Protein AF-A0A7V5ET20-F1 (afdb_monomer_lite)

Structure (mmCIF, N/CA/C/O backbone):
data_AF-A0A7V5ET20-F1
#
_entry.id   AF-A0A7V5ET20-F1
#
loop_
_atom_site.group_PDB
_atom_site.id
_atom_site.type_symbol
_atom_site.label_atom_id
_atom_site.label_alt_id
_atom_site.label_comp_id
_atom_site.label_asym_id
_atom_site.label_entity_id
_atom_site.label_seq_id
_atom_site.pdbx_PDB_ins_code
_atom_site.Cartn_x
_atom_site.Cartn_y
_atom_site.Cartn_z
_atom_site.occupancy
_atom_site.B_iso_or_equiv
_atom_site.auth_seq_id
_atom_site.auth_comp_id
_atom_site.auth_asym_id
_atom_site.auth_atom_id
_atom_site.pdbx_PDB_model_num
ATOM 1 N N . MET A 1 1 ? 53.887 52.916 -51.527 1.00 38.34 1 MET A N 1
ATOM 2 C CA . MET A 1 1 ? 54.931 52.903 -50.477 1.00 38.34 1 MET A CA 1
ATOM 3 C C . MET A 1 1 ? 55.470 51.475 -50.393 1.00 38.34 1 MET A C 1
ATOM 5 O O . MET A 1 1 ? 54.745 50.608 -49.945 1.00 38.34 1 MET A O 1
ATOM 9 N N . LEU A 1 2 ? 56.426 51.114 -51.263 1.00 34.09 2 LEU A N 1
ATOM 10 C CA . LEU A 1 2 ? 57.867 50.896 -50.982 1.00 34.09 2 LEU A CA 1
ATOM 11 C C . LEU A 1 2 ? 58.133 49.862 -49.861 1.00 34.09 2 LEU A C 1
ATOM 13 O O . LEU A 1 2 ? 57.858 50.166 -48.713 1.00 34.09 2 LEU A O 1
ATOM 17 N N . ARG A 1 3 ? 58.519 48.613 -50.214 1.00 38.12 3 ARG A N 1
ATOM 18 C CA . ARG A 1 3 ? 59.909 48.044 -50.324 1.00 38.12 3 ARG A CA 1
ATOM 19 C C . ARG A 1 3 ? 60.449 47.621 -48.926 1.00 38.12 3 ARG A C 1
ATOM 21 O O . ARG A 1 3 ? 60.294 48.400 -48.009 1.00 38.12 3 ARG A O 1
ATOM 28 N N . ARG A 1 4 ? 61.147 46.498 -48.660 1.00 45.53 4 ARG A N 1
ATOM 29 C CA . ARG A 1 4 ? 61.884 45.488 -49.458 1.00 45.53 4 ARG A CA 1
ATOM 30 C C . ARG A 1 4 ? 62.529 44.423 -48.511 1.00 45.53 4 ARG A C 1
ATOM 32 O O . ARG A 1 4 ? 62.875 44.781 -47.398 1.00 45.53 4 ARG A O 1
ATOM 39 N N . PHE A 1 5 ? 62.834 43.242 -49.080 1.00 46.28 5 PHE A N 1
ATOM 40 C CA . PHE A 1 5 ? 63.973 42.303 -48.860 1.00 46.28 5 PHE A CA 1
ATOM 41 C C . PHE A 1 5 ? 64.104 41.325 -47.648 1.00 46.28 5 PHE A C 1
ATOM 43 O O . PHE A 1 5 ? 64.227 41.723 -46.500 1.00 46.28 5 PHE A O 1
ATOM 50 N N . PHE A 1 6 ? 64.203 40.032 -48.028 1.00 43.12 6 PHE A N 1
ATOM 51 C CA . PHE A 1 6 ? 64.854 38.819 -47.451 1.00 43.12 6 PHE A CA 1
ATOM 52 C C . PHE A 1 6 ? 66.360 38.994 -47.068 1.00 43.12 6 PHE A C 1
ATOM 54 O O . PHE A 1 6 ? 66.879 40.059 -47.407 1.00 43.12 6 PHE A O 1
ATOM 61 N N . PRO A 1 7 ? 67.141 37.981 -46.563 1.00 56.91 7 PRO A N 1
ATOM 62 C CA . PRO A 1 7 ? 66.877 36.553 -46.234 1.00 56.91 7 PRO A CA 1
ATOM 63 C C . PRO A 1 7 ? 67.489 36.050 -44.885 1.00 56.91 7 PRO A C 1
ATOM 65 O O . PRO A 1 7 ? 68.008 36.821 -44.087 1.00 56.91 7 PRO A O 1
ATOM 68 N N . GLY A 1 8 ? 67.390 34.731 -44.651 1.00 42.62 8 GLY A N 1
ATOM 69 C CA . GLY A 1 8 ? 67.644 34.002 -43.402 1.00 42.62 8 GLY A CA 1
ATOM 70 C C . GLY A 1 8 ? 69.070 33.906 -42.847 1.00 42.62 8 GLY A C 1
ATOM 71 O O . GLY A 1 8 ? 70.056 34.232 -43.501 1.00 42.62 8 GLY A O 1
ATOM 72 N N . ILE A 1 9 ? 69.136 33.371 -41.621 1.00 34.66 9 ILE A N 1
ATOM 73 C CA . ILE A 1 9 ? 70.338 32.898 -40.929 1.00 34.66 9 ILE A CA 1
ATOM 74 C C . ILE A 1 9 ? 69.972 31.636 -40.137 1.00 34.66 9 ILE A C 1
ATOM 76 O O . ILE A 1 9 ? 69.054 31.634 -39.321 1.00 34.66 9 ILE A O 1
ATOM 80 N N . VAL A 1 10 ? 70.725 30.572 -40.408 1.00 44.06 10 VAL A N 1
ATOM 81 C CA . VAL A 1 10 ? 70.840 29.352 -39.607 1.00 44.06 10 VAL A CA 1
ATOM 82 C C . VAL A 1 10 ? 71.664 29.692 -38.366 1.00 44.06 10 VAL A C 1
ATOM 84 O O . VAL A 1 10 ? 72.793 30.162 -38.505 1.00 44.06 10 VAL A O 1
ATOM 87 N N . LEU A 1 11 ? 71.143 29.431 -37.166 1.00 34.59 11 LEU A N 1
ATOM 88 C CA . LEU A 1 11 ? 71.969 29.371 -35.962 1.00 34.59 11 LEU A CA 1
ATOM 89 C C . LEU A 1 11 ? 71.505 28.236 -35.052 1.00 34.59 11 LEU A C 1
ATOM 91 O O . LEU A 1 11 ? 70.427 28.254 -34.468 1.00 34.59 11 LEU A O 1
ATOM 95 N N . SER A 1 12 ? 72.381 27.240 -34.991 1.00 43.59 12 SER A N 1
ATOM 96 C CA . SER A 1 12 ? 72.420 26.169 -34.012 1.00 43.59 12 SER A CA 1
ATOM 97 C C . SER A 1 12 ? 72.614 26.774 -32.619 1.00 43.59 12 SER A C 1
ATOM 99 O O . SER A 1 12 ? 73.589 27.496 -32.402 1.00 43.59 12 SER A O 1
ATOM 101 N N . LEU A 1 13 ? 71.706 26.491 -31.684 1.00 34.69 13 LEU A N 1
ATOM 102 C CA . LEU A 1 13 ? 71.908 26.762 -30.263 1.00 34.69 13 LEU A CA 1
ATOM 103 C C . LEU A 1 13 ? 71.486 25.523 -29.465 1.00 34.69 13 LEU A C 1
ATOM 105 O O . LEU A 1 13 ? 70.304 25.263 -29.257 1.00 34.69 13 LEU A O 1
ATOM 109 N N . CYS A 1 14 ? 72.482 24.752 -29.030 1.00 41.00 14 CYS A N 1
ATOM 110 C CA . CYS A 1 14 ? 72.338 23.798 -27.940 1.00 41.00 14 CYS A CA 1
ATOM 111 C C . CYS A 1 14 ? 71.908 24.559 -26.678 1.00 41.00 14 CYS A C 1
ATOM 113 O O . CYS A 1 14 ? 72.709 25.302 -26.109 1.00 41.00 14 CYS A O 1
ATOM 115 N N . MET A 1 15 ? 70.674 24.351 -26.220 1.00 35.22 15 MET A N 1
ATOM 116 C CA . MET A 1 15 ? 70.277 24.643 -24.845 1.00 35.22 15 MET A CA 1
ATOM 117 C C . MET A 1 15 ? 70.105 23.325 -24.094 1.00 35.22 15 MET A C 1
ATOM 119 O O . MET A 1 15 ? 69.264 22.495 -24.429 1.00 35.22 15 MET A O 1
ATOM 123 N N . LEU A 1 16 ? 70.957 23.153 -23.086 1.00 39.50 16 LEU A N 1
ATOM 124 C CA . LEU A 1 16 ? 70.845 22.163 -22.024 1.00 39.50 16 LEU A CA 1
ATOM 125 C C . LEU A 1 16 ? 69.506 22.350 -21.295 1.00 39.50 16 LEU A C 1
ATOM 127 O O . LEU A 1 16 ? 69.312 23.352 -20.611 1.00 39.50 16 LEU A O 1
ATOM 131 N N . ILE A 1 17 ? 68.609 21.375 -21.428 1.00 38.81 17 ILE A N 1
ATOM 132 C CA . ILE A 1 17 ? 67.442 21.215 -20.557 1.00 38.81 17 ILE A CA 1
ATOM 133 C C . ILE A 1 17 ? 67.904 20.397 -19.341 1.00 38.81 17 ILE A C 1
ATOM 135 O O . ILE A 1 17 ? 68.486 19.325 -19.532 1.00 38.81 17 ILE A O 1
ATOM 139 N N . PRO A 1 18 ? 67.689 20.857 -18.096 1.00 37.62 18 PRO A N 1
ATOM 140 C CA . PRO A 1 18 ? 67.968 20.041 -16.928 1.00 37.62 18 PRO A CA 1
ATOM 141 C C . PRO A 1 18 ? 66.939 18.907 -16.864 1.00 37.62 18 PRO A C 1
ATOM 143 O O . PRO A 1 18 ? 65.734 19.145 -16.820 1.00 37.62 18 PRO A O 1
ATOM 146 N N . ALA A 1 19 ? 67.424 17.667 -16.860 1.00 37.94 19 ALA A N 1
ATOM 147 C CA . ALA A 1 19 ? 66.619 16.501 -16.540 1.00 37.94 19 ALA A CA 1
ATOM 148 C C . ALA A 1 19 ? 66.137 16.615 -15.085 1.00 37.94 19 ALA A C 1
ATOM 150 O O . ALA A 1 19 ? 66.899 16.389 -14.144 1.00 37.94 19 ALA A O 1
ATOM 151 N N . VAL A 1 20 ? 64.873 16.991 -14.898 1.00 39.28 20 VAL A N 1
ATOM 152 C CA . VAL A 1 20 ? 64.175 16.843 -13.621 1.00 39.28 20 VAL A CA 1
ATOM 153 C C . VAL A 1 20 ? 63.773 15.374 -13.515 1.00 39.28 20 VAL A C 1
ATOM 155 O O . VAL A 1 20 ? 62.772 14.950 -14.084 1.00 39.28 20 VAL A O 1
ATOM 158 N N . LEU A 1 21 ? 64.597 14.586 -12.822 1.00 35.06 21 LEU A N 1
ATOM 159 C CA . LEU A 1 21 ? 64.218 13.258 -12.348 1.00 35.06 21 LEU A CA 1
ATOM 160 C C . LEU A 1 21 ? 63.039 13.407 -11.376 1.00 35.06 21 LEU A C 1
ATOM 162 O O . LEU A 1 21 ? 63.218 13.835 -10.235 1.00 35.06 21 LEU A O 1
ATOM 166 N N . TRP A 1 22 ? 61.843 13.035 -11.824 1.00 39.41 22 TRP A N 1
ATOM 167 C CA . TRP A 1 22 ? 60.740 12.690 -10.935 1.00 39.41 22 TRP A CA 1
ATOM 168 C C . TRP A 1 22 ? 61.075 11.355 -10.259 1.00 39.41 22 TRP A C 1
ATOM 170 O O . TRP A 1 22 ? 60.946 10.289 -10.853 1.00 39.41 22 TRP A O 1
ATOM 180 N N . LEU A 1 23 ? 61.570 11.421 -9.024 1.00 38.44 23 LEU A N 1
ATOM 181 C CA . LEU A 1 23 ? 61.607 10.275 -8.116 1.00 38.44 23 LEU A CA 1
ATOM 182 C C . LEU A 1 23 ? 60.190 10.070 -7.556 1.00 38.44 23 LEU A C 1
ATOM 184 O O . LEU A 1 23 ? 59.643 11.023 -6.994 1.00 38.44 23 LEU A O 1
ATOM 188 N N . PRO A 1 24 ? 59.595 8.867 -7.644 1.00 44.00 24 PRO A N 1
ATOM 189 C CA . PRO A 1 24 ? 58.352 8.587 -6.946 1.00 44.00 24 PRO A CA 1
ATOM 190 C C . PRO A 1 24 ? 58.636 8.610 -5.440 1.00 44.00 24 PRO A C 1
ATOM 192 O O . PRO A 1 24 ? 59.397 7.798 -4.912 1.00 44.00 24 PRO A O 1
ATOM 195 N N . ARG A 1 25 ? 58.044 9.575 -4.732 1.00 36.41 25 ARG A N 1
ATOM 196 C CA . ARG A 1 25 ? 57.966 9.561 -3.268 1.00 36.41 25 ARG A CA 1
ATOM 197 C C . ARG A 1 25 ? 56.935 8.503 -2.873 1.00 36.41 25 ARG A C 1
ATOM 199 O O . ARG A 1 25 ? 55.774 8.817 -2.648 1.00 36.41 25 ARG A O 1
ATOM 206 N N . ALA A 1 26 ? 57.368 7.250 -2.785 1.00 41.06 26 ALA A N 1
ATOM 207 C CA . ALA A 1 26 ? 56.644 6.244 -2.022 1.00 41.06 26 ALA A CA 1
ATOM 208 C C . ALA A 1 26 ? 56.790 6.604 -0.534 1.00 41.06 26 ALA A C 1
ATOM 210 O O . ALA A 1 26 ? 57.838 6.383 0.076 1.00 41.06 26 ALA A O 1
ATOM 211 N N . LEU A 1 27 ? 55.769 7.241 0.038 1.00 44.97 27 LEU A N 1
ATOM 212 C CA . LEU A 1 27 ? 55.625 7.321 1.486 1.00 44.97 27 LEU A CA 1
ATOM 213 C C . LEU A 1 27 ? 55.285 5.910 1.968 1.00 44.97 27 LEU A C 1
ATOM 215 O O . LEU A 1 27 ? 54.167 5.440 1.792 1.00 44.97 27 LEU A O 1
ATOM 219 N N . ALA A 1 28 ? 56.276 5.221 2.530 1.00 41.94 28 ALA A N 1
ATOM 220 C CA . ALA A 1 28 ? 56.062 3.962 3.224 1.00 41.94 28 ALA A CA 1
ATOM 221 C C . ALA A 1 28 ? 55.247 4.242 4.496 1.00 41.94 28 ALA A C 1
ATOM 223 O O . ALA A 1 28 ? 55.795 4.621 5.532 1.00 41.94 28 ALA A O 1
ATOM 224 N N . VAL A 1 29 ? 53.928 4.100 4.390 1.00 45.91 29 VAL A N 1
ATOM 225 C CA . VAL A 1 29 ? 53.039 3.946 5.540 1.00 45.91 29 VAL A CA 1
ATOM 226 C C . VAL A 1 29 ? 53.371 2.588 6.150 1.00 45.91 29 VAL A C 1
ATOM 228 O O . VAL A 1 29 ? 53.277 1.564 5.482 1.00 45.91 29 VAL A O 1
ATOM 231 N N . THR A 1 30 ? 53.833 2.572 7.398 1.00 41.38 30 THR A N 1
ATOM 232 C CA . THR A 1 30 ? 53.963 1.333 8.172 1.00 41.38 30 THR A CA 1
ATOM 233 C C . THR A 1 30 ? 52.559 0.781 8.432 1.00 41.38 30 THR A C 1
ATOM 235 O O . THR A 1 30 ? 51.800 1.469 9.119 1.00 41.38 30 THR A O 1
ATOM 238 N N . PRO A 1 31 ? 52.189 -0.400 7.902 1.00 46.16 31 PRO A N 1
ATOM 239 C CA . PRO A 1 31 ? 50.869 -0.973 8.128 1.00 46.16 31 PRO A CA 1
ATOM 240 C C . PRO A 1 31 ? 50.707 -1.325 9.611 1.00 46.16 31 PRO A C 1
ATOM 242 O O . PRO A 1 31 ? 51.554 -2.003 10.197 1.00 46.16 31 PRO A O 1
ATOM 245 N N . SER A 1 32 ? 49.630 -0.840 10.227 1.00 46.78 32 SER A N 1
ATOM 246 C CA . SER A 1 32 ? 49.063 -1.455 11.429 1.00 46.78 32 SER A CA 1
ATOM 247 C C . SER A 1 32 ? 48.657 -2.894 11.097 1.00 46.78 32 SER A C 1
ATOM 249 O O . SER A 1 32 ? 48.275 -3.165 9.961 1.00 46.78 32 SER A O 1
ATOM 251 N N . SER A 1 33 ? 48.800 -3.822 12.048 1.00 46.88 33 SER A N 1
ATOM 252 C CA . SER A 1 33 ? 48.603 -5.262 11.824 1.00 46.88 33 SER A CA 1
ATOM 253 C C . SER A 1 33 ? 47.289 -5.576 11.071 1.00 46.88 33 SER A C 1
ATOM 255 O O . SER A 1 33 ? 46.232 -5.207 11.573 1.00 46.88 33 SER A O 1
ATOM 257 N N . PRO A 1 34 ? 47.345 -6.247 9.904 1.00 54.72 34 PRO A N 1
ATOM 258 C CA . PRO A 1 34 ? 46.251 -6.343 8.928 1.00 54.72 34 PRO A CA 1
ATOM 259 C C . PRO A 1 34 ? 45.293 -7.538 9.125 1.00 54.72 34 PRO A C 1
ATOM 261 O O . PRO A 1 34 ? 44.687 -7.988 8.160 1.00 54.72 34 PRO A O 1
ATOM 264 N N . GLU A 1 35 ? 45.162 -8.107 10.328 1.00 57.19 35 GLU A N 1
ATOM 265 C CA . GLU A 1 35 ? 44.346 -9.329 10.510 1.00 57.19 35 GLU A CA 1
ATOM 266 C C . GLU A 1 35 ? 42.824 -9.082 10.605 1.00 57.19 35 GLU A C 1
ATOM 268 O O . GLU A 1 35 ? 42.069 -10.033 10.426 1.00 57.19 35 GLU A O 1
ATOM 273 N N . ASP A 1 36 ? 42.362 -7.837 10.788 1.00 62.28 36 ASP A N 1
ATOM 274 C CA . ASP A 1 36 ? 40.930 -7.521 10.987 1.00 62.28 36 ASP A CA 1
ATOM 275 C C . ASP A 1 36 ? 40.231 -6.858 9.773 1.00 62.28 36 ASP A C 1
ATOM 277 O O . ASP A 1 36 ? 39.041 -6.548 9.844 1.00 62.28 36 ASP A O 1
ATOM 281 N N . ASP A 1 37 ? 40.933 -6.635 8.654 1.00 72.31 37 ASP A N 1
ATOM 282 C CA . ASP A 1 37 ? 40.427 -5.843 7.513 1.00 72.31 37 ASP A CA 1
ATOM 283 C C . ASP A 1 37 ? 40.217 -6.670 6.223 1.00 72.31 37 ASP A C 1
ATOM 285 O O . ASP A 1 37 ? 40.328 -6.138 5.126 1.00 72.31 37 ASP A O 1
ATOM 289 N N . VAL A 1 38 ? 39.902 -7.968 6.304 1.00 85.12 38 VAL A N 1
ATOM 290 C CA . VAL A 1 38 ? 39.494 -8.754 5.115 1.00 85.12 38 VAL A CA 1
ATOM 291 C C . VAL A 1 38 ? 37.971 -8.764 5.017 1.00 85.12 38 VAL A C 1
ATOM 293 O O . VAL A 1 38 ? 37.297 -9.158 5.971 1.00 85.12 38 VAL A O 1
ATOM 296 N N . THR A 1 39 ? 37.413 -8.342 3.877 1.00 86.75 39 THR A N 1
ATOM 297 C CA . THR A 1 39 ? 35.957 -8.423 3.670 1.00 86.75 39 THR A CA 1
ATOM 298 C C . THR A 1 39 ? 35.483 -9.876 3.651 1.00 86.75 39 THR A C 1
ATOM 300 O O . THR A 1 39 ? 36.139 -10.751 3.085 1.00 86.75 39 THR A O 1
ATOM 303 N N . GLN A 1 40 ? 34.331 -10.141 4.270 1.00 91.12 40 GLN A N 1
ATOM 304 C CA . GLN A 1 40 ? 33.696 -11.457 4.212 1.00 91.12 40 GLN A CA 1
ATOM 305 C C . GLN A 1 40 ? 32.727 -11.601 3.037 1.00 91.12 40 GLN A C 1
ATOM 307 O O . GLN A 1 40 ? 32.262 -12.713 2.821 1.00 91.12 40 GLN A O 1
ATOM 312 N N . ALA A 1 41 ? 32.443 -10.542 2.269 1.00 92.38 41 ALA A N 1
ATOM 313 C CA . ALA A 1 41 ? 31.540 -10.608 1.120 1.00 92.38 41 ALA A CA 1
ATOM 314 C C . ALA A 1 41 ? 31.999 -11.655 0.086 1.00 92.38 41 ALA A C 1
ATOM 316 O O . ALA A 1 41 ? 33.190 -11.780 -0.201 1.00 92.38 41 ALA A O 1
ATOM 317 N N . HIS A 1 42 ? 31.051 -12.346 -0.557 1.00 94.12 42 HIS A N 1
ATOM 318 C CA . HIS A 1 42 ? 31.324 -13.258 -1.685 1.00 94.12 42 HIS A CA 1
ATOM 319 C C . HIS A 1 42 ? 32.060 -12.547 -2.833 1.00 94.12 42 HIS A C 1
ATOM 321 O O . HIS A 1 42 ? 32.897 -13.118 -3.538 1.00 94.12 42 HIS A O 1
ATOM 327 N N . GLY A 1 43 ? 31.747 -11.270 -3.036 1.00 96.19 43 GLY A N 1
ATOM 328 C CA . GLY A 1 43 ? 32.450 -10.413 -3.974 1.00 96.19 43 GLY A CA 1
ATOM 329 C C . GLY A 1 43 ? 31.918 -8.990 -3.978 1.00 96.19 43 GLY A C 1
ATOM 330 O O . GLY A 1 43 ? 30.795 -8.726 -3.548 1.00 96.19 43 GLY A O 1
ATOM 331 N N . VAL A 1 44 ? 32.738 -8.088 -4.508 1.00 98.12 44 VAL A N 1
ATOM 332 C CA . VAL A 1 44 ? 32.364 -6.704 -4.795 1.00 98.12 44 VAL A CA 1
ATOM 333 C C . VAL A 1 44 ? 32.259 -6.551 -6.303 1.00 98.12 44 VAL A C 1
ATOM 335 O O . VAL A 1 44 ? 33.200 -6.915 -7.015 1.00 98.12 44 VAL A O 1
ATOM 338 N N . PHE A 1 45 ? 31.149 -6.008 -6.796 1.00 98.50 45 PHE A N 1
ATOM 339 C CA . PHE A 1 45 ? 31.049 -5.588 -8.190 1.00 98.50 45 PHE A CA 1
ATOM 340 C C . PHE A 1 45 ? 30.921 -4.072 -8.300 1.00 98.50 45 PHE A C 1
ATOM 342 O O . PHE A 1 45 ? 30.260 -3.420 -7.488 1.00 98.50 45 PHE A O 1
ATOM 349 N N . LEU A 1 46 ? 31.570 -3.516 -9.324 1.00 98.50 46 LEU A N 1
ATOM 350 C CA . LEU A 1 46 ? 31.484 -2.103 -9.673 1.00 98.50 46 LEU A CA 1
ATOM 351 C C . LEU A 1 46 ? 30.837 -1.965 -11.045 1.00 98.50 46 LEU A C 1
ATOM 353 O O . LEU A 1 46 ? 31.302 -2.535 -12.033 1.00 98.50 46 LEU A O 1
ATOM 357 N N . THR A 1 47 ? 29.768 -1.185 -11.097 1.00 98.38 47 THR A N 1
ATOM 358 C CA . THR A 1 47 ? 29.006 -0.924 -12.315 1.00 98.38 47 THR A CA 1
ATOM 359 C C . THR A 1 47 ? 29.105 0.547 -12.674 1.00 98.38 47 THR A C 1
ATOM 361 O O . THR A 1 47 ? 29.032 1.411 -11.800 1.00 98.38 47 THR A O 1
ATOM 364 N N . PHE A 1 48 ? 29.240 0.834 -13.964 1.00 98.50 48 PHE A N 1
ATOM 365 C CA . PHE A 1 48 ? 29.087 2.180 -14.495 1.00 98.50 48 PHE A CA 1
ATOM 366 C C . PHE A 1 48 ? 27.758 2.271 -15.245 1.00 98.50 48 PHE A C 1
ATOM 368 O O . PHE A 1 48 ? 27.613 1.642 -16.295 1.00 98.50 48 PHE A O 1
ATOM 375 N N . HIS A 1 49 ? 26.812 3.069 -14.750 1.00 98.06 49 HIS A N 1
ATOM 376 C CA . HIS A 1 49 ? 25.605 3.408 -15.506 1.00 98.06 49 HIS A CA 1
ATOM 377 C C . HIS A 1 49 ? 25.931 4.523 -16.503 1.00 98.06 49 HIS A C 1
ATOM 379 O O . HIS A 1 49 ? 26.153 5.679 -16.130 1.00 98.06 49 HIS A O 1
ATOM 385 N N . LEU A 1 50 ? 25.993 4.179 -17.788 1.00 97.38 50 LEU A N 1
ATOM 386 C CA . LEU A 1 50 ? 26.128 5.156 -18.865 1.00 97.38 50 LEU A CA 1
ATOM 387 C C . LEU A 1 50 ? 24.728 5.676 -19.196 1.00 97.38 50 LEU A C 1
ATOM 389 O O . LEU A 1 50 ? 24.068 5.194 -20.118 1.00 97.38 50 LEU A O 1
ATOM 393 N N . GLU A 1 51 ? 24.269 6.627 -18.383 1.00 94.38 51 GLU A N 1
ATOM 394 C CA . GLU A 1 51 ? 22.907 7.172 -18.387 1.00 94.38 51 GLU A CA 1
ATOM 395 C C . GLU A 1 51 ? 22.481 7.751 -19.744 1.00 94.38 51 GLU A C 1
ATOM 397 O O . GLU A 1 51 ? 23.300 8.163 -20.575 1.00 94.38 51 GLU A O 1
ATOM 402 N N . VAL A 1 52 ? 21.165 7.797 -19.968 1.00 87.25 52 VAL A N 1
ATOM 403 C CA . VAL A 1 52 ? 20.571 8.375 -21.180 1.00 87.25 52 VAL A CA 1
ATOM 404 C C . VAL A 1 52 ? 20.816 9.883 -21.205 1.00 87.25 52 VAL A C 1
ATOM 406 O O . VAL A 1 52 ? 20.236 10.637 -20.425 1.00 87.25 52 VAL A O 1
ATOM 409 N N . ALA A 1 53 ? 21.640 10.327 -22.152 1.00 89.62 53 ALA A N 1
ATOM 410 C CA . ALA A 1 53 ? 22.014 11.725 -22.327 1.00 89.62 53 ALA A CA 1
ATOM 411 C C . ALA A 1 53 ? 22.018 12.135 -23.808 1.00 89.62 53 ALA A C 1
ATOM 413 O O . ALA A 1 53 ? 21.977 11.298 -24.713 1.00 89.62 53 ALA A O 1
ATOM 414 N N . ASP A 1 54 ? 22.080 13.438 -24.085 1.00 91.31 54 ASP A N 1
ATOM 415 C CA . ASP A 1 54 ? 22.298 13.908 -25.452 1.00 91.31 54 ASP A CA 1
ATOM 416 C C . ASP A 1 54 ? 23.743 13.640 -25.927 1.00 91.31 54 ASP A C 1
ATOM 418 O O . ASP A 1 54 ? 24.674 13.483 -25.134 1.00 91.31 54 ASP A O 1
ATOM 422 N N . LEU A 1 55 ? 23.951 13.593 -27.249 1.00 91.31 55 LEU A N 1
ATOM 423 C CA . LEU A 1 55 ? 25.263 13.275 -27.830 1.00 91.31 55 LEU A CA 1
ATOM 424 C C . LEU A 1 55 ? 26.360 14.285 -27.459 1.00 91.31 55 LEU A C 1
ATOM 426 O O . LEU A 1 55 ? 27.533 13.915 -27.433 1.00 91.31 55 LEU A O 1
ATOM 430 N N . ALA A 1 56 ? 26.016 15.550 -27.198 1.00 93.56 56 ALA A N 1
ATOM 431 C CA . ALA A 1 56 ? 27.005 16.558 -26.825 1.00 93.56 56 ALA A CA 1
ATOM 432 C C . ALA A 1 56 ? 27.512 16.316 -25.398 1.00 93.56 56 ALA A C 1
ATOM 434 O O . ALA A 1 56 ? 28.711 16.444 -25.142 1.00 93.56 56 ALA A O 1
ATOM 435 N N . HIS A 1 57 ? 26.619 15.912 -24.496 1.00 94.50 57 HIS A N 1
ATOM 436 C CA . HIS A 1 57 ? 26.959 15.488 -23.147 1.00 94.50 57 HIS A CA 1
ATOM 437 C C . HIS A 1 57 ? 27.835 14.230 -23.161 1.00 94.50 57 HIS A C 1
ATOM 439 O O . HIS A 1 57 ? 28.923 14.243 -22.581 1.00 94.50 57 HIS A O 1
ATOM 445 N N . VAL A 1 58 ? 27.438 13.198 -23.918 1.00 96.81 58 VAL A N 1
ATOM 446 C CA . VAL A 1 58 ? 28.243 11.975 -24.107 1.00 96.81 58 VAL A CA 1
ATOM 447 C C . VAL A 1 58 ? 29.639 12.316 -24.638 1.00 96.81 58 VAL A C 1
ATOM 449 O O . VAL A 1 58 ? 30.648 11.880 -24.086 1.00 96.81 58 VAL A O 1
ATOM 452 N N . GLN A 1 59 ? 29.724 13.175 -25.659 1.00 97.50 59 GLN A N 1
ATOM 453 C CA . GLN A 1 59 ? 30.999 13.627 -26.216 1.00 97.50 59 GLN A CA 1
ATOM 454 C C . GLN A 1 59 ? 31.888 14.336 -25.184 1.00 97.50 59 GLN A C 1
ATOM 456 O O . GLN A 1 59 ? 33.109 14.173 -25.215 1.00 97.50 59 GLN A O 1
ATOM 461 N N . ALA A 1 60 ? 31.303 15.142 -24.297 1.00 97.31 60 ALA A N 1
ATOM 462 C CA . ALA A 1 60 ? 32.043 15.855 -23.260 1.00 97.31 60 ALA A CA 1
ATOM 463 C C . ALA A 1 60 ? 32.562 14.917 -22.159 1.00 97.31 60 ALA A C 1
ATOM 465 O O . ALA A 1 60 ? 33.631 15.168 -21.597 1.00 97.31 60 ALA A O 1
ATOM 466 N N . LEU A 1 61 ? 31.829 13.841 -21.864 1.00 97.69 61 LEU A N 1
ATOM 467 C CA . LEU A 1 61 ? 32.188 12.872 -20.830 1.00 97.69 61 LEU A CA 1
ATOM 468 C C . LEU A 1 61 ? 33.084 11.738 -21.322 1.00 97.69 61 LEU A C 1
ATOM 470 O O . LEU A 1 61 ? 33.810 11.171 -20.509 1.00 97.69 61 LEU A O 1
ATOM 474 N N . TRP A 1 62 ? 33.112 11.440 -22.622 1.00 98.31 62 TRP A N 1
ATOM 475 C CA . TRP A 1 62 ? 33.921 10.344 -23.162 1.00 98.31 62 TRP A CA 1
ATOM 476 C C . TRP A 1 62 ? 35.398 10.366 -22.711 1.00 98.31 62 TRP A C 1
ATOM 478 O O . TRP A 1 62 ? 35.874 9.343 -22.221 1.00 98.31 62 TRP A O 1
ATOM 488 N N . PRO A 1 63 ? 36.141 11.497 -22.758 1.00 98.12 63 PRO A N 1
ATOM 489 C CA . PRO A 1 63 ? 37.520 11.524 -22.257 1.00 98.12 63 PRO A CA 1
ATOM 490 C C . PRO A 1 63 ? 37.635 11.224 -20.755 1.00 98.12 63 PRO A C 1
ATOM 492 O O . PRO A 1 63 ? 38.636 10.667 -20.313 1.00 98.12 63 PRO A O 1
ATOM 495 N N . LYS A 1 64 ? 36.620 11.584 -19.959 1.00 98.00 64 LYS A N 1
ATOM 496 C CA . LYS A 1 64 ? 36.583 11.272 -18.526 1.00 98.00 64 LYS A CA 1
ATOM 497 C C . LYS A 1 64 ? 36.299 9.793 -18.278 1.00 98.00 64 LYS A C 1
ATOM 499 O O . LYS A 1 64 ? 36.908 9.226 -17.379 1.00 98.00 64 LYS A O 1
ATOM 504 N N . LEU A 1 65 ? 35.441 9.171 -19.090 1.00 98.38 65 LEU A N 1
ATOM 505 C CA . LEU A 1 65 ? 35.227 7.724 -19.062 1.00 98.38 65 LEU A CA 1
ATOM 506 C C . LEU A 1 65 ? 36.525 6.973 -19.391 1.00 98.38 65 LEU A C 1
ATOM 508 O O . LEU A 1 65 ? 36.883 6.057 -18.665 1.00 98.38 65 LEU A O 1
ATOM 512 N N . VAL A 1 66 ? 37.282 7.405 -20.407 1.00 98.50 66 VAL A N 1
ATOM 513 C CA . VAL A 1 66 ? 38.607 6.824 -20.709 1.00 98.50 66 VAL A CA 1
ATOM 514 C C . VAL A 1 66 ? 39.536 6.912 -19.493 1.00 98.50 66 VAL A C 1
ATOM 516 O O . VAL A 1 66 ? 40.091 5.899 -19.086 1.00 98.50 66 VAL A O 1
ATOM 519 N N . ASN A 1 67 ? 39.636 8.083 -18.851 1.00 98.31 67 ASN A N 1
ATOM 520 C CA . ASN A 1 67 ? 40.454 8.239 -17.642 1.00 98.31 67 ASN A CA 1
ATOM 521 C C . ASN A 1 67 ? 39.972 7.357 -16.477 1.00 98.31 67 ASN A C 1
ATOM 523 O O . ASN A 1 67 ? 40.791 6.862 -15.708 1.00 98.31 67 ASN A O 1
ATOM 527 N N . PHE A 1 68 ? 38.655 7.185 -16.322 1.00 98.44 68 PHE A N 1
ATOM 528 C CA . PHE A 1 68 ? 38.079 6.279 -15.329 1.00 98.44 68 PHE A CA 1
ATOM 529 C C . PHE A 1 68 ? 38.511 4.830 -15.596 1.00 98.44 68 PHE A C 1
ATOM 531 O O . PHE A 1 68 ? 38.939 4.150 -14.668 1.00 98.44 68 PHE A O 1
ATOM 538 N N . MET A 1 69 ? 38.460 4.380 -16.854 1.00 98.56 69 MET A N 1
ATOM 539 C CA . MET A 1 69 ? 38.865 3.024 -17.241 1.00 98.56 69 MET A CA 1
ATOM 540 C C . MET A 1 69 ? 40.367 2.796 -17.056 1.00 98.56 69 MET A C 1
ATOM 542 O O . MET A 1 69 ? 40.755 1.784 -16.479 1.00 98.56 69 MET A O 1
ATOM 546 N N . ASP A 1 70 ? 41.204 3.763 -17.441 1.00 98.25 70 ASP A N 1
ATOM 547 C CA . ASP A 1 70 ? 42.653 3.705 -17.207 1.00 98.25 70 ASP A CA 1
ATOM 548 C C . ASP A 1 70 ? 42.976 3.591 -15.706 1.00 98.25 70 ASP A C 1
ATOM 550 O O . ASP A 1 70 ? 43.865 2.837 -15.300 1.00 98.25 70 ASP A O 1
ATOM 554 N N . LEU A 1 71 ? 42.240 4.326 -14.866 1.00 98.25 71 LEU A N 1
ATOM 555 C CA . LEU A 1 71 ? 42.386 4.270 -13.414 1.00 98.25 71 LEU A CA 1
ATOM 556 C C . LEU A 1 71 ? 41.897 2.929 -12.846 1.00 98.25 71 LEU A C 1
ATOM 558 O O . LEU A 1 71 ? 42.576 2.351 -12.000 1.00 98.25 71 LEU A O 1
ATOM 562 N N . ALA A 1 72 ? 40.768 2.406 -13.324 1.00 98.38 72 ALA A N 1
ATOM 563 C CA . ALA A 1 72 ? 40.265 1.093 -12.924 1.00 98.38 72 ALA A CA 1
ATOM 564 C C . ALA A 1 72 ? 41.284 -0.014 -13.249 1.00 98.38 72 ALA A C 1
ATOM 566 O O . ALA A 1 72 ? 41.619 -0.820 -12.377 1.00 98.38 72 ALA A O 1
ATOM 567 N N . ASP A 1 73 ? 41.864 0.001 -14.452 1.00 98.31 73 ASP A N 1
ATOM 568 C CA . ASP A 1 73 ? 42.916 -0.938 -14.850 1.00 98.31 73 ASP A CA 1
ATOM 569 C C . ASP A 1 73 ? 44.186 -0.792 -13.997 1.00 98.31 73 ASP A C 1
ATOM 571 O O . ASP A 1 73 ? 44.776 -1.800 -13.597 1.00 98.31 73 ASP A O 1
ATOM 575 N N . ALA A 1 74 ? 44.578 0.434 -13.633 1.00 97.69 74 ALA A N 1
ATOM 576 C CA . ALA A 1 74 ? 45.720 0.676 -12.745 1.00 97.69 74 ALA A CA 1
ATOM 577 C C . ALA A 1 74 ? 45.543 0.054 -11.345 1.00 97.69 74 ALA A C 1
ATOM 579 O O . ALA A 1 74 ? 46.532 -0.333 -10.717 1.00 97.69 74 ALA A O 1
ATOM 580 N N . TYR A 1 75 ? 44.299 -0.079 -10.880 1.00 97.94 75 TYR A N 1
ATOM 581 C CA . TYR A 1 75 ? 43.934 -0.740 -9.623 1.00 97.94 75 TYR A CA 1
ATOM 582 C C . TYR A 1 75 ? 43.488 -2.198 -9.800 1.00 97.94 75 TYR A C 1
ATOM 584 O O . TYR A 1 75 ? 43.109 -2.844 -8.823 1.00 97.94 75 TYR A O 1
ATOM 592 N N . ASN A 1 76 ? 43.548 -2.738 -11.022 1.00 97.69 76 ASN A N 1
ATOM 593 C CA . ASN A 1 76 ? 43.034 -4.064 -11.368 1.00 97.69 76 ASN A CA 1
ATOM 594 C C . ASN A 1 76 ? 41.552 -4.264 -10.975 1.00 97.69 76 ASN A C 1
ATOM 596 O O . ASN A 1 76 ? 41.129 -5.374 -10.635 1.00 97.69 76 ASN A O 1
ATOM 600 N N . ALA A 1 77 ? 40.769 -3.186 -11.010 1.00 97.75 77 ALA A N 1
ATOM 601 C CA . ALA A 1 77 ? 39.333 -3.183 -10.775 1.00 97.75 77 ALA A CA 1
ATOM 602 C C . ALA A 1 77 ? 38.603 -3.451 -12.096 1.00 97.75 77 ALA A C 1
ATOM 604 O O . ALA A 1 77 ? 38.743 -2.694 -13.057 1.00 97.75 77 ALA A O 1
ATOM 605 N N . LYS A 1 78 ? 37.820 -4.531 -12.159 1.00 98.50 78 LYS A N 1
ATOM 606 C CA . LYS A 1 78 ? 36.995 -4.851 -13.331 1.00 98.50 78 LYS A CA 1
ATOM 607 C C . LYS A 1 78 ? 35.598 -4.282 -13.145 1.00 98.50 78 LYS A C 1
ATOM 609 O O . LYS A 1 78 ? 35.053 -4.290 -12.047 1.00 98.50 78 LYS A O 1
ATOM 614 N N . VAL A 1 79 ? 35.067 -3.728 -14.228 1.00 98.62 79 VAL A N 1
ATOM 615 C CA . VAL A 1 79 ? 33.876 -2.869 -14.221 1.00 98.62 79 VAL A CA 1
ATOM 616 C C . VAL A 1 79 ? 32.881 -3.413 -15.226 1.00 98.62 79 VAL A C 1
ATOM 618 O O . VAL A 1 79 ? 33.276 -3.752 -16.342 1.00 98.62 79 VAL A O 1
ATOM 621 N N . SER A 1 80 ? 31.609 -3.455 -14.844 1.00 98.69 80 SER A N 1
ATOM 622 C CA . SER A 1 80 ? 30.498 -3.675 -15.769 1.00 98.69 80 SER A CA 1
ATOM 623 C C . SER A 1 80 ? 30.030 -2.335 -16.329 1.00 98.69 80 SER A C 1
ATOM 625 O O . SER A 1 80 ? 29.424 -1.528 -15.624 1.00 98.69 80 SER A O 1
ATOM 627 N N . LEU A 1 81 ? 30.347 -2.075 -17.593 1.00 98.62 81 LEU A N 1
ATOM 628 C CA . LEU A 1 81 ? 29.947 -0.882 -18.333 1.00 98.62 81 LEU A CA 1
ATOM 629 C C . LEU A 1 81 ? 28.538 -1.087 -18.888 1.00 98.62 81 LEU A C 1
ATOM 631 O O . LEU A 1 81 ? 28.370 -1.735 -19.920 1.00 98.62 81 LEU A O 1
ATOM 635 N N . GLN A 1 82 ? 27.524 -0.547 -18.216 1.00 98.31 82 GLN A N 1
ATOM 636 C CA . GLN A 1 82 ? 26.139 -0.649 -18.664 1.00 98.31 82 GLN A CA 1
ATOM 637 C C . GLN A 1 82 ? 25.834 0.485 -19.649 1.00 98.31 82 GLN A C 1
ATOM 639 O O . GLN A 1 82 ? 25.672 1.637 -19.253 1.00 98.31 82 GLN A O 1
ATOM 644 N N . PHE A 1 83 ? 25.801 0.168 -20.944 1.00 98.38 83 PHE A N 1
ATOM 645 C CA . PHE A 1 83 ? 25.560 1.126 -22.024 1.00 98.38 83 PHE A CA 1
ATOM 646 C C . PHE A 1 83 ? 24.067 1.372 -22.243 1.00 98.38 83 PHE A C 1
ATOM 648 O O . PHE A 1 83 ? 23.317 0.426 -22.474 1.00 98.38 83 PHE A O 1
ATOM 655 N N . SER A 1 84 ? 23.660 2.642 -22.281 1.00 96.62 84 SER A N 1
ATOM 656 C CA . SER A 1 84 ? 22.383 3.050 -22.880 1.00 96.62 84 SER A CA 1
ATOM 657 C C . SER A 1 84 ? 22.541 3.407 -24.358 1.00 96.62 84 SER A C 1
ATOM 659 O O . SER A 1 84 ? 23.655 3.608 -24.857 1.00 96.62 84 SER A O 1
ATOM 661 N N . GLU A 1 85 ? 21.425 3.513 -25.089 1.00 95.25 85 GLU A N 1
ATOM 662 C CA . GLU A 1 85 ? 21.478 3.751 -26.537 1.00 95.25 85 GLU A CA 1
ATOM 663 C C . GLU A 1 85 ? 22.281 4.994 -26.964 1.00 95.25 85 GLU A C 1
ATOM 665 O O . GLU A 1 85 ? 23.058 4.876 -27.917 1.00 95.25 85 GLU A O 1
ATOM 670 N N . PRO A 1 86 ? 22.179 6.170 -26.315 1.00 94.50 86 PRO A N 1
ATOM 671 C CA . PRO A 1 86 ? 22.952 7.329 -26.757 1.00 94.50 86 PRO A CA 1
ATOM 672 C C . PRO A 1 86 ? 24.466 7.100 -26.736 1.00 94.50 86 PRO A C 1
ATOM 674 O O . PRO A 1 86 ? 25.171 7.605 -27.614 1.00 94.50 86 PRO A O 1
ATOM 677 N N . TRP A 1 87 ? 24.960 6.309 -25.780 1.00 97.50 87 TRP A N 1
ATOM 678 C CA . TRP A 1 87 ? 26.368 5.931 -25.697 1.00 97.50 87 TRP A CA 1
ATOM 679 C C . TRP A 1 87 ? 26.751 4.920 -26.775 1.00 97.50 87 TRP A C 1
ATOM 681 O O . TRP A 1 87 ? 27.786 5.102 -27.415 1.00 97.50 87 TRP A O 1
ATOM 691 N N . LEU A 1 88 ? 25.905 3.916 -27.040 1.00 96.81 88 LEU A N 1
ATOM 692 C CA . LEU A 1 88 ? 26.111 2.972 -28.151 1.00 96.81 88 LEU A CA 1
ATOM 693 C C . LEU A 1 88 ? 26.232 3.714 -29.483 1.00 96.81 88 LEU A C 1
ATOM 695 O O . LEU A 1 88 ? 27.192 3.519 -30.229 1.00 96.81 88 LEU A O 1
ATOM 699 N N . ARG A 1 89 ? 25.291 4.627 -29.745 1.00 94.88 89 ARG A N 1
ATOM 700 C CA . ARG A 1 89 ? 25.279 5.440 -30.963 1.00 94.88 89 ARG A CA 1
ATOM 701 C C . ARG A 1 89 ? 26.523 6.315 -31.062 1.00 94.88 89 ARG A C 1
ATOM 703 O O . ARG A 1 89 ? 27.105 6.419 -32.136 1.00 94.88 89 ARG A O 1
ATOM 710 N N . TYR A 1 90 ? 26.957 6.929 -29.961 1.00 96.81 90 TYR A N 1
ATOM 711 C CA . TYR A 1 90 ? 28.185 7.722 -29.957 1.00 96.81 90 TYR A CA 1
ATOM 712 C C . TYR A 1 90 ? 29.420 6.878 -30.301 1.00 96.81 90 TYR A C 1
ATOM 714 O O . TYR A 1 90 ? 30.256 7.321 -31.089 1.00 96.81 90 TYR A O 1
ATOM 722 N N . VAL A 1 91 ? 29.528 5.666 -29.749 1.00 97.50 91 VAL A N 1
ATOM 723 C CA . VAL A 1 91 ? 30.634 4.749 -30.057 1.00 97.50 91 VAL A CA 1
ATOM 724 C C . VAL A 1 91 ? 30.645 4.376 -31.538 1.00 97.50 91 VAL A C 1
ATOM 726 O O . VAL A 1 91 ? 31.700 4.449 -32.169 1.00 97.50 91 VAL A O 1
ATOM 729 N N . GLU A 1 92 ? 29.485 4.047 -32.104 1.00 95.62 92 GLU A N 1
ATOM 730 C CA . GLU A 1 92 ? 29.340 3.733 -33.528 1.00 95.62 92 GLU A CA 1
ATOM 731 C C . GLU A 1 92 ? 29.699 4.939 -34.416 1.00 95.62 92 GLU A C 1
ATOM 733 O O . GLU A 1 92 ? 30.576 4.841 -35.273 1.00 95.62 92 GLU A O 1
ATOM 738 N N . GLU A 1 93 ? 29.096 6.110 -34.173 1.00 95.81 93 GLU A N 1
ATOM 739 C CA . GLU A 1 93 ? 29.298 7.332 -34.974 1.00 95.81 93 GLU A CA 1
ATOM 740 C C . GLU A 1 93 ? 30.741 7.854 -34.951 1.00 95.81 93 GLU A C 1
ATOM 742 O O . GLU A 1 93 ? 31.155 8.593 -35.852 1.00 95.81 93 GLU A O 1
ATOM 747 N N . LYS A 1 94 ? 31.495 7.540 -33.895 1.00 97.88 94 LYS A N 1
ATOM 748 C CA . LYS A 1 94 ? 32.894 7.953 -33.725 1.00 97.88 94 LYS A CA 1
ATOM 749 C C . LYS A 1 94 ? 33.896 6.836 -33.997 1.00 97.88 94 LYS A C 1
ATOM 751 O O . LYS A 1 94 ? 35.086 7.067 -33.798 1.00 97.88 94 LYS A O 1
ATOM 756 N N . GLU A 1 95 ? 33.436 5.675 -34.466 1.00 97.00 95 GLU A N 1
ATOM 757 C CA . GLU A 1 95 ? 34.276 4.508 -34.765 1.00 97.00 95 GLU A CA 1
ATOM 758 C C . GLU A 1 95 ? 35.123 4.066 -33.550 1.00 97.00 95 GLU A C 1
ATOM 760 O O . GLU A 1 95 ? 36.290 3.693 -33.673 1.00 97.00 95 GLU A O 1
ATOM 765 N N . LEU A 1 96 ? 34.541 4.124 -32.346 1.00 97.62 96 LEU A N 1
ATOM 766 C CA . LEU A 1 96 ? 35.224 3.857 -31.072 1.00 97.62 96 LEU A CA 1
ATOM 767 C C . LEU A 1 96 ? 35.092 2.401 -30.590 1.00 97.62 96 LEU A C 1
ATOM 769 O O . LEU A 1 96 ? 35.558 2.093 -29.493 1.00 97.62 96 LEU A O 1
ATOM 773 N N . SER A 1 97 ? 34.504 1.494 -31.381 1.00 96.75 97 SER A N 1
ATOM 774 C CA . SER A 1 97 ? 34.307 0.088 -30.979 1.00 96.75 97 SER A CA 1
ATOM 775 C C . SER A 1 97 ? 35.615 -0.597 -30.582 1.00 96.75 97 SER A C 1
ATOM 777 O O . SER A 1 97 ? 35.639 -1.335 -29.606 1.00 96.75 97 SER A O 1
ATOM 779 N N . ALA A 1 98 ? 36.730 -0.288 -31.256 1.00 96.75 98 ALA A N 1
ATOM 780 C CA . ALA A 1 98 ? 38.040 -0.844 -30.911 1.00 96.75 98 ALA A CA 1
ATOM 781 C C . ALA A 1 98 ? 38.504 -0.457 -29.492 1.00 96.75 98 ALA A C 1
ATOM 783 O O . ALA A 1 98 ? 39.181 -1.242 -28.833 1.00 96.75 98 ALA A O 1
ATOM 784 N N . THR A 1 99 ? 38.134 0.733 -29.007 1.00 97.81 99 THR A N 1
ATOM 785 C CA . THR A 1 99 ? 38.427 1.168 -27.632 1.00 97.81 99 THR A CA 1
ATOM 786 C C . THR A 1 99 ? 37.614 0.358 -26.627 1.00 97.81 99 THR A C 1
ATOM 788 O O . THR A 1 99 ? 38.162 -0.118 -25.639 1.00 97.81 99 THR A O 1
ATOM 791 N N . VAL A 1 100 ? 36.323 0.151 -26.897 1.00 98.12 100 VAL A N 1
ATOM 792 C CA . VAL A 1 100 ? 35.441 -0.619 -26.007 1.00 98.12 100 VAL A CA 1
ATOM 793 C C . VAL A 1 100 ? 35.825 -2.099 -25.984 1.00 98.12 100 VAL A C 1
ATOM 795 O O . VAL A 1 100 ? 35.926 -2.690 -24.914 1.00 98.12 100 VAL A O 1
ATOM 798 N N . GLN A 1 101 ? 36.154 -2.675 -27.140 1.00 97.56 101 GLN A N 1
ATOM 799 C CA . GLN A 1 101 ? 36.691 -4.034 -27.247 1.00 97.56 101 GLN A CA 1
ATOM 800 C C . GLN A 1 101 ? 38.038 -4.185 -26.531 1.00 97.56 101 GLN A C 1
ATOM 802 O O . GLN A 1 101 ? 38.333 -5.251 -25.998 1.00 97.56 101 GLN A O 1
ATOM 807 N N . ALA A 1 102 ? 38.862 -3.133 -26.483 1.00 97.25 102 ALA A N 1
ATOM 808 C CA . ALA A 1 102 ? 40.088 -3.153 -25.692 1.00 97.25 102 ALA A CA 1
ATOM 809 C C . ALA A 1 102 ? 39.793 -3.194 -24.183 1.00 97.25 102 ALA A C 1
ATOM 811 O O . ALA A 1 102 ? 40.454 -3.946 -23.472 1.00 97.25 102 ALA A O 1
ATOM 812 N N . TRP A 1 103 ? 38.783 -2.461 -23.698 1.00 98.44 103 TRP A N 1
ATOM 813 C CA . TRP A 1 103 ? 38.326 -2.579 -22.306 1.00 98.44 103 TRP A CA 1
ATOM 814 C C . TRP A 1 103 ? 37.789 -3.984 -22.007 1.00 98.44 103 TRP A C 1
ATOM 816 O O . TRP A 1 103 ? 38.158 -4.590 -21.003 1.00 98.44 103 TRP A O 1
ATOM 826 N N . GLU A 1 104 ? 36.986 -4.553 -22.902 1.00 97.88 104 GLU A N 1
ATOM 827 C CA . GLU A 1 104 ? 36.528 -5.940 -22.775 1.00 97.88 104 GLU A CA 1
ATOM 828 C C . GLU A 1 104 ? 37.701 -6.935 -22.738 1.00 97.88 104 GLU A C 1
ATOM 830 O O . GLU A 1 104 ? 37.757 -7.809 -21.874 1.00 97.88 104 GLU A O 1
ATOM 835 N N . ALA A 1 105 ? 38.703 -6.763 -23.606 1.00 97.31 105 ALA A N 1
ATOM 836 C CA . ALA A 1 105 ? 39.913 -7.587 -23.611 1.00 97.31 105 ALA A CA 1
ATOM 837 C C . ALA A 1 105 ? 40.765 -7.424 -22.336 1.00 97.31 105 ALA A C 1
ATOM 839 O O . ALA A 1 105 ? 41.471 -8.358 -21.950 1.00 97.31 105 ALA A O 1
ATOM 840 N N . SER A 1 106 ? 40.679 -6.272 -21.663 1.00 97.62 106 SER A N 1
ATOM 841 C CA . SER A 1 106 ? 41.239 -6.046 -20.322 1.00 97.62 106 SER A CA 1
ATOM 842 C C . SER A 1 106 ? 40.422 -6.715 -19.206 1.00 97.62 106 SER A C 1
ATOM 844 O O . SER A 1 106 ? 40.842 -6.684 -18.050 1.00 97.62 106 SER A O 1
ATOM 846 N N . GLY A 1 107 ? 39.291 -7.356 -19.510 1.00 97.88 107 GLY A N 1
ATOM 847 C CA . GLY A 1 107 ? 38.444 -8.073 -18.552 1.00 97.88 107 GLY A CA 1
ATOM 848 C C . GLY A 1 107 ? 37.301 -7.244 -17.967 1.00 97.88 107 GLY A C 1
ATOM 849 O O . GLY A 1 107 ? 36.734 -7.642 -16.953 1.00 97.88 107 GLY A O 1
ATOM 850 N N . HIS A 1 108 ? 36.982 -6.087 -18.549 1.00 98.56 108 HIS A N 1
ATOM 851 C CA . HIS A 1 108 ? 35.744 -5.371 -18.231 1.00 98.56 108 HIS A CA 1
ATOM 852 C C . HIS A 1 108 ? 34.546 -6.049 -18.915 1.00 98.56 108 HIS A C 1
ATOM 854 O O . HIS A 1 108 ? 34.702 -6.722 -19.930 1.00 98.56 108 HIS A O 1
ATOM 860 N N . GLU A 1 109 ? 33.345 -5.872 -18.368 1.00 98.56 109 GLU A N 1
ATOM 861 C CA . GLU A 1 109 ? 32.109 -6.412 -18.947 1.00 98.56 109 GLU A CA 1
ATOM 862 C C . GLU A 1 109 ? 31.362 -5.310 -19.700 1.00 98.56 109 GLU A C 1
ATOM 864 O O . GLU A 1 109 ? 31.179 -4.212 -19.173 1.00 98.56 109 GLU A O 1
ATOM 869 N N . ILE A 1 110 ? 30.889 -5.612 -20.910 1.00 98.56 110 ILE A N 1
ATOM 870 C CA . ILE A 1 110 ? 29.923 -4.774 -21.627 1.00 98.56 110 ILE A CA 1
ATOM 871 C C . ILE A 1 110 ? 28.518 -5.262 -21.271 1.00 98.56 110 ILE A C 1
ATOM 873 O O . ILE A 1 110 ? 28.175 -6.423 -21.483 1.00 98.56 110 ILE A O 1
ATOM 877 N N . ALA A 1 111 ? 27.711 -4.372 -20.706 1.00 98.38 111 ALA A N 1
ATOM 878 C CA . ALA A 1 111 ? 26.396 -4.668 -20.154 1.00 98.38 111 ALA A CA 1
ATOM 879 C C . ALA A 1 111 ? 25.341 -3.678 -20.681 1.00 98.38 111 ALA A C 1
ATOM 881 O O . ALA A 1 111 ? 25.670 -2.664 -21.302 1.00 98.38 111 ALA A O 1
ATOM 882 N N . LEU A 1 112 ? 24.061 -3.963 -20.437 1.00 98.25 112 LEU A N 1
ATOM 883 C CA . LEU A 1 112 ? 22.940 -3.123 -20.873 1.00 98.25 112 LEU A CA 1
ATOM 884 C C . LEU A 1 112 ? 22.506 -2.143 -19.771 1.00 98.25 112 LEU A C 1
ATOM 886 O O . LEU A 1 112 ? 22.265 -2.566 -18.645 1.00 98.25 112 LEU A O 1
ATOM 890 N N . HIS A 1 113 ? 22.346 -0.860 -20.108 1.00 97.88 113 HIS A N 1
ATOM 891 C CA . HIS A 1 113 ? 21.591 0.113 -19.307 1.00 97.88 113 HIS A CA 1
ATOM 892 C C . HIS A 1 113 ? 20.335 0.526 -20.071 1.00 97.88 113 HIS A C 1
ATOM 894 O O . HIS A 1 113 ? 20.451 1.184 -21.104 1.00 97.88 113 HIS A O 1
ATOM 900 N N . HIS A 1 114 ? 19.150 0.129 -19.606 1.00 96.94 114 HIS A N 1
ATOM 901 C CA . HIS A 1 114 ? 17.895 0.346 -20.342 1.00 96.94 114 HIS A CA 1
ATOM 902 C C . HIS A 1 114 ? 16.894 1.203 -19.567 1.00 96.94 114 HIS A C 1
ATOM 904 O O . HIS A 1 114 ? 16.515 0.902 -18.430 1.00 96.94 114 HIS A O 1
ATOM 910 N N . HIS A 1 115 ? 16.412 2.262 -20.204 1.00 94.31 115 HIS A N 1
ATOM 911 C CA . HIS A 1 115 ? 15.316 3.072 -19.692 1.00 94.31 115 HIS A CA 1
ATOM 912 C C . HIS A 1 115 ? 14.063 2.801 -20.514 1.00 94.31 115 HIS A C 1
ATOM 914 O O . HIS A 1 115 ? 13.946 3.312 -21.626 1.00 94.31 115 HIS A O 1
ATOM 920 N N . GLY A 1 116 ? 13.134 2.032 -19.941 1.00 93.06 116 GLY A N 1
ATOM 921 C CA . GLY A 1 116 ? 11.877 1.641 -20.564 1.00 93.06 116 GLY A CA 1
ATOM 922 C C . GLY A 1 116 ? 10.844 2.770 -20.643 1.00 93.06 116 GLY A C 1
ATOM 923 O O . GLY A 1 116 ? 11.101 3.906 -20.220 1.00 93.06 116 GLY A O 1
ATOM 924 N N . PRO A 1 117 ? 9.676 2.493 -21.246 1.00 90.00 117 PRO A N 1
ATOM 925 C CA . PRO A 1 117 ? 8.707 3.507 -21.658 1.00 90.00 117 PRO A CA 1
ATOM 926 C C . PRO A 1 117 ? 8.058 4.255 -20.488 1.00 90.00 117 PRO A C 1
ATOM 928 O O . PRO A 1 117 ? 7.501 5.336 -20.698 1.00 90.00 117 PRO A O 1
ATOM 931 N N . THR A 1 118 ? 8.133 3.719 -19.263 1.00 85.25 118 THR A N 1
ATOM 932 C CA . THR A 1 118 ? 7.613 4.395 -18.065 1.00 85.25 118 THR A CA 1
ATOM 933 C C . THR A 1 118 ? 8.655 5.300 -17.402 1.00 85.25 118 THR A C 1
ATOM 935 O O . THR A 1 118 ? 8.299 6.180 -16.607 1.00 85.25 118 THR A O 1
ATOM 938 N N . HIS A 1 119 ? 9.935 5.146 -17.758 1.00 87.69 119 HIS A N 1
ATOM 939 C CA . HIS A 1 119 ? 11.036 5.912 -17.192 1.00 87.69 119 HIS A CA 1
ATOM 940 C C . HIS A 1 119 ? 11.134 7.324 -17.789 1.00 87.69 119 HIS A C 1
ATOM 942 O O . HIS A 1 119 ? 10.994 7.539 -18.991 1.00 87.69 119 HIS A O 1
ATOM 948 N N . LYS A 1 120 ? 11.465 8.318 -16.949 1.00 84.31 120 LYS A N 1
ATOM 949 C CA . LYS A 1 120 ? 11.566 9.744 -17.346 1.00 84.31 120 LYS A CA 1
ATOM 950 C C . LYS A 1 120 ? 12.625 10.042 -18.416 1.00 84.31 120 LYS A C 1
ATOM 952 O O . LYS A 1 120 ? 12.626 11.118 -19.005 1.00 84.31 120 LYS A O 1
ATOM 957 N N . PHE A 1 121 ? 13.554 9.117 -18.618 1.00 86.31 121 PHE A N 1
ATOM 958 C CA . PHE A 1 121 ? 14.638 9.221 -19.587 1.00 86.31 121 PHE A CA 1
ATOM 959 C C . PHE A 1 121 ? 14.587 8.041 -20.561 1.00 86.31 121 PHE A C 1
ATOM 961 O O . PHE A 1 121 ? 15.601 7.379 -20.750 1.00 86.31 121 PHE A O 1
ATOM 968 N N . PHE A 1 122 ? 13.402 7.751 -21.110 1.00 90.88 122 PHE A N 1
ATOM 969 C CA . PHE A 1 122 ? 13.171 6.681 -22.082 1.00 90.88 122 PHE A CA 1
ATOM 970 C C . PHE A 1 122 ? 14.198 6.716 -23.224 1.00 90.88 122 PHE A C 1
ATOM 972 O O . PHE A 1 122 ? 14.373 7.743 -23.887 1.00 90.88 122 PHE A O 1
ATOM 979 N N . ASP A 1 123 ? 14.871 5.595 -23.483 1.00 91.69 123 ASP A N 1
ATOM 980 C CA . ASP A 1 123 ? 15.925 5.531 -24.508 1.00 91.69 123 ASP A CA 1
ATOM 981 C C . ASP A 1 123 ? 15.402 5.273 -25.932 1.00 91.69 123 ASP A C 1
ATOM 983 O O . ASP A 1 123 ? 16.144 5.430 -26.916 1.00 91.69 123 ASP A O 1
ATOM 987 N N . GLY A 1 124 ? 14.109 4.973 -26.067 1.00 92.88 124 GLY A N 1
ATOM 988 C CA . GLY A 1 124 ? 13.425 4.777 -27.340 1.00 92.88 124 GLY A CA 1
ATOM 989 C C . GLY A 1 124 ? 13.076 3.326 -27.664 1.00 92.88 124 GLY A C 1
ATOM 990 O O . GLY A 1 124 ? 12.429 3.115 -28.693 1.00 92.88 124 GLY A O 1
ATOM 991 N N . TYR A 1 125 ? 13.467 2.340 -26.851 1.00 95.56 125 TYR A N 1
ATOM 992 C CA . TYR A 1 125 ? 13.217 0.924 -27.143 1.00 95.56 125 TYR A CA 1
ATOM 993 C C . TYR A 1 125 ? 12.248 0.284 -26.156 1.00 95.56 125 TYR A C 1
ATOM 995 O O . TYR A 1 125 ? 12.350 0.498 -24.963 1.00 95.56 125 TYR A O 1
ATOM 1003 N N . THR A 1 126 ? 11.281 -0.492 -26.641 1.00 95.81 126 THR A N 1
ATOM 1004 C CA . THR A 1 126 ? 10.377 -1.245 -25.756 1.00 95.81 126 THR A CA 1
ATOM 1005 C C . THR A 1 126 ? 9.601 -2.323 -26.512 1.00 95.81 126 THR A C 1
ATOM 1007 O O . THR A 1 126 ? 9.312 -2.178 -27.707 1.00 95.81 126 THR A O 1
ATOM 1010 N N . GLU A 1 127 ? 9.214 -3.396 -25.827 1.00 95.56 127 GLU A N 1
ATOM 1011 C CA . GLU A 1 127 ? 8.214 -4.352 -26.322 1.00 95.56 127 GLU A CA 1
ATOM 1012 C C . GLU A 1 127 ? 6.772 -3.816 -26.192 1.00 95.56 127 GLU A C 1
ATOM 1014 O O . GLU A 1 127 ? 5.843 -4.376 -26.778 1.00 95.56 127 GLU A O 1
ATOM 1019 N N . ARG A 1 128 ? 6.569 -2.704 -25.471 1.00 91.62 128 ARG A N 1
ATOM 1020 C CA . ARG A 1 128 ? 5.268 -2.065 -25.220 1.00 91.62 128 ARG A CA 1
ATOM 1021 C C . ARG A 1 128 ? 5.234 -0.607 -25.688 1.00 91.62 128 ARG A C 1
ATOM 1023 O O . ARG A 1 128 ? 5.170 0.313 -24.871 1.00 91.62 128 ARG A O 1
ATOM 1030 N N . PRO A 1 129 ? 5.245 -0.355 -27.013 1.00 90.81 129 PRO A N 1
ATOM 1031 C CA . PRO A 1 129 ? 5.207 1.005 -27.555 1.00 90.81 129 PRO A CA 1
ATOM 1032 C C . PRO A 1 129 ? 3.952 1.791 -27.154 1.00 90.81 129 PRO A C 1
ATOM 1034 O O . PRO A 1 129 ? 3.955 3.016 -27.200 1.00 90.81 129 PRO A O 1
ATOM 1037 N N . ASP A 1 130 ? 2.885 1.099 -26.759 1.00 87.12 130 ASP A N 1
ATOM 1038 C CA . ASP A 1 130 ? 1.656 1.685 -26.229 1.00 87.12 130 ASP A CA 1
ATOM 1039 C C . ASP A 1 130 ? 1.825 2.328 -24.841 1.00 87.12 130 ASP A C 1
ATOM 1041 O O . ASP A 1 130 ? 1.003 3.157 -24.465 1.00 87.12 130 ASP A O 1
ATOM 1045 N N . LEU A 1 131 ? 2.890 1.992 -24.103 1.00 82.94 131 LEU A N 1
ATOM 1046 C CA . LEU A 1 131 ? 3.206 2.576 -22.794 1.00 82.94 131 LEU A CA 1
ATOM 1047 C C . LEU A 1 131 ? 4.102 3.818 -22.879 1.00 82.94 131 LEU A C 1
ATOM 1049 O O . LEU A 1 131 ? 4.392 4.428 -21.851 1.00 82.94 131 LEU A O 1
ATOM 1053 N N . ILE A 1 132 ? 4.565 4.192 -24.079 1.00 85.38 132 ILE A N 1
ATOM 1054 C CA . ILE A 1 132 ? 5.454 5.345 -24.260 1.00 85.38 132 ILE A CA 1
ATOM 1055 C C . ILE A 1 132 ? 4.707 6.612 -23.862 1.00 85.38 132 ILE A C 1
ATOM 1057 O O . ILE A 1 132 ? 3.737 7.017 -24.505 1.00 85.38 132 ILE A O 1
ATOM 1061 N N . ARG A 1 133 ? 5.199 7.269 -22.814 1.00 74.00 133 ARG A N 1
ATOM 1062 C CA . ARG A 1 133 ? 4.634 8.529 -22.338 1.00 74.00 133 ARG A CA 1
ATOM 1063 C C . ARG A 1 133 ? 4.958 9.652 -23.319 1.00 74.00 133 ARG A C 1
ATOM 1065 O O . ARG A 1 133 ? 6.119 9.910 -23.626 1.00 74.00 133 ARG A O 1
ATOM 1072 N N . THR A 1 134 ? 3.924 10.333 -23.805 1.00 68.00 134 THR A N 1
ATOM 1073 C CA . THR A 1 134 ? 4.058 11.484 -24.717 1.00 68.00 134 THR A CA 1
ATOM 1074 C C . THR A 1 134 ? 3.827 12.832 -24.029 1.00 68.00 134 THR A C 1
ATOM 1076 O O . THR A 1 134 ? 3.915 13.871 -24.682 1.00 68.00 134 THR A O 1
ATOM 1079 N N . ASP A 1 135 ? 3.522 12.834 -22.731 1.00 54.44 135 ASP A N 1
ATOM 1080 C CA . ASP A 1 135 ? 3.110 13.989 -21.932 1.00 54.44 135 ASP A CA 1
ATOM 1081 C C . ASP A 1 135 ? 3.971 14.206 -20.663 1.00 54.44 135 ASP A C 1
ATOM 1083 O O . ASP A 1 135 ? 4.563 13.285 -20.101 1.00 54.44 135 ASP A O 1
ATOM 1087 N N . GLY A 1 136 ? 4.080 15.472 -20.226 1.00 52.19 136 GLY A N 1
ATOM 1088 C CA . GLY A 1 136 ? 4.776 15.894 -18.997 1.00 52.19 136 GLY A CA 1
ATOM 1089 C C . GLY A 1 136 ? 6.135 16.597 -19.184 1.00 52.19 136 GLY A C 1
ATOM 1090 O O . GLY A 1 136 ? 6.710 16.619 -20.268 1.00 52.19 136 GLY A O 1
ATOM 1091 N N . TRP A 1 137 ? 6.678 17.164 -18.090 1.00 39.62 137 TRP A N 1
ATOM 1092 C CA . TRP A 1 137 ? 8.013 17.815 -18.032 1.00 39.62 137 TRP A CA 1
ATOM 1093 C C . TRP A 1 137 ? 9.155 16.847 -18.421 1.00 39.62 137 TRP A C 1
ATOM 1095 O O . TRP A 1 137 ? 10.259 17.272 -18.755 1.00 39.62 137 TRP A O 1
ATOM 1105 N N . TYR A 1 138 ? 8.860 15.544 -18.397 1.00 47.62 138 TYR A N 1
ATOM 1106 C CA . TYR A 1 138 ? 9.753 14.424 -18.688 1.00 47.62 138 TYR A CA 1
ATOM 1107 C C . TYR A 1 138 ? 9.504 13.764 -20.049 1.00 47.62 138 TYR A C 1
ATOM 1109 O O . TYR A 1 138 ? 10.174 12.786 -20.370 1.00 47.62 138 TYR A O 1
ATOM 1117 N N . ALA A 1 139 ? 8.578 14.283 -20.865 1.00 46.69 139 ALA A N 1
ATOM 1118 C CA . ALA A 1 139 ? 8.442 1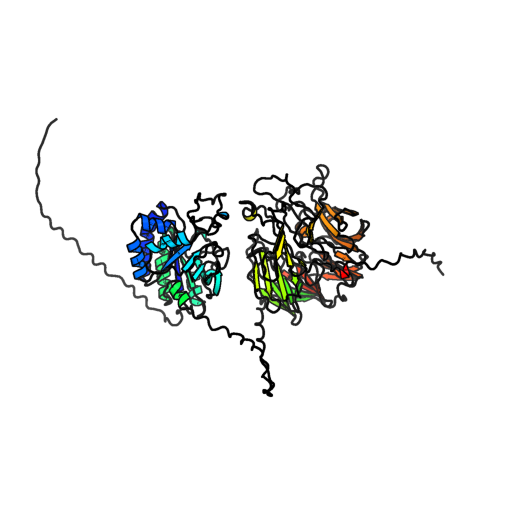3.859 -22.250 1.00 46.69 139 ALA A CA 1
ATOM 1119 C C . ALA A 1 139 ? 9.686 14.321 -23.017 1.00 46.69 139 ALA A C 1
ATOM 1121 O O . ALA A 1 139 ? 9.719 15.400 -23.612 1.00 46.69 139 ALA A O 1
ATOM 1122 N N . THR A 1 140 ? 10.746 13.514 -23.009 1.00 51.06 140 THR A N 1
ATOM 1123 C CA . THR A 1 140 ? 11.674 13.556 -24.134 1.00 51.06 140 THR A CA 1
ATOM 1124 C C . THR A 1 140 ? 10.825 13.207 -25.355 1.00 51.06 140 THR A C 1
ATOM 1126 O O . THR A 1 140 ? 10.104 12.212 -25.308 1.00 51.06 140 THR A O 1
ATOM 1129 N N . PRO A 1 141 ? 10.834 14.000 -26.441 1.00 46.38 141 PRO A N 1
ATOM 1130 C CA . PRO A 1 141 ? 10.230 13.601 -27.709 1.00 46.38 141 PRO A CA 1
ATOM 1131 C C . PRO A 1 141 ? 11.019 12.410 -28.285 1.00 46.38 141 PRO A C 1
ATOM 1133 O O . PRO A 1 141 ? 11.798 12.538 -29.226 1.00 46.38 141 PRO A O 1
ATOM 1136 N N . GLY A 1 142 ? 10.901 11.255 -27.640 1.00 55.62 142 GLY A N 1
ATOM 1137 C CA . GLY A 1 142 ? 11.587 10.016 -27.941 1.00 55.62 142 GLY A CA 1
ATOM 1138 C C . GLY A 1 142 ? 10.686 9.195 -28.834 1.00 55.62 142 GLY A C 1
ATOM 1139 O O . GLY A 1 142 ? 9.778 8.513 -28.375 1.00 55.62 142 GLY A O 1
ATOM 1140 N N . ILE A 1 143 ? 10.914 9.308 -30.138 1.00 74.88 143 ILE A N 1
ATOM 1141 C CA . ILE A 1 143 ? 10.283 8.453 -31.141 1.00 74.88 143 ILE A CA 1
ATOM 1142 C C . ILE A 1 143 ? 10.572 7.004 -30.753 1.00 74.88 143 ILE A C 1
ATOM 1144 O O . ILE A 1 143 ? 11.731 6.670 -30.523 1.00 74.88 143 ILE A O 1
ATOM 1148 N N . TYR A 1 144 ? 9.547 6.152 -30.724 1.00 89.44 144 TYR A N 1
ATOM 1149 C CA . TYR A 1 144 ? 9.729 4.705 -30.662 1.00 89.44 144 TYR A CA 1
ATOM 1150 C C . TYR A 1 144 ? 10.746 4.258 -31.724 1.00 89.44 144 TYR A C 1
ATOM 1152 O O . TYR A 1 144 ? 10.480 4.322 -32.928 1.00 89.44 144 TYR A O 1
ATOM 1160 N N . LYS A 1 145 ? 11.936 3.845 -31.288 1.00 92.94 145 LYS A N 1
ATOM 1161 C CA . LYS A 1 145 ? 13.049 3.439 -32.153 1.00 92.94 145 LYS A CA 1
ATOM 1162 C C . LYS A 1 145 ? 12.942 1.967 -32.536 1.00 92.94 145 LYS A C 1
ATOM 1164 O O . LYS A 1 145 ? 13.425 1.590 -33.608 1.00 92.94 145 LYS A O 1
ATOM 1169 N N . GLY A 1 146 ? 12.291 1.149 -31.713 1.00 96.12 146 GLY A N 1
ATOM 1170 C CA . GLY A 1 146 ? 12.010 -0.262 -31.965 1.00 96.12 146 GLY A CA 1
ATOM 1171 C C . GLY A 1 146 ? 11.879 -1.052 -30.670 1.00 96.12 146 GLY A C 1
ATOM 1172 O O . GLY A 1 146 ? 11.716 -0.478 -29.604 1.00 96.12 146 GLY A O 1
ATOM 1173 N N . ASN A 1 147 ? 11.946 -2.373 -30.761 1.00 97.19 147 ASN A N 1
ATOM 1174 C CA . ASN A 1 147 ? 11.819 -3.251 -29.605 1.00 97.19 147 ASN A CA 1
ATOM 1175 C C . ASN A 1 147 ? 13.180 -3.684 -29.038 1.00 97.19 147 ASN A C 1
ATOM 1177 O O . ASN A 1 147 ? 14.228 -3.269 -29.545 1.00 97.19 147 ASN A O 1
ATOM 1181 N N . MET A 1 148 ? 13.186 -4.528 -28.008 1.00 97.56 148 MET A N 1
ATOM 1182 C CA . MET A 1 148 ? 14.411 -4.903 -27.298 1.00 97.56 148 MET A CA 1
ATOM 1183 C C . MET A 1 148 ? 15.344 -5.732 -28.169 1.00 97.56 148 MET A C 1
ATOM 1185 O O . MET A 1 148 ? 16.555 -5.538 -28.125 1.00 97.56 148 MET A O 1
ATOM 1189 N N . ALA A 1 149 ? 14.809 -6.559 -29.070 1.00 97.44 149 ALA A N 1
ATOM 1190 C CA . ALA A 1 149 ? 15.627 -7.242 -30.075 1.00 97.44 149 ALA A CA 1
ATOM 1191 C C . ALA A 1 149 ? 16.425 -6.254 -30.949 1.00 97.44 149 ALA A C 1
ATOM 1193 O O . ALA A 1 149 ? 17.581 -6.514 -31.293 1.00 97.44 149 ALA A O 1
ATOM 1194 N N . LYS A 1 150 ? 15.835 -5.099 -31.285 1.00 96.75 150 LYS A N 1
ATOM 1195 C CA . LYS A 1 150 ? 16.526 -4.048 -32.038 1.00 96.75 150 LYS A CA 1
ATOM 1196 C C . LYS A 1 150 ? 17.587 -3.344 -31.193 1.00 96.75 150 LYS A C 1
ATOM 1198 O O . LYS A 1 150 ? 18.678 -3.124 -31.713 1.00 96.75 150 LYS A O 1
ATOM 1203 N N . LEU A 1 151 ? 17.317 -3.049 -29.919 1.00 96.44 151 LEU A N 1
ATOM 1204 C CA . LEU A 1 151 ? 18.336 -2.503 -29.013 1.00 96.44 151 LEU A CA 1
ATOM 1205 C C . LEU A 1 151 ? 19.525 -3.462 -28.876 1.00 96.44 151 LEU A C 1
ATOM 1207 O O . LEU A 1 151 ? 20.665 -3.066 -29.105 1.00 96.44 151 LEU A O 1
ATOM 1211 N N . MET A 1 152 ? 19.266 -4.748 -28.625 1.00 97.06 152 MET A N 1
ATOM 1212 C CA . MET A 1 152 ? 20.313 -5.772 -28.516 1.00 97.06 152 MET A CA 1
ATOM 1213 C C . MET A 1 152 ? 21.121 -5.936 -29.809 1.00 97.06 152 MET A C 1
ATOM 1215 O O . MET A 1 152 ? 22.306 -6.255 -29.759 1.00 97.06 152 MET A O 1
ATOM 1219 N N . SER A 1 153 ? 20.531 -5.669 -30.979 1.00 95.44 153 SER A N 1
ATOM 1220 C CA . SER A 1 153 ? 21.277 -5.694 -32.243 1.00 95.44 153 SER A CA 1
ATOM 1221 C C . SER A 1 153 ? 22.330 -4.584 -32.360 1.00 95.44 153 SER A C 1
ATOM 1223 O O . SER A 1 153 ? 23.315 -4.775 -33.070 1.00 95.44 153 SER A O 1
ATOM 1225 N N . LEU A 1 154 ? 22.175 -3.466 -31.636 1.00 94.38 154 LEU A N 1
ATOM 1226 C CA . LEU A 1 154 ? 23.192 -2.408 -31.578 1.00 94.38 154 LEU A CA 1
ATOM 1227 C C . LEU A 1 154 ? 24.436 -2.864 -30.806 1.00 94.38 154 LEU A C 1
ATOM 1229 O O . LEU A 1 154 ? 25.553 -2.503 -31.168 1.00 94.38 154 LEU A O 1
ATOM 1233 N N . PHE A 1 155 ? 24.263 -3.714 -29.790 1.00 95.56 155 PHE A N 1
ATOM 1234 C CA . PHE A 1 155 ? 25.381 -4.286 -29.033 1.00 95.56 155 PHE A CA 1
ATOM 1235 C C . PHE A 1 155 ? 26.227 -5.263 -29.851 1.00 95.56 155 PHE A C 1
ATOM 1237 O O . PHE A 1 155 ? 27.423 -5.380 -29.600 1.00 95.56 155 PHE A O 1
ATOM 1244 N N . ALA A 1 156 ? 25.649 -5.922 -30.860 1.00 90.25 156 ALA A N 1
ATOM 1245 C CA . ALA A 1 156 ? 26.364 -6.905 -31.677 1.00 90.25 156 ALA A CA 1
ATOM 1246 C C . ALA A 1 156 ? 27.569 -6.318 -32.442 1.00 90.25 156 ALA A C 1
ATOM 1248 O O . ALA A 1 156 ? 28.438 -7.068 -32.876 1.00 90.25 156 ALA A O 1
ATOM 1249 N N . GLY A 1 157 ? 27.625 -4.993 -32.631 1.00 84.31 157 GLY A N 1
ATOM 1250 C CA . GLY A 1 157 ? 28.774 -4.295 -33.223 1.00 84.31 157 GLY A CA 1
ATOM 1251 C C . GLY A 1 157 ? 29.796 -3.765 -32.208 1.00 84.31 157 GLY A C 1
ATOM 1252 O O . GLY A 1 157 ? 30.807 -3.187 -32.614 1.00 84.31 157 GLY A O 1
ATOM 1253 N N . LEU A 1 158 ? 29.528 -3.913 -30.908 1.00 93.12 158 LEU A N 1
ATOM 1254 C CA . LEU A 1 158 ? 30.320 -3.329 -29.825 1.00 93.12 158 LEU A CA 1
ATOM 1255 C C . LEU A 1 158 ? 31.198 -4.352 -29.097 1.00 93.12 158 LEU A C 1
ATOM 1257 O O . LEU A 1 158 ? 32.305 -4.016 -28.686 1.00 93.12 158 LEU A O 1
ATOM 1261 N N . THR A 1 159 ? 30.704 -5.577 -28.937 1.00 94.81 159 THR A N 1
ATOM 1262 C CA . THR A 1 159 ? 31.329 -6.642 -28.144 1.00 94.81 159 THR A CA 1
ATOM 1263 C C . THR A 1 159 ? 31.281 -7.973 -28.895 1.00 94.81 159 THR A C 1
ATOM 1265 O O . THR A 1 159 ? 30.342 -8.231 -29.651 1.00 94.81 159 THR A O 1
ATOM 1268 N N . ASP A 1 160 ? 32.298 -8.812 -28.679 1.00 91.44 160 ASP A N 1
ATOM 1269 C CA . ASP A 1 160 ? 32.317 -10.203 -29.155 1.00 91.44 160 ASP A CA 1
ATOM 1270 C C . ASP A 1 160 ? 31.739 -11.182 -28.109 1.00 91.44 160 ASP A C 1
ATOM 1272 O O . ASP A 1 160 ? 31.569 -12.375 -28.388 1.00 91.44 160 ASP A O 1
ATOM 1276 N N . GLN A 1 161 ? 31.449 -10.697 -26.900 1.00 96.12 161 GLN A N 1
ATOM 1277 C CA . GLN A 1 161 ? 30.856 -11.450 -25.800 1.00 96.12 161 GLN A CA 1
ATOM 1278 C C . GLN A 1 161 ? 29.333 -11.253 -25.742 1.00 96.12 161 GLN A C 1
ATOM 1280 O O . GLN A 1 161 ? 28.795 -10.234 -26.181 1.00 96.12 161 GLN A O 1
ATOM 1285 N N . PRO A 1 162 ? 28.590 -12.232 -25.200 1.00 96.88 162 PRO A N 1
ATOM 1286 C CA . PRO A 1 162 ? 27.177 -12.034 -24.920 1.00 96.88 162 PRO A CA 1
ATOM 1287 C C . PRO A 1 162 ? 26.983 -10.968 -23.833 1.00 96.88 162 PRO A C 1
ATOM 1289 O O . PRO A 1 162 ? 27.719 -10.927 -22.850 1.00 96.88 162 PRO A O 1
ATOM 1292 N N . ILE A 1 163 ? 25.930 -10.164 -23.969 1.00 98.06 163 ILE A N 1
ATOM 1293 C CA . ILE A 1 163 ? 25.476 -9.256 -22.911 1.00 98.06 163 ILE A CA 1
ATOM 1294 C C . ILE A 1 163 ? 24.778 -10.086 -21.834 1.00 98.06 163 ILE A C 1
ATOM 1296 O O . ILE A 1 163 ? 23.665 -10.570 -22.045 1.00 98.06 163 ILE A O 1
ATOM 1300 N N . LEU A 1 164 ? 25.446 -10.283 -20.696 1.00 97.94 164 LEU A N 1
ATOM 1301 C CA . LEU A 1 164 ? 24.950 -11.138 -19.613 1.00 97.94 164 LEU A CA 1
ATOM 1302 C C . LEU A 1 164 ? 24.293 -10.356 -18.477 1.00 97.94 164 LEU A C 1
ATOM 1304 O O . LEU A 1 164 ? 23.410 -10.902 -17.817 1.00 97.94 164 LEU A O 1
ATOM 1308 N N . ALA A 1 165 ? 24.692 -9.105 -18.251 1.00 98.25 165 ALA A N 1
ATOM 1309 C CA . ALA A 1 165 ? 24.168 -8.268 -17.181 1.00 98.25 165 ALA A CA 1
ATOM 1310 C C . ALA A 1 165 ? 23.417 -7.039 -17.705 1.00 98.25 165 ALA A C 1
ATOM 1312 O O . ALA A 1 165 ? 23.719 -6.505 -18.777 1.00 98.25 165 ALA A O 1
ATOM 1313 N N . ALA A 1 166 ? 22.461 -6.566 -16.907 1.00 98.19 166 ALA A N 1
ATOM 1314 C CA . ALA A 1 166 ? 21.775 -5.310 -17.153 1.00 98.19 166 ALA A CA 1
ATOM 1315 C C . ALA A 1 166 ? 21.428 -4.554 -15.865 1.00 98.19 166 ALA A C 1
ATOM 1317 O O . ALA A 1 166 ? 21.212 -5.159 -14.810 1.00 98.19 166 ALA A O 1
ATOM 1318 N N . GLY A 1 167 ? 21.326 -3.235 -15.992 1.00 96.94 167 GLY A N 1
ATOM 1319 C CA . GLY A 1 167 ? 20.565 -2.345 -15.122 1.00 96.94 167 GLY A CA 1
ATOM 1320 C C . GLY A 1 167 ? 19.449 -1.743 -15.966 1.00 96.94 167 GLY A C 1
ATOM 1321 O O . GLY A 1 167 ? 19.692 -1.255 -17.066 1.00 96.94 167 GLY A O 1
ATOM 1322 N N . MET A 1 168 ? 18.196 -1.862 -15.536 1.00 95.50 168 MET A N 1
ATOM 1323 C CA . MET A 1 168 ? 17.082 -1.389 -16.351 1.00 95.50 168 MET A CA 1
ATOM 1324 C C . MET A 1 168 ? 15.837 -1.039 -15.556 1.00 95.50 168 MET A C 1
ATOM 1326 O O . MET A 1 168 ? 15.628 -1.529 -14.453 1.00 95.50 168 MET A O 1
ATOM 1330 N N . SER A 1 169 ? 14.997 -0.201 -16.146 1.00 93.25 169 SER A N 1
ATOM 1331 C CA . SER A 1 169 ? 13.598 -0.026 -15.739 1.00 93.25 169 SER A CA 1
ATOM 1332 C C . SER A 1 169 ? 12.693 -0.913 -16.592 1.00 93.25 169 SER A C 1
ATOM 1334 O O . SER A 1 169 ? 13.132 -1.441 -17.610 1.00 93.25 169 SER A O 1
ATOM 1336 N N . ASP A 1 170 ? 11.443 -1.106 -16.159 1.00 92.69 170 ASP A N 1
ATOM 1337 C CA . ASP A 1 170 ? 10.448 -1.889 -16.905 1.00 92.69 170 ASP A CA 1
ATOM 1338 C C . ASP A 1 170 ? 10.911 -3.327 -17.237 1.00 92.69 170 ASP A C 1
ATOM 1340 O O . ASP A 1 170 ? 10.541 -3.905 -18.257 1.00 92.69 170 ASP A O 1
ATOM 1344 N N . ALA A 1 171 ? 11.707 -3.938 -16.351 1.00 95.31 171 ALA A N 1
ATOM 1345 C CA . ALA A 1 171 ? 12.249 -5.288 -16.531 1.00 95.31 171 ALA A CA 1
ATOM 1346 C C . ALA A 1 171 ? 11.155 -6.341 -16.799 1.00 95.31 171 ALA A C 1
ATOM 1348 O O . ALA A 1 171 ? 11.357 -7.264 -17.578 1.00 95.31 171 ALA A O 1
ATOM 1349 N N . ASP A 1 172 ? 9.963 -6.195 -16.219 1.00 92.44 172 ASP A N 1
ATOM 1350 C CA . ASP A 1 172 ? 8.859 -7.143 -16.428 1.00 92.44 172 ASP A CA 1
ATOM 1351 C C . ASP A 1 172 ? 8.381 -7.234 -17.887 1.00 92.44 172 ASP A C 1
ATOM 1353 O O . ASP A 1 172 ? 7.771 -8.234 -18.266 1.00 92.44 172 ASP A O 1
ATOM 1357 N N . ILE A 1 173 ? 8.668 -6.216 -18.701 1.00 93.75 173 ILE A N 1
ATOM 1358 C CA . ILE A 1 173 ? 8.190 -6.076 -20.083 1.00 93.75 173 ILE A CA 1
ATOM 1359 C C . ILE A 1 173 ? 9.333 -6.005 -21.096 1.00 93.75 173 ILE A C 1
ATOM 1361 O O . ILE A 1 173 ? 9.226 -6.595 -22.168 1.00 93.75 173 ILE A O 1
ATOM 1365 N N . ASP A 1 174 ? 10.431 -5.337 -20.750 1.00 97.00 174 ASP A N 1
ATOM 1366 C CA . ASP A 1 174 ? 11.544 -5.073 -21.661 1.00 97.00 174 ASP A CA 1
ATOM 1367 C C . ASP A 1 174 ? 12.757 -5.993 -21.426 1.00 97.00 174 ASP A C 1
ATOM 1369 O O . ASP A 1 174 ? 13.800 -5.794 -22.041 1.00 97.00 174 ASP A O 1
ATOM 1373 N N . TRP A 1 175 ? 12.670 -7.032 -20.583 1.00 97.75 175 TRP A N 1
ATOM 1374 C CA . TRP A 1 175 ? 13.818 -7.933 -20.401 1.00 97.75 175 TRP A CA 1
ATOM 1375 C C . TRP A 1 175 ? 14.168 -8.671 -21.706 1.00 97.75 175 TRP A C 1
ATOM 1377 O O . TRP A 1 175 ? 13.318 -9.405 -22.229 1.00 97.75 175 TRP A O 1
ATOM 1387 N N . PRO A 1 176 ? 15.397 -8.527 -22.241 1.00 97.19 176 PRO A N 1
ATOM 1388 C CA . PRO A 1 176 ? 15.803 -9.198 -23.465 1.00 97.19 176 PRO A CA 1
ATOM 1389 C C . PRO A 1 176 ? 16.317 -10.618 -23.199 1.00 97.19 176 PRO A C 1
ATOM 1391 O O . PRO A 1 176 ? 16.890 -10.935 -22.155 1.00 97.19 176 PRO A O 1
ATOM 1394 N N . ALA A 1 177 ? 16.185 -11.481 -24.205 1.00 95.62 177 ALA A N 1
ATOM 1395 C CA . ALA A 1 177 ? 16.732 -12.829 -24.149 1.00 95.62 177 ALA A CA 1
ATOM 1396 C C . ALA A 1 177 ? 18.269 -12.820 -24.046 1.00 95.62 177 ALA A C 1
ATOM 1398 O O . ALA A 1 177 ? 18.947 -12.078 -24.755 1.00 95.62 177 ALA A O 1
ATOM 1399 N N . GLY A 1 178 ? 18.816 -13.708 -23.211 1.00 95.06 178 GLY A N 1
ATOM 1400 C CA . GLY A 1 178 ? 20.262 -13.898 -23.043 1.00 95.06 178 GLY A CA 1
ATOM 1401 C C . GLY A 1 178 ? 20.884 -13.117 -21.885 1.00 95.06 178 GLY A C 1
ATOM 1402 O O . GLY A 1 178 ? 21.968 -13.491 -21.448 1.00 95.06 178 GLY A O 1
ATOM 1403 N N . VAL A 1 179 ? 20.183 -12.120 -21.333 1.00 97.88 179 VAL A N 1
ATOM 1404 C CA . VAL A 1 179 ? 20.616 -11.416 -20.118 1.00 97.88 179 VAL A CA 1
ATOM 1405 C C . VAL A 1 179 ? 20.224 -12.242 -18.893 1.00 97.88 179 VAL A C 1
ATOM 1407 O O . VAL A 1 179 ? 19.049 -12.557 -18.691 1.00 97.88 179 VAL A O 1
ATOM 1410 N N . LEU A 1 180 ? 21.222 -12.610 -18.091 1.00 97.62 180 LEU A N 1
ATOM 1411 C CA . LEU A 1 180 ? 21.113 -13.538 -16.962 1.00 97.62 180 LEU A CA 1
ATOM 1412 C C . LEU A 1 180 ? 21.152 -12.839 -15.602 1.00 97.62 180 LEU A C 1
ATOM 1414 O O . LEU A 1 180 ? 20.663 -13.398 -14.618 1.00 97.62 180 LEU A O 1
ATOM 1418 N N . TYR A 1 181 ? 21.738 -11.644 -15.531 1.00 98.06 181 TYR A N 1
ATOM 1419 C CA . TYR A 1 181 ? 22.007 -10.953 -14.275 1.00 98.06 181 TYR A CA 1
ATOM 1420 C C . TYR A 1 181 ? 21.364 -9.572 -14.256 1.00 98.06 181 TYR A C 1
ATOM 1422 O O . TYR A 1 181 ? 21.514 -8.788 -15.195 1.00 98.06 181 TYR A O 1
ATOM 1430 N N . TYR A 1 182 ? 20.673 -9.266 -13.162 1.00 97.56 182 TYR A N 1
ATOM 1431 C CA . TYR A 1 182 ? 20.052 -7.968 -12.939 1.00 97.56 182 TYR A CA 1
ATOM 1432 C C . TYR A 1 182 ? 20.692 -7.279 -11.744 1.00 97.56 182 TYR A C 1
ATOM 1434 O O . TYR A 1 182 ? 20.535 -7.750 -10.619 1.00 97.56 182 TYR A O 1
ATOM 1442 N N . ALA A 1 183 ? 21.384 -6.167 -11.979 1.00 96.69 183 ALA A N 1
ATOM 1443 C CA . ALA A 1 183 ? 21.919 -5.319 -10.921 1.00 96.69 183 ALA A CA 1
ATOM 1444 C C . ALA A 1 183 ? 21.096 -4.029 -10.854 1.00 96.69 183 ALA A C 1
ATOM 1446 O O . ALA A 1 183 ? 21.109 -3.230 -11.789 1.00 96.69 183 ALA A O 1
ATOM 1447 N N . THR A 1 184 ? 20.330 -3.855 -9.778 1.00 93.50 184 THR A N 1
ATOM 1448 C CA . THR A 1 184 ? 19.353 -2.758 -9.643 1.00 93.50 184 THR A CA 1
ATOM 1449 C C . THR A 1 184 ? 19.162 -2.347 -8.186 1.00 93.50 184 THR A C 1
ATOM 1451 O O . THR A 1 184 ? 19.816 -2.870 -7.302 1.00 93.50 184 THR A O 1
ATOM 1454 N N . LYS A 1 185 ? 18.224 -1.461 -7.884 1.00 88.00 185 LYS A N 1
ATOM 1455 C CA . LYS A 1 185 ? 17.781 -1.172 -6.509 1.00 88.00 185 LYS A CA 1
ATOM 1456 C C . LYS A 1 185 ? 16.772 -2.215 -6.001 1.00 88.00 185 LYS A C 1
ATOM 1458 O O . LYS A 1 185 ? 16.102 -2.896 -6.790 1.00 88.00 185 LYS A O 1
ATOM 1463 N N . ALA A 1 186 ? 16.633 -2.377 -4.681 1.00 61.03 186 ALA A N 1
ATOM 1464 C CA . ALA A 1 186 ? 15.674 -3.329 -4.108 1.00 61.03 186 ALA A CA 1
ATOM 1465 C C . ALA A 1 186 ? 14.210 -2.945 -4.401 1.00 61.03 186 ALA A C 1
ATOM 1467 O O . ALA A 1 186 ? 13.382 -3.847 -4.562 1.00 61.03 186 ALA A O 1
ATOM 1468 N N . GLY A 1 187 ? 13.911 -1.645 -4.541 1.00 72.06 187 GLY A N 1
ATOM 1469 C CA . GLY A 1 187 ? 12.559 -1.102 -4.729 1.00 72.06 187 GLY A CA 1
ATOM 1470 C C . GLY A 1 187 ? 12.464 0.075 -5.709 1.00 72.06 187 GLY A C 1
ATOM 1471 O O . GLY A 1 187 ? 13.255 0.200 -6.640 1.00 72.06 187 GLY A O 1
ATOM 1472 N N . GLU A 1 188 ? 11.454 0.930 -5.530 1.00 64.19 188 GLU A N 1
ATOM 1473 C CA . GLU A 1 188 ? 11.241 2.114 -6.382 1.00 64.19 188 GLU A CA 1
ATOM 1474 C C . GLU A 1 188 ? 12.181 3.272 -6.029 1.00 64.19 188 GLU A C 1
ATOM 1476 O O . GLU A 1 188 ? 12.541 4.060 -6.906 1.00 64.19 188 GLU A O 1
ATOM 1481 N N . ASP A 1 189 ? 12.656 3.321 -4.787 1.00 79.25 189 ASP A N 1
ATOM 1482 C CA . ASP A 1 189 ? 13.585 4.332 -4.293 1.00 79.25 189 ASP A CA 1
ATOM 1483 C C . ASP A 1 189 ? 15.002 3.774 -4.190 1.00 79.25 189 ASP A C 1
ATOM 1485 O O . ASP A 1 189 ? 15.205 2.593 -3.914 1.00 79.25 189 ASP A O 1
ATOM 1489 N N . ASN A 1 190 ? 15.988 4.640 -4.415 1.00 83.88 190 ASN A N 1
ATOM 1490 C CA . ASN A 1 190 ? 17.381 4.307 -4.139 1.00 83.88 190 ASN A CA 1
ATOM 1491 C C . ASN A 1 190 ? 17.597 4.328 -2.623 1.00 83.88 190 ASN A C 1
ATOM 1493 O O . ASN A 1 190 ? 17.159 5.271 -1.960 1.00 83.88 190 ASN A O 1
ATOM 1497 N N . ALA A 1 191 ? 18.296 3.338 -2.076 1.00 87.69 191 ALA A N 1
ATOM 1498 C CA . ALA A 1 191 ? 18.620 3.300 -0.656 1.00 87.69 191 ALA A CA 1
ATOM 1499 C C . ALA A 1 191 ? 20.061 2.844 -0.415 1.00 87.69 191 ALA A C 1
ATOM 1501 O O . ALA A 1 191 ? 20.593 1.990 -1.117 1.00 87.69 191 ALA A O 1
ATOM 1502 N N . LYS A 1 192 ? 20.686 3.339 0.661 1.00 94.12 192 LYS A N 1
ATOM 1503 C CA . LYS A 1 192 ? 22.015 2.860 1.085 1.00 94.12 192 LYS A CA 1
ATOM 1504 C C . LYS A 1 192 ? 22.027 1.364 1.411 1.00 94.12 192 LYS A C 1
ATOM 1506 O O . LYS A 1 192 ? 23.058 0.715 1.274 1.00 94.12 192 LYS A O 1
ATOM 1511 N N . SER A 1 193 ? 20.883 0.817 1.830 1.00 91.94 193 SER A N 1
ATOM 1512 C CA . SER A 1 193 ? 20.711 -0.615 2.083 1.00 91.94 193 SER A CA 1
ATOM 1513 C C . SER A 1 193 ? 20.864 -1.473 0.827 1.00 91.94 193 SER A C 1
ATOM 1515 O O . SER A 1 193 ? 21.153 -2.654 0.960 1.00 91.94 193 SER A O 1
ATOM 1517 N N . ASP A 1 194 ? 20.738 -0.897 -0.375 1.00 95.62 194 ASP A N 1
ATOM 1518 C CA . ASP A 1 194 ? 20.945 -1.618 -1.637 1.00 95.62 194 ASP A CA 1
ATOM 1519 C C . ASP A 1 194 ? 22.420 -1.985 -1.878 1.00 95.62 194 ASP A C 1
ATOM 1521 O O . ASP A 1 194 ? 22.730 -2.743 -2.796 1.00 95.62 194 ASP A O 1
ATOM 1525 N N . LEU A 1 195 ? 23.342 -1.474 -1.057 1.00 97.56 195 LEU A N 1
ATOM 1526 C CA . LEU A 1 195 ? 24.773 -1.728 -1.182 1.00 97.56 195 LEU A CA 1
ATOM 1527 C C . LEU A 1 195 ? 25.144 -3.200 -0.940 1.00 97.56 195 LEU A C 1
ATOM 1529 O O . LEU A 1 195 ? 26.118 -3.666 -1.525 1.00 97.56 195 LEU A O 1
ATOM 1533 N N . ILE A 1 196 ? 24.388 -3.928 -0.110 1.00 97.25 196 ILE A N 1
ATOM 1534 C CA . ILE A 1 196 ? 24.615 -5.348 0.199 1.00 97.25 196 ILE A CA 1
ATOM 1535 C C . ILE A 1 196 ? 23.363 -6.150 -0.158 1.00 97.25 196 ILE A C 1
ATOM 1537 O O . ILE A 1 196 ? 22.266 -5.818 0.283 1.00 97.25 196 ILE A O 1
ATOM 1541 N N . SER A 1 197 ? 23.522 -7.256 -0.887 1.00 96.69 197 SER A N 1
ATOM 1542 C CA . SER A 1 197 ? 22.424 -8.200 -1.139 1.00 96.69 197 SER A CA 1
ATOM 1543 C C . SER A 1 197 ? 22.877 -9.644 -1.235 1.00 96.69 197 SER A C 1
ATOM 1545 O O . SER A 1 197 ? 24.009 -9.945 -1.598 1.00 96.69 197 SER A O 1
ATOM 1547 N N . THR A 1 198 ? 21.949 -10.557 -0.970 1.00 95.38 198 THR A N 1
ATOM 1548 C CA . THR A 1 198 ? 22.069 -11.958 -1.374 1.00 95.38 198 THR A CA 1
ATOM 1549 C C . THR A 1 198 ? 21.519 -12.096 -2.798 1.00 95.38 198 THR A C 1
ATOM 1551 O O . THR A 1 198 ? 20.414 -11.613 -3.049 1.00 95.38 198 THR A O 1
ATOM 1554 N N . PRO A 1 199 ? 22.233 -12.732 -3.744 1.00 96.31 199 PRO A N 1
ATOM 1555 C CA . PRO A 1 199 ? 21.694 -13.006 -5.074 1.00 96.31 199 PRO A CA 1
ATOM 1556 C C . PRO A 1 199 ? 20.399 -13.833 -5.022 1.00 96.31 199 PRO A C 1
ATOM 1558 O O . PRO A 1 199 ? 20.358 -14.896 -4.402 1.00 96.31 199 PRO A O 1
ATOM 1561 N N . VAL A 1 200 ? 19.344 -13.370 -5.700 1.00 92.12 200 VAL A N 1
ATOM 1562 C CA . VAL A 1 200 ? 18.020 -14.019 -5.718 1.00 92.12 200 VAL A CA 1
ATOM 1563 C C . VAL A 1 200 ? 17.620 -14.379 -7.140 1.00 92.12 200 VAL A C 1
ATOM 1565 O O . VAL A 1 200 ? 17.614 -13.529 -8.027 1.00 92.12 200 VAL A O 1
ATOM 1568 N N . GLN A 1 201 ? 17.222 -15.631 -7.366 1.00 93.31 201 GLN A N 1
ATOM 1569 C CA . GLN A 1 201 ? 16.634 -16.031 -8.641 1.00 93.31 201 GLN A CA 1
ATOM 1570 C C . GLN A 1 201 ? 15.192 -15.515 -8.751 1.00 93.31 201 GLN A C 1
ATOM 1572 O O . GLN A 1 201 ? 14.366 -15.757 -7.875 1.00 93.31 201 GLN A O 1
ATOM 1577 N N . THR A 1 202 ? 14.877 -14.842 -9.850 1.00 89.50 202 THR A N 1
ATOM 1578 C CA . THR A 1 202 ? 13.553 -14.299 -10.168 1.00 89.50 202 THR A CA 1
ATOM 1579 C C . THR A 1 202 ? 13.239 -14.506 -11.654 1.00 89.50 202 THR A C 1
ATOM 1581 O O . THR A 1 202 ? 14.022 -15.125 -12.378 1.00 89.50 202 THR A O 1
ATOM 1584 N N . THR A 1 203 ? 12.071 -14.059 -12.117 1.00 88.88 203 THR A N 1
ATOM 1585 C CA . THR A 1 203 ? 11.670 -14.117 -13.527 1.00 88.88 203 THR A CA 1
ATOM 1586 C C . THR A 1 203 ? 11.231 -12.744 -14.022 1.00 88.88 203 THR A C 1
ATOM 1588 O O . THR A 1 203 ? 10.348 -12.147 -13.419 1.00 88.88 203 THR A O 1
ATOM 1591 N N . TYR A 1 204 ? 11.799 -12.286 -15.139 1.00 91.94 204 TYR A N 1
ATOM 1592 C CA . TYR A 1 204 ? 11.430 -11.039 -15.821 1.00 91.94 204 TYR A CA 1
ATOM 1593 C C . TYR A 1 204 ? 11.127 -11.320 -17.288 1.00 91.94 204 TYR A C 1
ATOM 1595 O O . TYR A 1 204 ? 11.912 -11.995 -17.952 1.00 91.94 204 TYR A O 1
ATOM 1603 N N . ASN A 1 205 ? 9.971 -10.867 -17.783 1.00 92.56 205 ASN A N 1
ATOM 1604 C CA . ASN A 1 205 ? 9.492 -11.150 -19.143 1.00 92.56 205 ASN A CA 1
ATOM 1605 C C . ASN A 1 205 ? 9.611 -12.646 -19.540 1.00 92.56 205 ASN A C 1
ATOM 1607 O O . ASN A 1 205 ? 9.990 -12.998 -20.654 1.00 92.56 205 ASN A O 1
ATOM 1611 N N . GLY A 1 206 ? 9.367 -13.557 -18.588 1.00 88.19 206 GLY A N 1
ATOM 1612 C CA . GLY A 1 206 ? 9.490 -15.009 -18.788 1.00 88.19 206 GLY A CA 1
ATOM 1613 C C . GLY A 1 206 ? 10.918 -15.580 -18.761 1.00 88.19 206 GLY A C 1
ATOM 1614 O O . GLY A 1 206 ? 11.086 -16.789 -18.925 1.00 88.19 206 GLY A O 1
ATOM 1615 N N . HIS A 1 207 ? 11.942 -14.760 -18.525 1.00 93.38 207 HIS A N 1
ATOM 1616 C CA . HIS A 1 207 ? 13.339 -15.179 -18.407 1.00 93.38 207 HIS A CA 1
ATOM 1617 C C . HIS A 1 207 ? 13.750 -15.354 -16.947 1.00 93.38 207 HIS A C 1
ATOM 1619 O O . HIS A 1 207 ? 13.476 -14.490 -16.123 1.00 93.38 207 HIS A O 1
ATOM 1625 N N . VAL A 1 208 ? 14.437 -16.456 -16.632 1.00 92.69 208 VAL A N 1
ATOM 1626 C CA . VAL A 1 208 ? 15.021 -16.688 -15.303 1.00 92.69 208 VAL A CA 1
ATOM 1627 C C . VAL A 1 208 ? 16.290 -15.856 -15.159 1.00 92.69 208 VAL A C 1
ATOM 1629 O O . VAL A 1 208 ? 17.200 -15.970 -15.978 1.00 92.69 208 VAL A O 1
ATOM 1632 N N . VAL A 1 209 ? 16.341 -15.040 -14.112 1.00 95.62 209 VAL A N 1
ATOM 1633 C CA . VAL A 1 209 ? 17.374 -14.023 -13.893 1.00 95.62 209 VAL A CA 1
ATOM 1634 C C . VAL A 1 209 ? 17.849 -14.086 -12.450 1.00 95.62 209 VAL A C 1
ATOM 1636 O O . VAL A 1 209 ? 17.044 -14.313 -11.547 1.00 95.62 209 VAL A O 1
ATOM 1639 N N . ILE A 1 210 ? 19.137 -13.852 -12.208 1.00 96.69 210 ILE A N 1
ATOM 1640 C CA . ILE A 1 210 ? 19.660 -13.645 -10.854 1.00 96.69 210 ILE A CA 1
ATOM 1641 C C . ILE A 1 210 ? 19.719 -12.141 -10.581 1.00 96.69 210 ILE A C 1
ATOM 1643 O O . ILE A 1 210 ? 20.470 -11.409 -11.226 1.00 96.69 210 ILE A O 1
ATOM 1647 N N . LYS A 1 211 ? 18.906 -11.683 -9.631 1.00 96.88 211 LYS A N 1
ATOM 1648 C CA . LYS A 1 211 ? 18.848 -10.299 -9.162 1.00 96.88 211 LYS A CA 1
ATOM 1649 C C . LYS A 1 211 ? 19.824 -10.092 -8.007 1.00 96.88 211 LYS A C 1
ATOM 1651 O O . LYS A 1 211 ? 19.822 -10.859 -7.047 1.00 96.88 211 LYS A O 1
ATOM 1656 N N . VAL A 1 212 ? 20.590 -9.014 -8.085 1.00 97.69 212 VAL A N 1
ATOM 1657 C CA . VAL A 1 212 ? 21.390 -8.432 -7.002 1.00 97.69 212 VAL A CA 1
ATOM 1658 C C . VAL A 1 212 ? 21.080 -6.944 -6.899 1.00 97.69 212 VAL A C 1
ATOM 1660 O O . VAL A 1 212 ? 20.591 -6.337 -7.858 1.00 97.69 212 VAL A O 1
ATOM 1663 N N . THR A 1 213 ? 21.338 -6.360 -5.732 1.00 97.50 213 THR A N 1
ATOM 1664 C CA . THR A 1 213 ? 21.158 -4.926 -5.514 1.00 97.50 213 THR A CA 1
ATOM 1665 C C . THR A 1 213 ? 22.460 -4.144 -5.630 1.00 97.50 213 THR A C 1
ATOM 1667 O O . THR A 1 213 ? 23.544 -4.709 -5.459 1.00 97.50 213 THR A O 1
ATOM 1670 N N . ASN A 1 214 ? 22.364 -2.852 -5.937 1.00 97.44 214 ASN A N 1
ATOM 1671 C CA . ASN A 1 214 ? 23.493 -1.935 -5.944 1.00 97.44 214 ASN A CA 1
ATOM 1672 C C . ASN A 1 214 ? 23.100 -0.529 -5.454 1.00 97.44 214 ASN A C 1
ATOM 1674 O O . ASN A 1 214 ? 21.941 -0.130 -5.540 1.00 97.44 214 ASN A O 1
ATOM 1678 N N . ALA A 1 215 ? 24.071 0.226 -4.931 1.00 97.69 215 ALA A N 1
ATOM 1679 C CA . ALA A 1 215 ? 23.863 1.591 -4.445 1.00 97.69 215 ALA A CA 1
ATOM 1680 C C . ALA A 1 215 ? 24.783 2.600 -5.150 1.00 97.69 215 ALA A C 1
ATOM 1682 O O . ALA A 1 215 ? 25.940 2.308 -5.461 1.00 97.69 215 ALA A O 1
ATOM 1683 N N . GLY A 1 216 ? 24.259 3.803 -5.394 1.00 97.56 216 GLY A N 1
ATOM 1684 C CA . GLY A 1 216 ? 24.959 4.869 -6.110 1.00 97.56 216 GLY A CA 1
ATOM 1685 C C . GLY A 1 216 ? 26.004 5.590 -5.259 1.00 97.56 216 GLY A C 1
ATOM 1686 O O . GLY A 1 216 ? 25.664 6.163 -4.226 1.00 97.56 216 GLY A O 1
ATOM 1687 N N . TYR A 1 217 ? 27.259 5.599 -5.701 1.00 98.25 217 TYR A N 1
ATOM 1688 C CA . TYR A 1 217 ? 28.393 6.241 -5.038 1.00 98.25 217 TYR A CA 1
ATOM 1689 C C . TYR A 1 217 ? 28.668 7.634 -5.612 1.00 98.25 217 TYR A C 1
ATOM 1691 O O . TYR A 1 217 ? 28.915 7.778 -6.810 1.00 98.25 217 TYR A O 1
ATOM 1699 N N . ALA A 1 218 ? 28.647 8.650 -4.742 1.00 96.44 218 ALA A N 1
ATOM 1700 C CA . ALA A 1 218 ? 28.891 10.050 -5.105 1.00 96.44 218 ALA A CA 1
ATOM 1701 C C . ALA A 1 218 ? 28.052 10.511 -6.322 1.00 96.44 218 ALA A C 1
ATOM 1703 O O . ALA A 1 218 ? 28.579 10.965 -7.339 1.00 96.44 218 ALA A O 1
ATOM 1704 N N . ILE A 1 219 ? 26.727 10.348 -6.221 1.00 95.69 219 ILE A N 1
ATOM 1705 C CA . ILE A 1 219 ? 25.741 10.780 -7.224 1.00 95.69 219 ILE A CA 1
ATOM 1706 C C . ILE A 1 219 ? 24.823 11.819 -6.567 1.00 95.69 219 ILE A C 1
ATOM 1708 O O . ILE A 1 219 ? 23.975 11.467 -5.746 1.00 95.69 219 ILE A O 1
ATOM 1712 N N . ASP A 1 220 ? 24.962 13.098 -6.923 1.00 94.19 220 ASP A N 1
ATOM 1713 C CA . ASP A 1 220 ? 24.316 14.220 -6.219 1.00 94.19 220 ASP A CA 1
ATOM 1714 C C . ASP A 1 220 ? 22.796 14.096 -6.201 1.00 94.19 220 ASP A C 1
ATOM 1716 O O . ASP A 1 220 ? 22.134 14.404 -5.210 1.00 94.19 220 ASP A O 1
ATOM 1720 N N . HIS A 1 221 ? 22.222 13.668 -7.325 1.00 89.56 221 HIS A N 1
ATOM 1721 C CA . HIS A 1 221 ? 20.774 13.631 -7.488 1.00 89.56 221 HIS A CA 1
ATOM 1722 C C . HIS A 1 221 ? 20.098 12.506 -6.691 1.00 89.56 221 HIS A C 1
ATOM 1724 O O . HIS A 1 221 ? 18.869 12.447 -6.670 1.00 89.56 221 HIS A O 1
ATOM 1730 N N . LEU A 1 222 ? 20.874 11.634 -6.036 1.00 89.75 222 LEU A N 1
ATOM 1731 C CA . LEU A 1 222 ? 20.363 10.658 -5.074 1.00 89.75 222 LEU A CA 1
ATOM 1732 C C . LEU A 1 222 ? 20.210 11.240 -3.660 1.00 89.75 222 LEU A C 1
ATOM 1734 O O . LEU A 1 222 ? 19.548 10.624 -2.827 1.00 89.75 222 LEU A O 1
ATOM 1738 N N . GLY A 1 223 ? 20.781 12.417 -3.373 1.00 94.19 223 GLY A N 1
ATOM 1739 C CA . GLY A 1 223 ? 20.728 13.029 -2.043 1.00 94.19 223 GLY A CA 1
ATOM 1740 C C . GLY A 1 223 ? 21.241 12.080 -0.957 1.00 94.19 223 GLY A C 1
ATOM 1741 O O . GLY A 1 223 ? 22.300 11.475 -1.104 1.00 94.19 223 GLY A O 1
ATOM 1742 N N . ASP A 1 224 ? 20.460 11.904 0.111 1.00 91.81 224 ASP A N 1
ATOM 1743 C CA . ASP A 1 224 ? 20.820 11.041 1.247 1.00 91.81 224 ASP A CA 1
ATOM 1744 C C . ASP A 1 224 ? 20.916 9.547 0.889 1.00 91.81 224 ASP A C 1
ATOM 1746 O O . ASP A 1 224 ? 21.473 8.765 1.662 1.00 91.81 224 ASP A O 1
ATOM 1750 N N . ALA A 1 225 ? 20.401 9.133 -0.273 1.00 90.62 225 ALA A N 1
ATOM 1751 C CA . ALA A 1 225 ? 20.533 7.761 -0.754 1.00 90.62 225 ALA A CA 1
ATOM 1752 C C . ALA A 1 225 ? 21.906 7.466 -1.379 1.00 90.62 225 ALA A C 1
ATOM 1754 O O . ALA A 1 225 ? 22.249 6.293 -1.534 1.00 90.62 225 ALA A O 1
ATOM 1755 N N . ALA A 1 226 ? 22.697 8.491 -1.724 1.00 95.94 226 ALA A N 1
ATOM 1756 C CA . ALA A 1 226 ? 24.060 8.288 -2.203 1.00 95.94 226 ALA A CA 1
ATOM 1757 C C . ALA A 1 226 ? 24.931 7.681 -1.093 1.00 95.94 226 ALA A C 1
ATOM 1759 O O . ALA A 1 226 ? 24.962 8.174 0.040 1.00 95.94 226 ALA A O 1
ATOM 1760 N N . VAL A 1 227 ? 25.661 6.615 -1.416 1.00 97.50 227 VAL A N 1
ATOM 1761 C CA . VAL A 1 227 ? 26.624 6.017 -0.488 1.00 97.50 227 VAL A CA 1
ATOM 1762 C C . VAL A 1 227 ? 27.932 6.800 -0.503 1.00 97.50 227 VAL A C 1
ATOM 1764 O O . VAL A 1 227 ? 28.375 7.309 -1.533 1.00 97.50 227 VAL A O 1
ATOM 1767 N N . THR A 1 228 ? 28.549 6.889 0.668 1.00 97.81 228 THR A N 1
ATOM 1768 C CA . THR A 1 228 ? 29.860 7.503 0.898 1.00 97.81 228 THR A CA 1
ATOM 1769 C C . THR A 1 228 ? 30.936 6.428 1.071 1.00 97.81 228 THR A C 1
ATOM 1771 O O . THR A 1 228 ? 30.623 5.250 1.255 1.00 97.81 228 THR A O 1
ATOM 1774 N N . LEU A 1 229 ? 32.217 6.816 1.106 1.00 98.31 229 LEU A N 1
ATOM 1775 C CA . LEU A 1 229 ? 33.304 5.883 1.449 1.00 98.31 229 LEU A CA 1
ATOM 1776 C C . LEU A 1 229 ? 33.093 5.218 2.815 1.00 98.31 229 LEU A C 1
ATOM 1778 O O . LEU A 1 229 ? 33.417 4.048 2.970 1.00 98.31 229 LEU A O 1
ATOM 1782 N N . ALA A 1 230 ? 32.525 5.939 3.787 1.00 97.56 230 ALA A N 1
ATOM 1783 C CA . ALA A 1 230 ? 32.241 5.389 5.110 1.00 97.56 230 ALA A CA 1
ATOM 1784 C C . ALA A 1 230 ? 31.138 4.319 5.061 1.00 97.56 230 ALA A C 1
ATOM 1786 O O . ALA A 1 230 ? 31.233 3.308 5.751 1.00 97.56 230 ALA A O 1
ATOM 1787 N N . ASP A 1 231 ? 30.115 4.511 4.224 1.00 97.62 231 ASP A N 1
ATOM 1788 C CA . ASP A 1 231 ? 29.060 3.512 4.022 1.00 97.62 231 ASP A CA 1
ATOM 1789 C C . ASP A 1 231 ? 29.628 2.242 3.362 1.00 97.62 231 ASP A C 1
ATOM 1791 O O . ASP A 1 231 ? 29.346 1.133 3.816 1.00 97.62 231 ASP A O 1
ATOM 1795 N N . ILE A 1 232 ? 30.493 2.401 2.352 1.00 98.25 232 ILE A N 1
ATOM 1796 C CA . ILE A 1 232 ? 31.191 1.291 1.678 1.00 98.25 232 ILE A CA 1
ATOM 1797 C C . ILE A 1 232 ? 32.132 0.565 2.634 1.00 98.25 232 ILE A C 1
ATOM 1799 O O . ILE A 1 232 ? 32.144 -0.662 2.674 1.00 98.25 232 ILE A O 1
ATOM 1803 N N . GLU A 1 233 ? 32.883 1.302 3.447 1.00 97.25 233 GLU A N 1
ATOM 1804 C CA . GLU A 1 233 ? 33.767 0.730 4.457 1.00 97.25 233 GLU A CA 1
ATOM 1805 C C . GLU A 1 233 ? 32.993 -0.091 5.496 1.00 97.25 233 GLU A C 1
ATOM 1807 O O . GLU A 1 233 ? 33.374 -1.219 5.813 1.00 97.25 233 GLU A O 1
ATOM 1812 N N . ASN A 1 234 ? 31.867 0.435 5.984 1.00 95.38 234 ASN A N 1
ATOM 1813 C CA . ASN A 1 234 ? 30.990 -0.290 6.899 1.00 95.38 234 ASN A CA 1
ATOM 1814 C C . ASN A 1 234 ? 30.437 -1.564 6.254 1.00 95.38 234 ASN A C 1
ATOM 1816 O O . ASN A 1 234 ? 30.410 -2.609 6.900 1.00 95.38 234 ASN A O 1
ATOM 1820 N N . ALA A 1 235 ? 30.040 -1.489 4.985 1.00 96.25 235 ALA A N 1
ATOM 1821 C CA . ALA A 1 235 ? 29.503 -2.623 4.253 1.00 96.25 235 ALA A CA 1
ATOM 1822 C C . ALA A 1 235 ? 30.556 -3.716 3.990 1.00 96.25 235 ALA A C 1
ATOM 1824 O O . ALA A 1 235 ? 30.269 -4.899 4.157 1.00 96.25 235 ALA A O 1
ATOM 1825 N N . LEU A 1 236 ? 31.801 -3.341 3.678 1.00 96.69 236 LEU A N 1
ATOM 1826 C CA . LEU A 1 236 ? 32.922 -4.283 3.549 1.00 96.69 236 LEU A CA 1
ATOM 1827 C C . LEU A 1 236 ? 33.188 -5.054 4.849 1.00 96.69 236 LEU A C 1
ATOM 1829 O O . LEU A 1 236 ? 33.577 -6.222 4.787 1.00 96.69 236 LEU A O 1
ATOM 1833 N N . ARG A 1 237 ? 32.971 -4.413 6.006 1.00 95.06 237 ARG A N 1
ATOM 1834 C CA . ARG A 1 237 ? 33.128 -5.020 7.337 1.00 95.06 237 ARG A CA 1
ATOM 1835 C C . ARG A 1 237 ? 31.947 -5.897 7.756 1.00 95.06 237 ARG A C 1
ATOM 1837 O O . ARG A 1 237 ? 32.151 -6.818 8.541 1.00 95.06 237 ARG A O 1
ATOM 1844 N N . SER A 1 238 ? 30.731 -5.586 7.307 1.00 92.69 238 SER A N 1
ATOM 1845 C CA . SER A 1 238 ? 29.503 -6.226 7.801 1.00 92.69 238 SER A CA 1
ATOM 1846 C C . SER A 1 238 ? 28.919 -7.295 6.879 1.00 92.69 238 SER A C 1
ATOM 1848 O O . SER A 1 238 ? 28.174 -8.144 7.367 1.00 92.69 238 SER A O 1
ATOM 1850 N N . ALA A 1 239 ? 29.232 -7.265 5.581 1.00 94.50 239 ALA A N 1
ATOM 1851 C CA . ALA A 1 239 ? 28.704 -8.224 4.616 1.00 94.50 239 ALA A CA 1
ATOM 1852 C C . ALA A 1 239 ? 29.168 -9.656 4.923 1.00 94.50 239 ALA A C 1
ATOM 1854 O O . ALA A 1 239 ? 30.347 -9.887 5.189 1.00 94.50 239 ALA A O 1
ATOM 1855 N N . SER A 1 240 ? 28.254 -10.623 4.846 1.00 91.75 240 SER A N 1
ATOM 1856 C CA . SER A 1 240 ? 28.538 -12.049 5.034 1.00 91.75 240 SER A CA 1
ATOM 1857 C C . SER A 1 240 ? 28.974 -12.746 3.738 1.00 91.75 240 SER A C 1
ATOM 1859 O O . SER A 1 240 ? 28.827 -12.224 2.634 1.00 91.75 240 SER A O 1
ATOM 1861 N N . SER A 1 241 ? 29.491 -13.974 3.858 1.00 93.69 241 SER A N 1
ATOM 1862 C CA . SER A 1 241 ? 30.022 -14.765 2.730 1.00 93.69 241 SER A CA 1
ATOM 1863 C C . SER A 1 241 ? 29.002 -15.211 1.691 1.00 93.69 241 SER A C 1
ATOM 1865 O O . SER A 1 241 ? 29.384 -15.713 0.641 1.00 93.69 241 SER A O 1
ATOM 1867 N N . ASP A 1 242 ? 27.715 -15.077 1.976 1.00 92.75 242 ASP A N 1
ATOM 1868 C CA . ASP A 1 242 ? 26.611 -15.327 1.050 1.00 92.75 242 ASP A CA 1
ATOM 1869 C C . ASP A 1 242 ? 26.050 -14.037 0.428 1.00 92.75 242 ASP A C 1
ATOM 1871 O O . ASP A 1 242 ? 25.112 -14.103 -0.369 1.00 92.75 242 ASP A O 1
ATOM 1875 N N . GLN A 1 243 ? 26.626 -12.882 0.765 1.00 95.69 243 GLN A N 1
ATOM 1876 C CA . GLN A 1 243 ? 26.232 -11.575 0.258 1.00 95.69 243 GLN A CA 1
ATOM 1877 C C . GLN A 1 243 ? 27.259 -11.024 -0.732 1.00 95.69 243 GLN A C 1
ATOM 1879 O O . GLN A 1 243 ? 28.456 -11.303 -0.659 1.00 95.69 243 GLN A O 1
ATOM 1884 N N . VAL A 1 244 ? 26.782 -10.203 -1.659 1.00 97.50 244 VAL A N 1
ATOM 1885 C CA . VAL A 1 244 ? 27.589 -9.428 -2.599 1.00 97.50 244 VAL A CA 1
ATOM 1886 C C . VAL A 1 244 ? 27.435 -7.944 -2.297 1.00 97.50 244 VAL A C 1
ATOM 1888 O O . VAL A 1 244 ? 26.395 -7.509 -1.797 1.00 97.50 244 VAL A O 1
ATOM 1891 N N . LEU A 1 245 ? 28.467 -7.170 -2.620 1.00 98.31 245 LEU A N 1
ATOM 1892 C CA . LEU A 1 245 ? 28.476 -5.721 -2.453 1.00 98.31 245 LEU A CA 1
ATOM 1893 C C . LEU A 1 245 ? 28.441 -5.044 -3.827 1.00 98.31 245 LEU A C 1
ATOM 1895 O O . LEU A 1 245 ? 29.328 -5.270 -4.653 1.00 98.31 245 LEU A O 1
ATOM 1899 N N . GLY A 1 246 ? 27.402 -4.251 -4.083 1.00 98.25 246 GLY A N 1
ATOM 1900 C CA . GLY A 1 246 ? 27.128 -3.649 -5.387 1.00 98.25 246 GLY A CA 1
ATOM 1901 C C . GLY A 1 246 ? 27.293 -2.136 -5.382 1.00 98.25 246 GLY A C 1
ATOM 1902 O O . GLY A 1 246 ? 26.517 -1.430 -4.739 1.00 98.25 246 GLY A O 1
ATOM 1903 N N . ILE A 1 247 ? 28.266 -1.625 -6.136 1.00 98.50 247 ILE A N 1
ATOM 1904 C CA . ILE A 1 247 ? 28.549 -0.185 -6.238 1.00 98.50 247 ILE A CA 1
ATOM 1905 C C . ILE A 1 247 ? 28.212 0.296 -7.648 1.00 98.50 247 ILE A C 1
ATOM 1907 O O . ILE A 1 247 ? 28.644 -0.310 -8.631 1.00 98.50 247 ILE A O 1
ATOM 1911 N N . VAL A 1 248 ? 27.476 1.402 -7.750 1.00 98.31 248 VAL A N 1
ATOM 1912 C CA . VAL A 1 248 ? 27.200 2.093 -9.017 1.00 98.31 248 VAL A CA 1
ATOM 1913 C C . VAL A 1 248 ? 27.865 3.455 -9.018 1.00 98.31 248 VAL A C 1
ATOM 1915 O O . VAL A 1 248 ? 27.699 4.232 -8.084 1.00 98.31 248 VAL A O 1
ATOM 1918 N N . VAL A 1 249 ? 28.557 3.771 -10.103 1.00 98.38 249 VAL A N 1
ATOM 1919 C CA . VAL A 1 249 ? 28.919 5.144 -10.473 1.00 98.38 249 VAL A CA 1
ATOM 1920 C C . VAL A 1 249 ? 28.218 5.503 -11.778 1.00 98.38 249 VAL A C 1
ATOM 1922 O O . VAL A 1 249 ? 27.840 4.615 -12.545 1.00 98.38 249 VAL A O 1
ATOM 1925 N N . ASN A 1 250 ? 28.038 6.790 -12.051 1.00 97.31 250 ASN A N 1
ATOM 1926 C CA . ASN A 1 250 ? 27.449 7.234 -13.312 1.00 97.31 250 ASN A CA 1
ATOM 1927 C C . ASN A 1 250 ? 28.137 8.485 -13.876 1.00 97.31 250 ASN A C 1
ATOM 1929 O O . ASN A 1 250 ? 29.224 8.896 -13.451 1.00 97.31 250 ASN A O 1
ATOM 1933 N N . ASP A 1 251 ? 27.507 9.066 -14.891 1.00 95.12 251 ASP A N 1
ATOM 1934 C CA . ASP A 1 251 ? 27.909 10.312 -15.533 1.00 95.12 251 ASP A CA 1
ATOM 1935 C C . ASP A 1 251 ? 28.062 11.477 -14.540 1.00 95.12 251 ASP A C 1
ATOM 1937 O O . ASP A 1 251 ? 29.042 12.226 -14.620 1.00 95.12 251 ASP A O 1
ATOM 1941 N N . ASP A 1 252 ? 27.163 11.594 -13.560 1.00 95.25 252 ASP A N 1
ATOM 1942 C CA . ASP A 1 252 ? 27.239 12.589 -12.488 1.00 95.25 252 ASP A CA 1
ATOM 1943 C C . ASP A 1 252 ? 28.531 12.428 -11.677 1.00 95.25 252 ASP A C 1
ATOM 1945 O O . ASP A 1 252 ? 29.287 13.397 -11.538 1.00 95.25 252 ASP A O 1
ATOM 1949 N N . THR A 1 253 ? 28.853 11.194 -11.263 1.00 97.44 253 THR A N 1
ATOM 1950 C CA . THR A 1 253 ? 30.070 10.873 -10.503 1.00 97.44 253 THR A CA 1
ATOM 1951 C C . THR A 1 253 ? 31.328 11.333 -11.237 1.00 97.44 253 THR A C 1
ATOM 1953 O O . THR A 1 253 ? 32.107 12.118 -10.701 1.00 97.44 253 THR A O 1
ATOM 1956 N N . ILE A 1 254 ? 31.543 10.929 -12.495 1.00 97.06 254 ILE A N 1
ATOM 1957 C CA . ILE A 1 254 ? 32.759 11.340 -13.227 1.00 97.06 254 ILE A CA 1
ATOM 1958 C C . ILE A 1 254 ? 32.740 12.822 -13.614 1.00 97.06 254 ILE A C 1
ATOM 1960 O O . ILE A 1 254 ? 33.788 13.443 -13.840 1.00 97.06 254 ILE A O 1
ATOM 1964 N N . SER A 1 255 ? 31.557 13.426 -13.732 1.00 96.69 255 SER A N 1
ATOM 1965 C CA . SER A 1 255 ? 31.450 14.829 -14.107 1.00 96.69 255 SER A CA 1
ATOM 1966 C C . SER A 1 255 ? 31.848 15.757 -12.956 1.00 96.69 255 SER A C 1
ATOM 1968 O O . SER A 1 255 ? 32.558 16.735 -13.225 1.00 96.69 255 SER A O 1
ATOM 1970 N N . LYS A 1 256 ? 31.478 15.419 -11.715 1.00 97.44 256 LYS A N 1
ATOM 1971 C CA . LYS A 1 256 ? 31.605 16.293 -10.538 1.00 97.44 256 LYS A CA 1
ATOM 1972 C C . LYS A 1 256 ? 32.541 15.782 -9.447 1.00 97.44 256 LYS A C 1
ATOM 1974 O O . LYS A 1 256 ? 33.198 16.609 -8.828 1.00 97.44 256 LYS A O 1
ATOM 1979 N N . HIS A 1 257 ? 32.637 14.467 -9.279 1.00 97.38 257 HIS A N 1
ATOM 1980 C CA . HIS A 1 257 ? 33.299 13.791 -8.154 1.00 97.38 257 HIS A CA 1
ATOM 1981 C C . HIS A 1 257 ? 34.373 12.810 -8.634 1.00 97.38 257 HIS A C 1
ATOM 1983 O O . HIS A 1 257 ? 34.589 11.747 -8.060 1.00 97.38 257 HIS A O 1
ATOM 1989 N N . PHE A 1 258 ? 35.049 13.126 -9.742 1.00 97.69 258 PHE A N 1
ATOM 1990 C CA . PHE A 1 258 ? 36.090 12.247 -10.288 1.00 97.69 258 PHE A CA 1
ATOM 1991 C C . PHE A 1 258 ? 37.253 12.044 -9.301 1.00 97.69 258 PHE A C 1
ATOM 1993 O O . PHE A 1 258 ? 37.895 10.996 -9.297 1.00 97.69 258 PHE A O 1
ATOM 2000 N N . ASP A 1 259 ? 37.517 13.038 -8.454 1.00 97.88 259 ASP A N 1
ATOM 2001 C CA . ASP A 1 259 ? 38.508 12.991 -7.380 1.00 97.88 259 ASP A CA 1
ATOM 2002 C C . ASP A 1 259 ? 38.179 11.974 -6.277 1.00 97.88 259 ASP A C 1
ATOM 2004 O O . ASP A 1 259 ? 39.073 11.600 -5.520 1.00 97.88 259 ASP A O 1
ATOM 2008 N N . GLU A 1 260 ? 36.947 11.463 -6.227 1.00 97.88 260 GLU A N 1
ATOM 2009 C CA . GLU A 1 260 ? 36.527 10.409 -5.302 1.00 97.88 260 GLU A CA 1
ATOM 2010 C C . GLU A 1 260 ? 36.779 8.976 -5.813 1.00 97.88 260 GLU A C 1
ATOM 2012 O O . GLU A 1 260 ? 36.815 8.032 -5.021 1.00 97.88 260 GLU A O 1
ATOM 2017 N N . ILE A 1 261 ? 37.031 8.784 -7.114 1.00 98.44 261 ILE A N 1
ATOM 2018 C CA . ILE A 1 261 ? 37.193 7.443 -7.707 1.00 98.44 261 ILE A CA 1
ATOM 2019 C C . ILE A 1 261 ? 38.473 6.743 -7.232 1.00 98.44 261 ILE A C 1
ATOM 2021 O O . ILE A 1 261 ? 38.454 5.562 -6.887 1.00 98.44 261 ILE A O 1
ATOM 2025 N N . GLU A 1 262 ? 39.602 7.452 -7.195 1.00 98.19 262 GLU A N 1
ATOM 2026 C CA . GLU A 1 262 ? 40.854 6.866 -6.705 1.00 98.19 262 GLU A CA 1
ATOM 2027 C C . GLU A 1 262 ? 40.766 6.501 -5.207 1.00 98.19 262 GLU A C 1
ATOM 2029 O O . GLU A 1 262 ? 41.123 5.371 -4.861 1.00 98.19 262 GLU A O 1
ATOM 2034 N N . PRO A 1 263 ? 40.231 7.363 -4.313 1.00 98.38 263 PRO A N 1
ATOM 2035 C CA . PRO A 1 263 ? 39.908 6.985 -2.937 1.00 98.38 263 PRO A CA 1
ATOM 2036 C C . PRO A 1 263 ? 39.044 5.726 -2.804 1.00 98.38 263 PRO A C 1
ATOM 2038 O O . PRO A 1 263 ? 39.329 4.898 -1.936 1.00 98.38 263 PRO A O 1
ATOM 2041 N N . LEU A 1 264 ? 38.037 5.543 -3.665 1.00 98.38 264 LEU A N 1
ATOM 2042 C CA . LEU A 1 264 ? 37.230 4.321 -3.688 1.00 98.38 264 LEU A CA 1
ATOM 2043 C C . LEU A 1 264 ? 38.092 3.086 -3.986 1.00 98.38 264 LEU A C 1
ATOM 2045 O O . LEU A 1 264 ? 38.046 2.109 -3.239 1.00 98.38 264 LEU A O 1
ATOM 2049 N N . PHE A 1 265 ? 38.923 3.121 -5.029 1.00 98.25 265 PHE A N 1
ATOM 2050 C CA . PHE A 1 265 ? 39.798 1.987 -5.346 1.00 98.25 265 PHE A CA 1
ATOM 2051 C C . PHE A 1 265 ? 40.848 1.722 -4.263 1.00 98.25 265 PHE A C 1
ATOM 2053 O O . PHE A 1 265 ? 41.148 0.568 -3.959 1.00 98.25 265 PHE A O 1
ATOM 2060 N N . GLN A 1 266 ? 41.375 2.771 -3.632 1.00 97.12 266 GLN A N 1
ATOM 2061 C CA . GLN A 1 266 ? 42.278 2.642 -2.488 1.00 97.12 266 GLN A CA 1
ATOM 2062 C C . GLN A 1 266 ? 41.586 2.011 -1.274 1.00 97.12 266 GLN A C 1
ATOM 2064 O O . GLN A 1 266 ? 42.218 1.234 -0.557 1.00 97.12 266 GLN A O 1
ATOM 2069 N N . LEU A 1 267 ? 40.309 2.332 -1.033 1.00 97.38 267 LEU A N 1
ATOM 2070 C CA . LEU A 1 267 ? 39.505 1.693 0.007 1.00 97.38 267 LEU A CA 1
ATOM 2071 C C . LEU A 1 267 ? 39.328 0.203 -0.297 1.00 97.38 267 LEU A C 1
ATOM 2073 O O . LEU A 1 267 ? 39.660 -0.620 0.546 1.00 97.38 267 LEU A O 1
ATOM 2077 N N . LEU A 1 268 ? 38.893 -0.151 -1.506 1.00 96.88 268 LEU A N 1
ATOM 2078 C CA . LEU A 1 268 ? 38.720 -1.548 -1.918 1.00 96.88 268 LEU A CA 1
ATOM 2079 C C . LEU A 1 268 ? 40.024 -2.356 -1.790 1.00 96.88 268 LEU A C 1
ATOM 2081 O O . LEU A 1 268 ? 40.040 -3.418 -1.169 1.00 96.88 268 LEU A O 1
ATOM 2085 N N . ALA A 1 269 ? 41.146 -1.806 -2.263 1.00 95.69 269 ALA A N 1
ATOM 2086 C CA . ALA A 1 269 ? 42.463 -2.432 -2.139 1.00 95.69 269 ALA A CA 1
ATOM 2087 C C . ALA A 1 269 ? 42.916 -2.614 -0.679 1.00 95.69 269 ALA A C 1
ATOM 2089 O O . ALA A 1 269 ? 43.613 -3.578 -0.367 1.00 95.69 269 ALA A O 1
ATOM 2090 N N . ARG A 1 270 ? 42.522 -1.711 0.230 1.00 95.38 270 ARG A N 1
ATOM 2091 C CA . ARG A 1 270 ? 42.823 -1.831 1.665 1.00 95.38 270 ARG A CA 1
ATOM 2092 C C . ARG A 1 270 ? 42.155 -3.053 2.293 1.00 95.38 270 ARG A C 1
ATOM 2094 O O . ARG A 1 270 ? 42.760 -3.648 3.177 1.00 95.38 270 ARG A O 1
ATOM 2101 N N . TYR A 1 271 ? 40.958 -3.412 1.829 1.00 95.69 271 TYR A N 1
ATOM 2102 C CA . TYR A 1 271 ? 40.182 -4.549 2.337 1.00 95.69 271 TYR A CA 1
ATOM 2103 C C . TYR A 1 271 ? 40.445 -5.869 1.600 1.00 95.69 271 TYR A C 1
ATOM 2105 O O . TYR A 1 271 ? 39.689 -6.828 1.764 1.00 95.69 271 TYR A O 1
ATOM 2113 N N . ASP A 1 272 ? 41.468 -5.898 0.734 1.00 94.50 272 ASP A N 1
ATOM 2114 C CA . ASP A 1 272 ? 41.719 -6.986 -0.223 1.00 94.50 272 ASP A CA 1
ATOM 2115 C C . ASP A 1 272 ? 40.474 -7.330 -1.069 1.00 94.50 272 ASP A C 1
ATOM 2117 O O . ASP A 1 272 ? 40.261 -8.455 -1.519 1.00 94.50 272 ASP A O 1
ATOM 2121 N N . ALA A 1 273 ? 39.610 -6.333 -1.279 1.00 95.19 273 ALA A N 1
ATOM 2122 C CA . ALA A 1 273 ? 38.359 -6.471 -1.995 1.00 95.19 273 ALA A CA 1
ATOM 2123 C C . ALA A 1 273 ? 38.583 -6.081 -3.457 1.00 95.19 273 ALA A C 1
ATOM 2125 O O . ALA A 1 273 ? 38.579 -4.905 -3.815 1.00 95.19 273 ALA A O 1
ATOM 2126 N N . GLN A 1 274 ? 38.789 -7.062 -4.331 1.00 95.75 274 GLN A N 1
ATOM 2127 C CA . GLN A 1 274 ? 38.898 -6.780 -5.759 1.00 95.75 274 GLN A CA 1
ATOM 2128 C C . GLN A 1 274 ? 37.506 -6.556 -6.369 1.00 95.75 274 GLN A C 1
ATOM 2130 O O . GLN A 1 274 ? 36.674 -7.466 -6.367 1.00 95.75 274 GLN A O 1
ATOM 2135 N N . ALA A 1 275 ? 37.272 -5.371 -6.946 1.00 97.81 275 ALA A N 1
ATOM 2136 C CA . ALA A 1 275 ? 36.095 -5.135 -7.779 1.00 97.81 275 ALA A CA 1
ATOM 2137 C C . ALA A 1 275 ? 36.146 -6.027 -9.029 1.00 97.81 275 ALA A C 1
ATOM 2139 O O . ALA A 1 275 ? 37.131 -6.016 -9.777 1.00 97.81 275 ALA A O 1
ATOM 2140 N N . ARG A 1 276 ? 35.083 -6.802 -9.237 1.00 98.31 276 ARG A N 1
ATOM 2141 C CA . ARG A 1 276 ? 34.879 -7.696 -10.381 1.00 98.31 276 ARG A CA 1
ATOM 2142 C C . ARG A 1 276 ? 33.632 -7.277 -11.168 1.00 98.31 276 ARG A C 1
ATOM 2144 O O . ARG A 1 276 ? 32.858 -6.432 -10.724 1.00 98.31 276 ARG A O 1
ATOM 2151 N N . THR A 1 277 ? 33.429 -7.872 -12.338 1.00 98.62 277 THR A N 1
ATOM 2152 C CA . THR A 1 277 ? 32.206 -7.654 -13.125 1.00 98.62 277 THR A CA 1
ATOM 2153 C C . THR A 1 277 ? 30.992 -8.306 -12.447 1.00 98.62 277 THR A C 1
ATOM 2155 O O . THR A 1 277 ? 31.144 -9.222 -11.631 1.00 98.62 277 THR A O 1
ATOM 2158 N N . ILE A 1 278 ? 29.776 -7.862 -12.781 1.00 98.31 278 ILE A N 1
ATOM 2159 C CA . ILE A 1 278 ? 28.523 -8.477 -12.319 1.00 98.31 278 ILE A CA 1
ATOM 2160 C C . ILE A 1 278 ? 28.519 -9.960 -12.696 1.00 98.31 278 ILE A C 1
ATOM 2162 O O . ILE A 1 278 ? 28.284 -10.805 -11.830 1.00 98.31 278 ILE A O 1
ATOM 2166 N N . ALA A 1 279 ? 28.830 -10.289 -13.954 1.00 97.88 279 ALA A N 1
ATOM 2167 C CA . ALA A 1 279 ? 28.859 -11.675 -14.410 1.00 97.88 279 ALA A CA 1
ATOM 2168 C C . ALA A 1 279 ? 29.854 -12.551 -13.633 1.00 97.88 279 ALA A C 1
ATOM 2170 O O . ALA A 1 279 ? 29.528 -13.695 -13.314 1.00 97.88 279 ALA A O 1
ATOM 2171 N N . ASP A 1 280 ? 31.025 -12.027 -13.265 1.00 97.94 280 ASP A N 1
ATOM 2172 C CA . ASP A 1 280 ? 32.011 -12.778 -12.483 1.00 97.94 280 ASP A CA 1
ATOM 2173 C C . ASP A 1 280 ? 31.563 -12.997 -11.034 1.00 97.94 280 ASP A C 1
ATOM 2175 O O . ASP A 1 280 ? 31.700 -14.099 -10.490 1.00 97.94 280 ASP A O 1
ATOM 2179 N N . VAL A 1 281 ? 31.044 -11.957 -10.373 1.00 97.50 281 VAL A N 1
ATOM 2180 C CA . VAL A 1 281 ? 30.604 -12.052 -8.971 1.00 97.50 281 VAL A CA 1
ATOM 2181 C C . VAL A 1 281 ? 29.377 -12.948 -8.862 1.00 97.50 281 VAL A C 1
ATOM 2183 O O . VAL A 1 281 ? 29.385 -13.906 -8.088 1.00 97.50 281 VAL A O 1
ATOM 2186 N N . VAL A 1 282 ? 28.351 -12.678 -9.665 1.00 96.31 282 VAL A N 1
ATOM 2187 C CA . VAL A 1 282 ? 27.069 -13.388 -9.606 1.00 96.31 282 VAL A CA 1
ATOM 2188 C C . VAL A 1 282 ? 27.180 -14.779 -10.228 1.00 96.31 282 VAL A C 1
ATOM 2190 O O . VAL A 1 282 ? 26.667 -15.739 -9.664 1.00 96.31 282 VAL A O 1
ATOM 2193 N N . GLY A 1 283 ? 27.915 -14.941 -11.330 1.00 95.44 283 GLY A N 1
ATOM 2194 C CA . GLY A 1 283 ? 28.118 -16.245 -11.970 1.00 95.44 283 GLY A CA 1
ATOM 2195 C C . GLY A 1 283 ? 28.967 -17.219 -11.145 1.00 95.44 283 GLY A C 1
ATOM 2196 O O . GLY A 1 283 ? 28.830 -18.434 -11.290 1.00 95.44 283 GLY A O 1
ATOM 2197 N N . SER A 1 284 ? 29.821 -16.712 -10.246 1.00 93.62 284 SER A N 1
ATOM 2198 C CA . SER A 1 284 ? 30.561 -17.546 -9.284 1.00 93.62 284 SER A CA 1
ATOM 2199 C C . SER A 1 284 ? 29.762 -17.882 -8.022 1.00 93.62 284 SER A C 1
ATOM 2201 O O . SER A 1 284 ? 30.220 -18.693 -7.213 1.00 93.62 284 SER A O 1
ATOM 2203 N N . TYR A 1 285 ? 28.579 -17.292 -7.841 1.00 89.50 285 TYR A N 1
ATOM 2204 C CA . TYR A 1 285 ? 27.725 -17.557 -6.692 1.00 89.50 285 TYR A CA 1
ATOM 2205 C C . TYR A 1 285 ? 27.093 -18.949 -6.804 1.00 89.50 285 TYR A C 1
ATOM 2207 O O . TYR A 1 285 ? 26.290 -19.228 -7.694 1.00 89.50 285 TYR A O 1
ATOM 2215 N N . GLN A 1 286 ? 27.468 -19.842 -5.892 1.00 78.25 286 GLN A N 1
ATOM 2216 C CA . GLN A 1 286 ? 26.812 -21.134 -5.713 1.00 78.25 286 GLN A CA 1
ATOM 2217 C C . GLN A 1 286 ? 25.861 -20.987 -4.524 1.00 78.25 286 GLN A C 1
ATOM 2219 O O . GLN A 1 286 ? 26.352 -20.928 -3.393 1.00 78.25 286 GLN A O 1
ATOM 2224 N N . PRO A 1 287 ? 24.532 -20.902 -4.733 1.00 69.69 287 PRO A N 1
ATOM 2225 C CA . PRO A 1 287 ? 23.612 -20.829 -3.611 1.00 69.69 287 PRO A CA 1
ATOM 2226 C C . PRO A 1 287 ? 23.834 -22.051 -2.723 1.00 69.69 287 PRO A C 1
ATOM 2228 O O . PRO A 1 287 ? 23.943 -23.178 -3.217 1.00 69.69 287 PRO A O 1
ATOM 2231 N N . VAL A 1 288 ? 23.916 -21.833 -1.408 1.00 66.38 288 VAL A N 1
ATOM 2232 C CA . VAL A 1 288 ? 23.926 -22.936 -0.445 1.00 66.38 288 VAL A CA 1
ATOM 2233 C C . VAL A 1 288 ? 22.668 -23.760 -0.727 1.00 66.38 288 VAL A C 1
ATOM 2235 O O . VAL A 1 288 ? 21.578 -23.190 -0.659 1.00 66.38 288 VAL A O 1
ATOM 2238 N N . PRO A 1 289 ? 22.777 -25.055 -1.093 1.00 51.84 289 PRO A N 1
ATOM 2239 C CA . PRO A 1 289 ? 21.620 -25.834 -1.501 1.00 51.84 289 PRO A CA 1
ATOM 2240 C C . PRO A 1 289 ? 20.550 -25.786 -0.414 1.00 51.84 289 PRO A C 1
ATOM 2242 O O . PRO A 1 289 ? 20.724 -26.353 0.667 1.00 51.84 289 PRO A O 1
ATOM 2245 N N . THR A 1 290 ? 19.442 -25.099 -0.690 1.00 50.50 290 THR A N 1
ATOM 2246 C CA . THR A 1 290 ? 18.262 -25.147 0.167 1.00 50.50 290 THR A CA 1
ATOM 2247 C C . THR A 1 290 ? 17.799 -26.597 0.173 1.00 50.50 290 THR A C 1
ATOM 2249 O O . THR A 1 290 ? 17.539 -27.162 -0.892 1.00 50.50 290 THR A O 1
ATOM 2252 N N . ALA A 1 291 ? 17.773 -27.235 1.347 1.00 43.09 291 ALA A N 1
ATOM 2253 C CA . ALA A 1 291 ? 17.427 -28.646 1.477 1.00 43.09 291 ALA A CA 1
ATOM 2254 C C . ALA A 1 291 ? 16.087 -28.920 0.773 1.00 43.09 291 ALA A C 1
ATOM 2256 O O . ALA A 1 291 ? 15.032 -28.484 1.226 1.00 43.09 291 ALA A O 1
ATOM 2257 N N . THR A 1 292 ? 16.140 -29.593 -0.377 1.00 41.19 292 THR A N 1
ATOM 2258 C CA . THR A 1 292 ? 14.969 -29.812 -1.226 1.00 41.19 292 THR A CA 1
ATOM 2259 C C . THR A 1 292 ? 14.002 -30.773 -0.525 1.00 41.19 292 THR A C 1
ATOM 2261 O O . THR A 1 292 ? 14.422 -31.878 -0.163 1.00 41.19 292 THR A O 1
ATOM 2264 N N . PRO A 1 293 ? 12.715 -30.419 -0.345 1.00 45.09 293 PRO A N 1
ATOM 2265 C CA . PRO A 1 293 ? 11.702 -31.361 0.119 1.00 45.09 293 PRO A CA 1
ATOM 2266 C C . PRO A 1 293 ? 11.605 -32.537 -0.866 1.00 45.09 293 PRO A C 1
ATOM 2268 O O . PRO A 1 293 ? 11.387 -32.344 -2.061 1.00 45.09 293 PRO A O 1
ATOM 2271 N N . GLY A 1 294 ? 11.833 -33.763 -0.386 1.00 51.00 294 GLY A N 1
ATOM 2272 C CA . GLY A 1 294 ? 11.884 -34.962 -1.227 1.00 51.00 294 GLY A CA 1
ATOM 2273 C C . GLY A 1 294 ? 10.578 -35.216 -1.990 1.00 51.00 294 GLY A C 1
ATOM 2274 O O . GLY A 1 294 ? 9.492 -35.161 -1.417 1.00 51.00 294 GLY A O 1
ATOM 2275 N N . ALA A 1 295 ? 10.697 -35.516 -3.287 1.00 44.19 295 ALA A N 1
ATOM 2276 C CA . ALA A 1 295 ? 9.577 -35.733 -4.198 1.00 44.19 295 ALA A CA 1
ATOM 2277 C C . ALA A 1 295 ? 8.645 -36.886 -3.770 1.00 44.19 295 ALA A C 1
ATOM 2279 O O . ALA A 1 295 ? 9.081 -37.975 -3.393 1.00 44.19 295 ALA A O 1
ATOM 2280 N N . ASN A 1 296 ? 7.345 -36.627 -3.902 1.00 44.56 296 ASN A N 1
ATOM 2281 C CA . ASN A 1 296 ? 6.229 -37.531 -3.633 1.00 44.56 296 ASN A CA 1
ATOM 2282 C C . ASN A 1 296 ? 6.268 -38.781 -4.556 1.00 44.56 296 ASN A C 1
ATOM 2284 O O . ASN A 1 296 ? 6.319 -38.616 -5.779 1.00 44.56 296 ASN A O 1
ATOM 2288 N N . PRO A 1 297 ? 6.259 -40.029 -4.036 1.00 52.91 297 PRO A N 1
ATOM 2289 C CA . PRO A 1 297 ? 6.345 -41.225 -4.871 1.00 52.91 297 PRO A CA 1
ATOM 2290 C C . PRO A 1 297 ? 5.027 -41.557 -5.594 1.00 52.91 297 PRO A C 1
ATOM 2292 O O . PRO A 1 297 ? 3.947 -41.602 -5.009 1.00 52.91 297 PRO A O 1
ATOM 2295 N N . SER A 1 298 ? 5.161 -41.844 -6.893 1.00 43.22 298 SER A N 1
ATOM 2296 C CA . SER A 1 298 ? 4.115 -42.293 -7.824 1.00 43.22 298 SER A CA 1
ATOM 2297 C C . SER A 1 298 ? 3.495 -43.653 -7.428 1.00 43.22 298 SER A C 1
ATOM 2299 O O . SER A 1 298 ? 4.212 -44.517 -6.912 1.00 43.22 298 SER A O 1
ATOM 2301 N N . PRO A 1 299 ? 2.188 -43.900 -7.673 1.00 57.78 299 PRO A N 1
ATOM 2302 C CA . PRO A 1 299 ? 1.498 -45.088 -7.178 1.00 57.78 299 PRO A CA 1
ATOM 2303 C C . PRO A 1 299 ? 1.602 -46.266 -8.158 1.00 57.78 299 PRO A C 1
ATOM 2305 O O . PRO A 1 299 ? 1.097 -46.182 -9.275 1.00 57.78 299 PRO A O 1
ATOM 2308 N N . THR A 1 300 ? 2.152 -47.422 -7.752 1.00 44.94 300 THR A N 1
ATOM 2309 C CA . THR A 1 300 ? 1.794 -48.716 -8.382 1.00 44.94 300 THR A CA 1
ATOM 2310 C C . THR A 1 300 ? 1.945 -49.935 -7.448 1.00 44.94 300 THR A C 1
ATOM 2312 O O . THR A 1 300 ? 3.006 -50.213 -6.905 1.00 44.94 300 THR A O 1
ATOM 2315 N N . SER A 1 301 ? 0.815 -50.642 -7.313 1.00 48.50 301 SER A N 1
ATOM 2316 C CA . SER A 1 301 ? 0.478 -52.005 -6.849 1.00 48.50 301 SER A CA 1
ATOM 2317 C C . SER A 1 301 ? 1.456 -52.926 -6.079 1.00 48.50 301 SER A C 1
ATOM 2319 O O . SER A 1 301 ? 2.472 -53.370 -6.610 1.00 48.50 301 SER A O 1
ATOM 2321 N N . THR A 1 302 ? 0.894 -53.462 -4.980 1.00 43.38 302 THR A N 1
ATOM 2322 C CA . THR A 1 302 ? 1.043 -54.805 -4.352 1.00 43.38 302 THR A CA 1
ATOM 2323 C C . THR A 1 302 ? 1.757 -54.809 -2.986 1.00 43.38 302 THR A C 1
ATOM 2325 O O . THR A 1 302 ? 2.915 -54.407 -2.901 1.00 43.38 302 THR A O 1
ATOM 2328 N N . PRO A 1 303 ? 1.092 -55.267 -1.898 1.00 44.31 303 PRO A N 1
ATOM 2329 C CA . PRO A 1 303 ? 1.568 -55.057 -0.536 1.00 44.31 303 PRO A CA 1
ATOM 2330 C C . PRO A 1 303 ? 2.670 -56.055 -0.169 1.00 44.31 303 PRO A C 1
ATOM 2332 O O . PRO A 1 303 ? 2.437 -57.257 -0.064 1.00 44.31 303 PRO A O 1
ATOM 2335 N N . THR A 1 304 ? 3.866 -55.533 0.086 1.00 47.69 304 THR A N 1
ATOM 2336 C CA . THR A 1 304 ? 4.869 -56.179 0.942 1.00 47.69 304 THR A CA 1
ATOM 2337 C C . THR A 1 304 ? 4.902 -55.381 2.248 1.00 47.69 304 THR A C 1
ATOM 2339 O O . THR A 1 304 ? 4.886 -54.152 2.176 1.00 47.69 304 THR A O 1
ATOM 2342 N N . PRO A 1 305 ? 4.888 -56.011 3.438 1.00 52.09 305 PRO A N 1
ATOM 2343 C CA . PRO A 1 305 ? 4.944 -55.284 4.703 1.00 52.09 305 PRO A CA 1
ATOM 2344 C C . PRO A 1 305 ? 6.301 -54.578 4.839 1.00 52.09 305 PRO A C 1
ATOM 2346 O O . PRO A 1 305 ? 7.309 -55.196 5.178 1.00 52.09 305 PRO A O 1
ATOM 2349 N N . THR A 1 306 ? 6.319 -53.283 4.527 1.00 48.03 306 THR A N 1
ATOM 2350 C CA . THR A 1 306 ? 7.469 -52.389 4.702 1.00 48.03 306 THR A CA 1
ATOM 2351 C C . THR A 1 306 ? 7.541 -51.932 6.166 1.00 48.03 306 THR A C 1
ATOM 2353 O O . THR A 1 306 ? 6.494 -51.656 6.761 1.00 48.03 306 THR A O 1
ATOM 2356 N N . PRO A 1 307 ? 8.743 -51.853 6.771 1.00 52.50 307 PRO A N 1
ATOM 2357 C CA . PRO A 1 307 ? 8.936 -51.350 8.129 1.00 52.50 307 PRO A CA 1
ATOM 2358 C C . PRO A 1 307 ? 8.345 -49.947 8.280 1.00 52.50 307 PRO A C 1
ATOM 2360 O O . PRO A 1 307 ? 8.467 -49.136 7.365 1.00 52.50 307 PRO A O 1
ATOM 2363 N N . ALA A 1 308 ? 7.716 -49.677 9.426 1.00 53.19 308 ALA A N 1
ATOM 2364 C CA . ALA A 1 308 ? 7.144 -48.378 9.764 1.00 53.19 308 ALA A CA 1
ATOM 2365 C C . ALA A 1 308 ? 8.148 -47.255 9.458 1.00 53.19 308 ALA A C 1
ATOM 2367 O O . ALA A 1 308 ? 9.207 -47.177 10.085 1.00 53.19 308 ALA A O 1
ATOM 2368 N N . GLY A 1 309 ? 7.824 -46.430 8.458 1.00 52.34 309 GLY A N 1
ATOM 2369 C CA . GLY A 1 309 ? 8.616 -45.264 8.102 1.00 52.34 309 GLY A CA 1
ATOM 2370 C C . GLY A 1 309 ? 8.736 -44.353 9.315 1.00 52.34 309 GLY A C 1
ATOM 2371 O O . GLY A 1 309 ? 7.741 -44.042 9.970 1.00 52.34 309 GLY A O 1
ATOM 2372 N N . THR A 1 310 ? 9.968 -43.974 9.638 1.00 50.88 310 THR A N 1
ATOM 2373 C CA . THR A 1 310 ? 10.256 -42.926 10.612 1.00 50.88 310 THR A CA 1
ATOM 2374 C C . THR A 1 310 ? 9.457 -41.683 10.210 1.00 50.88 310 THR A C 1
ATOM 2376 O O . THR A 1 310 ? 9.539 -41.303 9.041 1.00 50.88 310 THR A O 1
ATOM 2379 N N . PRO A 1 311 ? 8.657 -41.084 11.113 1.00 58.25 311 PRO A N 1
ATOM 2380 C CA . PRO A 1 311 ? 7.859 -39.911 10.784 1.00 58.25 311 PRO A CA 1
ATOM 2381 C C . PRO A 1 311 ? 8.781 -38.839 10.209 1.00 58.25 311 PRO A C 1
ATOM 2383 O O . PRO A 1 311 ? 9.747 -38.430 10.856 1.00 58.25 311 PRO A O 1
ATOM 2386 N N . THR A 1 312 ? 8.516 -38.442 8.966 1.00 47.41 312 THR A N 1
ATOM 2387 C CA . THR A 1 312 ? 9.169 -37.293 8.351 1.00 47.41 312 THR A CA 1
ATOM 2388 C C . THR A 1 312 ? 8.824 -36.095 9.218 1.00 47.41 312 THR A C 1
ATOM 2390 O O . THR A 1 312 ? 7.657 -35.735 9.351 1.00 47.41 312 THR A O 1
ATOM 2393 N N . VAL A 1 313 ? 9.837 -35.542 9.881 1.00 47.12 313 VAL A N 1
ATOM 2394 C CA . VAL A 1 313 ? 9.690 -34.336 10.686 1.00 47.12 313 VAL A CA 1
ATOM 2395 C C . VAL A 1 313 ? 9.376 -33.220 9.699 1.00 47.12 313 VAL A C 1
ATOM 2397 O O . VAL A 1 313 ? 10.249 -32.828 8.926 1.00 47.12 313 VAL A O 1
ATOM 2400 N N . THR A 1 314 ? 8.121 -32.769 9.659 1.00 55.28 314 THR A N 1
ATOM 2401 C CA . THR A 1 314 ? 7.764 -31.525 8.975 1.00 55.28 314 THR A CA 1
ATOM 2402 C C . THR A 1 314 ? 8.691 -30.447 9.532 1.00 55.28 314 THR A C 1
ATOM 2404 O O . THR A 1 314 ? 8.754 -30.320 10.759 1.00 55.28 314 THR A O 1
ATOM 2407 N N . PRO A 1 315 ? 9.476 -29.746 8.694 1.00 51.25 315 PRO A N 1
ATOM 2408 C CA . PRO A 1 315 ? 10.372 -28.709 9.178 1.00 51.25 315 PRO A CA 1
ATOM 2409 C C . PRO A 1 315 ? 9.558 -27.726 10.013 1.00 51.25 315 PRO A C 1
ATOM 2411 O O . PRO A 1 315 ? 8.540 -27.211 9.555 1.00 51.25 315 PRO A O 1
ATOM 2414 N N . THR A 1 316 ? 9.968 -27.534 11.266 1.00 63.34 316 THR A N 1
ATOM 2415 C CA . THR A 1 316 ? 9.369 -26.523 12.131 1.00 63.34 316 THR A CA 1
ATOM 2416 C C . THR A 1 316 ? 9.537 -25.177 11.425 1.00 63.34 316 THR A C 1
ATOM 2418 O O . THR A 1 316 ? 10.680 -24.852 11.083 1.00 63.34 316 THR A O 1
ATOM 2421 N N . PRO A 1 317 ? 8.452 -24.421 11.174 1.00 70.50 317 PRO A N 1
ATOM 2422 C CA . PRO A 1 317 ? 8.544 -23.087 10.597 1.00 70.50 317 PRO A CA 1
ATOM 2423 C C . PRO A 1 317 ? 9.595 -22.272 11.349 1.00 70.50 317 PRO A C 1
ATOM 2425 O O . PRO A 1 317 ? 9.669 -22.345 12.582 1.00 70.50 317 PRO A O 1
ATOM 2428 N N . GLN A 1 318 ? 10.448 -21.550 10.618 1.00 70.06 318 GLN A N 1
ATOM 2429 C CA . GLN A 1 318 ? 11.367 -20.616 11.261 1.00 70.06 318 GLN A CA 1
ATOM 2430 C C . GLN A 1 318 ? 10.524 -19.601 12.043 1.00 70.06 318 GLN A C 1
ATOM 2432 O O . GLN A 1 318 ? 9.585 -19.042 11.478 1.00 70.06 318 GLN A O 1
ATOM 2437 N N . PRO A 1 319 ? 10.797 -19.392 13.340 1.00 84.38 319 PRO A N 1
ATOM 2438 C CA . PRO A 1 319 ? 10.029 -18.445 14.127 1.00 84.38 319 PRO A CA 1
ATOM 2439 C C . PRO A 1 319 ? 10.219 -17.037 13.555 1.00 84.38 319 PRO A C 1
ATOM 2441 O O . PRO A 1 319 ? 11.348 -16.627 13.282 1.00 84.38 319 PRO A O 1
ATOM 2444 N N . PHE A 1 320 ? 9.121 -16.297 13.388 1.00 95.44 320 PHE A N 1
ATOM 2445 C CA . PHE A 1 320 ? 9.174 -14.887 13.005 1.00 95.44 320 PHE A CA 1
ATOM 2446 C C . PHE A 1 320 ? 10.032 -14.087 13.997 1.00 95.44 320 PHE A C 1
ATOM 2448 O O . PHE A 1 320 ? 10.067 -14.426 15.189 1.00 95.44 320 PHE A O 1
ATOM 2455 N N . PRO A 1 321 ? 10.713 -13.018 13.550 1.00 95.56 321 PRO A N 1
ATOM 2456 C CA . PRO A 1 321 ? 11.425 -12.140 14.462 1.00 95.56 321 PRO A CA 1
ATOM 2457 C C . PRO A 1 321 ? 10.439 -11.477 15.432 1.00 95.56 321 PRO A C 1
ATOM 2459 O O . PRO A 1 321 ? 9.386 -10.962 15.039 1.00 95.56 321 PRO A O 1
ATOM 2462 N N . LEU A 1 322 ? 10.791 -11.499 16.717 1.00 97.00 322 LEU A N 1
ATOM 2463 C CA . LEU A 1 322 ? 10.091 -10.725 17.737 1.00 97.00 322 LEU A CA 1
ATOM 2464 C C . LEU A 1 322 ? 10.277 -9.231 17.461 1.00 97.00 322 LEU A C 1
ATOM 2466 O O . LEU A 1 322 ? 11.333 -8.804 16.996 1.00 97.00 322 LEU A O 1
ATOM 2470 N N . VAL A 1 323 ? 9.274 -8.431 17.811 1.00 96.88 323 VAL A N 1
ATOM 2471 C CA . VAL A 1 323 ? 9.431 -6.973 17.894 1.00 96.88 323 VAL A CA 1
ATOM 2472 C C . VAL A 1 323 ? 10.168 -6.676 19.204 1.00 96.88 323 VAL A C 1
ATOM 2474 O O . VAL A 1 323 ? 9.549 -6.554 20.259 1.00 96.88 323 VAL A O 1
ATOM 2477 N N . GLU A 1 324 ? 11.504 -6.695 19.164 1.00 95.81 324 GLU A N 1
ATOM 2478 C CA . GLU A 1 324 ? 12.360 -6.712 20.368 1.00 95.81 324 GLU A CA 1
ATOM 2479 C C . GLU A 1 324 ? 12.221 -5.465 21.250 1.00 95.81 324 GLU A C 1
ATOM 2481 O O . GLU A 1 324 ? 12.429 -5.528 22.461 1.00 95.81 324 GLU A O 1
ATOM 2486 N N . ASP A 1 325 ? 11.852 -4.340 20.650 1.00 95.06 325 ASP A N 1
ATOM 2487 C CA . ASP A 1 325 ? 11.646 -3.053 21.307 1.00 95.06 325 ASP A CA 1
ATOM 2488 C C . ASP A 1 325 ? 10.176 -2.788 21.683 1.00 95.06 325 ASP A C 1
ATOM 2490 O O . ASP A 1 325 ? 9.861 -1.709 22.190 1.00 95.06 325 ASP A O 1
ATOM 2494 N N . ALA A 1 326 ? 9.277 -3.767 21.502 1.00 97.00 326 ALA A N 1
ATOM 2495 C CA . ALA A 1 326 ? 7.904 -3.670 21.982 1.00 97.00 326 ALA A CA 1
ATOM 2496 C C . ALA A 1 326 ? 7.856 -3.645 23.519 1.00 97.00 326 ALA A C 1
ATOM 2498 O O . ALA A 1 326 ? 8.427 -4.497 24.209 1.00 97.00 326 ALA A O 1
ATOM 2499 N N . VAL A 1 327 ? 7.117 -2.685 24.074 1.00 97.81 327 VAL A N 1
ATOM 2500 C CA . VAL A 1 327 ? 6.965 -2.498 25.520 1.00 97.81 327 VAL A CA 1
ATOM 2501 C C . VAL A 1 327 ? 5.629 -3.066 25.980 1.00 97.81 327 VAL A C 1
ATOM 2503 O O . VAL A 1 327 ? 4.569 -2.609 25.562 1.00 97.81 327 VAL A O 1
ATOM 2506 N N . TYR A 1 328 ? 5.684 -4.035 26.894 1.00 98.00 328 TYR A N 1
ATOM 2507 C CA . TYR A 1 328 ? 4.511 -4.700 27.456 1.00 98.00 328 TYR A CA 1
ATOM 2508 C C . TYR A 1 328 ? 4.196 -4.117 28.832 1.00 98.00 328 TYR A C 1
ATOM 2510 O O . TYR A 1 328 ? 5.041 -4.125 29.731 1.00 98.00 328 TYR A O 1
ATOM 2518 N N . THR A 1 329 ? 2.971 -3.638 29.023 1.00 97.69 329 THR A N 1
ATOM 2519 C CA . THR A 1 329 ? 2.490 -3.145 30.319 1.00 97.69 329 THR A CA 1
ATOM 2520 C C . THR A 1 329 ? 1.127 -3.742 30.651 1.00 97.69 329 THR A C 1
ATOM 2522 O O . THR A 1 329 ? 0.423 -4.238 29.777 1.00 97.69 329 THR A O 1
ATOM 2525 N N . GLN A 1 330 ? 0.755 -3.739 31.931 1.00 97.56 330 GLN A N 1
ATOM 2526 C CA . GLN A 1 330 ? -0.554 -4.212 32.369 1.00 97.56 330 GLN A CA 1
ATOM 2527 C C . GLN A 1 330 ? -1.120 -3.296 33.452 1.00 97.56 330 GLN A C 1
ATOM 2529 O O . GLN A 1 330 ? -0.441 -2.972 34.430 1.00 97.56 330 GLN A O 1
ATOM 2534 N N . ARG A 1 331 ? -2.382 -2.898 33.285 1.00 96.25 331 ARG A N 1
ATOM 2535 C CA . ARG A 1 331 ? -3.154 -2.073 34.214 1.00 96.25 331 ARG A CA 1
ATOM 2536 C C . ARG A 1 331 ? -4.532 -2.701 34.419 1.00 96.25 331 ARG A C 1
ATOM 2538 O O . ARG A 1 331 ? -5.451 -2.498 33.633 1.00 96.25 331 ARG A O 1
ATOM 2545 N N . GLY A 1 332 ? -4.673 -3.460 35.504 1.00 95.12 332 GLY A N 1
ATOM 2546 C CA . GLY A 1 332 ? -5.894 -4.223 35.766 1.00 95.12 332 GLY A CA 1
ATOM 2547 C C . GLY A 1 332 ? -6.129 -5.269 34.675 1.00 95.12 332 GLY A C 1
ATOM 2548 O O . GLY A 1 332 ? -5.250 -6.094 34.419 1.00 95.12 332 GLY A O 1
ATOM 2549 N N . ASP A 1 333 ? -7.294 -5.192 34.037 1.00 97.00 333 ASP A N 1
ATOM 2550 C CA . ASP A 1 333 ? -7.720 -6.083 32.950 1.00 97.00 333 ASP A CA 1
ATOM 2551 C C . ASP A 1 333 ? -7.125 -5.706 31.581 1.00 97.00 333 ASP A C 1
ATOM 2553 O O . ASP A 1 333 ? -7.271 -6.460 30.621 1.00 97.00 333 ASP A O 1
ATOM 2557 N N . VAL A 1 334 ? -6.471 -4.543 31.472 1.00 98.00 334 VAL A N 1
ATOM 2558 C CA . VAL A 1 334 ? -5.895 -4.051 30.216 1.00 98.00 334 VAL A CA 1
ATOM 2559 C C . VAL A 1 334 ? -4.408 -4.386 30.172 1.00 98.00 334 VAL A C 1
ATOM 2561 O O . VAL A 1 334 ? -3.619 -3.858 3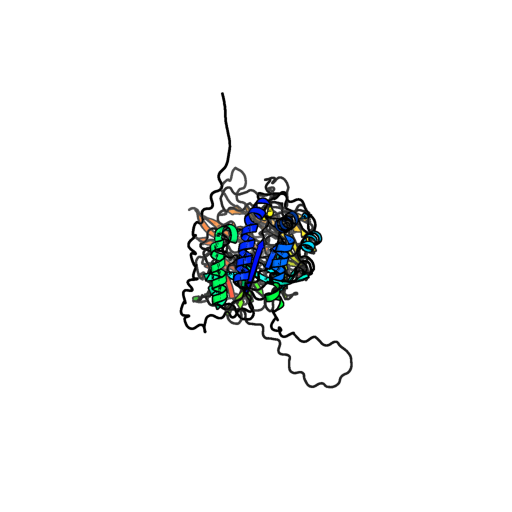0.961 1.00 98.00 334 VAL A O 1
ATOM 2564 N N . ARG A 1 335 ? -4.009 -5.252 29.242 1.00 98.31 335 ARG A N 1
ATOM 2565 C CA . ARG A 1 335 ? -2.617 -5.421 28.814 1.00 98.31 335 ARG A CA 1
ATOM 2566 C C . ARG A 1 335 ? -2.375 -4.545 27.591 1.00 98.31 335 ARG A C 1
ATOM 2568 O O . ARG A 1 335 ? -3.162 -4.563 26.656 1.00 98.31 335 ARG A O 1
ATOM 2575 N N . THR A 1 336 ? -1.263 -3.833 27.567 1.00 98.25 336 THR A N 1
ATOM 2576 C CA . THR A 1 336 ? -0.872 -2.969 26.453 1.00 98.25 336 THR A CA 1
ATOM 2577 C C . THR A 1 336 ? 0.460 -3.431 25.890 1.00 98.25 336 THR A C 1
ATOM 2579 O O . THR A 1 336 ? 1.370 -3.772 26.648 1.00 98.25 336 THR A O 1
ATOM 2582 N N . ILE A 1 337 ? 0.577 -3.386 24.568 1.00 98.19 337 ILE A N 1
ATOM 2583 C CA . ILE A 1 337 ? 1.822 -3.551 23.824 1.00 98.19 337 ILE A CA 1
ATOM 2584 C C . ILE A 1 337 ? 2.034 -2.274 23.020 1.00 98.19 337 ILE A C 1
ATOM 2586 O O . ILE A 1 337 ? 1.212 -1.956 22.170 1.00 98.19 337 ILE A O 1
ATOM 2590 N N . THR A 1 338 ? 3.110 -1.543 23.285 1.00 96.81 338 THR A N 1
ATOM 2591 C CA . THR A 1 338 ? 3.450 -0.320 22.545 1.00 96.81 338 THR A CA 1
ATOM 2592 C C . THR A 1 338 ? 4.680 -0.569 21.691 1.00 96.81 338 THR A C 1
ATOM 2594 O O . THR A 1 338 ? 5.678 -1.100 22.181 1.00 96.81 338 THR A O 1
ATOM 2597 N N . ILE A 1 339 ? 4.609 -0.173 20.424 1.00 94.56 339 ILE A N 1
ATOM 2598 C CA . ILE A 1 339 ? 5.694 -0.305 19.452 1.00 94.56 339 ILE A CA 1
ATOM 2599 C C . ILE A 1 339 ? 6.308 1.082 19.218 1.00 94.56 339 ILE A C 1
ATOM 2601 O O . ILE A 1 339 ? 5.566 2.069 19.155 1.00 94.56 339 ILE A O 1
ATOM 2605 N N . PRO A 1 340 ? 7.641 1.198 19.079 1.00 91.38 340 PRO A N 1
ATOM 2606 C CA . PRO A 1 340 ? 8.258 2.446 18.654 1.00 91.38 340 PRO A CA 1
ATOM 2607 C C . PRO A 1 340 ? 7.728 2.895 17.294 1.00 91.38 340 PRO A C 1
ATOM 2609 O O . PRO A 1 340 ? 7.794 2.168 16.306 1.00 91.38 340 PRO A O 1
ATOM 2612 N N . HIS A 1 341 ? 7.222 4.118 17.258 1.00 89.50 341 HIS A N 1
ATOM 2613 C CA . HIS A 1 341 ? 6.667 4.757 16.077 1.00 89.50 341 HIS A CA 1
ATOM 2614 C C . HIS A 1 341 ? 7.107 6.222 16.054 1.00 89.50 341 HIS A C 1
ATOM 2616 O O . HIS A 1 341 ? 7.596 6.763 17.053 1.00 89.50 341 HIS A O 1
ATOM 2622 N N . THR A 1 342 ? 6.950 6.864 14.905 1.00 88.94 342 THR A N 1
ATOM 2623 C CA . THR A 1 342 ? 7.136 8.310 14.762 1.00 88.94 342 THR A CA 1
ATOM 2624 C C . THR A 1 342 ? 5.781 9.003 14.715 1.00 88.94 342 THR A C 1
ATOM 2626 O O . THR A 1 342 ? 4.735 8.366 14.622 1.00 88.94 342 THR A O 1
ATOM 2629 N N . ASP A 1 343 ? 5.787 10.330 14.695 1.00 87.94 343 ASP A N 1
ATOM 2630 C CA . ASP A 1 343 ? 4.607 11.147 14.398 1.00 87.94 343 ASP A CA 1
ATOM 2631 C C . ASP A 1 343 ? 4.031 10.923 12.979 1.00 87.94 343 ASP A C 1
ATOM 2633 O O . ASP A 1 343 ? 3.096 11.619 12.594 1.00 87.94 343 ASP A O 1
ATOM 2637 N N . CYS A 1 344 ? 4.578 9.975 12.204 1.00 85.94 344 CYS A N 1
ATOM 2638 C CA . CYS A 1 344 ? 4.049 9.533 10.916 1.00 85.94 344 CYS A CA 1
ATOM 2639 C C . CYS A 1 344 ? 3.047 8.371 10.996 1.00 85.94 344 CYS A C 1
ATOM 2641 O O . CYS A 1 344 ? 2.470 8.020 9.966 1.00 85.94 344 CYS A O 1
ATOM 2643 N N . ALA A 1 345 ? 2.892 7.719 12.150 1.00 87.94 345 ALA A N 1
ATOM 2644 C CA . ALA A 1 345 ? 2.053 6.529 12.267 1.00 87.94 345 ALA A CA 1
ATOM 2645 C C . ALA A 1 345 ? 0.583 6.821 11.950 1.00 87.94 345 ALA A C 1
ATOM 2647 O O . ALA A 1 345 ? 0.008 7.789 12.437 1.00 87.94 345 ALA A O 1
ATOM 2648 N N . ASN A 1 346 ? -0.004 5.975 11.103 1.00 86.88 346 ASN A N 1
ATOM 2649 C CA . ASN A 1 346 ? -1.398 6.046 10.684 1.00 86.88 346 ASN A CA 1
ATOM 2650 C C . ASN A 1 346 ? -2.000 4.632 10.640 1.00 86.88 346 ASN A C 1
ATOM 2652 O O . ASN A 1 346 ? -2.265 4.084 9.568 1.00 86.88 346 ASN A O 1
ATOM 2656 N N . LEU A 1 347 ? -2.170 4.004 11.808 1.00 89.69 347 LEU A N 1
ATOM 2657 C CA . LEU A 1 347 ? -2.756 2.663 11.903 1.00 89.69 347 LEU A CA 1
ATOM 2658 C C . LEU A 1 347 ? -4.286 2.731 11.824 1.00 89.69 347 LEU A C 1
ATOM 2660 O O . LEU A 1 347 ? -4.977 2.884 12.831 1.00 89.69 347 LEU A O 1
ATOM 2664 N N . THR A 1 348 ? -4.811 2.590 10.611 1.00 89.88 348 THR A N 1
ATOM 2665 C CA . THR A 1 348 ? -6.253 2.611 10.299 1.00 89.88 348 THR A CA 1
ATOM 2666 C C . THR A 1 348 ? -6.868 1.218 10.204 1.00 89.88 348 THR A C 1
ATOM 2668 O O . THR A 1 348 ? -8.059 1.032 10.452 1.00 89.88 348 THR A O 1
ATOM 2671 N N . ALA A 1 349 ? -6.063 0.220 9.854 1.00 93.31 349 ALA A N 1
ATOM 2672 C CA . ALA A 1 349 ? -6.533 -1.131 9.613 1.00 93.31 349 ALA A CA 1
ATOM 2673 C C . ALA A 1 349 ? -7.049 -1.790 10.901 1.00 93.31 349 ALA A C 1
ATOM 2675 O O . ALA A 1 349 ? -6.333 -1.952 11.890 1.00 93.31 349 ALA A O 1
ATOM 2676 N N . SER A 1 350 ? -8.304 -2.235 10.863 1.00 95.31 350 SER A N 1
ATOM 2677 C CA . SER A 1 350 ? -8.876 -3.066 11.922 1.00 95.31 350 SER A CA 1
ATOM 2678 C C . SER A 1 350 ? -8.204 -4.444 11.932 1.00 95.31 350 SER A C 1
ATOM 2680 O O . SER A 1 350 ? -8.120 -5.053 10.862 1.00 95.31 350 SER A O 1
ATOM 2682 N N . PRO A 1 351 ? -7.760 -4.957 13.095 1.00 97.50 351 PRO A N 1
ATOM 2683 C CA . PRO A 1 351 ? -7.133 -6.270 13.185 1.00 97.50 351 PRO A CA 1
ATOM 2684 C C . PRO A 1 351 ? -8.059 -7.414 12.764 1.00 97.50 351 PRO A C 1
ATOM 2686 O O . PRO A 1 351 ? -9.270 -7.372 13.014 1.00 97.50 351 PRO A O 1
ATOM 2689 N N . ILE A 1 352 ? -7.473 -8.462 12.185 1.00 98.06 352 ILE A N 1
ATOM 2690 C CA . ILE A 1 352 ? -8.154 -9.724 11.858 1.00 98.06 352 ILE A CA 1
ATOM 2691 C C . ILE A 1 352 ? -7.450 -10.909 12.522 1.00 98.06 352 ILE A C 1
ATOM 2693 O O . ILE A 1 352 ? -6.322 -10.795 12.993 1.00 98.06 352 ILE A O 1
ATOM 2697 N N . GLN A 1 353 ? -8.113 -12.057 12.553 1.00 98.19 353 GLN A N 1
ATOM 2698 C CA . GLN A 1 353 ? -7.597 -13.318 13.051 1.00 98.19 353 GLN A CA 1
ATOM 2699 C C . GLN A 1 353 ? -7.265 -14.262 11.890 1.00 98.19 353 GLN A C 1
ATOM 2701 O O . GLN A 1 353 ? -8.124 -14.562 11.060 1.00 98.19 353 GLN A O 1
ATOM 2706 N N . VAL A 1 354 ? -6.043 -14.794 11.892 1.00 97.69 354 VAL A N 1
ATOM 2707 C CA . VAL A 1 354 ? -5.571 -15.843 10.979 1.00 97.69 354 VAL A CA 1
ATOM 2708 C C . VAL A 1 354 ? -4.973 -16.967 11.819 1.00 97.69 354 VAL A C 1
ATOM 2710 O O . VAL A 1 354 ? -3.889 -16.835 12.388 1.00 97.69 354 VAL A O 1
ATOM 2713 N N . GLY A 1 355 ? -5.719 -18.060 11.983 1.00 96.31 355 GLY A N 1
ATOM 2714 C CA . GLY A 1 355 ? -5.356 -19.127 12.920 1.00 96.31 355 GLY A CA 1
ATOM 2715 C C . GLY A 1 355 ? -5.155 -18.602 14.351 1.00 96.31 355 GLY A C 1
ATOM 2716 O O . GLY A 1 355 ? -6.087 -18.088 14.977 1.00 96.31 355 GLY A O 1
ATOM 2717 N N . HIS A 1 356 ? -3.926 -18.731 14.857 1.00 96.69 356 HIS A N 1
ATOM 2718 C CA . HIS A 1 356 ? -3.508 -18.280 16.193 1.00 96.69 356 HIS A CA 1
ATOM 2719 C C . HIS A 1 356 ? -2.944 -16.851 16.209 1.00 96.69 356 HIS A C 1
ATOM 2721 O O . HIS A 1 356 ? -2.410 -16.412 17.224 1.00 96.69 356 HIS A O 1
ATOM 2727 N N . TRP A 1 357 ? -3.036 -16.121 15.101 1.00 98.12 357 TRP A N 1
ATOM 2728 C CA . TRP A 1 357 ? -2.489 -14.777 14.969 1.00 98.12 357 TRP A CA 1
ATOM 2729 C C . TRP A 1 357 ? -3.600 -13.741 14.927 1.00 98.12 357 TRP A C 1
ATOM 2731 O O . TRP A 1 357 ? -4.552 -13.880 14.162 1.00 98.12 357 TRP A O 1
ATOM 2741 N N . LEU A 1 358 ? -3.448 -12.674 15.705 1.00 98.44 358 LEU A N 1
ATOM 2742 C CA . LEU A 1 358 ? -4.110 -11.404 15.444 1.00 98.44 358 LEU A CA 1
ATOM 2743 C C . LEU A 1 358 ? -3.174 -10.549 14.584 1.00 98.44 358 LEU A C 1
ATOM 2745 O O . LEU A 1 358 ? -2.063 -10.240 15.011 1.00 98.44 358 LEU A O 1
ATOM 2749 N N . ILE A 1 359 ? -3.616 -10.168 13.391 1.00 98.19 359 ILE A N 1
ATOM 2750 C CA . ILE A 1 359 ? -2.779 -9.530 12.373 1.00 98.19 359 ILE A CA 1
ATOM 2751 C C . ILE A 1 359 ? -3.312 -8.148 12.034 1.00 98.19 359 ILE A C 1
ATOM 2753 O O . ILE A 1 359 ? -4.520 -7.959 11.875 1.00 98.19 359 ILE A O 1
ATOM 2757 N N . TYR A 1 360 ? -2.395 -7.196 11.888 1.00 97.25 360 TYR A N 1
ATOM 2758 C CA . TYR A 1 360 ? -2.681 -5.868 11.361 1.00 97.25 360 TYR A CA 1
ATOM 2759 C C . TYR A 1 360 ? -1.434 -5.280 10.676 1.00 97.25 360 TYR A C 1
ATOM 2761 O O . TYR A 1 360 ? -0.306 -5.526 11.119 1.00 97.25 360 TYR A O 1
ATOM 2769 N N . PRO A 1 361 ? -1.607 -4.529 9.579 1.00 95.69 361 PRO A N 1
ATOM 2770 C CA . PRO A 1 361 ? -0.524 -3.847 8.897 1.00 95.69 361 PRO A CA 1
ATOM 2771 C C . PRO A 1 361 ? -0.210 -2.522 9.597 1.00 95.69 361 PRO A C 1
ATOM 2773 O O . PRO A 1 361 ? -1.092 -1.861 10.149 1.00 95.69 361 PRO A O 1
ATOM 2776 N N . ASN A 1 362 ? 1.056 -2.129 9.553 1.00 93.06 362 ASN A N 1
ATOM 2777 C CA . ASN A 1 362 ? 1.477 -0.782 9.884 1.00 93.06 362 ASN A CA 1
ATOM 2778 C C . ASN A 1 362 ? 1.540 0.070 8.618 1.00 93.06 362 ASN A C 1
ATOM 2780 O O . ASN A 1 362 ? 1.933 -0.399 7.545 1.00 93.06 362 ASN A O 1
ATOM 2784 N N . HIS A 1 363 ? 1.205 1.342 8.774 1.00 89.25 363 HIS A N 1
ATOM 2785 C CA . HIS A 1 363 ? 1.387 2.340 7.743 1.00 89.25 363 HIS A CA 1
ATOM 2786 C C . HIS A 1 363 ? 1.870 3.635 8.382 1.00 89.25 363 HIS A C 1
ATOM 2788 O O . HIS A 1 363 ? 1.296 4.114 9.360 1.00 89.25 363 HIS A O 1
ATOM 2794 N N . GLU A 1 364 ? 2.927 4.205 7.813 1.00 88.69 364 GLU A N 1
ATOM 2795 C CA . GLU A 1 364 ? 3.408 5.528 8.183 1.00 88.69 364 GLU A CA 1
ATOM 2796 C C . GLU A 1 364 ? 3.386 6.450 6.967 1.00 88.69 364 GLU A C 1
ATOM 2798 O O . GLU A 1 364 ? 3.878 6.107 5.890 1.00 88.69 364 GLU A O 1
ATOM 2803 N N . HIS A 1 365 ? 2.824 7.644 7.131 1.00 81.12 365 HIS A N 1
ATOM 2804 C CA . HIS A 1 365 ? 2.749 8.613 6.050 1.00 81.12 365 HIS A CA 1
ATOM 2805 C C . HIS A 1 365 ? 4.082 9.354 5.866 1.00 81.12 365 HIS A C 1
ATOM 2807 O O . HIS A 1 365 ? 4.716 9.785 6.819 1.00 81.12 365 HIS A O 1
ATOM 2813 N N . ASN A 1 366 ? 4.485 9.628 4.626 1.00 76.88 366 ASN A N 1
ATOM 2814 C CA . ASN A 1 366 ? 5.756 10.323 4.354 1.00 76.88 366 ASN A CA 1
ATOM 2815 C C . ASN A 1 366 ? 5.671 11.866 4.421 1.00 76.88 366 ASN A C 1
ATOM 2817 O O . ASN A 1 366 ? 6.606 12.554 4.012 1.00 76.88 366 ASN A O 1
ATOM 2821 N N . ARG A 1 367 ? 4.545 12.452 4.854 1.00 75.00 367 ARG A N 1
ATOM 2822 C CA . ARG A 1 367 ? 4.306 13.908 4.790 1.00 75.00 367 ARG A CA 1
ATOM 2823 C C . ARG A 1 367 ? 4.269 14.534 6.184 1.00 75.00 367 ARG A C 1
ATOM 2825 O O . ARG A 1 367 ? 3.517 14.081 7.030 1.00 75.00 367 ARG A O 1
ATOM 2832 N N . ASN A 1 368 ? 4.986 15.646 6.365 1.00 81.56 368 ASN A N 1
ATOM 2833 C CA . ASN A 1 368 ? 4.928 16.511 7.557 1.00 81.56 368 ASN A CA 1
ATOM 2834 C C . ASN A 1 368 ? 5.286 15.855 8.902 1.00 81.56 368 ASN A C 1
ATOM 2836 O O . ASN A 1 368 ? 4.779 16.296 9.930 1.00 81.56 368 ASN A O 1
ATOM 2840 N N . CYS A 1 369 ? 6.160 14.856 8.920 1.00 83.44 369 CYS A N 1
ATOM 2841 C CA . CYS A 1 369 ? 6.575 14.212 10.162 1.00 83.44 369 CYS A CA 1
ATOM 2842 C C . CYS A 1 369 ? 8.097 14.044 10.235 1.00 83.44 369 CYS A C 1
ATOM 2844 O O . CYS A 1 369 ? 8.820 14.329 9.274 1.00 83.44 369 CYS A O 1
ATOM 2846 N N . SER A 1 370 ? 8.587 13.689 11.421 1.00 85.38 370 SER A N 1
ATOM 2847 C CA . SER A 1 370 ? 10.005 13.741 11.804 1.00 85.38 370 SER A CA 1
ATOM 2848 C C . SER A 1 370 ? 10.915 12.753 11.066 1.00 85.38 370 SER A C 1
ATOM 2850 O O . SER A 1 370 ? 12.135 12.924 11.078 1.00 85.38 370 SER A O 1
ATOM 2852 N N . GLY A 1 371 ? 10.333 11.763 10.390 1.00 84.38 371 GLY A N 1
ATOM 2853 C CA . GLY A 1 371 ? 11.023 10.769 9.576 1.00 84.38 371 GLY A CA 1
ATOM 2854 C C . GLY A 1 371 ? 10.313 9.413 9.619 1.00 84.38 371 GLY A C 1
ATOM 2855 O O . GLY A 1 371 ? 9.406 9.222 10.432 1.00 84.38 371 GLY A O 1
ATOM 2856 N N . PRO A 1 372 ? 10.711 8.464 8.757 1.00 83.75 372 PRO A N 1
ATOM 2857 C CA . PRO A 1 372 ? 10.178 7.112 8.805 1.00 83.75 372 PRO A CA 1
ATOM 2858 C C . PRO A 1 372 ? 10.626 6.396 10.082 1.00 83.75 372 PRO A C 1
ATOM 2860 O O . PRO A 1 372 ? 11.803 6.414 10.447 1.00 83.75 372 PRO A O 1
ATOM 2863 N N . GLY A 1 373 ? 9.687 5.736 10.737 1.00 88.44 373 GLY A N 1
ATOM 2864 C CA . GLY A 1 373 ? 9.904 4.839 11.853 1.00 88.44 373 GLY A CA 1
ATOM 2865 C C . GLY A 1 373 ? 10.479 3.489 11.425 1.00 88.44 373 GLY A C 1
ATOM 2866 O O . GLY A 1 373 ? 10.448 3.117 10.244 1.00 88.44 373 GLY A O 1
ATOM 2867 N N . PRO A 1 374 ? 11.010 2.721 12.393 1.00 90.75 374 PRO A N 1
ATOM 2868 C CA . PRO A 1 374 ? 11.676 1.442 12.134 1.00 90.75 374 PRO A CA 1
ATOM 2869 C C . PRO A 1 374 ? 10.734 0.368 11.573 1.00 90.75 374 PRO A C 1
ATOM 2871 O O . PRO A 1 374 ? 11.197 -0.625 11.013 1.00 90.75 374 PRO A O 1
ATOM 2874 N N . TYR A 1 375 ? 9.419 0.571 11.694 1.00 93.38 375 TYR A N 1
ATOM 2875 C CA . TYR A 1 375 ? 8.398 -0.398 11.314 1.00 93.38 375 TYR A CA 1
ATOM 2876 C C . TYR A 1 375 ? 7.424 0.111 10.253 1.00 93.38 375 TYR A C 1
ATOM 2878 O O . TYR A 1 375 ? 6.370 -0.496 10.081 1.00 93.38 375 TYR A O 1
ATOM 2886 N N . ARG A 1 376 ? 7.743 1.187 9.522 1.00 90.06 376 ARG A N 1
ATOM 2887 C CA . ARG A 1 376 ? 6.813 1.837 8.575 1.00 90.06 376 ARG A CA 1
ATOM 2888 C C . ARG A 1 376 ? 6.120 0.915 7.559 1.00 90.06 376 ARG A C 1
ATOM 2890 O O . ARG A 1 376 ? 5.062 1.270 7.056 1.00 90.06 376 ARG A O 1
ATOM 2897 N N . HIS A 1 377 ? 6.716 -0.238 7.252 1.00 89.88 377 HIS A N 1
ATOM 2898 C CA . HIS A 1 377 ? 6.224 -1.235 6.293 1.00 89.88 377 HIS A CA 1
ATOM 2899 C C . HIS A 1 377 ? 6.006 -2.617 6.947 1.00 89.88 377 HIS A C 1
ATOM 2901 O O . HIS A 1 377 ? 6.161 -3.656 6.309 1.00 89.88 377 HIS A O 1
ATOM 2907 N N . ALA A 1 378 ? 5.760 -2.665 8.257 1.00 94.56 378 ALA A N 1
ATOM 2908 C CA . ALA A 1 378 ? 5.627 -3.927 8.973 1.00 94.56 378 ALA A CA 1
ATOM 2909 C C . ALA A 1 378 ? 4.212 -4.511 8.864 1.00 94.56 378 ALA A C 1
ATOM 2911 O O . ALA A 1 378 ? 3.223 -3.801 9.028 1.00 94.56 378 ALA A O 1
ATOM 2912 N N . LEU A 1 379 ? 4.118 -5.830 8.694 1.00 96.88 379 LEU A N 1
ATOM 2913 C CA . LEU A 1 379 ? 2.923 -6.601 9.034 1.00 96.88 379 LEU A CA 1
ATOM 2914 C C . LEU A 1 379 ? 3.131 -7.202 10.423 1.00 96.88 379 LEU A C 1
ATOM 2916 O O . LEU A 1 379 ? 4.034 -8.023 10.614 1.00 96.88 379 LEU A O 1
ATOM 2920 N N . PHE A 1 380 ? 2.317 -6.798 11.392 1.00 97.88 380 PHE A N 1
ATOM 2921 C CA . PHE A 1 380 ? 2.423 -7.289 12.759 1.00 97.88 380 PHE A CA 1
ATOM 2922 C C . PHE A 1 380 ? 1.516 -8.490 12.995 1.00 97.88 380 PHE A C 1
ATOM 2924 O O . PHE A 1 380 ? 0.397 -8.555 12.489 1.00 97.88 380 PHE A O 1
ATOM 2931 N N . GLY A 1 381 ? 2.007 -9.425 13.805 1.00 98.00 381 GLY A N 1
ATOM 2932 C CA . GLY A 1 381 ? 1.275 -10.596 14.267 1.00 98.00 381 GLY A CA 1
ATOM 2933 C C . GLY A 1 381 ? 1.392 -10.729 15.773 1.00 98.00 381 GLY A C 1
ATOM 2934 O O . GLY A 1 381 ? 2.470 -11.004 16.296 1.00 98.00 381 GLY A O 1
ATOM 2935 N N . TYR A 1 382 ? 0.286 -10.555 16.484 1.00 98.31 382 TYR A N 1
ATOM 2936 C CA . TYR A 1 382 ? 0.188 -10.905 17.892 1.00 98.31 382 TYR A CA 1
ATOM 2937 C C . TYR A 1 382 ? -0.220 -12.373 18.012 1.00 98.31 382 TYR A C 1
ATOM 2939 O O . TYR A 1 382 ? -1.309 -12.761 17.583 1.00 98.31 382 TYR A O 1
ATOM 2947 N N . ASN A 1 383 ? 0.663 -13.200 18.564 1.00 97.81 383 ASN A N 1
ATOM 2948 C CA . ASN A 1 383 ? 0.399 -14.617 18.752 1.00 97.81 383 ASN A CA 1
ATOM 2949 C C . ASN A 1 383 ? -0.511 -14.811 19.973 1.00 97.81 383 ASN A C 1
ATOM 2951 O O . ASN A 1 383 ? -0.161 -14.448 21.097 1.00 97.81 383 ASN A O 1
ATOM 2955 N N . LEU A 1 384 ? -1.689 -15.387 19.747 1.00 97.50 384 LEU A N 1
ATOM 2956 C CA . LEU A 1 384 ? -2.716 -15.581 20.768 1.00 97.50 384 LEU A CA 1
ATOM 2957 C C . LEU A 1 384 ? -2.332 -16.641 21.812 1.00 97.50 384 LEU A C 1
ATOM 2959 O O . LEU A 1 384 ? -2.892 -16.627 22.907 1.00 97.50 384 LEU A O 1
ATOM 2963 N N . ASP A 1 385 ? -1.391 -17.536 21.499 1.00 96.50 385 ASP A N 1
ATOM 2964 C CA . ASP A 1 385 ? -0.998 -18.632 22.388 1.00 96.50 385 ASP A CA 1
ATOM 2965 C C . ASP A 1 385 ? 0.094 -18.208 23.377 1.00 96.50 385 ASP A C 1
ATOM 2967 O O . ASP A 1 385 ? 0.015 -18.530 24.565 1.00 96.50 385 ASP A O 1
ATOM 2971 N N . ASP A 1 386 ? 1.128 -17.501 22.908 1.00 96.94 386 ASP A N 1
ATOM 2972 C CA . ASP A 1 386 ? 2.257 -17.086 23.755 1.00 96.94 386 ASP A CA 1
ATOM 2973 C C . ASP A 1 386 ? 2.203 -15.620 24.206 1.00 96.94 386 ASP A C 1
ATOM 2975 O O . ASP A 1 386 ? 2.961 -15.202 25.089 1.00 96.94 386 ASP A O 1
ATOM 2979 N N . GLY A 1 387 ? 1.274 -14.856 23.635 1.00 97.19 387 GLY A N 1
ATOM 2980 C CA . GLY A 1 387 ? 0.999 -13.479 23.986 1.00 97.19 387 GLY A CA 1
ATOM 2981 C C . GLY A 1 387 ? 2.098 -12.492 23.605 1.00 97.19 387 GLY A C 1
ATOM 2982 O O . GLY A 1 387 ? 2.221 -11.459 24.273 1.00 97.19 387 GLY A O 1
ATOM 2983 N N . LYS A 1 388 ? 2.895 -12.786 22.573 1.00 97.62 388 LYS A N 1
ATOM 2984 C CA . LYS A 1 388 ? 3.951 -11.902 22.060 1.00 97.62 388 LYS A CA 1
ATOM 2985 C C . LYS A 1 388 ? 3.622 -11.329 20.688 1.00 97.62 388 LYS A C 1
ATOM 2987 O O . LYS A 1 388 ? 2.852 -11.892 19.913 1.00 97.62 388 LYS A O 1
ATOM 2992 N N . LEU A 1 389 ? 4.249 -10.195 20.394 1.00 97.81 389 LEU A N 1
ATOM 2993 C CA . LEU A 1 389 ? 4.165 -9.508 19.116 1.00 97.81 389 LEU A CA 1
ATOM 2994 C C . LEU A 1 389 ? 5.375 -9.826 18.231 1.00 97.81 389 LEU A C 1
ATOM 2996 O O . LEU A 1 389 ? 6.532 -9.715 18.649 1.00 97.81 389 LEU A O 1
ATOM 3000 N N . TYR A 1 390 ? 5.078 -10.172 16.987 1.00 97.94 390 TYR A N 1
ATOM 3001 C CA . TYR A 1 390 ? 6.029 -10.566 15.963 1.00 97.94 390 TYR A CA 1
ATOM 3002 C C . TYR A 1 390 ? 5.912 -9.664 14.743 1.00 97.94 390 TYR A C 1
ATOM 3004 O O . TYR A 1 390 ? 4.830 -9.169 14.414 1.00 97.94 390 TYR A O 1
ATOM 3012 N N . ARG A 1 391 ? 7.031 -9.491 14.043 1.00 97.06 391 ARG A N 1
ATOM 3013 C CA . ARG A 1 391 ? 7.060 -8.872 12.720 1.00 97.06 391 ARG A CA 1
ATOM 3014 C C . ARG A 1 391 ? 6.972 -9.979 11.676 1.00 97.06 391 ARG A C 1
ATOM 3016 O O . ARG A 1 391 ? 7.956 -10.667 11.421 1.00 97.06 391 ARG A O 1
ATOM 3023 N N . LEU A 1 392 ? 5.783 -10.163 11.110 1.00 96.62 392 LEU A N 1
ATOM 3024 C CA . LEU A 1 392 ? 5.506 -11.210 10.125 1.00 96.62 392 LEU A CA 1
ATOM 3025 C C . LEU A 1 392 ? 6.132 -10.873 8.765 1.00 96.62 392 LEU A C 1
ATOM 3027 O O . LEU A 1 392 ? 6.654 -11.761 8.098 1.00 96.62 392 LEU A O 1
ATOM 3031 N N . ARG A 1 393 ? 6.112 -9.589 8.376 1.00 94.56 393 ARG A N 1
ATOM 3032 C CA . ARG A 1 393 ? 6.740 -9.041 7.157 1.00 94.56 393 ARG A CA 1
ATOM 3033 C C . ARG A 1 393 ? 7.190 -7.593 7.356 1.00 94.56 393 ARG A C 1
ATOM 3035 O O . ARG A 1 393 ? 6.739 -6.952 8.304 1.00 94.56 393 ARG A O 1
ATOM 3042 N N . ASP A 1 394 ? 8.047 -7.086 6.469 1.00 93.06 394 ASP A N 1
ATOM 3043 C CA . ASP A 1 394 ? 8.567 -5.707 6.486 1.00 93.06 394 ASP A CA 1
ATOM 3044 C C . ASP A 1 394 ? 8.756 -5.064 5.091 1.00 93.06 394 ASP A C 1
ATOM 3046 O O . ASP A 1 394 ? 9.475 -4.073 4.945 1.00 93.06 394 ASP A O 1
ATOM 3050 N N . ASP A 1 395 ? 8.109 -5.609 4.056 1.00 86.19 395 ASP A N 1
ATOM 3051 C CA . ASP A 1 395 ? 8.349 -5.265 2.649 1.00 86.19 395 ASP A CA 1
ATOM 3052 C C . ASP A 1 395 ? 7.182 -4.552 1.937 1.00 86.19 395 ASP A C 1
ATOM 3054 O O . ASP A 1 395 ? 7.275 -4.278 0.737 1.00 86.19 395 ASP A O 1
ATOM 3058 N N . ALA A 1 396 ? 6.104 -4.217 2.654 1.00 88.44 396 ALA A N 1
ATOM 3059 C CA . ALA A 1 396 ? 4.973 -3.448 2.130 1.00 88.44 396 ALA A CA 1
ATOM 3060 C C . ALA A 1 396 ? 4.239 -2.669 3.227 1.00 88.44 396 ALA A C 1
ATOM 3062 O O . ALA A 1 396 ? 4.375 -2.957 4.407 1.00 88.44 396 ALA A O 1
ATOM 3063 N N . ALA A 1 397 ? 3.431 -1.684 2.854 1.00 89.25 397 ALA A N 1
ATOM 3064 C CA . ALA A 1 397 ? 2.580 -0.966 3.801 1.00 89.25 397 ALA A CA 1
ATOM 3065 C C . ALA A 1 397 ? 1.136 -0.976 3.311 1.00 89.25 397 ALA A C 1
ATOM 3067 O O . ALA A 1 397 ? 0.900 -0.990 2.101 1.00 89.25 397 ALA A O 1
ATOM 3068 N N . GLY A 1 398 ? 0.173 -0.965 4.231 1.00 89.50 398 GLY A N 1
ATOM 3069 C CA . GLY A 1 398 ? -1.244 -0.916 3.884 1.00 89.50 398 GLY A CA 1
ATOM 3070 C C . GLY A 1 398 ? -2.078 -0.269 4.981 1.00 89.50 398 GLY A C 1
ATOM 3071 O O . GLY A 1 398 ? -1.844 -0.507 6.160 1.00 89.50 398 GLY A O 1
ATOM 3072 N N . GLU A 1 399 ? -3.047 0.545 4.571 1.00 90.44 399 GLU A N 1
ATOM 3073 C CA . GLU A 1 399 ? -4.019 1.209 5.455 1.00 90.44 399 GLU A CA 1
ATOM 3074 C C . GLU A 1 399 ? -5.309 0.388 5.627 1.00 90.44 399 GLU A C 1
ATOM 3076 O O . GLU A 1 399 ? -6.055 0.564 6.592 1.00 90.44 399 GLU A O 1
ATOM 3081 N N . ALA A 1 400 ? -5.567 -0.536 4.701 1.00 91.81 400 ALA A N 1
ATOM 3082 C CA . ALA A 1 400 ? -6.767 -1.356 4.675 1.00 91.81 400 ALA A CA 1
ATOM 3083 C C . ALA A 1 400 ? -6.695 -2.535 5.656 1.00 91.81 400 ALA A C 1
ATOM 3085 O O . ALA A 1 400 ? -5.653 -3.173 5.826 1.00 91.81 400 ALA A O 1
ATOM 3086 N N . THR A 1 401 ? -7.845 -2.909 6.224 1.00 95.06 401 THR A N 1
ATOM 3087 C CA . THR A 1 401 ? -8.002 -4.219 6.870 1.00 95.06 401 THR A CA 1
ATOM 3088 C C . THR A 1 401 ? -7.755 -5.335 5.852 1.00 95.06 401 THR A C 1
ATOM 3090 O O . THR A 1 401 ? -8.224 -5.256 4.715 1.00 95.06 401 THR A O 1
ATOM 3093 N N . LEU A 1 402 ? -7.018 -6.370 6.256 1.00 96.69 402 LEU A N 1
ATOM 3094 C CA . LEU A 1 402 ? -6.728 -7.527 5.413 1.00 96.69 402 LEU A CA 1
ATOM 3095 C C . LEU A 1 402 ? -7.960 -8.429 5.260 1.00 96.69 402 LEU A C 1
ATOM 3097 O O . LEU A 1 402 ? -8.894 -8.365 6.060 1.00 96.69 402 LEU A O 1
ATOM 3101 N N . THR A 1 403 ? -7.920 -9.319 4.272 1.00 97.62 403 THR A N 1
ATOM 3102 C CA . THR A 1 403 ? -8.954 -10.339 4.061 1.00 97.62 403 THR A CA 1
ATOM 3103 C C . THR A 1 403 ? -8.325 -11.720 4.094 1.00 97.62 403 THR A C 1
ATOM 3105 O O . THR A 1 403 ? -7.423 -12.015 3.310 1.00 97.62 403 THR A O 1
ATOM 3108 N N . TYR A 1 404 ? -8.807 -12.582 4.984 1.00 98.06 404 TYR A N 1
ATOM 3109 C CA . TYR A 1 404 ? -8.362 -13.968 5.075 1.00 98.06 404 TYR A CA 1
ATOM 3110 C C . TYR A 1 404 ? -9.389 -14.920 4.452 1.00 98.06 404 TYR A C 1
ATOM 3112 O O . TYR A 1 404 ? -10.535 -14.980 4.897 1.00 98.06 404 TYR A O 1
ATOM 3120 N N . ALA A 1 405 ? -8.958 -15.661 3.429 1.00 97.00 405 ALA A N 1
ATOM 3121 C CA . ALA A 1 405 ? -9.729 -16.715 2.775 1.00 97.00 405 ALA A CA 1
ATOM 3122 C C . ALA A 1 405 ? -9.238 -18.081 3.275 1.00 97.00 405 ALA A C 1
ATOM 3124 O O . ALA A 1 405 ? -8.216 -18.602 2.807 1.00 97.00 405 ALA A O 1
ATOM 3125 N N . ASP A 1 406 ? -9.946 -18.653 4.249 1.00 94.62 406 ASP A N 1
ATOM 3126 C CA . ASP A 1 406 ? -9.549 -19.903 4.900 1.00 94.62 406 ASP A CA 1
ATOM 3127 C C . ASP A 1 406 ? -9.675 -21.104 3.963 1.00 94.62 406 ASP A C 1
ATOM 3129 O O . ASP A 1 406 ? -8.852 -22.014 3.998 1.00 94.62 406 ASP A O 1
ATOM 3133 N N . GLU A 1 407 ? -10.629 -21.080 3.035 1.00 93.94 407 GLU A N 1
ATOM 3134 C CA . GLU A 1 407 ? -10.761 -22.099 1.994 1.00 93.94 407 GLU A CA 1
ATOM 3135 C C . GLU A 1 407 ? -9.557 -22.156 1.036 1.00 93.94 407 GLU A C 1
ATOM 3137 O O . GLU A 1 407 ? -9.425 -23.113 0.266 1.00 93.94 407 GLU A O 1
ATOM 3142 N N . ARG A 1 408 ? -8.679 -21.146 1.072 1.00 92.44 408 ARG A N 1
ATOM 3143 C CA . ARG A 1 408 ? -7.449 -21.077 0.272 1.00 92.44 408 ARG A CA 1
ATOM 3144 C C . ARG A 1 408 ? -6.166 -21.088 1.078 1.00 92.44 408 ARG A C 1
ATOM 3146 O O . ARG A 1 408 ? -5.107 -21.177 0.461 1.00 92.44 408 ARG A O 1
ATOM 3153 N N . ASN A 1 409 ? -6.244 -20.996 2.403 1.00 96.69 409 ASN A N 1
ATOM 3154 C CA . ASN A 1 409 ? -5.078 -20.725 3.240 1.00 96.69 409 ASN A CA 1
ATOM 3155 C C . ASN A 1 409 ? -4.318 -19.477 2.739 1.00 96.69 409 ASN A C 1
ATOM 3157 O O . ASN A 1 409 ? -3.095 -19.479 2.607 1.00 96.69 409 ASN A O 1
ATOM 3161 N N . THR A 1 410 ? -5.058 -18.435 2.334 1.00 97.56 410 THR A N 1
ATOM 3162 C CA . THR A 1 410 ? -4.482 -17.230 1.719 1.00 97.56 410 THR A CA 1
ATOM 3163 C C . THR A 1 410 ? -4.947 -15.981 2.443 1.00 97.56 410 THR A C 1
ATOM 3165 O O . THR A 1 410 ? -6.144 -15.738 2.610 1.00 97.56 410 THR A O 1
ATOM 3168 N N . LEU A 1 411 ? -3.981 -15.155 2.821 1.00 98.06 411 LEU A N 1
ATOM 3169 C CA . LEU A 1 411 ? -4.188 -13.818 3.345 1.00 98.06 411 LEU A CA 1
ATOM 3170 C C . LEU A 1 411 ? -3.945 -12.797 2.227 1.00 98.06 411 LEU A C 1
ATOM 3172 O O . LEU A 1 411 ? -2.859 -12.738 1.651 1.00 98.06 411 LEU A O 1
ATOM 3176 N N . PHE A 1 412 ? -4.953 -11.982 1.934 1.00 97.75 412 PHE A N 1
ATOM 3177 C CA . PHE A 1 412 ? -4.856 -10.879 0.986 1.00 97.75 412 PHE A CA 1
ATOM 3178 C C . PHE A 1 412 ? -4.556 -9.581 1.731 1.00 97.75 412 PHE A C 1
ATOM 3180 O O . PHE A 1 412 ? -5.304 -9.163 2.620 1.00 97.75 412 PHE A O 1
ATOM 3187 N N . TRP A 1 413 ? -3.459 -8.936 1.348 1.00 96.12 413 TRP A N 1
ATOM 3188 C CA . TRP A 1 413 ? -3.018 -7.663 1.901 1.00 96.12 413 TRP A CA 1
ATOM 3189 C C . TRP A 1 413 ? -2.992 -6.606 0.800 1.00 96.12 413 TRP A C 1
ATOM 3191 O O . TRP A 1 413 ? -2.149 -6.646 -0.093 1.00 96.12 413 TRP A O 1
ATOM 3201 N N . ASN A 1 414 ? -3.927 -5.661 0.859 1.00 93.94 414 ASN A N 1
ATOM 3202 C CA . ASN A 1 414 ? -3.953 -4.516 -0.045 1.00 93.94 414 ASN A CA 1
ATOM 3203 C C . ASN A 1 414 ? -2.919 -3.484 0.407 1.00 93.94 414 ASN A C 1
ATOM 3205 O O . ASN A 1 414 ? -2.884 -3.110 1.582 1.00 93.94 414 ASN A O 1
ATOM 3209 N N . THR A 1 415 ? -2.064 -3.053 -0.518 1.00 90.94 415 THR A N 1
ATOM 3210 C CA . THR A 1 415 ? -0.882 -2.252 -0.195 1.00 90.94 415 THR A CA 1
ATOM 3211 C C . THR A 1 415 ? -0.976 -0.845 -0.776 1.00 90.94 415 THR A C 1
ATOM 3213 O O . THR A 1 415 ? -1.320 -0.653 -1.947 1.00 90.94 415 THR A O 1
ATOM 3216 N N . THR A 1 416 ? -0.610 0.149 0.033 1.00 82.00 416 THR A N 1
ATOM 3217 C CA . THR A 1 416 ? -0.458 1.546 -0.389 1.00 82.00 416 THR A CA 1
ATOM 3218 C C . THR A 1 416 ? 0.906 1.803 -1.022 1.00 82.00 416 THR A C 1
ATOM 3220 O O . THR A 1 416 ? 1.025 2.664 -1.886 1.00 82.00 416 THR A O 1
ATOM 3223 N N . PHE A 1 417 ? 1.928 1.027 -0.654 1.00 61.50 417 PHE A N 1
ATOM 3224 C CA . PHE A 1 417 ? 3.272 1.097 -1.225 1.00 61.50 417 PHE A CA 1
ATOM 3225 C C . PHE A 1 417 ? 3.804 -0.303 -1.530 1.00 61.50 417 PHE A C 1
ATOM 3227 O O . PHE A 1 417 ? 3.556 -1.247 -0.782 1.00 61.50 417 PHE A O 1
ATOM 3234 N N . GLY A 1 418 ? 4.577 -0.434 -2.612 1.00 52.06 418 GLY A N 1
ATOM 3235 C CA . GLY A 1 418 ? 5.269 -1.683 -2.936 1.00 52.06 418 GLY A CA 1
ATOM 3236 C C . GLY A 1 418 ? 4.428 -2.720 -3.683 1.00 52.06 418 GLY A C 1
ATOM 3237 O O . GLY A 1 418 ? 4.865 -3.861 -3.785 1.00 52.06 418 GLY A O 1
ATOM 3238 N N . GLY A 1 419 ? 3.280 -2.355 -4.250 1.00 60.00 419 GLY A N 1
ATOM 3239 C CA . GLY A 1 419 ? 2.383 -3.221 -5.022 1.00 60.00 419 GLY A CA 1
ATOM 3240 C C . GLY A 1 419 ? 0.941 -2.731 -4.917 1.00 60.00 419 GLY A C 1
ATOM 3241 O O . GLY A 1 419 ? 0.701 -1.671 -4.339 1.00 60.00 419 GLY A O 1
ATOM 3242 N N . THR A 1 420 ? -0.014 -3.499 -5.445 1.00 78.81 420 THR A N 1
ATOM 3243 C CA . THR A 1 420 ? -1.442 -3.254 -5.185 1.00 78.81 420 THR A CA 1
ATOM 3244 C C . THR A 1 420 ? -2.024 -4.276 -4.210 1.00 78.81 420 THR A C 1
ATOM 3246 O O . THR A 1 420 ? -2.716 -3.890 -3.272 1.00 78.81 420 THR A O 1
ATOM 3249 N N . VAL A 1 421 ? -1.729 -5.568 -4.402 1.00 94.25 421 VAL A N 1
ATOM 3250 C CA . VAL A 1 421 ? -2.194 -6.659 -3.527 1.00 94.25 421 VAL A CA 1
ATOM 3251 C C . VAL A 1 421 ? -1.083 -7.686 -3.337 1.00 94.25 421 VAL A C 1
ATOM 3253 O O . VAL A 1 421 ? -0.451 -8.117 -4.305 1.00 94.25 421 VAL A O 1
ATOM 3256 N N . PHE A 1 422 ? -0.853 -8.101 -2.096 1.00 95.25 422 PHE A N 1
ATOM 3257 C CA . PHE A 1 422 ? 0.006 -9.224 -1.736 1.00 95.25 422 PHE A CA 1
ATOM 3258 C C . PHE A 1 422 ? -0.875 -10.417 -1.370 1.00 95.25 422 PHE A C 1
ATOM 3260 O O . PHE A 1 422 ? -1.806 -10.293 -0.577 1.00 95.25 422 PHE A O 1
ATOM 3267 N N . MET A 1 423 ? -0.569 -11.574 -1.951 1.00 96.94 423 MET A N 1
ATOM 3268 C CA . MET A 1 423 ? -1.122 -12.866 -1.553 1.00 96.94 423 MET A CA 1
ATOM 3269 C C . MET A 1 423 ? -0.092 -13.565 -0.680 1.00 96.94 423 MET A C 1
ATOM 3271 O O . MET A 1 423 ? 1.026 -13.825 -1.139 1.00 96.94 423 MET A O 1
ATOM 3275 N N . LEU A 1 424 ? -0.457 -13.835 0.567 1.00 97.06 424 LEU A N 1
ATOM 3276 C CA . LEU A 1 424 ? 0.410 -14.457 1.556 1.00 97.06 424 LEU A CA 1
ATOM 3277 C C . LEU A 1 424 ? -0.130 -15.832 1.944 1.00 97.06 424 LEU A C 1
ATOM 3279 O O . LEU A 1 424 ? -1.341 -16.006 2.081 1.00 97.06 424 LEU A O 1
ATOM 3283 N N . ASP A 1 425 ? 0.774 -16.784 2.147 1.00 96.25 425 ASP A N 1
ATOM 3284 C CA . ASP A 1 425 ? 0.439 -18.077 2.741 1.00 96.25 425 ASP A CA 1
ATOM 3285 C C . ASP A 1 425 ? 0.079 -17.889 4.220 1.00 96.25 425 ASP A C 1
ATOM 3287 O O . ASP A 1 425 ? 0.752 -17.143 4.926 1.00 96.25 425 ASP A O 1
ATOM 3291 N N . ASP A 1 426 ? -0.987 -18.507 4.715 1.00 95.19 426 ASP A N 1
ATOM 3292 C CA . ASP A 1 426 ? -1.413 -18.294 6.104 1.00 95.19 426 ASP A CA 1
ATOM 3293 C C . ASP A 1 426 ? -0.568 -19.045 7.146 1.00 95.19 426 ASP A C 1
ATOM 3295 O O . ASP A 1 426 ? -0.602 -18.696 8.330 1.00 95.19 426 ASP A O 1
ATOM 3299 N N . ALA A 1 427 ? 0.200 -20.053 6.723 1.00 93.62 427 ALA A N 1
ATOM 3300 C CA . ALA A 1 427 ? 0.989 -20.878 7.624 1.00 93.62 427 ALA A CA 1
ATOM 3301 C C . ALA A 1 427 ? 2.288 -20.176 8.026 1.00 93.62 427 ALA A C 1
ATOM 3303 O O . ALA A 1 427 ? 2.736 -20.312 9.169 1.00 93.62 427 ALA A O 1
ATOM 3304 N N . ASP A 1 428 ? 2.896 -19.441 7.092 1.00 94.25 428 ASP A N 1
ATOM 3305 C CA . ASP A 1 428 ? 4.190 -18.788 7.288 1.00 94.25 428 ASP A CA 1
ATOM 3306 C C . ASP A 1 428 ? 4.268 -17.336 6.779 1.00 94.25 428 ASP A C 1
ATOM 3308 O O . ASP A 1 428 ? 5.338 -16.728 6.835 1.00 94.25 428 ASP A O 1
ATOM 3312 N N . PHE A 1 429 ? 3.161 -16.759 6.305 1.00 96.06 429 PHE A N 1
ATOM 3313 C CA . PHE A 1 429 ? 3.085 -15.400 5.748 1.00 96.06 429 PHE A CA 1
ATOM 3314 C C . PHE A 1 429 ? 4.100 -15.127 4.630 1.00 96.06 429 PHE A C 1
ATOM 3316 O O . PHE A 1 429 ? 4.431 -13.968 4.343 1.00 96.06 429 PHE A O 1
ATOM 3323 N N . SER A 1 430 ? 4.598 -16.177 3.970 1.00 94.00 430 SER A N 1
ATOM 3324 C CA . SER A 1 430 ? 5.458 -16.050 2.802 1.00 94.00 430 SER A CA 1
ATOM 3325 C C . SER A 1 430 ? 4.683 -15.454 1.630 1.00 94.00 430 SER A C 1
ATOM 3327 O O . SER A 1 430 ? 3.479 -15.659 1.464 1.00 94.00 430 SER A O 1
ATOM 3329 N N . LEU A 1 431 ? 5.380 -14.659 0.815 1.00 94.12 431 LEU A N 1
ATOM 3330 C CA . LEU A 1 431 ? 4.782 -14.016 -0.346 1.00 94.12 431 LEU A CA 1
ATOM 3331 C C . LEU A 1 431 ? 4.561 -15.069 -1.430 1.00 94.12 431 LEU A C 1
ATOM 3333 O O . LEU A 1 431 ? 5.515 -15.515 -2.065 1.00 94.12 431 LEU A O 1
ATOM 3337 N N . GLN A 1 432 ? 3.303 -15.424 -1.668 1.00 92.94 432 GLN A N 1
ATOM 3338 C CA . GLN A 1 432 ? 2.924 -16.290 -2.779 1.00 92.94 432 GLN A CA 1
ATOM 3339 C C . GLN A 1 432 ? 2.948 -15.501 -4.088 1.00 92.94 432 GLN A C 1
ATOM 3341 O O . GLN A 1 432 ? 3.494 -15.959 -5.093 1.00 92.94 432 GLN A O 1
ATOM 3346 N N . ARG A 1 433 ? 2.368 -14.292 -4.081 1.00 92.50 433 ARG A N 1
ATOM 3347 C CA . ARG A 1 433 ? 2.332 -13.419 -5.256 1.00 92.50 433 ARG A CA 1
ATOM 3348 C C . ARG A 1 433 ? 2.195 -11.950 -4.881 1.00 92.50 433 ARG A C 1
ATOM 3350 O O . ARG A 1 433 ? 1.423 -11.588 -4.000 1.00 92.50 433 ARG A O 1
ATOM 3357 N N . LYS A 1 434 ? 2.897 -11.102 -5.630 1.00 92.00 434 LYS A N 1
ATOM 3358 C CA . LYS A 1 434 ? 2.713 -9.650 -5.652 1.00 92.00 434 LYS A CA 1
ATOM 3359 C C . LYS A 1 434 ? 1.974 -9.266 -6.930 1.00 92.00 434 LYS A C 1
ATOM 3361 O O . LYS A 1 434 ? 2.424 -9.586 -8.029 1.00 92.00 434 LYS A O 1
ATOM 3366 N N . ILE A 1 435 ? 0.832 -8.608 -6.783 1.00 91.50 435 ILE A N 1
ATOM 3367 C CA . ILE A 1 435 ? -0.011 -8.136 -7.879 1.00 91.50 435 ILE A CA 1
ATOM 3368 C C . ILE A 1 435 ? 0.103 -6.617 -7.939 1.00 91.50 435 ILE A C 1
ATOM 3370 O O . ILE A 1 435 ? -0.005 -5.936 -6.919 1.00 91.50 435 ILE A O 1
ATOM 3374 N N . SER A 1 436 ? 0.320 -6.087 -9.141 1.00 90.69 436 SER A N 1
ATOM 3375 C CA . SER A 1 436 ? 0.338 -4.652 -9.403 1.00 90.69 436 SER A CA 1
ATOM 3376 C C . SER A 1 436 ? -0.588 -4.330 -10.566 1.00 90.69 436 SER A C 1
ATOM 3378 O O . SER A 1 436 ? -0.471 -4.919 -11.639 1.00 90.69 436 SER A O 1
ATOM 3380 N N . VAL A 1 437 ? -1.479 -3.366 -10.353 1.00 85.81 437 VAL A N 1
ATOM 3381 C CA . VAL A 1 437 ? -2.249 -2.689 -11.411 1.00 85.81 437 VAL A CA 1
ATOM 3382 C C . VAL A 1 437 ? -1.734 -1.269 -11.651 1.00 85.81 437 VAL A C 1
ATOM 3384 O O . VAL A 1 437 ? -2.446 -0.430 -12.199 1.00 85.81 437 VAL A O 1
ATOM 3387 N N . GLN A 1 438 ? -0.481 -1.005 -11.253 1.00 84.25 438 GLN A N 1
ATOM 3388 C CA . GLN A 1 438 ? 0.200 0.291 -11.384 1.00 84.25 438 GLN A CA 1
ATOM 3389 C C . GLN A 1 438 ? -0.493 1.433 -10.624 1.00 84.25 438 GLN A C 1
ATOM 3391 O O . GLN A 1 438 ? -0.383 2.600 -10.987 1.00 84.25 438 GLN A O 1
ATOM 3396 N N . THR A 1 439 ? -1.227 1.096 -9.570 1.00 84.12 439 THR A N 1
ATOM 3397 C CA . THR A 1 439 ? -1.833 2.051 -8.642 1.00 84.12 439 THR A CA 1
ATOM 3398 C C . THR A 1 439 ? -1.941 1.414 -7.257 1.00 84.12 439 THR A C 1
ATOM 3400 O O . THR A 1 439 ? -1.743 0.205 -7.098 1.00 84.12 439 THR A O 1
ATOM 3403 N N . THR A 1 440 ? -2.221 2.232 -6.254 1.00 85.19 440 THR A N 1
ATOM 3404 C CA . THR A 1 440 ? -2.308 1.836 -4.851 1.00 85.19 440 THR A CA 1
ATOM 3405 C C . THR A 1 440 ? -3.722 1.375 -4.503 1.00 85.19 440 THR A C 1
ATOM 3407 O O . THR A 1 440 ? -4.699 1.757 -5.156 1.00 85.19 440 THR A O 1
ATOM 3410 N N . SER A 1 441 ? -3.835 0.561 -3.455 1.00 88.12 441 SER A N 1
ATOM 3411 C CA . SER A 1 441 ? -5.113 0.169 -2.856 1.00 88.12 441 SER A CA 1
ATOM 3412 C C . SER A 1 441 ? -5.103 0.554 -1.382 1.00 88.12 441 SER A C 1
ATOM 3414 O O . SER A 1 441 ? -4.242 0.098 -0.634 1.00 88.12 441 SER A O 1
ATOM 3416 N N . ASP A 1 442 ? -6.063 1.372 -0.964 1.00 86.44 442 ASP A N 1
ATOM 3417 C CA . ASP A 1 442 ? -6.274 1.787 0.433 1.00 86.44 442 ASP A CA 1
ATOM 3418 C C . ASP A 1 442 ? -7.569 1.216 1.038 1.00 86.44 442 ASP A C 1
ATOM 3420 O O . ASP A 1 442 ? -7.830 1.380 2.226 1.00 86.44 442 ASP A O 1
ATOM 3424 N N . SER A 1 443 ? -8.356 0.490 0.244 1.00 88.69 443 SER A N 1
ATOM 3425 C CA . SER A 1 443 ? -9.586 -0.173 0.668 1.00 88.69 443 SER A CA 1
ATOM 3426 C C . SER A 1 443 ? -9.400 -1.667 0.888 1.00 88.69 443 SER A C 1
ATOM 3428 O O . SER A 1 443 ? -8.553 -2.298 0.254 1.00 88.69 443 SER A O 1
ATOM 3430 N N . SER A 1 444 ? -10.211 -2.258 1.768 1.00 93.19 444 SER A N 1
ATOM 3431 C CA . SER A 1 444 ? -10.256 -3.709 1.963 1.00 93.19 444 SER A CA 1
ATOM 3432 C C . SER A 1 444 ? -11.022 -4.391 0.832 1.00 93.19 444 SER A C 1
ATOM 3434 O O . SER A 1 444 ? -12.057 -3.896 0.372 1.00 93.19 444 SER A O 1
ATOM 3436 N N . GLY A 1 445 ? -10.527 -5.549 0.399 1.00 95.44 445 GLY A N 1
ATOM 3437 C CA . GLY A 1 445 ? -11.191 -6.375 -0.602 1.00 95.44 445 GLY A CA 1
ATOM 3438 C C . GLY A 1 445 ? -12.191 -7.371 -0.017 1.00 95.44 445 GLY A C 1
ATOM 3439 O O . GLY A 1 445 ? -12.387 -7.449 1.193 1.00 95.44 445 GLY A O 1
ATOM 3440 N N . VAL A 1 446 ? -12.832 -8.140 -0.894 1.00 97.00 446 VAL A N 1
ATOM 3441 C CA . VAL A 1 446 ? -13.795 -9.200 -0.560 1.00 97.00 446 VAL A CA 1
ATOM 3442 C C . VAL A 1 446 ? -13.383 -10.484 -1.250 1.00 97.00 446 VAL A C 1
ATOM 3444 O O . VAL A 1 446 ? -13.086 -10.473 -2.441 1.00 97.00 446 VAL A O 1
ATOM 3447 N N . PHE A 1 447 ? -13.416 -11.599 -0.528 1.00 96.88 447 PHE A N 1
ATOM 3448 C CA . PHE A 1 447 ? -13.270 -12.918 -1.129 1.00 96.88 447 PHE A CA 1
ATOM 3449 C C . PHE A 1 447 ? -14.643 -13.557 -1.347 1.00 96.88 447 PHE A C 1
ATOM 3451 O O . PHE A 1 447 ? -15.399 -13.730 -0.396 1.00 96.88 447 PHE A O 1
ATOM 3458 N N . LEU A 1 448 ? -14.977 -13.892 -2.593 1.00 96.31 448 LEU A N 1
ATOM 3459 C CA . LEU A 1 448 ? -16.279 -14.442 -2.967 1.00 96.31 448 LEU A CA 1
ATOM 3460 C C . LEU A 1 448 ? -16.132 -15.420 -4.135 1.00 96.31 448 LEU A C 1
ATOM 3462 O O . LEU A 1 448 ? -15.545 -15.085 -5.160 1.00 96.31 448 LEU A O 1
ATOM 3466 N N . ASP A 1 449 ? -16.669 -16.633 -3.985 1.00 95.81 449 ASP A N 1
ATOM 3467 C CA . ASP A 1 449 ? -16.674 -17.690 -5.012 1.00 95.81 449 ASP A CA 1
ATOM 3468 C C . ASP A 1 449 ? -15.304 -17.983 -5.640 1.00 95.81 449 ASP A C 1
ATOM 3470 O O . ASP A 1 449 ? -15.170 -18.285 -6.829 1.00 95.81 449 ASP A O 1
ATOM 3474 N N . GLY A 1 450 ? -14.246 -17.909 -4.835 1.00 95.88 450 GLY A N 1
ATOM 3475 C CA . GLY A 1 450 ? -12.897 -18.130 -5.330 1.00 95.88 450 GLY A CA 1
ATOM 3476 C C . GLY A 1 450 ? -12.289 -16.933 -6.066 1.00 95.88 450 GLY A C 1
ATOM 3477 O O . GLY A 1 450 ? -11.247 -17.088 -6.711 1.00 95.88 450 GLY A O 1
ATOM 3478 N N . LEU A 1 451 ? -12.889 -15.755 -5.985 1.00 97.75 451 LEU A N 1
ATOM 3479 C CA . LEU A 1 451 ? -12.327 -14.525 -6.518 1.00 97.75 451 LEU A CA 1
ATOM 3480 C C . LEU A 1 451 ? -12.080 -13.533 -5.384 1.00 97.75 451 LEU A C 1
ATOM 3482 O O . LEU A 1 451 ? -12.903 -13.391 -4.485 1.00 97.75 451 LEU A O 1
ATOM 3486 N N . TYR A 1 452 ? -10.936 -12.855 -5.424 1.00 98.12 452 TYR A N 1
ATOM 3487 C CA . TYR A 1 452 ? -10.644 -11.742 -4.527 1.00 98.12 452 TYR A CA 1
ATOM 3488 C C . TYR A 1 452 ? -10.873 -10.419 -5.251 1.00 98.12 452 TYR A C 1
ATOM 3490 O O . TYR A 1 452 ? -10.165 -10.096 -6.204 1.00 98.12 452 TYR A O 1
ATOM 3498 N N . TYR A 1 453 ? -11.866 -9.665 -4.801 1.00 98.00 453 TYR A N 1
ATOM 3499 C CA . TYR A 1 453 ? -12.251 -8.376 -5.350 1.00 98.00 453 TYR A CA 1
ATOM 3500 C C . TYR A 1 453 ? -11.599 -7.250 -4.560 1.00 98.00 453 TYR A C 1
ATOM 3502 O O . TYR A 1 453 ? -11.708 -7.225 -3.338 1.00 98.00 453 TYR A O 1
ATOM 3510 N N . PHE A 1 454 ? -10.967 -6.294 -5.231 1.00 96.81 454 PHE A N 1
ATOM 3511 C CA . PHE A 1 454 ? -10.351 -5.138 -4.578 1.00 96.81 454 PHE A CA 1
ATOM 3512 C C . PHE A 1 454 ? -10.522 -3.867 -5.412 1.00 96.81 454 PHE A C 1
ATOM 3514 O O . PHE A 1 454 ? -10.689 -3.930 -6.631 1.00 96.81 454 PHE A O 1
ATOM 3521 N N . GLY A 1 455 ? -10.498 -2.716 -4.742 1.00 94.94 455 GLY A N 1
ATOM 3522 C CA . GLY A 1 455 ? -10.576 -1.397 -5.363 1.00 94.94 455 GLY A CA 1
ATOM 3523 C C . GLY A 1 455 ? -9.233 -0.678 -5.344 1.00 94.94 455 GLY A C 1
ATOM 3524 O O . GLY A 1 455 ? -8.328 -1.058 -4.611 1.00 94.94 455 GLY A O 1
ATOM 3525 N N . THR A 1 456 ? -9.090 0.369 -6.147 1.00 93.25 456 THR A N 1
ATOM 3526 C CA . THR A 1 456 ? -7.879 1.198 -6.169 1.00 93.25 456 THR A CA 1
ATOM 3527 C C . THR A 1 456 ? -8.183 2.665 -5.912 1.00 93.25 456 THR A C 1
ATOM 3529 O O . THR A 1 456 ? -9.321 3.137 -6.008 1.00 93.25 456 THR A O 1
ATOM 3532 N N . VAL A 1 457 ? -7.129 3.417 -5.607 1.00 87.62 457 VAL A N 1
ATOM 3533 C CA . VAL A 1 457 ? -7.218 4.852 -5.343 1.00 87.62 457 VAL A CA 1
ATOM 3534 C C . VAL A 1 457 ? -7.212 5.642 -6.648 1.00 87.62 457 VAL A C 1
ATOM 3536 O O . VAL A 1 457 ? -6.477 5.330 -7.588 1.00 87.62 457 VAL A O 1
ATOM 3539 N N . ASN A 1 458 ? -8.010 6.712 -6.699 1.00 77.44 458 ASN A N 1
ATOM 3540 C CA . ASN A 1 458 ? -7.975 7.702 -7.776 1.00 77.44 458 ASN A CA 1
ATOM 3541 C C . ASN A 1 458 ? -7.327 9.004 -7.289 1.00 77.44 458 ASN A C 1
ATOM 3543 O O . ASN A 1 458 ? -7.997 10.031 -7.144 1.00 77.44 458 ASN A O 1
ATOM 3547 N N . THR A 1 459 ? -6.028 8.960 -6.980 1.00 78.94 459 THR A N 1
ATOM 3548 C CA . THR A 1 459 ? -5.320 10.130 -6.449 1.00 78.94 459 THR A CA 1
ATOM 3549 C C . THR A 1 459 ? -5.288 11.252 -7.491 1.00 78.94 459 THR A C 1
ATOM 3551 O O . THR A 1 459 ? -5.099 10.995 -8.679 1.00 78.94 459 THR A O 1
ATOM 3554 N N . PRO A 1 460 ? -5.381 12.533 -7.101 1.00 73.06 460 PRO A N 1
ATOM 3555 C CA . PRO A 1 460 ? -5.205 13.649 -8.034 1.00 73.06 460 PRO A CA 1
ATOM 3556 C C . PRO A 1 460 ? -3.729 13.865 -8.437 1.00 73.06 460 PRO A C 1
ATOM 3558 O O . PRO A 1 460 ? -3.377 14.927 -8.942 1.00 73.06 460 PRO A O 1
ATOM 3561 N N . THR A 1 461 ? -2.842 12.902 -8.168 1.00 78.06 461 THR A N 1
ATOM 3562 C CA . THR A 1 461 ? -1.406 13.001 -8.452 1.00 78.06 461 THR A CA 1
ATOM 3563 C C . THR A 1 461 ? -1.098 12.630 -9.897 1.00 78.06 461 THR A C 1
ATOM 3565 O O . THR A 1 461 ? -1.867 11.925 -10.551 1.00 78.06 461 THR A O 1
ATOM 3568 N N . ASP A 1 462 ? 0.074 13.042 -10.382 1.00 75.56 462 ASP A N 1
ATOM 3569 C CA . ASP A 1 462 ? 0.515 12.740 -11.748 1.00 75.56 462 ASP A CA 1
ATOM 3570 C C . ASP A 1 462 ? 0.478 11.237 -12.073 1.00 75.56 462 ASP A C 1
ATOM 3572 O O . ASP A 1 462 ? 0.147 10.879 -13.198 1.00 75.56 462 ASP A O 1
ATOM 3576 N N . THR A 1 463 ? 0.711 10.358 -11.089 1.00 78.38 463 THR A N 1
ATOM 3577 C CA . THR A 1 463 ? 0.634 8.892 -11.245 1.00 78.38 463 THR A CA 1
ATOM 3578 C C . THR A 1 463 ? -0.706 8.409 -11.806 1.00 78.38 463 THR A C 1
ATOM 3580 O O . THR A 1 463 ? -0.736 7.468 -12.593 1.00 78.38 463 THR A O 1
ATOM 3583 N N . CYS A 1 464 ? -1.813 9.044 -11.416 1.00 82.12 464 CYS A N 1
ATOM 3584 C CA . CYS A 1 464 ? -3.148 8.680 -11.887 1.00 82.12 464 CYS A CA 1
ATOM 3585 C C . CYS A 1 464 ? -3.677 9.610 -12.980 1.00 82.12 464 CYS A C 1
ATOM 3587 O O . CYS A 1 464 ? -4.612 9.247 -13.696 1.00 82.12 464 CYS A O 1
ATOM 3589 N N . GLN A 1 465 ? -3.137 10.824 -13.089 1.00 82.25 465 GLN A N 1
ATOM 3590 C CA . GLN A 1 465 ? -3.723 11.877 -13.917 1.00 82.25 465 GLN A CA 1
ATOM 3591 C C . GLN A 1 465 ? -2.921 12.209 -15.182 1.00 82.25 465 GLN A C 1
ATOM 3593 O O . GLN A 1 465 ? -3.484 12.867 -16.057 1.00 82.25 465 GLN A O 1
ATOM 3598 N N . ASN A 1 466 ? -1.651 11.800 -15.300 1.00 76.56 466 ASN A N 1
ATOM 3599 C CA . ASN A 1 466 ? -0.762 12.256 -16.374 1.00 76.56 466 ASN A CA 1
ATOM 3600 C C . ASN A 1 466 ? 0.260 11.186 -16.853 1.00 76.56 466 ASN A C 1
ATOM 3602 O O . ASN A 1 466 ? 1.386 11.156 -16.345 1.00 76.56 466 ASN A O 1
ATOM 3606 N N . PRO A 1 467 ? -0.083 10.328 -17.836 1.00 80.44 467 PRO A N 1
ATOM 3607 C CA . PRO A 1 467 ? -1.391 10.225 -18.483 1.00 80.44 467 PRO A CA 1
ATOM 3608 C C . PRO A 1 467 ? -2.433 9.632 -17.528 1.00 80.44 467 PRO A C 1
ATOM 3610 O O . PRO A 1 467 ? -2.102 9.117 -16.460 1.00 80.44 467 PRO A O 1
ATOM 3613 N N . ILE A 1 468 ? -3.710 9.696 -17.908 1.00 82.56 468 ILE A N 1
ATOM 3614 C CA . ILE A 1 468 ? -4.769 9.036 -17.142 1.00 82.56 468 ILE A CA 1
ATOM 3615 C C . ILE A 1 468 ? -4.455 7.538 -17.051 1.00 82.56 468 ILE A C 1
ATOM 3617 O O . ILE A 1 468 ? -4.528 6.821 -18.049 1.00 82.56 468 ILE A O 1
ATOM 3621 N N . ASN A 1 469 ? -4.131 7.070 -15.848 1.00 86.44 469 ASN A N 1
ATOM 3622 C CA . ASN A 1 469 ? -3.991 5.648 -15.583 1.00 86.44 469 ASN A CA 1
ATOM 3623 C C . ASN A 1 469 ? -5.393 5.045 -15.494 1.00 86.44 469 ASN A C 1
ATOM 3625 O O . ASN A 1 469 ? -6.165 5.370 -14.587 1.00 86.44 469 ASN A O 1
ATOM 3629 N N . ALA A 1 470 ? -5.703 4.159 -16.439 1.00 88.44 470 ALA A N 1
ATOM 3630 C CA . ALA A 1 470 ? -7.015 3.544 -16.554 1.00 88.44 470 ALA A CA 1
ATOM 3631 C C . ALA A 1 470 ? -7.428 2.749 -15.311 1.00 88.44 470 ALA A C 1
ATOM 3633 O O . ALA A 1 470 ? -8.621 2.605 -15.061 1.00 88.44 470 ALA A O 1
ATOM 3634 N N . ASN A 1 471 ? -6.455 2.271 -14.532 1.00 91.44 471 ASN A N 1
ATOM 3635 C CA . ASN A 1 471 ? -6.675 1.461 -13.344 1.00 91.44 471 ASN A CA 1
ATOM 3636 C C . ASN A 1 471 ? -6.842 2.278 -12.064 1.00 91.44 471 ASN A C 1
ATOM 3638 O O . ASN A 1 471 ? -7.179 1.694 -11.038 1.00 91.44 471 ASN A O 1
ATOM 3642 N N . CYS A 1 472 ? -6.600 3.591 -12.082 1.00 90.06 472 CYS A N 1
ATOM 3643 C CA . CYS A 1 472 ? -6.802 4.439 -10.911 1.00 90.06 472 CYS A CA 1
ATOM 3644 C C . CYS A 1 472 ? -8.288 4.676 -10.648 1.00 90.06 472 CYS A C 1
ATOM 3646 O O . CYS A 1 472 ? -8.980 5.288 -11.464 1.00 90.06 472 CYS A O 1
ATOM 3648 N N . GLY A 1 473 ? -8.758 4.248 -9.478 1.00 91.12 473 GLY A N 1
ATOM 3649 C CA . GLY A 1 473 ? -10.175 4.267 -9.132 1.00 91.12 473 GLY A CA 1
ATOM 3650 C C . GLY A 1 473 ? -10.997 3.177 -9.810 1.00 91.12 473 GLY A C 1
ATOM 3651 O O . GLY A 1 473 ? -12.160 3.407 -10.140 1.00 91.12 473 GLY A O 1
ATOM 3652 N N . GLY A 1 474 ? -10.369 2.039 -10.096 1.00 94.62 474 GLY A N 1
ATOM 3653 C CA . GLY A 1 474 ? -11.014 0.856 -10.653 1.00 94.62 474 GLY A CA 1
ATOM 3654 C C . GLY A 1 474 ? -11.277 -0.206 -9.590 1.00 94.62 474 GLY A C 1
ATOM 3655 O O . GLY A 1 474 ? -10.783 -0.127 -8.464 1.00 94.62 474 GLY A O 1
ATOM 3656 N N . VAL A 1 475 ? -12.036 -1.225 -9.978 1.00 97.19 475 VAL A N 1
ATOM 3657 C CA . VAL A 1 475 ? -12.270 -2.449 -9.207 1.00 97.19 475 VAL A CA 1
ATOM 3658 C C . VAL A 1 475 ? -11.822 -3.649 -10.030 1.00 97.19 475 VAL A C 1
ATOM 3660 O O . VAL A 1 475 ? -12.024 -3.693 -11.241 1.00 97.19 475 VAL A O 1
ATOM 3663 N N . PHE A 1 476 ? -11.203 -4.628 -9.382 1.00 97.62 476 PHE A N 1
ATOM 3664 C CA . PHE A 1 476 ? -10.599 -5.787 -10.035 1.00 97.62 476 PHE A CA 1
ATOM 3665 C C . PHE A 1 476 ? -10.944 -7.063 -9.281 1.00 97.62 476 PHE A C 1
ATOM 3667 O O . PHE A 1 476 ? -11.110 -7.032 -8.065 1.00 97.62 476 PHE A O 1
ATOM 3674 N N . ALA A 1 477 ? -11.002 -8.186 -9.995 1.00 98.19 477 ALA A N 1
ATOM 3675 C CA . ALA A 1 477 ? -11.171 -9.516 -9.418 1.00 98.19 477 ALA A CA 1
ATOM 3676 C C . ALA A 1 477 ? -9.956 -10.396 -9.735 1.00 98.19 477 ALA A C 1
ATOM 3678 O O . ALA A 1 477 ? -9.589 -10.535 -10.904 1.00 98.19 477 ALA A O 1
ATOM 3679 N N . LEU A 1 478 ? -9.360 -11.005 -8.709 1.00 97.75 478 LEU A N 1
ATOM 3680 C CA . LEU A 1 478 ? -8.239 -11.938 -8.819 1.00 97.75 478 LEU A CA 1
ATOM 3681 C C . LEU A 1 478 ? -8.699 -13.383 -8.659 1.00 97.75 478 LEU A C 1
ATOM 3683 O O . LEU A 1 478 ? -9.436 -13.696 -7.726 1.00 97.75 478 LEU A O 1
ATOM 3687 N N . ASP A 1 479 ? -8.208 -14.277 -9.509 1.00 96.62 479 ASP A N 1
ATOM 3688 C CA . ASP A 1 479 ? -8.372 -15.719 -9.316 1.00 96.62 479 ASP A CA 1
ATOM 3689 C C . ASP A 1 479 ? -7.390 -16.305 -8.279 1.00 96.62 479 ASP A C 1
ATOM 3691 O O . ASP A 1 479 ? -6.609 -15.599 -7.640 1.00 96.62 479 ASP A O 1
ATOM 3695 N N . ALA A 1 480 ? -7.424 -17.630 -8.098 1.00 91.75 480 ALA A N 1
ATOM 3696 C CA . ALA A 1 480 ? -6.536 -18.349 -7.175 1.00 91.75 480 ALA A CA 1
ATOM 3697 C C . ALA A 1 480 ? -5.055 -18.224 -7.526 1.00 91.75 480 ALA A C 1
ATOM 3699 O O . ALA A 1 480 ? -4.195 -18.432 -6.676 1.00 91.75 480 ALA A O 1
ATOM 3700 N N . GLN A 1 481 ? -4.755 -17.947 -8.789 1.00 90.81 481 GLN A N 1
ATOM 3701 C CA . GLN A 1 481 ? -3.398 -17.772 -9.256 1.00 90.81 481 GLN A CA 1
ATOM 3702 C C . GLN A 1 481 ? -2.956 -16.319 -9.079 1.00 90.81 481 GLN A C 1
ATOM 3704 O O . GLN A 1 481 ? -1.765 -16.065 -9.209 1.00 90.81 481 GLN A O 1
ATOM 3709 N N . GLY A 1 482 ? -3.862 -15.383 -8.782 1.00 93.19 482 GLY A N 1
ATOM 3710 C CA . GLY A 1 482 ? -3.617 -13.944 -8.731 1.00 93.19 482 GLY A CA 1
ATOM 3711 C C . GLY A 1 482 ? -3.627 -13.282 -10.110 1.00 93.19 482 GLY A C 1
ATOM 3712 O O . GLY A 1 482 ? -2.967 -12.261 -10.305 1.00 93.19 482 GLY A O 1
ATOM 3713 N N . GLN A 1 483 ? -4.310 -13.880 -11.092 1.00 93.56 483 GLN A N 1
ATOM 3714 C CA . GLN A 1 483 ? -4.590 -13.237 -12.377 1.00 93.56 483 GLN A CA 1
ATOM 3715 C C . GLN A 1 483 ? -5.848 -12.384 -12.271 1.00 93.56 483 GLN A C 1
ATOM 3717 O O . GLN A 1 483 ? -6.834 -12.797 -11.665 1.00 93.56 483 GLN A O 1
ATOM 3722 N N . ILE A 1 484 ? -5.826 -11.217 -12.910 1.00 95.25 484 ILE A N 1
ATOM 3723 C CA . ILE A 1 484 ? -7.010 -10.368 -13.039 1.00 95.25 484 ILE A CA 1
ATOM 3724 C C . ILE A 1 484 ? -7.947 -11.015 -14.061 1.00 95.25 484 ILE A C 1
ATOM 3726 O O . ILE A 1 484 ? -7.594 -11.128 -15.235 1.00 95.25 484 ILE A O 1
ATOM 3730 N N . VAL A 1 485 ? -9.128 -11.440 -13.615 1.00 97.44 485 VAL A N 1
ATOM 3731 C CA . VAL A 1 485 ? -10.149 -12.075 -14.469 1.00 97.44 485 VAL A CA 1
ATOM 3732 C C . VAL A 1 485 ? -11.295 -11.132 -14.827 1.00 97.44 485 VAL A C 1
ATOM 3734 O O . VAL A 1 485 ? -11.911 -11.295 -15.879 1.00 97.44 485 VAL A O 1
ATOM 3737 N N . HIS A 1 486 ? -11.540 -10.123 -13.989 1.00 97.81 486 HIS A N 1
ATOM 3738 C CA . HIS A 1 486 ? -12.509 -9.057 -14.230 1.00 97.81 486 HIS A CA 1
ATOM 3739 C C . HIS A 1 486 ? -11.915 -7.711 -13.819 1.00 97.81 486 HIS A C 1
ATOM 3741 O O . HIS A 1 486 ? -11.142 -7.631 -12.859 1.00 97.81 486 HIS A O 1
ATOM 3747 N N . SER A 1 487 ? -12.302 -6.658 -14.530 1.00 97.25 487 SER A N 1
ATOM 3748 C CA . SER A 1 487 ? -11.988 -5.270 -14.207 1.00 97.25 487 SER A CA 1
ATOM 3749 C C . SER A 1 487 ? -13.207 -4.400 -14.482 1.00 97.25 487 SER A C 1
ATOM 3751 O O . SER A 1 487 ? -13.917 -4.650 -15.450 1.00 97.25 487 SER A O 1
ATOM 3753 N N . LEU A 1 488 ? -13.405 -3.388 -13.649 1.00 96.69 488 LEU A N 1
ATOM 3754 C CA . LEU A 1 488 ? -14.347 -2.294 -13.831 1.00 96.69 488 LEU A CA 1
ATOM 3755 C C . LEU A 1 488 ? -13.558 -1.005 -13.638 1.00 96.69 488 LEU A C 1
ATOM 3757 O O . LEU A 1 488 ? -13.166 -0.668 -12.518 1.00 96.69 488 LEU A O 1
ATOM 3761 N N . ASN A 1 489 ? -13.227 -0.336 -14.735 1.00 94.81 489 ASN A N 1
ATOM 3762 C CA . ASN A 1 489 ? -12.319 0.806 -14.706 1.00 94.81 489 ASN A CA 1
ATOM 3763 C C . ASN A 1 489 ? -12.684 1.844 -15.778 1.00 94.81 489 ASN A C 1
ATOM 3765 O O . ASN A 1 489 ? -13.805 1.861 -16.284 1.00 94.81 489 ASN A O 1
ATOM 3769 N N . THR A 1 490 ? -11.763 2.752 -16.122 1.00 89.19 490 THR A N 1
ATOM 3770 C CA . THR A 1 490 ? -12.078 3.840 -17.070 1.00 89.19 490 THR A CA 1
ATOM 3771 C C . THR A 1 490 ? -12.523 3.373 -18.455 1.00 89.19 490 THR A C 1
ATOM 3773 O O . THR A 1 490 ? -13.133 4.155 -19.181 1.00 89.19 490 THR A O 1
ATOM 3776 N N . HIS A 1 491 ? -12.221 2.132 -18.841 1.00 89.19 491 HIS A N 1
ATOM 3777 C CA . HIS A 1 491 ? -12.699 1.541 -20.090 1.00 89.19 491 HIS A CA 1
ATOM 3778 C C . HIS A 1 491 ? -14.189 1.184 -20.050 1.00 89.19 491 HIS A C 1
ATOM 3780 O O . HIS A 1 491 ? -14.807 1.054 -21.104 1.00 89.19 491 HIS A O 1
ATOM 3786 N N . ASP A 1 492 ? -14.750 1.094 -18.849 1.00 92.62 492 ASP A N 1
ATOM 3787 C CA . ASP A 1 492 ? -16.125 0.705 -18.549 1.00 92.62 492 ASP A CA 1
ATOM 3788 C C . ASP A 1 492 ? -16.939 1.893 -18.000 1.00 92.62 492 ASP A C 1
ATOM 3790 O O . ASP A 1 492 ? -17.920 1.704 -17.285 1.00 92.62 492 ASP A O 1
ATOM 3794 N N . ASP A 1 493 ? -16.496 3.126 -18.277 1.00 92.44 493 ASP A N 1
ATOM 3795 C CA . ASP A 1 493 ? -17.068 4.371 -17.742 1.00 92.44 493 ASP A CA 1
ATOM 3796 C C . ASP A 1 493 ? -17.118 4.423 -16.197 1.00 92.44 493 ASP A C 1
ATOM 3798 O O . ASP A 1 493 ? -17.911 5.154 -15.602 1.00 92.44 493 ASP A O 1
ATOM 3802 N N . PHE A 1 494 ? -16.213 3.703 -15.525 1.00 92.69 494 PHE A N 1
ATOM 3803 C CA . PHE A 1 494 ? -16.104 3.680 -14.068 1.00 92.69 494 PHE A CA 1
ATOM 3804 C C . PHE A 1 494 ? -14.765 4.246 -13.598 1.00 92.69 494 PHE A C 1
ATOM 3806 O O . PHE A 1 494 ? -13.697 3.797 -14.014 1.00 92.69 494 PHE A O 1
ATOM 3813 N N . ARG A 1 495 ? -14.783 5.249 -12.717 1.00 90.94 495 ARG A N 1
ATOM 3814 C CA . ARG A 1 495 ? -13.541 5.817 -12.185 1.00 90.94 495 ARG A CA 1
ATOM 3815 C C . ARG A 1 495 ? -13.771 6.601 -10.906 1.00 90.94 495 ARG A C 1
ATOM 3817 O O . ARG A 1 495 ? -13.910 7.826 -10.930 1.00 90.94 495 ARG A O 1
ATOM 3824 N N . ALA A 1 496 ? -13.693 5.928 -9.774 1.00 89.19 496 ALA A N 1
ATOM 3825 C CA . ALA A 1 496 ? -13.907 6.564 -8.486 1.00 89.19 496 ALA A CA 1
ATOM 3826 C C . ALA A 1 496 ? -12.883 6.087 -7.465 1.00 89.19 496 ALA A C 1
ATOM 3828 O O . ALA A 1 496 ? -12.446 4.945 -7.506 1.00 89.19 496 ALA A O 1
ATOM 3829 N N . TRP A 1 497 ? -12.469 6.957 -6.548 1.00 89.00 497 TRP A N 1
ATOM 3830 C CA . TRP A 1 497 ? -11.615 6.522 -5.447 1.00 89.00 497 TRP A CA 1
ATOM 3831 C C . TRP A 1 497 ? -12.392 5.530 -4.577 1.00 89.00 497 TRP A C 1
ATOM 3833 O O . TRP A 1 497 ? -13.359 5.903 -3.913 1.00 89.00 497 TRP A O 1
ATOM 3843 N N . ILE A 1 498 ? -11.961 4.268 -4.569 1.00 90.62 498 ILE A N 1
ATOM 3844 C CA . ILE A 1 498 ? -12.571 3.224 -3.746 1.00 90.62 498 ILE A CA 1
ATOM 3845 C C . ILE A 1 498 ? -11.944 3.264 -2.356 1.00 90.62 498 ILE A C 1
ATOM 3847 O O . ILE A 1 498 ? -11.016 2.517 -2.086 1.00 90.62 498 ILE A O 1
ATOM 3851 N N . GLY A 1 499 ? -12.407 4.183 -1.505 1.00 77.94 499 GLY A N 1
ATOM 3852 C CA . GLY A 1 499 ? -11.885 4.354 -0.140 1.00 77.94 499 GLY A CA 1
ATOM 3853 C C . GLY A 1 499 ? -12.635 3.547 0.926 1.00 77.94 499 GLY A C 1
ATOM 3854 O O . GLY A 1 499 ? -12.137 3.360 2.027 1.00 77.94 499 GLY A O 1
ATOM 3855 N N . THR A 1 500 ? -13.831 3.047 0.612 1.00 78.62 500 THR A N 1
ATOM 3856 C CA . THR A 1 500 ? -14.780 2.496 1.596 1.00 78.62 500 THR A CA 1
ATOM 3857 C C . THR A 1 500 ? -14.846 0.980 1.666 1.00 78.62 500 THR A C 1
ATOM 3859 O O . THR A 1 500 ? -15.798 0.431 2.204 1.00 78.62 500 THR A O 1
ATOM 3862 N N . SER A 1 501 ? -13.851 0.273 1.139 1.00 90.12 501 SER A N 1
ATOM 3863 C CA . SER A 1 501 ? -13.902 -1.192 1.030 1.00 90.12 501 SER A CA 1
ATOM 3864 C C . SER A 1 501 ? -15.067 -1.703 0.173 1.00 90.12 501 SER A C 1
ATOM 3866 O O . SER A 1 501 ? -16.024 -0.998 -0.154 1.00 90.12 501 SER A O 1
ATOM 3868 N N . LEU A 1 502 ? -14.949 -2.950 -0.271 1.00 95.56 502 LEU A N 1
ATOM 3869 C CA . LEU A 1 502 ? -16.017 -3.650 -0.980 1.00 95.56 502 LEU A CA 1
ATOM 3870 C C . LEU A 1 502 ? -16.788 -4.509 0.020 1.00 95.56 502 LEU A C 1
ATOM 3872 O O . LEU A 1 502 ? -16.199 -5.001 0.983 1.00 95.56 502 LEU A O 1
ATOM 3876 N N . VAL A 1 503 ? -18.080 -4.734 -0.208 1.00 97.31 503 VAL A N 1
ATOM 3877 C CA . VAL A 1 503 ? -18.866 -5.725 0.552 1.00 97.31 503 VAL A CA 1
ATOM 3878 C C . VAL A 1 503 ? -19.727 -6.570 -0.373 1.00 97.31 503 VAL A C 1
ATOM 3880 O O . VAL A 1 503 ? -19.979 -6.182 -1.515 1.00 97.31 503 VAL A O 1
ATOM 3883 N N . SER A 1 504 ? -20.187 -7.724 0.104 1.00 97.50 504 SER A N 1
ATOM 3884 C CA . SER A 1 504 ? -21.057 -8.614 -0.666 1.00 97.50 504 SER A CA 1
ATOM 3885 C C . SER A 1 504 ? -22.174 -9.227 0.167 1.00 97.50 504 SER A C 1
ATOM 3887 O O . SER A 1 504 ? -21.973 -9.564 1.331 1.00 97.50 504 SER A O 1
ATOM 3889 N N . ASP A 1 505 ? -23.336 -9.421 -0.459 1.00 96.44 505 ASP A N 1
ATOM 3890 C CA . ASP A 1 505 ? -24.448 -10.219 0.075 1.00 96.44 505 ASP A CA 1
ATOM 3891 C C . ASP A 1 505 ? -24.418 -11.687 -0.402 1.00 96.44 505 ASP A C 1
ATOM 3893 O O . ASP A 1 505 ? -25.418 -12.399 -0.308 1.00 96.44 505 ASP A O 1
ATOM 3897 N N . GLY A 1 506 ? -23.284 -12.127 -0.961 1.00 95.62 506 GLY A N 1
ATOM 3898 C CA . GLY A 1 506 ? -23.082 -13.449 -1.554 1.00 95.62 506 GLY A CA 1
ATOM 3899 C C . GLY A 1 506 ? -23.433 -13.529 -3.043 1.00 95.62 506 GLY A C 1
ATOM 3900 O O . GLY A 1 506 ? -22.854 -14.349 -3.760 1.00 95.62 506 GLY A O 1
ATOM 3901 N N . ASP A 1 507 ? -24.320 -12.666 -3.540 1.00 95.94 507 ASP A N 1
ATOM 3902 C CA . ASP A 1 507 ? -24.753 -12.655 -4.943 1.00 95.94 507 ASP A CA 1
ATOM 3903 C C . ASP A 1 507 ? -24.176 -11.464 -5.711 1.00 95.94 507 ASP A C 1
ATOM 3905 O O . ASP A 1 507 ? -23.725 -11.617 -6.851 1.00 95.94 507 ASP A O 1
ATOM 3909 N N . TYR A 1 508 ? -24.140 -10.300 -5.067 1.00 97.75 508 TYR A N 1
ATOM 3910 C CA . TYR A 1 508 ? -23.676 -9.038 -5.629 1.00 97.75 508 TYR A CA 1
ATOM 3911 C C . TYR A 1 508 ? -22.551 -8.436 -4.799 1.00 97.75 508 TYR A C 1
ATOM 3913 O O . TYR A 1 508 ? -22.344 -8.774 -3.632 1.00 97.75 508 TYR A O 1
ATOM 3921 N N . LEU A 1 509 ? -21.831 -7.505 -5.413 1.00 98.00 509 LEU A N 1
ATOM 3922 C CA . LEU A 1 509 ? -20.857 -6.655 -4.744 1.00 98.00 509 LEU A CA 1
ATOM 3923 C C . LEU A 1 509 ? -21.427 -5.242 -4.660 1.00 98.00 509 LEU A C 1
ATOM 3925 O O . LEU A 1 509 ? -22.056 -4.753 -5.602 1.00 98.00 509 LEU A O 1
ATOM 3929 N N . TYR A 1 510 ? -21.167 -4.582 -3.541 1.00 97.75 510 TYR A N 1
ATOM 3930 C CA . TYR A 1 510 ? -21.519 -3.191 -3.311 1.00 97.75 510 TYR A CA 1
ATOM 3931 C C . TYR A 1 510 ? -20.237 -2.396 -3.104 1.00 97.75 510 TYR A C 1
ATOM 3933 O O . TYR A 1 510 ? -19.409 -2.719 -2.249 1.00 97.75 510 TYR A O 1
ATOM 3941 N N . ILE A 1 511 ? -20.077 -1.365 -3.923 1.00 96.50 511 ILE A N 1
ATOM 3942 C CA . ILE A 1 511 ? -18.898 -0.513 -3.961 1.00 96.50 511 ILE A CA 1
ATOM 3943 C C . ILE A 1 511 ? -19.329 0.865 -3.485 1.00 96.50 511 ILE A C 1
ATOM 3945 O O . ILE A 1 511 ? -20.089 1.545 -4.174 1.00 96.50 511 ILE A O 1
ATOM 3949 N N . GLY A 1 512 ? -18.849 1.274 -2.317 1.00 93.94 512 GLY A N 1
ATOM 3950 C CA . GLY A 1 512 ? -18.886 2.679 -1.939 1.00 93.94 512 GLY A CA 1
ATOM 3951 C C . GLY A 1 512 ? -17.727 3.405 -2.613 1.00 93.94 512 GLY A C 1
ATOM 3952 O O . GLY A 1 512 ? -16.637 2.845 -2.774 1.00 93.94 512 GLY A O 1
ATOM 3953 N N . SER A 1 513 ? -17.956 4.638 -3.039 1.00 91.56 513 SER A N 1
ATOM 3954 C CA . SER A 1 513 ? -16.911 5.436 -3.657 1.00 91.56 513 SER A CA 1
ATOM 3955 C C . SER A 1 513 ? -16.831 6.841 -3.078 1.00 91.56 513 SER A C 1
ATOM 3957 O O . SER A 1 513 ? -17.808 7.435 -2.612 1.00 91.56 513 SER A O 1
ATOM 3959 N N . ALA A 1 514 ? -15.624 7.384 -3.126 1.00 86.88 514 ALA A N 1
ATOM 3960 C CA . ALA A 1 514 ? -15.342 8.787 -2.905 1.00 86.88 514 ALA A CA 1
ATOM 3961 C C . ALA A 1 514 ? -15.262 9.514 -4.253 1.00 86.88 514 ALA A C 1
ATOM 3963 O O . ALA A 1 514 ? -15.800 9.058 -5.268 1.00 86.88 514 ALA A O 1
ATOM 3964 N N . LYS A 1 515 ? -14.596 10.668 -4.278 1.00 81.56 515 LYS A N 1
ATOM 3965 C CA . LYS A 1 515 ? -14.511 11.489 -5.481 1.00 81.56 515 LYS A CA 1
ATOM 3966 C C . LYS A 1 515 ? -13.915 10.774 -6.690 1.00 81.56 515 LYS A C 1
ATOM 3968 O O . LYS A 1 515 ? -12.941 10.025 -6.614 1.00 81.56 515 LYS A O 1
ATOM 3973 N N . GLN A 1 516 ? -14.497 11.101 -7.837 1.00 83.38 516 GLN A N 1
ATOM 3974 C CA . GLN A 1 516 ? -13.946 10.833 -9.154 1.00 83.38 516 GLN A CA 1
ATOM 3975 C C . GLN A 1 516 ? -13.083 12.004 -9.644 1.00 83.38 516 GLN A C 1
ATOM 3977 O O . GLN A 1 516 ? -13.372 13.176 -9.408 1.00 83.38 516 GLN A O 1
ATOM 3982 N N . THR A 1 517 ? -12.017 11.695 -10.368 1.00 75.25 517 THR A N 1
ATOM 3983 C CA . THR A 1 517 ? -11.177 12.676 -11.069 1.00 75.25 517 THR A CA 1
ATOM 3984 C C . THR A 1 517 ? -10.914 12.170 -12.483 1.00 75.25 517 THR A C 1
ATOM 3986 O O . THR A 1 517 ? -10.727 10.969 -12.668 1.00 75.25 517 THR A O 1
ATOM 3989 N N . LYS A 1 518 ? -10.934 13.059 -13.486 1.00 72.19 518 LYS A N 1
ATOM 3990 C CA . LYS A 1 518 ? -10.742 12.717 -14.906 1.00 72.19 518 LYS A CA 1
ATOM 3991 C C . LYS A 1 518 ? -9.554 13.477 -15.515 1.00 72.19 518 LYS A C 1
ATOM 3993 O O . LYS A 1 518 ? -9.717 14.278 -16.425 1.00 72.19 518 LYS A O 1
ATOM 3998 N N . GLY A 1 519 ? -8.342 13.205 -15.042 1.00 66.75 519 GLY A N 1
ATOM 3999 C CA . GLY A 1 519 ? -7.120 13.858 -15.531 1.00 66.75 519 GLY A CA 1
ATOM 4000 C C . GLY A 1 519 ? -6.940 15.289 -15.012 1.00 66.75 519 GLY A C 1
ATOM 4001 O O . GLY A 1 519 ? -7.596 15.712 -14.061 1.00 66.75 519 GLY A O 1
ATOM 4002 N N . GLN A 1 520 ? -6.030 16.039 -15.650 1.00 52.75 520 GLN A N 1
ATOM 4003 C CA . GLN A 1 520 ? -5.772 17.459 -15.348 1.00 52.75 520 GLN A CA 1
ATOM 4004 C C . GLN A 1 520 ? -6.925 18.395 -15.749 1.00 52.75 520 GLN A C 1
ATOM 4006 O O . GLN A 1 520 ? -6.998 19.524 -15.261 1.00 52.75 520 GLN A O 1
ATOM 4011 N N . GLU A 1 521 ? -7.826 17.954 -16.627 1.00 50.09 521 GLU A N 1
ATOM 4012 C CA . GLU A 1 521 ? -9.005 18.736 -16.976 1.00 50.09 521 GLU A CA 1
ATOM 4013 C C . GLU A 1 521 ? -10.075 18.534 -15.895 1.00 50.09 521 GLU A C 1
ATOM 4015 O O . GLU A 1 521 ? -10.522 17.419 -15.639 1.00 50.09 521 GLU A O 1
ATOM 4020 N N . GLN A 1 522 ? -10.497 19.626 -15.252 1.00 51.19 522 GLN A N 1
ATOM 4021 C CA . GLN A 1 522 ? -11.560 19.674 -14.236 1.00 51.19 522 GLN A CA 1
ATOM 4022 C C . GLN A 1 522 ? -12.959 19.366 -14.810 1.00 51.19 522 GLN A C 1
ATOM 4024 O O . GLN A 1 522 ? -13.943 20.004 -14.442 1.00 51.19 522 GLN A O 1
ATOM 4029 N N . VAL A 1 523 ? -13.078 18.436 -15.756 1.00 49.78 523 VAL A N 1
ATOM 4030 C CA . VAL A 1 523 ? -14.360 18.092 -16.367 1.00 49.78 523 VAL A CA 1
ATOM 4031 C C . VAL A 1 523 ? -15.047 17.060 -15.480 1.00 49.78 523 VAL A C 1
ATOM 4033 O O . VAL A 1 523 ? -15.067 15.863 -15.759 1.00 49.78 523 VAL A O 1
ATOM 4036 N N . GLU A 1 524 ? -15.633 17.567 -14.397 1.00 61.06 524 GLU A N 1
ATOM 4037 C CA . GLU A 1 524 ? -16.610 16.890 -13.535 1.00 61.06 524 GLU A CA 1
ATOM 4038 C C . GLU A 1 524 ? -17.969 16.702 -14.244 1.00 61.06 524 GLU A C 1
ATOM 4040 O O . GLU A 1 524 ? -18.962 16.441 -13.588 1.00 61.06 524 GLU A O 1
ATOM 4045 N N . GLU A 1 525 ? -18.045 16.837 -15.577 1.00 68.81 525 GLU A N 1
ATOM 4046 C CA . GLU A 1 525 ? -19.298 16.757 -16.351 1.00 68.81 525 GLU A CA 1
ATOM 4047 C C . GLU A 1 525 ? -19.687 15.330 -16.771 1.00 68.81 525 GLU A C 1
ATOM 4049 O O . GLU A 1 525 ? -20.781 15.115 -17.290 1.00 68.81 525 GLU A O 1
ATOM 4054 N N . VAL A 1 526 ? -18.816 14.340 -16.558 1.00 80.25 526 VAL A N 1
ATOM 4055 C CA . VAL A 1 526 ? -19.119 12.928 -16.838 1.00 80.25 526 VAL A CA 1
ATOM 4056 C C . VAL A 1 526 ? -19.269 12.190 -15.524 1.00 80.25 526 VAL A C 1
ATOM 4058 O O . VAL A 1 526 ? -18.358 12.225 -14.708 1.00 80.25 526 VAL A O 1
ATOM 4061 N N . TYR A 1 527 ? -20.384 11.496 -15.336 1.00 84.94 527 TYR A N 1
ATOM 4062 C CA . TYR A 1 527 ? -20.588 10.642 -14.178 1.00 84.94 527 TYR A CA 1
ATOM 4063 C C . TYR A 1 527 ? -19.764 9.369 -14.343 1.00 84.94 527 TYR A C 1
ATOM 4065 O O . TYR A 1 527 ? -19.942 8.649 -15.318 1.00 84.94 527 TYR A O 1
ATOM 4073 N N . LEU A 1 528 ? -18.853 9.128 -13.408 1.00 87.81 528 LEU A N 1
ATOM 4074 C CA . LEU A 1 528 ? -17.958 7.970 -13.360 1.00 87.81 528 LEU A CA 1
ATOM 4075 C C . LEU A 1 528 ? -18.101 7.261 -12.009 1.00 87.81 528 LEU A C 1
ATOM 4077 O O . LEU A 1 528 ? -17.128 6.729 -11.471 1.00 87.81 528 LEU A O 1
ATOM 4081 N N . HIS A 1 529 ? -19.320 7.293 -11.460 1.00 91.06 529 HIS A N 1
ATOM 4082 C CA . HIS A 1 529 ? -19.696 6.653 -10.204 1.00 91.06 529 HIS A CA 1
ATOM 4083 C C . HIS A 1 529 ? -18.941 7.172 -8.970 1.00 91.06 529 HIS A C 1
ATOM 4085 O O . HIS A 1 529 ? -18.793 6.437 -7.997 1.00 91.06 529 HIS A O 1
ATOM 4091 N N . GLY A 1 530 ? -18.458 8.420 -8.972 1.00 88.50 530 GLY A N 1
ATOM 4092 C CA . GLY A 1 530 ? -17.943 9.067 -7.759 1.00 88.50 530 GLY A CA 1
ATOM 4093 C C . GLY A 1 530 ? -19.052 9.358 -6.742 1.00 88.50 530 GLY A C 1
ATOM 4094 O O . GLY A 1 530 ? -20.187 9.617 -7.132 1.00 88.50 530 GLY A O 1
ATOM 4095 N N . CYS A 1 531 ? -18.737 9.313 -5.445 1.00 87.38 531 CYS A N 1
ATOM 4096 C CA . CYS A 1 531 ? -19.683 9.570 -4.342 1.00 87.38 531 CYS A CA 1
ATOM 4097 C C . CYS A 1 531 ? -20.963 8.750 -4.398 1.00 87.38 531 CYS A C 1
ATOM 4099 O O . CYS A 1 531 ? -22.055 9.239 -4.113 1.00 87.38 531 CYS A O 1
ATOM 4101 N N . SER A 1 532 ? -20.837 7.498 -4.797 1.00 92.06 532 SER A N 1
ATOM 4102 C CA . SER A 1 532 ? -21.984 6.671 -5.117 1.00 92.06 532 SER A CA 1
ATOM 4103 C C . SER A 1 532 ? -21.842 5.302 -4.485 1.00 92.06 532 SER A C 1
ATOM 4105 O O . SER A 1 532 ? -20.734 4.820 -4.246 1.00 92.06 532 SER A O 1
ATOM 4107 N N . VAL A 1 533 ? -22.977 4.657 -4.248 1.00 94.88 533 VAL A N 1
ATOM 4108 C CA . VAL A 1 533 ? -23.014 3.216 -4.021 1.00 94.88 533 VAL A CA 1
ATOM 4109 C C . VAL A 1 533 ? -23.302 2.548 -5.346 1.00 94.88 533 VAL A C 1
ATOM 4111 O O . VAL A 1 533 ? -24.352 2.780 -5.935 1.00 94.88 533 VAL A O 1
ATOM 4114 N N . THR A 1 534 ? -22.385 1.714 -5.813 1.00 96.94 534 THR A N 1
ATOM 4115 C CA . THR A 1 534 ? -22.530 0.972 -7.066 1.00 96.94 534 THR A CA 1
ATOM 4116 C C . THR A 1 534 ? -22.731 -0.503 -6.754 1.00 96.94 534 THR A C 1
ATOM 4118 O O . THR A 1 534 ? -21.891 -1.120 -6.102 1.00 96.94 534 THR A O 1
ATOM 4121 N N . LYS A 1 535 ? -23.843 -1.074 -7.222 1.00 97.94 535 LYS A N 1
ATOM 4122 C CA . LYS A 1 535 ? -24.115 -2.514 -7.166 1.00 97.94 535 LYS A CA 1
ATOM 4123 C C . LYS A 1 535 ? -23.621 -3.147 -8.455 1.00 97.94 535 LYS A C 1
ATOM 4125 O O . LYS A 1 535 ? -24.026 -2.721 -9.541 1.00 97.94 535 LYS A O 1
ATOM 4130 N N . VAL A 1 536 ? -22.799 -4.180 -8.334 1.00 98.50 536 VAL A N 1
ATOM 4131 C CA . VAL A 1 536 ? -22.252 -4.922 -9.473 1.00 98.50 536 VAL A CA 1
ATOM 4132 C C . VAL A 1 536 ? -22.456 -6.423 -9.293 1.00 98.50 536 VAL A C 1
ATOM 4134 O O . VAL A 1 536 ? -22.608 -6.913 -8.171 1.00 98.50 536 VAL A O 1
ATOM 4137 N N . ASP A 1 537 ? -22.484 -7.165 -10.396 1.00 98.06 537 ASP A N 1
ATOM 4138 C CA . ASP A 1 537 ? -22.408 -8.628 -10.340 1.00 98.06 537 ASP A CA 1
ATOM 4139 C C . ASP A 1 537 ? -20.961 -9.124 -10.136 1.00 98.06 537 ASP A C 1
ATOM 4141 O O . ASP A 1 537 ? -20.002 -8.353 -10.083 1.00 98.06 537 ASP A O 1
ATOM 4145 N N . LYS A 1 538 ? -20.788 -10.446 -10.036 1.00 97.75 538 LYS A N 1
ATOM 4146 C CA . LYS A 1 538 ? -19.478 -11.099 -9.851 1.00 97.75 538 LYS A CA 1
ATOM 4147 C C . LYS A 1 538 ? -18.513 -10.907 -11.028 1.00 97.75 538 LYS A C 1
ATOM 4149 O O . LYS A 1 538 ? -17.310 -11.092 -10.851 1.00 97.75 538 LYS A O 1
ATOM 4154 N N . ALA A 1 539 ? -19.019 -10.535 -12.203 1.00 98.00 539 ALA A N 1
ATOM 4155 C CA . ALA A 1 539 ? -18.219 -10.180 -13.372 1.00 98.00 539 ALA A CA 1
ATOM 4156 C C . ALA A 1 539 ? -17.942 -8.666 -13.453 1.00 98.00 539 ALA A C 1
ATOM 4158 O O . ALA A 1 539 ? -17.371 -8.208 -14.440 1.00 98.00 539 ALA A O 1
ATOM 4159 N N . LEU A 1 540 ? -18.306 -7.918 -12.405 1.00 98.06 540 LEU A N 1
ATOM 4160 C CA . LEU A 1 540 ? -18.181 -6.470 -12.273 1.00 98.06 540 LEU A CA 1
ATOM 4161 C C . LEU A 1 540 ? -19.025 -5.661 -13.270 1.00 98.06 540 LEU A C 1
ATOM 4163 O O . LEU A 1 540 ? -18.720 -4.501 -13.537 1.00 98.06 540 LEU A O 1
ATOM 4167 N N . ASN A 1 541 ? -20.126 -6.222 -13.779 1.00 97.75 541 ASN A N 1
ATOM 4168 C CA . ASN A 1 541 ? -21.093 -5.435 -14.545 1.00 97.75 541 ASN A CA 1
ATOM 4169 C C . ASN A 1 541 ? -21.913 -4.558 -13.596 1.00 97.75 541 ASN A C 1
ATOM 4171 O O . ASN A 1 541 ? -22.500 -5.064 -12.637 1.00 97.75 541 ASN A O 1
ATOM 4175 N N . VAL A 1 542 ? -22.007 -3.259 -13.885 1.00 97.44 542 VAL A N 1
ATOM 4176 C CA . VAL A 1 542 ? -22.841 -2.326 -13.114 1.00 97.44 542 VAL A CA 1
ATOM 4177 C C . VAL A 1 542 ? -24.323 -2.633 -13.322 1.00 97.44 542 VAL A C 1
ATOM 4179 O O . VAL A 1 542 ? -24.817 -2.642 -14.448 1.00 97.44 542 VAL A O 1
ATOM 4182 N N . LEU A 1 543 ? -25.037 -2.870 -12.220 1.00 97.50 543 LEU A N 1
ATOM 4183 C CA . LEU A 1 543 ? -26.462 -3.216 -12.215 1.00 97.50 543 LEU A CA 1
ATOM 4184 C C . LEU A 1 543 ? -27.341 -2.064 -11.738 1.00 97.50 543 LEU A C 1
ATOM 4186 O O . LEU A 1 543 ? -28.423 -1.841 -12.274 1.00 97.50 543 LEU A O 1
ATOM 4190 N N . ALA A 1 544 ? -26.882 -1.357 -10.709 1.00 97.19 544 ALA A N 1
ATOM 4191 C CA . ALA A 1 544 ? -27.574 -0.217 -10.134 1.00 97.19 544 ALA A CA 1
ATOM 4192 C C . ALA A 1 544 ? -26.560 0.745 -9.520 1.00 97.19 544 ALA A C 1
ATOM 4194 O O . ALA A 1 544 ? -25.433 0.371 -9.176 1.00 97.19 544 ALA A O 1
ATOM 4195 N N . THR A 1 545 ? -26.960 1.999 -9.360 1.00 95.19 545 THR A N 1
ATOM 4196 C CA . THR A 1 545 ? -26.167 2.983 -8.631 1.00 95.19 545 THR A CA 1
ATOM 4197 C C . THR A 1 545 ? -27.085 3.910 -7.855 1.00 95.19 545 THR A C 1
ATOM 4199 O O . THR A 1 545 ? -28.117 4.333 -8.371 1.00 95.19 545 THR A O 1
ATOM 4202 N N . PHE A 1 546 ? -26.696 4.223 -6.626 1.00 93.31 546 PHE A N 1
ATOM 4203 C CA . PHE A 1 546 ? -27.305 5.259 -5.814 1.00 93.31 546 PHE A CA 1
ATOM 4204 C C . PHE A 1 546 ? -26.324 6.417 -5.662 1.00 93.31 546 PHE A C 1
ATOM 4206 O O . PHE A 1 546 ? -25.246 6.267 -5.085 1.00 93.31 546 PHE A O 1
ATOM 4213 N N . ASP A 1 547 ? -26.728 7.566 -6.189 1.00 89.81 547 ASP A N 1
ATOM 4214 C CA . ASP A 1 547 ? -26.125 8.868 -5.942 1.00 89.81 547 ASP A CA 1
ATOM 4215 C C . ASP A 1 547 ? -27.213 9.725 -5.285 1.00 89.81 547 ASP A C 1
ATOM 4217 O O . ASP A 1 547 ? -28.286 9.911 -5.871 1.00 89.81 547 ASP A O 1
ATOM 4221 N N . PRO A 1 548 ? -26.981 10.248 -4.075 1.00 84.62 548 PRO A N 1
ATOM 4222 C CA . PRO A 1 548 ? -27.987 11.020 -3.367 1.00 84.62 548 PRO A CA 1
ATOM 4223 C C . PRO A 1 548 ? -28.183 12.452 -3.934 1.00 84.62 548 PRO A C 1
ATOM 4225 O O . PRO A 1 548 ? -28.784 13.304 -3.270 1.00 84.62 548 PRO A O 1
ATOM 4228 N N . GLY A 1 549 ? -27.701 12.737 -5.148 1.00 68.62 549 GLY A N 1
ATOM 4229 C CA . GLY A 1 549 ? -28.126 13.861 -5.987 1.00 68.62 549 GLY A CA 1
ATOM 4230 C C . GLY A 1 549 ? -27.062 14.921 -6.270 1.00 68.62 549 GLY A C 1
ATOM 4231 O O . GLY A 1 549 ? -27.421 15.987 -6.769 1.00 68.62 549 GLY A O 1
ATOM 4232 N N . ASP A 1 550 ? -25.789 14.647 -5.977 1.00 61.28 550 ASP A N 1
ATOM 4233 C CA . ASP A 1 550 ? -24.675 15.583 -6.167 1.00 61.28 550 ASP A CA 1
ATOM 4234 C C . ASP A 1 550 ? -23.719 15.012 -7.219 1.00 61.28 550 ASP A C 1
ATOM 4236 O O . ASP A 1 550 ? -22.790 14.266 -6.916 1.00 61.28 550 ASP A O 1
ATOM 4240 N N . PHE A 1 551 ? -23.955 15.372 -8.482 1.00 61.44 551 PHE A N 1
ATOM 4241 C CA . PHE A 1 551 ? -23.149 14.889 -9.599 1.00 61.44 551 PHE A CA 1
ATOM 4242 C C . PHE A 1 551 ? -21.649 15.142 -9.351 1.00 61.44 551 PHE A C 1
ATOM 4244 O O . PHE A 1 551 ? -21.223 16.288 -9.226 1.00 61.44 551 PHE A O 1
ATOM 4251 N N . ALA A 1 552 ? -20.856 14.066 -9.320 1.00 56.69 552 ALA A N 1
ATOM 4252 C CA . ALA A 1 552 ? -19.387 14.063 -9.321 1.00 56.69 552 ALA A CA 1
ATOM 4253 C C . ALA A 1 552 ? -18.643 14.652 -8.096 1.00 56.69 552 ALA A C 1
ATOM 4255 O O . ALA A 1 552 ? -17.415 14.767 -8.168 1.00 56.69 552 ALA A O 1
ATOM 4256 N N . CYS A 1 553 ? -19.319 14.866 -6.956 1.00 70.00 553 CYS A N 1
ATOM 4257 C CA . CYS A 1 553 ? -18.731 15.269 -5.661 1.00 70.00 553 CYS A CA 1
ATOM 4258 C C . CYS A 1 553 ? -18.128 16.684 -5.604 1.00 70.00 553 CYS A C 1
ATOM 4260 O O . CYS A 1 553 ? -17.280 17.052 -6.418 1.00 70.00 553 CYS A O 1
ATOM 4262 N N . TYR A 1 554 ? -18.405 17.441 -4.541 1.00 64.69 554 TYR A N 1
ATOM 4263 C CA . TYR A 1 554 ? -17.765 18.743 -4.322 1.00 64.69 554 TYR A CA 1
ATOM 4264 C C . TYR A 1 554 ? -16.428 18.644 -3.571 1.00 64.69 554 TYR A C 1
ATOM 4266 O O . TYR A 1 554 ? -16.238 17.827 -2.669 1.00 64.69 554 TYR A O 1
ATOM 4274 N N . TYR A 1 555 ? -15.471 19.509 -3.942 1.00 61.34 555 TYR A N 1
ATOM 4275 C CA . TYR A 1 555 ? -14.229 19.686 -3.184 1.00 61.34 555 TYR A CA 1
ATOM 4276 C C . TYR A 1 555 ? -14.447 20.638 -2.020 1.00 61.34 555 TYR A C 1
ATOM 4278 O O . TYR A 1 555 ? -15.103 21.676 -2.149 1.00 61.34 555 TYR A O 1
ATOM 4286 N N . LEU A 1 556 ? -13.811 20.325 -0.901 1.00 56.12 556 LEU A N 1
ATOM 4287 C CA . LEU A 1 556 ? -13.855 21.187 0.257 1.00 56.12 556 LEU A CA 1
ATOM 4288 C C . LEU A 1 556 ? -12.816 22.308 0.191 1.00 56.12 556 LEU A C 1
ATOM 4290 O O . LEU A 1 556 ? -11.671 22.069 -0.188 1.00 56.12 556 LEU A O 1
ATOM 4294 N N . PRO A 1 557 ? -13.179 23.552 0.557 1.00 53.03 557 PRO A N 1
ATOM 4295 C CA . PRO A 1 557 ? -12.331 24.723 0.340 1.00 53.03 557 PRO A CA 1
ATOM 4296 C C . PRO A 1 557 ? -11.166 24.853 1.342 1.00 53.03 557 PRO A C 1
ATOM 4298 O O . PRO A 1 557 ? -10.620 25.946 1.490 1.00 53.03 557 PRO A O 1
ATOM 4301 N N . TYR A 1 558 ? -10.774 23.788 2.050 1.00 57.03 558 TYR A N 1
ATOM 4302 C CA . TYR A 1 558 ? -9.672 23.820 3.016 1.00 57.03 558 TYR A CA 1
ATOM 4303 C C . TYR A 1 558 ? -8.642 22.710 2.776 1.00 57.03 558 TYR A C 1
ATOM 4305 O O . TYR A 1 558 ? -8.920 21.655 2.213 1.00 57.03 558 TYR A O 1
ATOM 4313 N N . GLN A 1 559 ? -7.407 22.985 3.189 1.00 49.03 559 GLN A N 1
ATOM 4314 C CA . GLN A 1 559 ? -6.264 22.098 3.002 1.00 49.03 559 GLN A CA 1
ATOM 4315 C C . GLN A 1 559 ? -6.431 20.818 3.841 1.00 49.03 559 GLN A C 1
ATOM 4317 O O . GLN A 1 559 ? -6.663 20.902 5.044 1.00 49.03 559 GLN A O 1
ATOM 4322 N N . GLY A 1 560 ? -6.302 19.647 3.207 1.00 51.56 560 GLY A N 1
ATOM 4323 C CA . GLY A 1 560 ? -6.453 18.335 3.860 1.00 51.56 560 GLY A CA 1
ATOM 4324 C C . GLY A 1 560 ? -7.883 17.787 3.893 1.00 51.56 560 GLY A C 1
ATOM 4325 O O . GLY A 1 560 ? -8.104 16.702 4.417 1.00 51.56 560 GLY A O 1
ATOM 4326 N N . ALA A 1 561 ? -8.843 18.518 3.331 1.00 48.66 561 ALA A N 1
ATOM 4327 C CA . ALA A 1 561 ? -10.207 18.057 3.156 1.00 48.66 561 ALA A CA 1
ATOM 4328 C C . ALA A 1 561 ? -10.315 17.108 1.954 1.00 48.66 561 ALA A C 1
ATOM 4330 O O . ALA A 1 561 ? -9.917 17.471 0.842 1.00 48.66 561 ALA A O 1
ATOM 4331 N N . ASN A 1 562 ? -10.879 15.923 2.166 1.00 55.16 562 ASN A N 1
ATOM 4332 C CA . ASN A 1 562 ? -11.327 15.070 1.075 1.00 55.16 562 ASN A CA 1
ATOM 4333 C C . ASN A 1 562 ? -12.674 15.590 0.544 1.00 55.16 562 ASN A C 1
ATOM 4335 O O . ASN A 1 562 ? -13.358 16.408 1.160 1.00 55.16 562 ASN A O 1
ATOM 4339 N N . ALA A 1 563 ? -13.037 15.159 -0.653 1.00 68.00 563 ALA A N 1
ATOM 4340 C CA . ALA A 1 563 ? -14.322 15.489 -1.254 1.00 68.00 563 ALA A CA 1
ATOM 4341 C C . ALA A 1 563 ? -15.482 14.767 -0.545 1.00 68.00 563 ALA A C 1
ATOM 4343 O O . ALA A 1 563 ? -15.259 13.957 0.363 1.00 68.00 563 ALA A O 1
ATOM 4344 N N . ASP A 1 564 ? -16.712 15.027 -0.989 1.00 75.56 564 ASP A N 1
ATOM 4345 C CA . ASP A 1 564 ? -17.864 14.180 -0.666 1.00 75.56 564 ASP A CA 1
ATOM 4346 C C . ASP A 1 564 ? -17.491 12.701 -0.857 1.00 75.56 564 ASP A C 1
ATOM 4348 O O . ASP A 1 564 ? -16.632 12.348 -1.677 1.00 75.56 564 ASP A O 1
ATOM 4352 N N . SER A 1 565 ? -18.074 11.822 -0.050 1.00 84.88 565 SER A N 1
ATOM 4353 C CA . SER A 1 565 ? -17.766 10.396 -0.134 1.00 84.88 565 SER A CA 1
ATOM 4354 C C . SER A 1 565 ? -18.837 9.553 0.541 1.00 84.88 565 SER A C 1
ATOM 4356 O O . SER A 1 565 ? -19.444 9.975 1.535 1.00 84.88 565 SER A O 1
ATOM 4358 N N . VAL A 1 566 ? -19.040 8.344 0.010 1.00 88.56 566 VAL A N 1
ATOM 4359 C CA . VAL A 1 566 ? -19.448 7.233 0.872 1.00 88.56 566 VAL A CA 1
ATOM 4360 C C . VAL A 1 566 ? -18.357 7.108 1.931 1.00 88.56 566 VAL A C 1
ATOM 4362 O O . VAL A 1 566 ? -17.173 7.203 1.619 1.00 88.56 566 VAL A O 1
ATOM 4365 N N . ALA A 1 567 ? -18.758 6.986 3.182 1.00 85.62 567 ALA A N 1
ATOM 4366 C CA . ALA A 1 567 ? -17.896 6.968 4.346 1.00 85.62 567 ALA A CA 1
ATOM 4367 C C . ALA A 1 567 ? -18.034 5.604 5.031 1.00 85.62 567 ALA A C 1
ATOM 4369 O O . ALA A 1 567 ? -19.153 5.130 5.216 1.00 85.62 567 ALA A O 1
ATOM 4370 N N . GLY A 1 568 ? -16.905 4.983 5.371 1.00 85.19 568 GLY A N 1
ATOM 4371 C CA . GLY A 1 568 ? -16.828 3.644 5.924 1.00 85.19 568 GLY A CA 1
ATOM 4372 C C . GLY A 1 568 ? -17.312 2.615 4.927 1.00 85.19 568 GLY A C 1
ATOM 4373 O O . GLY A 1 568 ? -17.732 2.945 3.825 1.00 85.19 568 GLY A O 1
ATOM 4374 N N . GLU A 1 569 ? -17.301 1.349 5.312 1.00 91.56 569 GLU A N 1
ATOM 4375 C CA . GLU A 1 569 ? -17.948 0.343 4.482 1.00 91.56 569 GLU A CA 1
ATOM 4376 C C . GLU A 1 569 ? -19.473 0.464 4.494 1.00 91.56 569 GLU A C 1
ATOM 4378 O O . GLU A 1 569 ? -20.105 0.864 5.474 1.00 91.56 569 GLU A O 1
ATOM 4383 N N . ILE A 1 570 ? -20.067 0.059 3.377 1.00 95.38 570 ILE A N 1
ATOM 4384 C CA . ILE A 1 570 ? -21.494 -0.229 3.299 1.00 95.38 570 ILE A CA 1
ATOM 4385 C C . ILE A 1 570 ? -21.754 -1.444 4.189 1.00 95.38 570 ILE A C 1
ATOM 4387 O O . ILE A 1 570 ? -21.034 -2.432 4.090 1.00 95.38 570 ILE A O 1
ATOM 4391 N N . THR A 1 571 ? -22.786 -1.411 5.028 1.00 96.50 571 THR A N 1
ATOM 4392 C CA . THR A 1 571 ? -23.127 -2.569 5.871 1.00 96.50 571 THR A CA 1
ATOM 4393 C C . THR A 1 571 ? -24.466 -3.153 5.489 1.00 96.50 571 THR A C 1
ATOM 4395 O O . THR A 1 571 ? -25.407 -2.429 5.173 1.00 96.50 571 THR A O 1
ATOM 4398 N N . LEU A 1 572 ? -24.552 -4.478 5.485 1.00 97.00 572 LEU A N 1
ATOM 4399 C CA . LEU A 1 572 ? -25.762 -5.193 5.105 1.00 97.00 572 LEU A CA 1
ATOM 4400 C C . LEU A 1 572 ? -26.624 -5.455 6.344 1.00 97.00 572 LEU A C 1
ATOM 4402 O O . LEU A 1 572 ? -26.111 -5.874 7.378 1.00 97.00 572 LEU A O 1
ATOM 4406 N N . ASP A 1 573 ? -27.938 -5.240 6.231 1.00 95.75 573 ASP A N 1
ATOM 4407 C CA . ASP A 1 573 ? -28.913 -5.513 7.306 1.00 95.75 573 ASP A CA 1
ATOM 4408 C C . ASP A 1 573 ? -29.793 -6.747 7.027 1.00 95.75 573 ASP A C 1
ATOM 4410 O O . ASP A 1 573 ? -30.819 -6.963 7.671 1.00 95.75 573 ASP A O 1
ATOM 4414 N N . GLY A 1 574 ? -29.412 -7.543 6.022 1.00 92.81 574 GLY A N 1
ATOM 4415 C CA . GLY A 1 574 ? -30.158 -8.699 5.519 1.00 92.81 574 GLY A CA 1
ATOM 4416 C C . GLY A 1 574 ? -31.280 -8.340 4.536 1.00 92.81 574 GLY A C 1
ATOM 4417 O O . GLY A 1 574 ? -31.490 -9.064 3.560 1.00 92.81 574 GLY A O 1
ATOM 4418 N N . ALA A 1 575 ? -31.962 -7.208 4.718 1.00 94.56 575 ALA A N 1
ATOM 4419 C CA . ALA A 1 575 ? -33.031 -6.737 3.828 1.00 94.56 575 ALA A CA 1
ATOM 4420 C C . ALA A 1 575 ? -32.554 -5.695 2.799 1.00 94.56 575 ALA A C 1
ATOM 4422 O O . ALA A 1 575 ? -33.173 -5.526 1.750 1.00 94.56 575 ALA A O 1
ATOM 4423 N N . GLY A 1 576 ? -31.449 -5.024 3.088 1.00 96.56 576 GLY A N 1
ATOM 4424 C CA . GLY A 1 576 ? -30.868 -3.931 2.334 1.00 96.56 576 GLY A CA 1
ATOM 4425 C C . GLY A 1 576 ? -29.501 -3.568 2.906 1.00 96.56 576 GLY A C 1
ATOM 4426 O O . GLY A 1 576 ? -28.735 -4.439 3.327 1.00 96.56 576 GLY A O 1
ATOM 4427 N N . LEU A 1 577 ? -29.188 -2.278 2.883 1.00 97.38 577 LEU A N 1
ATOM 4428 C CA . LEU A 1 577 ? -27.878 -1.739 3.223 1.00 97.38 577 LEU A CA 1
ATOM 4429 C C . LEU A 1 577 ? -27.990 -0.415 3.980 1.00 97.38 577 LEU A C 1
ATOM 4431 O O . LEU A 1 577 ? -28.825 0.434 3.674 1.00 97.38 577 LEU A O 1
ATOM 4435 N N . TRP A 1 578 ? -27.080 -0.219 4.923 1.00 97.69 578 TRP A N 1
ATOM 4436 C CA . TRP A 1 578 ? -26.816 1.051 5.576 1.00 97.69 578 TRP A CA 1
ATOM 4437 C C . TRP A 1 578 ? -25.572 1.688 4.973 1.00 97.69 578 TRP A C 1
ATOM 4439 O O . TRP A 1 578 ? -24.516 1.060 4.872 1.00 97.69 578 TRP A O 1
ATOM 4449 N N . VAL A 1 579 ? -25.706 2.952 4.584 1.00 95.06 579 VAL A N 1
ATOM 4450 C CA . VAL A 1 579 ? -24.660 3.701 3.895 1.00 95.06 579 VAL A CA 1
ATOM 4451 C C . VAL A 1 579 ? -24.466 5.037 4.583 1.00 95.06 579 VAL A C 1
ATOM 4453 O O . VAL A 1 579 ? -25.363 5.882 4.600 1.00 95.06 579 VAL A O 1
ATOM 4456 N N . GLN A 1 580 ? -23.284 5.241 5.143 1.00 92.62 580 GLN A N 1
ATOM 4457 C CA . GLN A 1 580 ? -22.896 6.527 5.689 1.00 92.62 580 GLN A CA 1
ATOM 4458 C C . GLN A 1 580 ? -22.283 7.382 4.579 1.00 92.62 580 GLN A C 1
ATOM 4460 O O . GLN A 1 580 ? -21.489 6.921 3.769 1.00 92.62 580 GLN A O 1
ATOM 4465 N N . TYR A 1 581 ? -22.665 8.649 4.539 1.00 88.44 581 TYR A N 1
ATOM 4466 C CA . TYR A 1 581 ? -22.153 9.643 3.611 1.00 88.44 581 TYR A CA 1
ATOM 4467 C C . TYR A 1 581 ? -21.646 10.832 4.398 1.00 88.44 581 TYR A C 1
ATOM 4469 O O . TYR A 1 581 ? -22.392 11.421 5.187 1.00 88.44 581 TYR A O 1
ATOM 4477 N N . VAL A 1 582 ? -20.408 11.239 4.149 1.00 81.88 582 VAL A N 1
ATOM 4478 C CA . VAL A 1 582 ? -19.904 12.506 4.675 1.00 81.88 582 VAL A CA 1
ATOM 4479 C C . VAL A 1 582 ? -20.159 13.572 3.621 1.00 81.88 582 VAL A C 1
ATOM 4481 O O . VAL A 1 582 ? -19.570 13.558 2.540 1.00 81.88 582 VAL A O 1
ATOM 4484 N N . ARG A 1 583 ? -21.091 14.476 3.946 1.00 72.94 583 ARG A N 1
ATOM 4485 C CA . ARG A 1 583 ? -21.517 15.597 3.111 1.00 72.94 583 ARG A CA 1
ATOM 4486 C C . ARG A 1 583 ? -21.152 16.912 3.780 1.00 72.94 583 ARG A C 1
ATOM 4488 O O . ARG A 1 583 ? -21.780 17.343 4.746 1.00 72.94 583 ARG A O 1
ATOM 4495 N N . PRO A 1 584 ? -20.167 17.618 3.257 1.00 53.50 584 PRO A N 1
ATOM 4496 C CA . PRO A 1 584 ? -19.622 18.746 3.944 1.00 53.50 584 PRO A CA 1
ATOM 4497 C C . PRO A 1 584 ? -20.265 20.090 3.540 1.00 53.50 584 PRO A C 1
ATOM 4499 O O . PRO A 1 584 ? -19.933 21.076 4.179 1.00 53.50 584 PRO A O 1
ATOM 4502 N N . ASN A 1 585 ? -21.224 20.160 2.596 1.00 45.91 585 ASN A N 1
ATOM 4503 C CA . ASN A 1 585 ? -22.179 21.282 2.446 1.00 45.91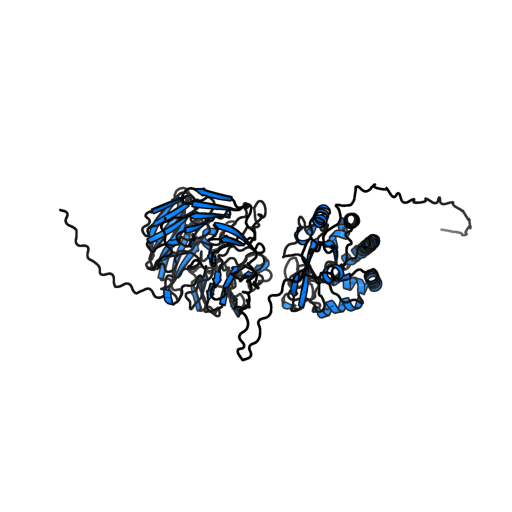 585 ASN A CA 1
ATOM 4504 C C . ASN A 1 585 ? -23.365 20.907 1.526 1.00 45.91 585 ASN A C 1
ATOM 4506 O O . ASN A 1 585 ? -23.158 20.669 0.341 1.00 45.91 585 ASN A O 1
ATOM 4510 N N . GLN A 1 586 ? -24.612 20.951 2.011 1.00 49.34 586 GLN A N 1
ATOM 4511 C CA . GLN A 1 586 ? -25.779 21.083 1.123 1.00 49.34 586 GLN A CA 1
ATOM 4512 C C . GLN A 1 586 ? -26.070 22.567 0.886 1.00 49.34 586 GLN A C 1
ATOM 4514 O O . GLN A 1 586 ? -26.338 23.282 1.841 1.00 49.34 586 GLN A O 1
ATOM 4519 N N . ALA A 1 587 ? -26.080 22.987 -0.380 1.00 45.09 587 ALA A N 1
ATOM 4520 C CA . ALA A 1 587 ? -26.601 24.260 -0.886 1.00 45.09 587 ALA A CA 1
ATOM 4521 C C . ALA A 1 587 ? -25.960 25.575 -0.337 1.00 45.09 587 ALA A C 1
ATOM 4523 O O . ALA A 1 587 ? -25.502 25.650 0.805 1.00 45.09 587 ALA A O 1
ATOM 4524 N N . PRO A 1 588 ? -25.896 26.659 -1.140 1.00 50.72 588 PRO A N 1
ATOM 4525 C CA . PRO A 1 588 ? -25.318 27.951 -0.734 1.00 50.72 588 PRO A CA 1
ATOM 4526 C C . PRO A 1 588 ? -25.851 28.517 0.596 1.00 50.72 588 PRO A C 1
ATOM 4528 O O . PRO A 1 588 ? -25.171 29.301 1.256 1.00 50.72 588 PRO A O 1
ATOM 4531 N N . GLU A 1 589 ? -27.060 28.126 0.992 1.00 45.47 589 GLU A N 1
ATOM 4532 C CA . GLU A 1 589 ? -27.732 28.518 2.229 1.00 45.47 589 GLU A CA 1
ATOM 4533 C C . GLU A 1 589 ? -27.204 27.864 3.525 1.00 45.47 589 GLU A C 1
ATOM 4535 O O . GLU A 1 589 ? -27.497 28.399 4.596 1.00 45.47 589 GLU A O 1
ATOM 4540 N N . HIS A 1 590 ? -26.405 26.785 3.472 1.00 51.97 590 HIS A N 1
ATOM 4541 C CA . HIS A 1 590 ? -25.865 26.100 4.668 1.00 51.97 590 HIS A CA 1
ATOM 4542 C C . HIS A 1 590 ? -24.331 26.010 4.720 1.00 51.97 590 HIS A C 1
ATOM 4544 O O . HIS A 1 590 ? -23.784 25.170 5.436 1.00 51.97 590 HIS A O 1
ATOM 4550 N N . ALA A 1 591 ? -23.624 26.896 4.010 1.00 54.16 591 ALA A N 1
ATOM 4551 C CA . ALA A 1 591 ? -22.163 26.965 4.041 1.00 54.16 591 ALA A CA 1
ATOM 4552 C C . ALA A 1 591 ? -21.615 26.976 5.487 1.00 54.16 591 ALA A C 1
ATOM 4554 O O . ALA A 1 591 ? -21.874 27.904 6.256 1.00 54.16 591 ALA A O 1
ATOM 4555 N N . GLY A 1 592 ? -20.846 25.943 5.849 1.00 59.59 592 GLY A N 1
ATOM 4556 C CA . GLY A 1 592 ? -20.237 25.783 7.177 1.00 59.59 592 GLY A CA 1
ATOM 4557 C C . GLY A 1 592 ? -20.981 24.846 8.136 1.00 59.59 592 GLY A C 1
ATOM 4558 O O . GLY A 1 592 ? -20.535 24.687 9.271 1.00 59.59 592 GLY A O 1
ATOM 4559 N N . GLN A 1 593 ? -22.077 24.211 7.707 1.00 68.50 593 GLN A N 1
ATOM 4560 C CA . GLN A 1 593 ? -22.764 23.155 8.460 1.00 68.50 593 GLN A CA 1
ATOM 4561 C C . GLN A 1 593 ? -22.471 21.791 7.831 1.00 68.50 593 GLN A C 1
ATOM 4563 O O . GLN A 1 593 ? -23.252 21.269 7.039 1.00 68.50 593 GLN A O 1
ATOM 4568 N N . PHE A 1 594 ? -21.327 21.218 8.192 1.00 75.00 594 PHE A N 1
ATOM 4569 C CA . PHE A 1 594 ? -20.946 19.875 7.770 1.00 75.00 594 PHE A CA 1
ATOM 4570 C C . PHE A 1 594 ? -21.920 18.857 8.364 1.00 75.00 594 PHE A C 1
ATOM 4572 O O . PHE A 1 594 ? -22.269 18.940 9.546 1.00 75.00 594 PHE A O 1
ATOM 4579 N N . GLN A 1 595 ? -22.359 17.900 7.550 1.00 82.44 595 GLN A N 1
ATOM 4580 C CA . GLN A 1 595 ? -23.266 16.848 7.978 1.00 82.44 595 GLN A CA 1
ATOM 4581 C C . GLN A 1 595 ? -22.754 15.476 7.561 1.00 82.44 595 GLN A C 1
ATOM 4583 O O . GLN A 1 595 ? -22.172 15.275 6.499 1.00 82.44 595 GLN A O 1
ATOM 4588 N N . VAL A 1 596 ? -23.028 14.491 8.397 1.00 86.50 596 VAL A N 1
ATOM 4589 C CA . VAL A 1 596 ? -22.941 13.089 8.014 1.00 86.50 596 VAL A CA 1
ATOM 4590 C C . VAL A 1 596 ? -24.365 12.576 7.877 1.00 86.50 596 VAL A C 1
ATOM 4592 O O . VAL A 1 596 ? -25.200 12.823 8.744 1.00 86.50 596 VAL A O 1
ATOM 4595 N N . THR A 1 597 ? -24.680 11.933 6.758 1.00 90.19 597 THR A N 1
ATOM 4596 C CA . THR A 1 597 ? -26.009 11.370 6.503 1.00 90.19 597 THR A CA 1
ATOM 4597 C C . THR A 1 597 ? -25.906 9.862 6.417 1.00 90.19 597 THR A C 1
ATOM 4599 O O . THR A 1 597 ? -25.096 9.340 5.662 1.00 90.19 597 THR A O 1
ATOM 4602 N N . LEU A 1 598 ? -26.728 9.172 7.191 1.00 94.00 598 LEU A N 1
ATOM 4603 C CA . LEU A 1 598 ? -26.909 7.737 7.124 1.00 94.00 598 LEU A CA 1
ATOM 4604 C C . LEU A 1 598 ? -28.160 7.450 6.290 1.00 94.00 598 LEU A C 1
ATOM 4606 O O . LEU A 1 598 ? -29.258 7.880 6.647 1.00 94.00 598 LEU A O 1
ATOM 4610 N N . TYR A 1 599 ? -27.985 6.735 5.187 1.00 95.69 599 TYR A N 1
ATOM 4611 C CA . TYR A 1 599 ? -29.064 6.235 4.345 1.00 95.69 599 TYR A CA 1
ATOM 4612 C C . TYR A 1 599 ? -29.290 4.762 4.639 1.00 95.69 599 TYR A C 1
ATOM 4614 O O . TYR A 1 599 ? -28.337 4.004 4.820 1.00 95.69 599 TYR A O 1
ATOM 4622 N N . ARG A 1 600 ? -30.554 4.355 4.620 1.00 97.31 600 ARG A N 1
ATOM 4623 C CA . ARG A 1 600 ? -30.937 2.960 4.464 1.00 97.31 600 ARG A CA 1
ATOM 4624 C C . ARG A 1 600 ? -31.440 2.768 3.047 1.00 97.31 600 ARG A C 1
ATOM 4626 O O . ARG A 1 600 ? -32.415 3.412 2.658 1.00 97.31 600 ARG A O 1
ATOM 4633 N N . LEU A 1 601 ? -30.789 1.900 2.294 1.00 97.69 601 LEU A N 1
ATOM 4634 C CA . LEU A 1 601 ? -31.178 1.531 0.940 1.00 97.69 601 LEU A CA 1
ATOM 4635 C C . LEU A 1 601 ? -31.699 0.094 0.944 1.00 97.69 601 LEU A C 1
ATOM 4637 O O . LEU A 1 601 ? -31.292 -0.713 1.781 1.00 97.69 601 LEU A O 1
ATOM 4641 N N . ASP A 1 602 ? -32.587 -0.248 0.019 1.00 97.44 602 ASP A N 1
ATOM 4642 C CA . ASP A 1 602 ? -32.882 -1.654 -0.256 1.00 97.44 602 ASP A CA 1
ATOM 4643 C C . ASP A 1 602 ? -31.808 -2.283 -1.166 1.00 97.44 602 ASP A C 1
ATOM 4645 O O . ASP A 1 602 ? -30.798 -1.662 -1.515 1.00 97.44 602 ASP A O 1
ATOM 4649 N N . ARG A 1 603 ? -31.998 -3.550 -1.550 1.00 95.81 603 ARG A N 1
ATOM 4650 C CA . ARG A 1 603 ? -31.037 -4.260 -2.408 1.00 95.81 603 ARG A CA 1
ATOM 4651 C C . ARG A 1 603 ? -30.988 -3.748 -3.845 1.00 95.81 603 ARG A C 1
ATOM 4653 O O . ARG A 1 603 ? -30.030 -4.088 -4.543 1.00 95.81 603 ARG A O 1
ATOM 4660 N N . ASP A 1 604 ? -31.966 -2.968 -4.286 1.00 97.06 604 ASP A N 1
ATOM 4661 C CA . ASP A 1 604 ? -31.979 -2.312 -5.597 1.00 97.06 604 ASP A CA 1
ATOM 4662 C C . ASP A 1 604 ? -31.479 -0.862 -5.513 1.00 97.06 604 ASP A C 1
ATOM 4664 O O . ASP A 1 604 ? -31.461 -0.140 -6.509 1.00 97.06 604 ASP A O 1
ATOM 4668 N N . LEU A 1 605 ? -30.939 -0.499 -4.344 1.00 97.19 605 LEU A N 1
ATOM 4669 C CA . LEU A 1 605 ? -30.381 0.800 -4.002 1.00 97.19 605 LEU A CA 1
ATOM 4670 C C . LEU A 1 605 ? -31.427 1.926 -3.953 1.00 97.19 605 LEU A C 1
ATOM 4672 O O . LEU A 1 605 ? -31.076 3.098 -4.095 1.00 97.19 605 LEU A O 1
ATOM 4676 N N . GLU A 1 606 ? -32.701 1.602 -3.720 1.00 96.69 606 GLU A N 1
ATOM 4677 C CA . GLU A 1 606 ? -33.737 2.609 -3.489 1.00 96.69 606 GLU A CA 1
ATOM 4678 C C . GLU A 1 606 ? -33.708 3.081 -2.029 1.00 96.69 606 GLU A C 1
ATOM 4680 O O . GLU A 1 606 ? -33.714 2.273 -1.093 1.00 96.69 606 GLU A O 1
ATOM 4685 N N . GLU A 1 607 ? -33.701 4.403 -1.821 1.00 95.75 607 GLU A N 1
ATOM 4686 C CA . GLU A 1 607 ? -33.728 5.004 -0.485 1.00 95.75 607 GLU A CA 1
ATOM 4687 C C . GLU A 1 607 ? -35.014 4.626 0.260 1.00 95.75 607 GLU A C 1
ATOM 4689 O O . GLU A 1 607 ? -36.118 5.001 -0.133 1.00 95.75 607 GLU A O 1
ATOM 4694 N N . GLN A 1 608 ? -34.853 3.924 1.380 1.00 97.19 608 GLN A N 1
ATOM 4695 C CA . GLN A 1 608 ? -35.940 3.569 2.289 1.00 97.19 608 GLN A CA 1
ATOM 4696 C C . GLN A 1 608 ? -36.119 4.634 3.366 1.00 97.19 608 GLN A C 1
ATOM 4698 O O . GLN A 1 608 ? -37.245 4.988 3.720 1.00 97.19 608 GLN A O 1
ATOM 4703 N N . CYS A 1 609 ? -35.008 5.143 3.905 1.00 94.81 609 CYS A N 1
ATOM 4704 C CA . CYS A 1 609 ? -35.016 6.251 4.848 1.00 94.81 609 CYS A CA 1
ATOM 4705 C C . CYS A 1 609 ? -33.630 6.907 4.973 1.00 94.81 609 CYS A C 1
ATOM 4707 O O . CYS A 1 609 ? -32.614 6.329 4.580 1.00 94.81 609 CYS A O 1
ATOM 4709 N N . ARG A 1 610 ? -33.587 8.120 5.541 1.00 94.62 610 ARG A N 1
ATOM 4710 C CA . ARG A 1 610 ? -32.353 8.887 5.761 1.00 94.62 610 ARG A CA 1
ATOM 4711 C C . ARG A 1 610 ? -32.358 9.627 7.099 1.00 94.62 610 ARG A C 1
ATOM 4713 O O . ARG A 1 610 ? -33.385 10.179 7.500 1.00 94.62 610 ARG A O 1
ATOM 4720 N N . VAL A 1 611 ? -31.199 9.711 7.748 1.00 93.56 611 VAL A N 1
ATOM 4721 C CA . VAL A 1 611 ? -30.966 10.513 8.962 1.00 93.56 611 VAL A CA 1
ATOM 4722 C C . VAL A 1 611 ? -29.677 11.308 8.806 1.00 93.56 611 VAL A C 1
ATOM 4724 O O . VAL A 1 611 ? -28.664 10.750 8.401 1.00 93.56 611 VAL A O 1
ATOM 4727 N N . SER A 1 612 ? -29.687 12.591 9.165 1.00 91.62 612 SER A N 1
ATOM 4728 C CA . SER A 1 612 ? -28.498 13.450 9.114 1.00 91.62 612 SER A CA 1
ATOM 4729 C C . SER A 1 612 ? -28.093 13.927 10.505 1.00 91.62 612 SER A C 1
ATOM 4731 O O . SER A 1 612 ? -28.941 14.229 11.347 1.00 91.62 612 SER A O 1
ATOM 4733 N N . PHE A 1 613 ? -26.787 14.038 10.722 1.00 87.50 613 PHE A N 1
ATOM 4734 C CA . PHE A 1 613 ? -26.167 14.482 11.965 1.00 87.50 613 PHE A CA 1
ATOM 4735 C C . PHE A 1 613 ? -25.180 15.616 11.674 1.00 87.50 613 PHE A C 1
ATOM 4737 O O . PHE A 1 613 ? -24.569 15.615 10.602 1.00 87.50 613 PHE A O 1
ATOM 4744 N N . PRO A 1 614 ? -24.980 16.570 12.601 1.00 85.88 614 PRO A N 1
ATOM 4745 C CA . PRO A 1 614 ? -23.852 17.495 12.523 1.00 85.88 614 PRO A CA 1
ATOM 4746 C C . PRO A 1 614 ? -22.527 16.727 12.447 1.00 85.88 614 PRO A C 1
ATOM 4748 O O . PRO A 1 614 ? -22.402 15.658 13.037 1.00 85.88 614 PRO A O 1
ATOM 4751 N N . PHE A 1 615 ? -21.537 17.269 11.747 1.00 80.12 615 PHE A N 1
ATOM 4752 C CA . PHE A 1 615 ? -20.232 16.637 11.558 1.00 80.12 615 PHE A CA 1
ATOM 4753 C C . PHE A 1 615 ? -19.102 17.654 11.735 1.00 80.12 615 PHE A C 1
ATOM 4755 O O . PHE A 1 615 ? -19.291 18.843 11.482 1.00 80.12 615 PHE A O 1
ATOM 4762 N N . GLU A 1 616 ? -17.924 17.202 12.167 1.00 77.75 616 GLU A N 1
ATOM 4763 C CA . GLU A 1 616 ? -16.722 18.036 12.240 1.00 77.75 616 GLU A CA 1
ATOM 4764 C C . GLU A 1 616 ? -15.816 17.779 11.013 1.00 77.75 616 GLU A C 1
ATOM 4766 O O . GLU A 1 616 ? -15.270 16.692 10.853 1.00 77.75 616 GLU A O 1
ATOM 4771 N N . PRO A 1 617 ? -15.568 18.771 10.146 1.00 64.88 617 PRO A N 1
ATOM 4772 C CA . PRO A 1 617 ? -14.802 18.601 8.902 1.00 64.88 617 PRO A CA 1
ATOM 4773 C C . PRO A 1 617 ? -13.386 18.038 9.062 1.00 64.88 617 PRO A C 1
ATOM 4775 O O . PRO A 1 617 ? -12.906 17.287 8.213 1.00 64.88 617 PRO A O 1
ATOM 4778 N N . GLN A 1 618 ? -12.682 18.411 10.134 1.00 64.50 618 GLN A N 1
ATOM 4779 C CA . GLN A 1 618 ? -11.306 17.956 10.364 1.00 64.50 618 GLN A CA 1
ATOM 4780 C C . GLN A 1 618 ? -11.225 16.467 10.717 1.00 64.50 618 GLN A C 1
ATOM 4782 O O . GLN A 1 618 ? -10.131 15.911 10.770 1.00 64.50 618 GLN A O 1
ATOM 4787 N N . THR A 1 619 ? -12.366 15.814 10.944 1.00 61.00 619 THR A N 1
ATOM 4788 C CA . THR A 1 619 ? -12.449 14.395 11.280 1.00 61.00 619 THR A CA 1
ATOM 4789 C C . THR A 1 619 ? -12.852 13.553 10.074 1.00 61.00 619 THR A C 1
ATOM 4791 O O . THR A 1 619 ? -13.251 12.414 10.237 1.00 61.00 619 THR A O 1
ATOM 4794 N N . GLN A 1 620 ? -12.732 14.060 8.845 1.00 56.19 620 GLN A N 1
ATOM 4795 C CA . GLN A 1 620 ? -13.087 13.316 7.630 1.00 56.19 620 GLN A CA 1
ATOM 4796 C C . GLN A 1 620 ? -12.317 11.998 7.453 1.00 56.19 620 GLN A C 1
ATOM 4798 O O . GLN A 1 620 ? -12.850 11.074 6.852 1.00 56.19 620 GLN A O 1
ATOM 4803 N N . ALA A 1 621 ? -11.126 11.866 8.048 1.00 53.44 621 ALA A N 1
ATOM 4804 C CA . ALA A 1 621 ? -10.428 10.583 8.144 1.00 53.44 621 ALA A CA 1
ATOM 4805 C C . ALA A 1 621 ? -11.237 9.522 8.925 1.00 53.44 621 ALA A C 1
ATOM 4807 O O . ALA A 1 621 ? -11.233 8.368 8.523 1.00 53.44 621 ALA A O 1
ATOM 4808 N N . VAL A 1 622 ? -12.011 9.910 9.958 1.00 51.91 622 VAL A N 1
ATOM 4809 C CA . VAL A 1 622 ? -13.034 9.040 10.594 1.00 51.91 622 VAL A CA 1
ATOM 4810 C C . VAL A 1 622 ? -13.970 8.487 9.534 1.00 51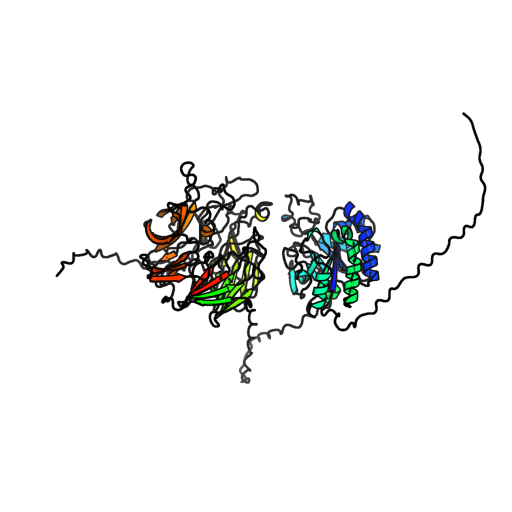.91 622 VAL A C 1
ATOM 4812 O O . VAL A 1 622 ? -14.321 7.318 9.551 1.00 51.91 622 VAL A O 1
ATOM 4815 N N . GLY A 1 623 ? -14.385 9.364 8.619 1.00 57.28 623 GLY A N 1
ATOM 4816 C CA . GLY A 1 623 ? -15.363 9.060 7.598 1.00 57.28 623 GLY A CA 1
ATOM 4817 C C . GLY A 1 623 ? -14.932 7.890 6.735 1.00 57.28 623 GLY A C 1
ATOM 4818 O O . GLY A 1 623 ? -15.776 7.089 6.422 1.00 57.28 623 GLY A O 1
ATOM 4819 N N . PHE A 1 624 ? -13.659 7.716 6.389 1.00 68.88 624 PHE A N 1
ATOM 4820 C CA . PHE A 1 624 ? -13.261 6.597 5.522 1.00 68.88 624 PHE A CA 1
ATOM 4821 C C . PHE A 1 624 ? -13.224 5.242 6.236 1.00 68.88 624 PHE A C 1
ATOM 4823 O O . PHE A 1 624 ? -13.425 4.217 5.591 1.00 68.88 624 PHE A O 1
ATOM 4830 N N . TYR A 1 625 ? -13.018 5.235 7.555 1.00 75.06 625 TYR A N 1
ATOM 4831 C CA . TYR A 1 625 ? -12.712 4.018 8.316 1.00 75.06 625 TYR A CA 1
ATOM 4832 C C . TYR A 1 625 ? -13.769 3.647 9.373 1.00 75.06 625 TYR A C 1
ATOM 4834 O O . TYR A 1 625 ? -13.705 2.560 9.948 1.00 75.06 625 TYR A O 1
ATOM 4842 N N . ALA A 1 626 ? -14.758 4.513 9.612 1.00 85.19 626 ALA A N 1
ATOM 4843 C CA . ALA A 1 626 ? -15.901 4.246 10.479 1.00 85.19 626 ALA A CA 1
ATOM 4844 C C . ALA A 1 626 ? -17.129 3.870 9.655 1.00 85.19 626 ALA A C 1
ATOM 4846 O O . ALA A 1 626 ? -17.579 4.651 8.823 1.00 85.19 626 ALA A O 1
ATOM 4847 N N . ALA A 1 627 ? -17.699 2.711 9.950 1.00 92.88 627 ALA A N 1
ATOM 4848 C CA . ALA A 1 627 ? -18.954 2.227 9.407 1.00 92.88 627 ALA A CA 1
ATOM 4849 C C . ALA A 1 627 ? -19.955 1.967 10.542 1.00 92.88 627 ALA A C 1
ATOM 4851 O O . ALA A 1 627 ? -19.553 1.734 11.689 1.00 92.88 627 ALA A O 1
ATOM 4852 N N . PRO A 1 628 ? -21.265 1.980 10.257 1.00 96.06 628 PRO A N 1
ATOM 4853 C CA . PRO A 1 628 ? -22.239 1.467 11.206 1.00 96.06 628 PRO A CA 1
ATOM 4854 C C . PRO A 1 628 ? -22.055 -0.044 11.432 1.00 96.06 628 PRO A C 1
ATOM 4856 O O . PRO A 1 628 ? -21.500 -0.743 10.595 1.00 96.06 628 PRO A O 1
ATOM 4859 N N . THR A 1 629 ? -22.551 -0.570 12.548 1.00 97.69 629 THR A N 1
ATOM 4860 C CA . THR A 1 629 ? -22.744 -2.019 12.753 1.00 97.69 629 THR A CA 1
ATOM 4861 C C . THR A 1 629 ? -24.214 -2.344 12.901 1.00 97.69 629 THR A C 1
ATOM 4863 O O . THR A 1 629 ? -25.004 -1.466 13.237 1.00 97.69 629 THR A O 1
ATOM 4866 N N . VAL A 1 630 ? -24.606 -3.587 12.628 1.00 98.19 630 VAL A N 1
ATOM 4867 C CA . VAL A 1 630 ? -26.019 -3.961 12.508 1.00 98.19 630 VAL A CA 1
ATOM 4868 C C . VAL A 1 630 ? -26.353 -5.152 13.398 1.00 98.19 630 VAL A C 1
ATOM 4870 O O . VAL A 1 630 ? -25.750 -6.220 13.275 1.00 98.19 630 VAL A O 1
ATOM 4873 N N . ASP A 1 631 ? -27.325 -4.974 14.295 1.00 97.88 631 ASP A N 1
ATOM 4874 C CA . ASP A 1 631 ? -27.816 -6.053 15.157 1.00 97.88 631 ASP A CA 1
ATOM 4875 C C . ASP A 1 631 ? -28.756 -7.020 14.412 1.00 97.88 631 ASP A C 1
ATOM 4877 O O . ASP A 1 631 ? -29.095 -6.835 13.244 1.00 97.88 631 ASP A O 1
ATOM 4881 N N . GLN A 1 632 ? -29.213 -8.068 15.099 1.00 95.81 632 GLN A N 1
ATOM 4882 C CA . GLN A 1 632 ? -30.151 -9.063 14.555 1.00 95.81 632 GLN A CA 1
ATOM 4883 C C . GLN A 1 632 ? -31.524 -8.496 14.132 1.00 95.81 632 GLN A C 1
ATOM 4885 O O . GLN A 1 632 ? -32.315 -9.193 13.497 1.00 95.81 632 GLN A O 1
ATOM 4890 N N . HIS A 1 633 ? -31.843 -7.255 14.509 1.00 96.00 633 HIS A N 1
ATOM 4891 C CA . HIS A 1 633 ? -33.098 -6.573 14.190 1.00 96.00 633 HIS A CA 1
ATOM 4892 C C . HIS A 1 633 ? -32.934 -5.537 13.069 1.00 96.00 633 HIS A C 1
ATOM 4894 O O . HIS A 1 633 ? -33.895 -4.842 12.732 1.00 96.00 633 HIS A O 1
ATOM 4900 N N . GLY A 1 634 ? -31.737 -5.423 12.488 1.00 96.50 634 GLY A N 1
ATOM 4901 C CA . GLY A 1 634 ? -31.435 -4.430 11.463 1.00 96.50 634 GLY A CA 1
ATOM 4902 C C . GLY A 1 634 ? -31.217 -3.021 12.018 1.00 96.50 634 GLY A C 1
ATOM 4903 O O . GLY A 1 634 ? -31.196 -2.068 11.237 1.00 96.50 634 GLY A O 1
ATOM 4904 N N . HIS A 1 635 ? -31.081 -2.846 13.340 1.00 98.25 635 HIS A N 1
ATOM 4905 C CA . HIS A 1 635 ? -30.727 -1.545 13.903 1.00 98.25 635 HIS A CA 1
ATOM 4906 C C . HIS A 1 635 ? -29.252 -1.252 13.628 1.00 98.25 635 HIS A C 1
ATOM 4908 O O . HIS A 1 635 ? -28.384 -2.053 13.976 1.00 98.25 635 HIS A O 1
ATOM 4914 N N . ALA A 1 636 ? -28.980 -0.081 13.060 1.00 98.12 636 ALA A N 1
ATOM 4915 C CA . ALA A 1 636 ? -27.636 0.421 12.849 1.00 98.12 636 ALA A CA 1
ATOM 4916 C C . ALA A 1 636 ? -27.113 1.138 14.100 1.00 98.12 636 ALA A C 1
ATOM 4918 O O . ALA A 1 636 ? -27.805 1.965 14.697 1.00 98.12 636 ALA A O 1
ATOM 4919 N N . TYR A 1 637 ? -25.868 0.866 14.464 1.00 98.06 637 TYR A N 1
ATOM 4920 C CA . TYR A 1 637 ? -25.135 1.536 15.528 1.00 98.06 637 TYR A CA 1
ATOM 4921 C C . TYR A 1 637 ? -24.009 2.329 14.893 1.00 98.06 637 TYR A C 1
ATOM 4923 O O . TYR A 1 637 ? -23.172 1.760 14.202 1.00 98.06 637 TYR A O 1
ATOM 4931 N N . LEU A 1 638 ? -23.994 3.640 15.108 1.00 95.56 638 LEU A N 1
ATOM 4932 C CA . LEU A 1 638 ? -23.083 4.552 14.432 1.00 95.56 638 LEU A CA 1
ATOM 4933 C C . LEU A 1 638 ? -22.327 5.409 15.444 1.00 95.56 638 LEU A C 1
ATOM 4935 O O . LEU A 1 638 ? -22.927 6.039 16.316 1.00 95.56 638 LEU A O 1
ATOM 4939 N N . ALA A 1 639 ? -21.012 5.465 15.276 1.00 94.50 639 ALA A N 1
ATOM 4940 C CA . ALA A 1 639 ? -20.131 6.373 15.987 1.00 94.50 639 ALA A CA 1
ATOM 4941 C C . ALA A 1 639 ? -19.899 7.635 15.138 1.00 94.50 639 ALA A C 1
ATOM 4943 O O . ALA A 1 639 ? -19.532 7.542 13.968 1.00 94.50 639 ALA A O 1
ATOM 4944 N N . VAL A 1 640 ? -20.122 8.820 15.708 1.00 92.06 640 VAL A N 1
ATOM 4945 C CA . VAL A 1 640 ? -19.880 10.106 15.029 1.00 92.06 640 VAL A CA 1
ATOM 4946 C C . VAL A 1 640 ? -19.174 11.087 15.952 1.00 92.06 640 VAL A C 1
ATOM 4948 O O . VAL A 1 640 ? -19.390 11.082 17.161 1.00 92.06 640 VAL A O 1
ATOM 4951 N N . THR A 1 641 ? -18.357 11.973 15.384 1.00 91.19 641 THR A N 1
ATOM 4952 C CA . THR A 1 641 ? -17.803 13.119 16.115 1.00 91.19 641 THR A CA 1
ATOM 4953 C C . THR A 1 641 ? -18.561 14.375 15.718 1.00 91.19 641 THR A C 1
ATOM 4955 O O . THR A 1 641 ? -18.608 14.728 14.538 1.00 91.19 641 THR A O 1
ATOM 4958 N N . VAL A 1 642 ? -19.148 15.053 16.704 1.00 90.00 642 VAL A N 1
ATOM 4959 C CA . VAL A 1 642 ? -19.931 16.275 16.491 1.00 90.00 642 VAL A CA 1
ATOM 4960 C C . VAL A 1 642 ? -19.321 17.449 17.262 1.00 90.00 642 VAL A C 1
ATOM 4962 O O . VAL A 1 642 ? -18.725 17.242 18.328 1.00 90.00 642 VAL A O 1
ATOM 4965 N N . PRO A 1 643 ? -19.471 18.690 16.769 1.00 84.81 643 PRO A N 1
ATOM 4966 C CA . PRO A 1 643 ? -19.169 19.873 17.564 1.00 84.81 643 PRO A CA 1
ATOM 4967 C C . PRO A 1 643 ? -20.219 20.055 18.672 1.00 84.81 643 PRO A C 1
ATOM 4969 O O . PRO A 1 643 ? -21.405 19.774 18.485 1.00 84.81 643 PRO A O 1
ATOM 4972 N N . ASP A 1 644 ? -19.798 20.542 19.834 1.00 81.38 644 ASP A N 1
ATOM 4973 C CA . ASP A 1 644 ? -20.686 20.995 20.904 1.00 81.38 644 ASP A CA 1
ATOM 4974 C C . ASP A 1 644 ? -20.931 22.518 20.862 1.00 81.38 644 ASP A C 1
ATOM 4976 O O . ASP A 1 644 ? -20.492 23.219 19.948 1.00 81.38 644 ASP A O 1
ATOM 4980 N N . GLU A 1 645 ? -21.652 23.041 21.861 1.00 82.06 645 GLU A N 1
ATOM 4981 C CA . GLU A 1 645 ? -22.027 24.462 21.961 1.00 82.06 645 GLU A CA 1
ATOM 4982 C C . GLU A 1 645 ? -20.828 25.425 22.027 1.00 82.06 645 GLU A C 1
ATOM 4984 O O . GLU A 1 645 ? -20.966 26.596 21.673 1.00 82.06 645 GLU A O 1
ATOM 4989 N N . ASN A 1 646 ? -19.656 24.952 22.461 1.00 83.38 646 ASN A N 1
ATOM 4990 C CA . ASN A 1 646 ? -18.431 25.744 22.572 1.00 83.38 646 ASN A CA 1
ATOM 4991 C C . ASN A 1 646 ? -17.471 25.506 21.400 1.00 83.38 646 ASN A C 1
ATOM 4993 O O . ASN A 1 646 ? -16.323 25.951 21.460 1.00 83.38 646 ASN A O 1
ATOM 4997 N N . HIS A 1 647 ? -17.912 24.793 20.358 1.00 76.56 647 HIS A N 1
ATOM 4998 C CA . HIS A 1 647 ? -17.047 24.265 19.301 1.00 76.56 647 HIS A CA 1
ATOM 4999 C C . HIS A 1 647 ? -15.939 23.339 19.834 1.00 76.56 647 HIS A C 1
ATOM 5001 O O . HIS A 1 647 ? -14.927 23.128 19.162 1.00 76.56 647 HIS A O 1
ATOM 5007 N N . THR A 1 648 ? -16.115 22.772 21.033 1.00 82.31 648 THR A N 1
ATOM 5008 C CA . THR A 1 648 ? -15.342 21.612 21.471 1.00 82.31 648 THR A CA 1
ATOM 5009 C C . THR A 1 648 ? -15.947 20.343 20.872 1.00 82.31 648 THR A C 1
ATOM 5011 O O . THR A 1 648 ? -17.067 20.338 20.365 1.00 82.31 648 THR A O 1
ATOM 5014 N N . ARG A 1 649 ? -15.160 19.270 20.810 1.00 86.75 649 ARG A N 1
ATOM 5015 C CA . ARG A 1 649 ? -15.532 18.041 20.099 1.00 86.75 649 ARG A CA 1
ATOM 5016 C C . ARG A 1 649 ? -16.115 17.033 21.075 1.00 86.75 649 ARG A C 1
ATOM 5018 O O . ARG A 1 649 ? -15.674 16.968 22.222 1.00 86.75 649 ARG A O 1
ATOM 5025 N N . LYS A 1 650 ? -17.090 16.245 20.630 1.00 91.69 650 LYS A N 1
ATOM 5026 C CA . LYS A 1 650 ? -17.585 15.090 21.383 1.00 91.69 650 LYS A CA 1
ATOM 5027 C C . LYS A 1 650 ? -17.873 13.915 20.459 1.00 91.69 650 LYS A C 1
ATOM 5029 O O . LYS A 1 650 ? -18.519 14.074 19.421 1.00 91.69 650 LYS A O 1
ATOM 5034 N N . GLY A 1 651 ? -17.422 12.736 20.867 1.00 93.75 651 GLY A N 1
ATOM 5035 C CA . GLY A 1 651 ? -17.833 11.475 20.271 1.00 93.75 651 GLY A CA 1
ATOM 5036 C C . GLY A 1 651 ? -19.254 11.143 20.716 1.00 93.75 651 GLY A C 1
ATOM 5037 O O . GLY A 1 651 ? -19.600 11.334 21.882 1.00 93.75 651 GLY A O 1
ATOM 5038 N N . GLN A 1 652 ? -20.084 10.654 19.807 1.00 95.50 652 GLN A N 1
ATOM 5039 C CA . GLN A 1 652 ? -21.437 10.189 20.086 1.00 95.50 652 GLN A CA 1
ATOM 5040 C C . GLN A 1 652 ? -21.628 8.787 19.522 1.00 95.50 652 GLN A C 1
ATOM 5042 O O . GLN A 1 652 ? -21.173 8.493 18.418 1.00 95.50 652 GLN A O 1
ATOM 5047 N N . LEU A 1 653 ? -22.345 7.951 20.272 1.00 97.38 653 LEU A N 1
ATOM 5048 C CA . LEU A 1 653 ? -22.859 6.673 19.796 1.00 97.38 653 LEU A CA 1
ATOM 5049 C C . LEU A 1 653 ? -24.367 6.791 19.597 1.00 97.38 653 LEU A C 1
ATOM 5051 O O . LEU A 1 653 ? -25.107 7.116 20.529 1.00 97.38 653 LEU A O 1
ATOM 5055 N N . LEU A 1 654 ? -24.819 6.493 18.389 1.00 97.44 654 LEU A N 1
ATOM 5056 C CA . LEU A 1 654 ? -26.209 6.578 17.970 1.00 97.44 654 LEU A CA 1
ATOM 5057 C C . LEU A 1 654 ? -26.719 5.187 17.599 1.00 97.44 654 LEU A C 1
ATOM 5059 O O . LEU A 1 654 ? -25.991 4.390 17.016 1.00 97.44 654 LEU A O 1
ATOM 5063 N N . LYS A 1 655 ? -27.990 4.929 17.892 1.00 98.06 655 LYS A N 1
ATOM 5064 C CA . LYS A 1 655 ? -28.760 3.805 17.360 1.00 98.06 655 LYS A CA 1
ATOM 5065 C C . LYS A 1 655 ? -29.793 4.341 16.382 1.00 98.06 655 LYS A C 1
ATOM 5067 O O . LYS A 1 655 ? -30.532 5.259 16.736 1.00 98.06 655 LYS A O 1
ATOM 5072 N N . VAL A 1 656 ? -29.863 3.759 15.193 1.00 98.19 656 VAL A N 1
ATOM 5073 C CA . VAL A 1 656 ? -30.825 4.102 14.145 1.00 98.19 656 VAL A CA 1
ATOM 5074 C C . VAL A 1 656 ? -31.591 2.849 13.750 1.00 98.19 656 VAL A C 1
ATOM 5076 O O . VAL A 1 656 ? -31.006 1.826 13.408 1.00 98.19 656 VAL A O 1
ATOM 5079 N N . THR A 1 657 ? -32.913 2.900 13.833 1.00 97.88 657 THR A N 1
ATOM 5080 C CA . THR A 1 657 ? -33.775 1.772 13.472 1.00 97.88 657 THR A CA 1
ATOM 5081 C C . THR A 1 657 ? -34.045 1.718 11.961 1.00 97.88 657 THR A C 1
ATOM 5083 O O . THR A 1 657 ? -33.902 2.737 11.288 1.00 97.88 657 THR A O 1
ATOM 5086 N N . PRO A 1 658 ? -34.498 0.576 11.403 1.00 96.44 658 PRO A N 1
ATOM 5087 C CA . PRO A 1 658 ? -34.916 0.448 10.000 1.00 96.44 658 PRO A CA 1
ATOM 5088 C C . PRO A 1 658 ? -35.937 1.477 9.486 1.00 96.44 658 PRO A C 1
ATOM 5090 O O . PRO A 1 658 ? -36.016 1.696 8.277 1.00 96.44 658 PRO A O 1
ATOM 5093 N N . ASP A 1 659 ? -36.726 2.081 10.380 1.00 95.88 659 ASP A N 1
ATOM 5094 C CA . ASP A 1 659 ? -37.674 3.173 10.114 1.00 95.88 659 ASP A CA 1
ATOM 5095 C C . ASP A 1 659 ? -37.095 4.568 10.433 1.00 95.88 659 ASP A C 1
ATOM 5097 O O . ASP A 1 659 ? -37.828 5.551 10.532 1.00 95.88 659 ASP A O 1
ATOM 5101 N N . CYS A 1 660 ? -35.769 4.659 10.567 1.00 95.50 660 CYS A N 1
ATOM 5102 C CA . CYS A 1 660 ? -34.993 5.871 10.813 1.00 95.50 660 CYS A CA 1
ATOM 5103 C C . CYS A 1 660 ? -35.334 6.614 12.115 1.00 95.50 660 CYS A C 1
ATOM 5105 O O . CYS A 1 660 ? -35.185 7.836 12.207 1.00 95.50 660 CYS A O 1
ATOM 5107 N N . GLN A 1 661 ? -35.749 5.891 13.158 1.00 97.56 661 GLN A N 1
ATOM 5108 C CA . GLN A 1 661 ? -35.796 6.450 14.506 1.00 97.56 661 GLN A CA 1
ATOM 5109 C C . GLN A 1 661 ? -34.394 6.448 15.106 1.00 97.56 661 GLN A C 1
ATOM 5111 O O . GLN A 1 661 ? -33.725 5.418 15.164 1.00 97.56 661 GLN A O 1
ATOM 5116 N N . THR A 1 662 ? -33.973 7.608 15.597 1.00 97.62 662 THR A N 1
ATOM 5117 C CA . THR A 1 662 ? -32.635 7.803 16.156 1.00 97.62 662 THR A CA 1
ATOM 5118 C C . THR A 1 662 ? -32.693 7.910 17.671 1.00 97.62 662 THR A C 1
ATOM 5120 O O . THR A 1 662 ? -33.455 8.707 18.218 1.00 97.62 662 THR A O 1
ATOM 5123 N N . THR A 1 663 ? -31.824 7.167 18.352 1.00 98.06 663 THR A N 1
ATOM 5124 C CA . THR A 1 663 ? -31.586 7.274 19.795 1.00 98.06 663 THR A CA 1
ATOM 5125 C C . THR A 1 663 ? -30.109 7.557 20.056 1.00 98.06 663 THR A C 1
ATOM 5127 O O . THR A 1 663 ? -29.244 6.827 19.581 1.00 98.06 663 THR A O 1
ATOM 5130 N N . LEU A 1 664 ? -29.809 8.602 20.830 1.00 97.69 664 LEU A N 1
ATOM 5131 C CA . LEU A 1 664 ? -28.464 8.835 21.358 1.00 97.69 664 LEU A CA 1
ATOM 5132 C C . LEU A 1 664 ? -28.222 7.885 22.533 1.00 97.69 664 LEU A C 1
ATOM 5134 O O . LEU A 1 664 ? -28.930 7.964 23.535 1.00 97.69 664 LEU A O 1
ATOM 5138 N N . LEU A 1 665 ? -27.239 6.996 22.400 1.00 98.12 665 LEU A N 1
ATOM 5139 C CA . LEU A 1 665 ? -26.904 6.005 23.422 1.00 98.12 665 LEU A CA 1
ATOM 5140 C C . LEU A 1 665 ? -25.828 6.509 24.384 1.00 98.12 665 LEU A C 1
ATOM 5142 O O . LEU A 1 665 ? -25.927 6.270 25.584 1.00 98.12 665 LEU A O 1
ATOM 5146 N N . ALA A 1 666 ? -24.806 7.195 23.867 1.00 97.69 666 ALA A N 1
ATOM 5147 C CA . ALA A 1 666 ? -23.679 7.665 24.667 1.00 97.69 666 ALA A CA 1
ATOM 5148 C C . ALA A 1 666 ? -23.031 8.921 24.090 1.00 97.69 666 ALA A C 1
ATOM 5150 O O . ALA A 1 666 ? -23.095 9.174 22.886 1.00 97.69 666 ALA A O 1
ATOM 5151 N N . GLU A 1 667 ? -22.348 9.661 24.962 1.00 96.56 667 GLU A N 1
ATOM 5152 C CA . GLU A 1 667 ? -21.475 10.771 24.596 1.00 96.56 667 GLU A CA 1
ATOM 5153 C C . GLU A 1 667 ? -20.128 10.637 25.315 1.00 96.56 667 GLU A C 1
ATOM 5155 O O . GLU A 1 667 ? -20.075 10.294 26.499 1.00 96.56 667 GLU A O 1
ATOM 5160 N N . ALA A 1 668 ? -19.051 10.964 24.608 1.00 94.81 668 ALA A N 1
ATOM 5161 C CA . ALA A 1 668 ? -17.692 11.078 25.120 1.00 94.81 668 ALA A CA 1
ATOM 5162 C C . ALA A 1 668 ? -17.213 12.532 24.933 1.00 94.81 668 ALA A C 1
ATOM 5164 O O . ALA A 1 668 ? -16.712 12.892 23.861 1.00 94.81 668 ALA A O 1
ATOM 5165 N N . PRO A 1 669 ? -17.416 13.410 25.937 1.00 93.44 669 PRO A N 1
ATOM 5166 C CA . PRO A 1 669 ? -17.032 14.816 25.844 1.00 93.44 669 PRO A CA 1
ATOM 5167 C C . PRO A 1 669 ? -15.522 14.982 25.665 1.00 93.44 669 PRO A C 1
ATOM 5169 O O . PRO A 1 669 ? -14.744 14.333 26.360 1.00 93.44 669 PRO A O 1
ATOM 5172 N N . GLY A 1 670 ? -15.105 15.882 24.775 1.00 90.88 670 GLY A N 1
ATOM 5173 C CA . GLY A 1 670 ? -13.691 16.187 24.539 1.00 90.88 670 GLY A CA 1
ATOM 5174 C C . GLY A 1 670 ? -12.913 15.098 23.797 1.00 90.88 670 GLY A C 1
ATOM 5175 O O . GLY A 1 670 ? -11.699 15.220 23.684 1.00 90.88 670 GLY A O 1
ATOM 5176 N N . SER A 1 671 ? -13.587 14.059 23.303 1.00 92.00 671 SER A N 1
ATOM 5177 C CA . SER A 1 671 ? -12.969 12.936 22.598 1.00 92.00 671 SER A CA 1
ATOM 5178 C C . SER A 1 671 ? -13.531 12.798 21.183 1.00 92.00 671 SER A C 1
ATOM 5180 O O . SER A 1 671 ? -14.569 13.381 20.850 1.00 92.00 671 SER A O 1
ATOM 5182 N N . PHE A 1 672 ? -12.835 12.032 20.349 1.00 91.50 672 PHE A N 1
ATOM 5183 C CA . PHE A 1 672 ? -13.230 11.724 18.985 1.00 91.50 672 PHE A CA 1
ATOM 5184 C C . PHE A 1 672 ? -13.658 10.269 18.896 1.00 91.50 672 PHE A C 1
ATOM 5186 O O . PHE A 1 672 ? -13.040 9.375 19.469 1.00 91.50 672 PHE A O 1
ATOM 5193 N N . ALA A 1 673 ? -14.719 10.035 18.140 1.00 92.69 673 ALA A N 1
ATOM 5194 C CA . ALA A 1 673 ? -15.180 8.705 17.800 1.00 92.69 673 ALA A CA 1
ATOM 5195 C C . ALA A 1 673 ? -14.763 8.412 16.356 1.00 92.69 673 ALA A C 1
ATOM 5197 O O . ALA A 1 673 ? -15.448 8.839 15.427 1.00 92.69 673 ALA A O 1
ATOM 5198 N N . HIS A 1 674 ? -13.600 7.770 16.197 1.00 91.31 674 HIS A N 1
ATOM 5199 C CA . HIS A 1 674 ? -13.009 7.437 14.898 1.00 91.31 674 HIS A CA 1
ATOM 5200 C C . HIS A 1 674 ? -13.283 6.006 14.435 1.00 91.31 674 HIS A C 1
ATOM 5202 O O . HIS A 1 674 ? -13.351 5.765 13.235 1.00 91.31 674 HIS A O 1
ATOM 5208 N N . ALA A 1 675 ? -13.414 5.069 15.367 1.00 93.75 675 ALA A N 1
ATOM 5209 C CA . ALA A 1 675 ? -13.629 3.667 15.062 1.00 93.75 675 ALA A CA 1
ATOM 5210 C C . ALA A 1 675 ? -15.111 3.352 14.853 1.00 93.75 675 ALA A C 1
ATOM 5212 O O . ALA A 1 675 ? -15.990 3.947 15.485 1.00 93.75 675 ALA A O 1
ATOM 5213 N N . SER A 1 676 ? -15.378 2.333 14.036 1.00 95.81 676 SER A N 1
ATOM 5214 C CA . SER A 1 676 ? -16.696 1.700 14.017 1.00 95.81 676 SER A CA 1
ATOM 5215 C C . SER A 1 676 ? -17.003 1.107 15.400 1.00 95.81 676 SER A C 1
ATOM 5217 O O . SER A 1 676 ? -16.096 0.581 16.059 1.00 95.81 676 SER A O 1
ATOM 5219 N N . PRO A 1 677 ? -18.262 1.143 15.868 1.00 97.44 677 PRO A N 1
ATOM 5220 C CA . PRO A 1 677 ? -18.648 0.381 17.048 1.00 97.44 677 PRO A CA 1
ATOM 5221 C C . PRO A 1 677 ? -18.511 -1.126 16.789 1.00 97.44 677 PRO A C 1
ATOM 5223 O O . PRO A 1 677 ? -18.357 -1.576 15.657 1.00 97.44 677 PRO A O 1
ATOM 5226 N N . THR A 1 678 ? -18.569 -1.939 17.840 1.00 98.44 678 THR A N 1
ATOM 5227 C CA . THR A 1 678 ? -18.598 -3.408 17.718 1.00 98.44 678 THR A CA 1
ATOM 5228 C C . THR A 1 678 ? -19.705 -3.980 18.585 1.00 98.44 678 THR A C 1
ATOM 5230 O O . THR A 1 678 ? -19.831 -3.601 19.742 1.00 98.44 678 THR A O 1
ATOM 5233 N N . LEU A 1 679 ? -20.531 -4.865 18.043 1.00 98.50 679 LEU A N 1
ATOM 5234 C CA . LEU A 1 679 ? -21.607 -5.527 18.776 1.00 98.50 679 LEU A CA 1
ATOM 5235 C C . LEU A 1 679 ? -21.078 -6.783 19.459 1.00 98.50 679 LEU A C 1
ATOM 5237 O O . LEU A 1 679 ? -20.215 -7.465 18.917 1.00 98.50 679 LEU A O 1
ATOM 5241 N N . ALA A 1 680 ? -21.584 -7.094 20.647 1.00 98.25 680 ALA A N 1
ATOM 5242 C CA . ALA A 1 680 ? -21.196 -8.294 21.377 1.00 98.25 680 ALA A CA 1
ATOM 5243 C C . ALA A 1 680 ? -22.375 -8.914 22.128 1.00 98.25 680 ALA A C 1
ATOM 5245 O O . ALA A 1 680 ? -23.209 -8.207 22.700 1.00 98.25 680 ALA A O 1
ATOM 5246 N N . ASP A 1 681 ? -22.406 -10.247 22.140 1.00 97.44 681 ASP A N 1
ATOM 5247 C CA . ASP A 1 681 ? -23.363 -11.093 22.864 1.00 97.44 681 ASP A CA 1
ATOM 5248 C C . ASP A 1 681 ? -24.846 -10.700 22.694 1.00 97.44 681 ASP A C 1
ATOM 5250 O O . ASP A 1 681 ? -25.645 -10.903 23.608 1.00 97.44 681 ASP A O 1
ATOM 5254 N N . ASP A 1 682 ? -25.215 -10.087 21.562 1.00 96.88 682 ASP A N 1
ATOM 5255 C CA . ASP A 1 682 ? -26.566 -9.560 21.271 1.00 96.88 682 ASP A CA 1
ATOM 5256 C C . ASP A 1 682 ? -27.122 -8.566 22.301 1.00 96.88 682 ASP A C 1
ATOM 5258 O O . ASP A 1 682 ? -28.313 -8.253 22.309 1.00 96.88 682 ASP A O 1
ATOM 5262 N N . ALA A 1 683 ? -26.268 -8.074 23.191 1.00 97.88 683 ALA A N 1
ATOM 5263 C CA . ALA A 1 683 ? -26.670 -7.287 24.347 1.00 97.88 683 ALA A CA 1
ATOM 5264 C C . ALA A 1 683 ? -25.826 -6.028 24.514 1.00 97.88 683 ALA A C 1
ATOM 5266 O O . ALA A 1 683 ? -26.238 -5.118 25.241 1.00 97.88 683 ALA A O 1
ATOM 5267 N N . TYR A 1 684 ? -24.666 -5.965 23.856 1.00 98.69 684 TYR A N 1
ATOM 5268 C CA . TYR A 1 684 ? -23.687 -4.923 24.091 1.00 98.69 684 TYR A CA 1
ATOM 5269 C C . TYR A 1 684 ? -23.174 -4.262 22.818 1.00 98.69 684 TYR A C 1
ATOM 5271 O O . TYR A 1 684 ? -23.100 -4.873 21.753 1.00 98.69 684 TYR A O 1
ATOM 5279 N N . VAL A 1 685 ? -22.762 -3.007 22.980 1.00 98.62 685 VAL A N 1
ATOM 5280 C CA . VAL A 1 685 ? -22.013 -2.219 22.006 1.00 98.62 685 VAL A CA 1
ATOM 5281 C C . VAL A 1 685 ? -20.705 -1.782 22.654 1.00 98.62 685 VAL A C 1
ATOM 5283 O O . VAL A 1 685 ? -20.692 -1.228 23.754 1.00 98.62 685 VAL A O 1
ATOM 5286 N N . LEU A 1 686 ? -19.603 -2.034 21.968 1.00 98.62 686 LEU A N 1
ATOM 5287 C CA . LEU A 1 686 ? -18.272 -1.557 22.291 1.00 98.62 686 LEU A CA 1
ATOM 5288 C C . LEU A 1 686 ? -18.086 -0.228 21.562 1.00 98.62 686 LEU A C 1
ATOM 5290 O O . LEU A 1 686 ? -18.138 -0.177 20.332 1.00 98.62 686 LEU A O 1
ATOM 5294 N N . PHE A 1 687 ? -17.882 0.837 22.326 1.00 98.12 687 PHE A N 1
ATOM 5295 C CA . PHE A 1 687 ? -17.695 2.191 21.823 1.00 98.12 687 PHE A CA 1
ATOM 5296 C C . PHE A 1 687 ? -16.297 2.674 22.189 1.00 98.12 687 PHE A C 1
ATOM 5298 O O . PHE A 1 687 ? -16.014 2.929 23.362 1.00 98.12 687 PHE A O 1
ATOM 5305 N N . ALA A 1 688 ? -15.419 2.735 21.190 1.00 97.56 688 ALA A N 1
ATOM 5306 C CA . ALA A 1 688 ? -14.048 3.192 21.353 1.00 97.56 688 ALA A CA 1
ATOM 5307 C C . ALA A 1 688 ? -13.905 4.639 20.874 1.00 97.56 688 ALA A C 1
ATOM 5309 O O . ALA A 1 688 ? -14.352 4.998 19.784 1.00 97.56 688 ALA A O 1
ATOM 5310 N N . THR A 1 689 ? -13.259 5.451 21.696 1.00 96.25 689 THR A N 1
ATOM 5311 C CA . THR A 1 689 ? -12.879 6.832 21.407 1.00 96.25 689 THR A CA 1
ATOM 5312 C C . THR A 1 689 ? -11.421 7.037 21.808 1.00 96.25 689 THR A C 1
ATOM 5314 O O . THR A 1 689 ? -10.808 6.153 22.409 1.00 96.25 689 THR A O 1
ATOM 5317 N N . ASP A 1 690 ? -10.857 8.205 21.522 1.00 94.88 690 ASP A N 1
ATOM 5318 C CA . ASP A 1 690 ? -9.481 8.532 21.910 1.00 94.88 690 ASP A CA 1
ATOM 5319 C C . ASP A 1 690 ? -9.292 8.339 23.426 1.00 94.88 690 ASP A C 1
ATOM 5321 O O . ASP A 1 690 ? -9.987 8.968 24.233 1.00 94.88 690 ASP A O 1
ATOM 5325 N N . GLY A 1 691 ? -8.400 7.413 23.792 1.00 95.75 691 GLY A N 1
ATOM 5326 C CA . GLY A 1 691 ? -8.069 7.062 25.176 1.00 95.75 691 GLY A CA 1
ATOM 5327 C C . GLY A 1 691 ? -9.082 6.209 25.947 1.00 95.75 691 GLY A C 1
ATOM 5328 O O . GLY A 1 691 ? -8.802 5.844 27.089 1.00 95.75 691 GLY A O 1
ATOM 5329 N N . LEU A 1 692 ? -10.234 5.846 25.373 1.00 97.62 692 LEU A N 1
ATOM 5330 C CA . LEU A 1 692 ? -11.321 5.209 26.126 1.00 97.62 692 LEU A CA 1
ATOM 5331 C C . LEU A 1 692 ? -12.041 4.120 25.325 1.00 97.62 692 LEU A C 1
ATOM 5333 O O . LEU A 1 692 ? -12.434 4.323 24.181 1.00 97.62 692 LEU A O 1
ATOM 5337 N N . LEU A 1 693 ? -12.321 2.990 25.975 1.00 98.44 693 LEU A N 1
ATOM 5338 C CA . LEU A 1 693 ? -13.307 2.013 25.513 1.00 98.44 693 LEU A CA 1
ATOM 5339 C C . LEU A 1 693 ? -14.445 1.886 26.529 1.00 98.44 693 LEU A C 1
ATOM 5341 O O . LEU A 1 693 ? -14.210 1.639 27.713 1.00 98.44 693 LEU A O 1
ATOM 5345 N N . GLN A 1 694 ? -15.686 1.976 26.060 1.00 98.44 694 GLN A N 1
ATOM 5346 C CA . GLN A 1 694 ? -16.886 1.699 26.848 1.00 98.44 694 GLN A CA 1
ATOM 5347 C C . GLN A 1 694 ? -17.604 0.450 26.331 1.00 98.44 694 GLN A C 1
ATOM 5349 O O . GLN A 1 694 ? -17.745 0.258 25.127 1.00 98.44 694 GLN A O 1
ATOM 5354 N N . ILE A 1 695 ? -18.098 -0.379 27.251 1.00 98.56 695 ILE A N 1
ATOM 5355 C CA . ILE A 1 695 ? -19.064 -1.447 26.971 1.00 98.56 695 ILE A CA 1
ATOM 5356 C C . ILE A 1 695 ? -20.424 -0.945 27.437 1.00 98.56 695 ILE A C 1
ATOM 5358 O O . ILE A 1 695 ? -20.618 -0.686 28.630 1.00 98.56 695 ILE A O 1
ATOM 5362 N N . LEU A 1 696 ? -21.365 -0.816 26.511 1.00 98.69 696 LEU A N 1
ATOM 5363 C CA . LEU A 1 696 ? -22.717 -0.335 26.769 1.00 98.69 696 LEU A CA 1
ATOM 5364 C C . LEU A 1 696 ? -23.737 -1.415 26.453 1.00 98.69 696 LEU A C 1
ATOM 5366 O O . LEU A 1 696 ? -23.508 -2.228 25.573 1.00 98.69 696 LEU A O 1
ATOM 5370 N N . THR A 1 697 ? -24.876 -1.399 27.133 1.00 98.50 697 THR A N 1
ATOM 5371 C CA . THR A 1 697 ? -26.075 -2.121 26.670 1.00 98.50 697 THR A CA 1
ATOM 5372 C C . THR A 1 697 ? -26.593 -1.536 25.352 1.00 98.50 697 THR A C 1
ATOM 5374 O O . THR A 1 697 ? -26.279 -0.390 25.016 1.00 98.50 697 THR A O 1
ATOM 5377 N N . LEU A 1 698 ? -27.444 -2.274 24.631 1.00 98.00 698 LEU A N 1
ATOM 5378 C CA . LEU A 1 698 ? -28.105 -1.773 23.416 1.00 98.00 698 LEU A CA 1
ATOM 5379 C C . LEU A 1 698 ? -29.018 -0.552 23.668 1.00 98.00 698 LEU A C 1
ATOM 5381 O O . LEU A 1 698 ? -29.377 0.147 22.718 1.00 98.00 698 LEU A O 1
ATOM 5385 N N . GLU A 1 699 ? -29.366 -0.279 24.930 1.00 98.00 699 GLU A N 1
ATOM 5386 C CA . GLU A 1 699 ? -30.119 0.893 25.400 1.00 98.00 699 GLU A CA 1
ATOM 5387 C C . GLU A 1 699 ? -29.220 2.042 25.900 1.00 98.00 699 GLU A C 1
ATOM 5389 O O . GLU A 1 699 ? -29.728 3.059 26.370 1.00 98.00 699 GLU A O 1
ATOM 5394 N N . GLY A 1 700 ? -27.893 1.906 25.816 1.00 97.88 700 GLY A N 1
ATOM 5395 C CA . GLY A 1 700 ? -26.935 2.971 26.141 1.00 97.88 700 GLY A CA 1
ATOM 5396 C C . GLY A 1 700 ? -26.500 3.042 27.608 1.00 97.88 700 GLY A C 1
ATOM 5397 O O . GLY A 1 700 ? -25.747 3.934 27.992 1.00 97.88 700 GLY A O 1
ATOM 5398 N N . GLN A 1 701 ? -26.907 2.098 28.464 1.00 98.06 701 GLN A N 1
ATOM 5399 C CA . GLN A 1 701 ? -26.345 2.012 29.816 1.00 98.06 701 GLN A CA 1
ATOM 5400 C C . GLN A 1 701 ? -24.894 1.517 29.754 1.00 98.06 701 GLN A C 1
ATOM 5402 O O . GLN A 1 701 ? -24.659 0.383 29.339 1.00 98.06 701 GLN A O 1
ATOM 5407 N N . VAL A 1 702 ? -23.944 2.320 30.243 1.00 98.19 702 VAL A N 1
ATOM 5408 C CA . VAL A 1 702 ? -22.540 1.910 30.414 1.00 98.19 702 VAL A CA 1
ATOM 5409 C C . VAL A 1 702 ? -22.445 0.806 31.471 1.00 98.19 702 VAL A C 1
ATOM 5411 O O . VAL A 1 702 ? -22.830 0.991 32.628 1.00 98.19 702 VAL A O 1
ATOM 5414 N N . VAL A 1 703 ? -21.923 -0.348 31.066 1.00 98.06 703 VAL A N 1
ATOM 5415 C CA . VAL A 1 703 ? -21.685 -1.523 31.917 1.00 98.06 703 VAL A CA 1
ATOM 5416 C C . VAL A 1 703 ? -20.259 -1.512 32.452 1.00 98.06 703 VAL A C 1
ATOM 5418 O O . VAL A 1 703 ? -20.029 -1.841 33.617 1.00 98.06 703 VAL A O 1
ATOM 5421 N N . ARG A 1 704 ? -19.297 -1.134 31.606 1.00 98.06 704 ARG A N 1
ATOM 5422 C CA . ARG A 1 704 ? -17.878 -1.069 31.957 1.00 98.06 704 ARG A CA 1
ATOM 5423 C C . ARG A 1 704 ? -17.159 -0.029 31.101 1.00 98.06 704 ARG A C 1
ATOM 5425 O O . ARG A 1 704 ? -17.562 0.209 29.966 1.00 98.06 704 ARG A O 1
ATOM 5432 N N . SER A 1 705 ? -16.086 0.536 31.641 1.00 98.00 705 SER A N 1
ATOM 5433 C CA . SER A 1 705 ? -15.192 1.453 30.935 1.00 98.00 705 SER A CA 1
ATOM 5434 C C . SER A 1 705 ? -13.743 1.062 31.190 1.00 98.00 705 SER A C 1
ATOM 5436 O O . SER A 1 705 ? -13.416 0.609 32.290 1.00 98.00 705 SER A O 1
ATOM 5438 N N . TYR A 1 706 ? -12.896 1.270 30.191 1.00 98.12 706 TYR A N 1
ATOM 5439 C CA . TYR A 1 706 ? -11.470 0.982 30.232 1.00 98.12 706 TYR A CA 1
ATOM 5440 C C . TYR A 1 706 ? -10.685 2.158 29.669 1.00 98.12 706 TYR A C 1
ATOM 5442 O O . TYR A 1 706 ? -10.924 2.563 28.531 1.00 98.12 706 TYR A O 1
ATOM 5450 N N . ASP A 1 707 ? -9.732 2.662 30.449 1.00 97.62 707 ASP A N 1
ATOM 5451 C CA . ASP A 1 707 ? -8.723 3.582 29.932 1.00 97.62 707 ASP A CA 1
ATOM 5452 C C . ASP A 1 707 ? -7.785 2.801 29.005 1.00 97.62 707 ASP A C 1
ATOM 5454 O O . ASP A 1 707 ? -7.285 1.730 29.375 1.00 97.62 707 ASP A O 1
ATOM 5458 N N . LEU A 1 708 ? -7.549 3.334 27.810 1.00 97.50 708 LEU A N 1
ATOM 5459 C CA . LEU A 1 708 ? -6.566 2.797 26.876 1.00 97.50 708 LEU A CA 1
ATOM 5460 C C . LEU A 1 708 ? -5.154 3.277 27.250 1.00 97.50 708 LEU A C 1
ATOM 5462 O O . LEU A 1 708 ? -4.956 4.068 28.177 1.00 97.50 708 LEU A O 1
ATOM 5466 N N . ALA A 1 709 ? -4.150 2.743 26.560 1.00 94.00 709 ALA A N 1
ATOM 5467 C CA . ALA A 1 709 ? -2.742 3.013 26.829 1.00 94.00 709 ALA A CA 1
ATOM 5468 C C . ALA A 1 709 ? -2.387 4.501 26.784 1.00 94.00 709 ALA A C 1
ATOM 5470 O O . ALA A 1 709 ? -1.651 4.994 27.647 1.00 94.00 709 ALA A O 1
ATOM 5471 N N . THR A 1 710 ? -2.900 5.187 25.765 1.00 94.81 710 THR A N 1
ATOM 5472 C CA . THR A 1 710 ? -2.597 6.579 25.432 1.00 94.81 710 THR A CA 1
ATOM 5473 C C . THR A 1 710 ? -3.863 7.298 24.980 1.00 94.81 710 THR A C 1
ATOM 5475 O O . THR A 1 710 ? -4.871 6.660 24.685 1.00 94.81 710 THR A O 1
ATOM 5478 N N . ASP A 1 711 ? -3.797 8.622 24.854 1.00 94.50 711 ASP A N 1
ATOM 5479 C CA . ASP A 1 711 ? -4.870 9.436 24.267 1.00 94.50 711 ASP A CA 1
ATOM 5480 C C . ASP A 1 711 ? -4.787 9.492 22.725 1.00 94.50 711 ASP A C 1
ATOM 5482 O O . ASP A 1 711 ? -5.390 10.363 22.099 1.00 94.50 711 ASP A O 1
ATOM 5486 N N . ALA A 1 712 ? -4.000 8.607 22.096 1.00 93.38 712 ALA A N 1
ATOM 5487 C CA . ALA A 1 712 ? -3.908 8.531 20.643 1.00 93.38 712 ALA A CA 1
ATOM 5488 C C . ALA A 1 712 ? -5.231 8.065 20.024 1.00 93.38 712 ALA A C 1
ATOM 5490 O O . ALA A 1 712 ? -6.031 7.369 20.667 1.00 93.38 712 ALA A O 1
ATOM 5491 N N . ARG A 1 713 ? -5.436 8.419 18.751 1.00 93.25 713 ARG A N 1
ATOM 5492 C CA . ARG A 1 713 ? -6.685 8.120 18.054 1.00 93.25 713 ARG A CA 1
ATOM 5493 C C . ARG A 1 713 ? -6.925 6.627 17.949 1.00 93.25 713 ARG A C 1
ATOM 5495 O O . ARG A 1 713 ? -6.008 5.851 17.675 1.00 93.25 713 ARG A O 1
ATOM 5502 N N . VAL A 1 714 ? -8.184 6.233 18.097 1.00 94.69 714 VAL A N 1
ATOM 5503 C CA . VAL A 1 714 ? -8.624 4.861 17.830 1.00 94.69 714 VAL A CA 1
ATOM 5504 C C . VAL A 1 714 ? -9.285 4.821 16.459 1.00 94.69 714 VAL A C 1
ATOM 5506 O O . VAL A 1 714 ? -10.490 5.017 16.347 1.00 94.69 714 VAL A O 1
ATOM 5509 N N . LEU A 1 715 ? -8.494 4.607 15.407 1.00 92.06 715 LEU A N 1
ATOM 5510 C CA . LEU A 1 715 ? -9.009 4.486 14.035 1.00 92.06 715 LEU A CA 1
ATOM 5511 C C . LEU A 1 715 ? -9.471 3.054 13.720 1.00 92.06 715 LEU A C 1
ATOM 5513 O O . LEU A 1 715 ? -10.351 2.848 12.889 1.00 92.06 715 LEU A O 1
ATOM 5517 N N . SER A 1 716 ? -8.892 2.067 14.406 1.00 93.19 716 SER A N 1
ATOM 5518 C CA . SER A 1 716 ? -9.208 0.655 14.215 1.00 93.19 716 SER A CA 1
ATOM 5519 C C . SER A 1 716 ? -10.468 0.240 14.984 1.00 93.19 716 SER A C 1
ATOM 5521 O O . SER A 1 716 ? -10.692 0.643 16.127 1.00 93.19 716 SER A O 1
ATOM 5523 N N . THR A 1 717 ? -11.292 -0.607 14.372 1.00 96.00 717 THR A N 1
ATOM 5524 C CA . THR A 1 717 ? -12.494 -1.149 15.016 1.00 96.00 717 THR A CA 1
ATOM 5525 C C . THR A 1 717 ? -12.109 -2.194 16.070 1.00 96.00 717 THR A C 1
ATOM 5527 O O . THR A 1 717 ? -11.306 -3.085 15.759 1.00 96.00 717 THR A O 1
ATOM 5530 N N . PRO A 1 718 ? -12.680 -2.144 17.294 1.00 98.00 718 PRO A N 1
ATOM 5531 C CA . PRO A 1 718 ? -12.452 -3.166 18.308 1.00 98.00 718 PRO A CA 1
ATOM 5532 C C . PRO A 1 718 ? -12.698 -4.582 17.777 1.00 98.00 718 PRO A C 1
ATOM 5534 O O . PRO A 1 718 ? -13.674 -4.863 17.092 1.00 98.00 718 PRO A O 1
ATOM 5537 N N . THR A 1 719 ? -11.797 -5.499 18.105 1.00 98.25 719 THR A N 1
ATOM 5538 C CA . THR A 1 719 ? -11.875 -6.903 17.687 1.00 98.25 719 THR A CA 1
ATOM 5539 C C . THR A 1 719 ? -12.121 -7.780 18.905 1.00 98.25 719 THR A C 1
ATOM 5541 O O . THR A 1 719 ? -11.433 -7.633 19.908 1.00 98.25 719 THR A O 1
ATOM 5544 N N . LEU A 1 720 ? -13.080 -8.700 18.837 1.00 98.19 720 LEU A N 1
ATOM 5545 C CA . LEU A 1 720 ? -13.395 -9.645 19.907 1.00 98.19 720 LEU A CA 1
ATOM 5546 C C . LEU A 1 720 ? -12.976 -11.060 19.496 1.00 98.19 720 LEU A C 1
ATOM 5548 O O . LEU A 1 720 ? -13.509 -11.629 18.543 1.00 98.19 720 LEU A O 1
ATOM 5552 N N . ILE A 1 721 ? -12.028 -11.647 20.225 1.00 97.81 721 ILE A N 1
ATOM 5553 C CA . ILE A 1 721 ? -11.560 -13.025 20.010 1.00 97.81 721 ILE A CA 1
ATOM 5554 C C . ILE A 1 721 ? -11.539 -13.726 21.362 1.00 97.81 721 ILE A C 1
ATOM 5556 O O . ILE A 1 721 ? -10.888 -13.263 22.295 1.00 97.81 721 ILE A O 1
ATOM 5560 N N . ASN A 1 722 ? -12.259 -14.846 21.478 1.00 96.12 722 ASN A N 1
ATOM 5561 C CA . ASN A 1 722 ? -12.318 -15.656 22.702 1.00 96.12 722 ASN A CA 1
ATOM 5562 C C . ASN A 1 722 ? -12.659 -14.839 23.970 1.00 96.12 722 ASN A C 1
ATOM 5564 O O . ASN A 1 722 ? -12.098 -15.070 25.041 1.00 96.12 722 ASN A O 1
ATOM 5568 N N . GLY A 1 723 ? -13.551 -13.851 23.843 1.00 96.31 723 GLY A N 1
ATOM 5569 C CA . GLY A 1 723 ? -13.955 -12.958 24.934 1.00 96.31 723 GLY A CA 1
ATOM 5570 C C . GLY A 1 723 ? -12.949 -11.858 25.307 1.00 96.31 723 GLY A C 1
ATOM 5571 O O . GLY A 1 723 ? -13.254 -11.023 26.162 1.00 96.31 723 GLY A O 1
ATOM 5572 N N . ALA A 1 724 ? -11.771 -11.808 24.681 1.00 98.31 724 ALA A N 1
ATOM 5573 C CA . ALA A 1 724 ? -10.824 -10.705 24.822 1.00 98.31 724 ALA A CA 1
ATOM 5574 C C . ALA A 1 724 ? -11.070 -9.635 23.750 1.00 98.31 724 ALA A C 1
ATOM 5576 O O . ALA A 1 724 ? -11.334 -9.964 22.592 1.00 98.31 724 ALA A O 1
ATOM 5577 N N . ILE A 1 725 ? -10.976 -8.362 24.141 1.00 98.62 725 ILE A N 1
ATOM 5578 C CA . ILE A 1 725 ? -11.138 -7.219 23.232 1.00 98.62 725 ILE A CA 1
ATOM 5579 C C . ILE A 1 725 ? -9.756 -6.694 22.847 1.00 98.62 725 ILE A C 1
ATOM 5581 O O . ILE A 1 725 ? -8.926 -6.449 23.721 1.00 98.62 725 ILE A O 1
ATOM 5585 N N . TYR A 1 726 ? -9.534 -6.474 21.559 1.00 98.56 726 TYR A N 1
ATOM 5586 C CA . TYR A 1 726 ? -8.302 -5.942 20.991 1.00 98.56 726 TYR A CA 1
ATOM 5587 C C . TYR A 1 726 ? -8.591 -4.591 20.341 1.00 98.56 726 TYR A C 1
ATOM 5589 O O . TYR A 1 726 ? -9.496 -4.487 19.512 1.00 98.56 726 TYR A O 1
ATOM 5597 N N . VAL A 1 727 ? -7.837 -3.560 20.719 1.00 98.19 727 VAL A N 1
ATOM 5598 C CA . VAL A 1 727 ? -7.982 -2.191 20.202 1.00 98.19 727 VAL A CA 1
ATOM 5599 C C . VAL A 1 727 ? -6.608 -1.661 19.811 1.00 98.19 727 VAL A C 1
ATOM 5601 O O . VAL A 1 727 ? -5.734 -1.536 20.672 1.00 98.19 727 VAL A O 1
ATOM 5604 N N . VAL A 1 728 ? -6.420 -1.342 18.530 1.00 97.06 728 VAL A N 1
ATOM 5605 C CA . VAL A 1 728 ? -5.184 -0.733 18.014 1.00 97.06 728 VAL A CA 1
ATOM 5606 C C . VAL A 1 728 ? -5.363 0.781 17.908 1.00 97.06 728 VAL A C 1
ATOM 5608 O O . VAL A 1 728 ? -6.370 1.266 17.384 1.00 97.06 728 VAL A O 1
ATOM 5611 N N . GLN A 1 729 ? -4.390 1.525 18.424 1.00 95.56 729 GLN A N 1
ATOM 5612 C CA . GLN A 1 729 ? -4.329 2.983 18.348 1.00 95.56 729 GLN A CA 1
ATOM 5613 C C . GLN A 1 729 ? -3.378 3.433 17.230 1.00 95.56 729 GLN A C 1
ATOM 5615 O O . GLN A 1 729 ? -2.469 2.701 16.838 1.00 95.56 729 GLN A O 1
ATOM 5620 N N . GLU A 1 730 ? -3.586 4.655 16.733 1.00 92.88 730 GLU A N 1
ATOM 5621 C CA . GLU A 1 730 ? -2.790 5.295 15.669 1.00 92.88 730 GLU A CA 1
ATOM 5622 C C . GLU A 1 730 ? -1.294 5.380 16.027 1.00 92.88 730 GLU A C 1
ATOM 5624 O O . GLU A 1 730 ? -0.446 5.369 15.146 1.00 92.88 730 GLU A O 1
ATOM 5629 N N . ASP A 1 731 ? -0.967 5.379 17.321 1.00 92.31 731 ASP A N 1
ATOM 5630 C CA . ASP A 1 731 ? 0.392 5.403 17.871 1.00 92.31 731 ASP A CA 1
ATOM 5631 C C . ASP A 1 731 ? 1.035 4.002 17.996 1.00 92.31 731 ASP A C 1
ATOM 5633 O O . ASP A 1 731 ? 1.979 3.785 18.754 1.00 92.31 731 ASP A O 1
ATOM 5637 N N . GLY A 1 732 ? 0.485 2.992 17.322 1.00 92.75 732 GLY A N 1
ATOM 5638 C CA . GLY A 1 732 ? 1.011 1.628 17.360 1.00 92.75 732 GLY A CA 1
ATOM 5639 C C . GLY A 1 732 ? 0.757 0.873 18.669 1.00 92.75 732 GLY A C 1
ATOM 5640 O O . GLY A 1 732 ? 1.249 -0.249 18.818 1.00 92.75 732 GLY A O 1
ATOM 5641 N N . SER A 1 733 ? -0.000 1.435 19.619 1.00 96.50 733 SER A N 1
ATOM 5642 C CA . SER A 1 733 ? -0.389 0.722 20.839 1.00 96.50 733 SER A CA 1
ATOM 5643 C C . SER A 1 733 ? -1.497 -0.296 20.561 1.00 96.50 733 SER A C 1
ATOM 5645 O O . SER A 1 733 ? -2.583 0.051 20.101 1.00 96.50 733 SER A O 1
ATOM 5647 N N . LEU A 1 734 ? -1.253 -1.559 20.913 1.00 98.00 734 LEU A N 1
ATOM 5648 C CA . LEU A 1 734 ? -2.251 -2.625 20.966 1.00 98.00 734 LEU A CA 1
ATOM 5649 C C . LEU A 1 734 ? -2.724 -2.811 22.412 1.00 98.00 734 LEU A C 1
ATOM 5651 O O . LEU A 1 734 ? -1.969 -3.252 23.281 1.00 98.00 734 LEU A O 1
ATOM 5655 N N . ASN A 1 735 ? -3.993 -2.507 22.663 1.00 98.50 735 ASN A N 1
ATOM 5656 C CA . ASN A 1 735 ? -4.667 -2.733 23.937 1.00 98.50 735 ASN A CA 1
ATOM 5657 C C . ASN A 1 735 ? -5.423 -4.060 23.888 1.00 98.50 735 ASN A C 1
ATOM 5659 O O . ASN A 1 735 ? -6.193 -4.306 22.964 1.00 98.50 735 ASN A O 1
ATOM 5663 N N . ILE A 1 736 ? -5.216 -4.897 24.898 1.00 98.62 736 ILE A N 1
ATOM 5664 C CA . ILE A 1 736 ? -5.788 -6.234 25.032 1.00 98.62 736 ILE A CA 1
ATOM 5665 C C . ILE A 1 736 ? -6.520 -6.283 26.365 1.00 98.62 736 ILE A C 1
ATOM 5667 O O . ILE A 1 736 ? -5.902 -6.264 27.428 1.00 98.62 736 ILE A O 1
ATOM 5671 N N . ILE A 1 737 ? -7.842 -6.326 26.306 1.00 98.62 737 ILE A N 1
ATOM 5672 C CA . ILE A 1 737 ? -8.710 -6.303 27.478 1.00 98.62 737 ILE A CA 1
ATOM 5673 C C . ILE A 1 737 ? -9.187 -7.724 27.728 1.00 98.62 737 ILE A C 1
ATOM 5675 O O . ILE A 1 737 ? -10.070 -8.246 27.041 1.00 98.62 737 ILE A O 1
ATOM 5679 N N . GLU A 1 738 ? -8.573 -8.352 28.718 1.00 95.94 738 GLU A N 1
ATOM 5680 C CA . GLU A 1 738 ? -8.906 -9.702 29.150 1.00 95.94 738 GLU A CA 1
ATOM 5681 C C . GLU A 1 738 ? -10.071 -9.656 30.150 1.00 95.94 738 GLU A C 1
ATOM 5683 O O . GLU A 1 738 ? -10.357 -8.625 30.755 1.00 95.94 738 GLU A O 1
ATOM 5688 N N . HIS A 1 739 ? -10.774 -10.775 30.339 1.00 95.25 739 HIS A N 1
ATOM 5689 C CA . HIS A 1 739 ? -11.863 -10.876 31.326 1.00 95.25 739 HIS A CA 1
ATOM 5690 C C . HIS A 1 739 ? -12.966 -9.806 31.165 1.00 95.25 739 HIS A C 1
ATOM 5692 O O . HIS A 1 739 ? -13.611 -9.392 32.139 1.00 95.25 739 HIS A O 1
ATOM 5698 N N . SER A 1 740 ? -13.223 -9.380 29.924 1.00 95.56 740 SER A N 1
ATOM 5699 C CA . SER A 1 740 ? -14.260 -8.391 29.593 1.00 95.56 740 SER A CA 1
ATOM 5700 C C . SER A 1 740 ? -15.658 -8.817 30.074 1.00 95.56 740 SER A C 1
ATOM 5702 O O . SER A 1 740 ? -16.495 -7.977 30.401 1.00 95.56 740 SER A O 1
ATOM 5704 N N . GLY A 1 741 ? -15.879 -10.132 30.189 1.00 96.12 741 GLY A N 1
ATOM 5705 C CA . GLY A 1 741 ? -17.176 -10.746 30.465 1.00 96.12 741 GLY A CA 1
ATOM 5706 C C . GLY A 1 741 ? -17.973 -11.055 29.199 1.00 96.12 741 GLY A C 1
ATOM 5707 O O . GLY A 1 741 ? -19.050 -11.634 29.316 1.00 96.12 741 GLY A O 1
ATOM 5708 N N . LEU A 1 742 ? -17.437 -10.700 28.028 1.00 97.62 742 LEU A N 1
ATOM 5709 C CA . LEU A 1 742 ? -18.033 -10.974 26.728 1.00 97.62 742 LEU A CA 1
ATOM 5710 C C . LEU A 1 742 ? -17.654 -12.371 26.225 1.00 97.62 742 LEU A C 1
ATOM 5712 O O . LEU A 1 742 ? -16.592 -12.891 26.578 1.00 97.62 742 LEU A O 1
ATOM 5716 N N . GLN A 1 743 ? -18.496 -12.972 25.385 1.00 96.31 743 GLN A N 1
ATOM 5717 C CA . GLN A 1 743 ? -18.250 -14.298 24.800 1.00 96.31 743 GLN A CA 1
ATOM 5718 C C . GLN A 1 743 ? -17.904 -14.221 23.312 1.00 96.31 743 GLN A C 1
ATOM 5720 O O . GLN A 1 743 ? -17.016 -14.938 22.850 1.00 96.31 743 GLN A O 1
ATOM 5725 N N . GLY A 1 744 ? -18.573 -13.347 22.564 1.00 95.50 744 GLY A N 1
ATOM 5726 C CA . GLY A 1 744 ? -18.391 -13.193 21.126 1.00 95.50 744 GLY A CA 1
ATOM 5727 C C . GLY A 1 744 ? -19.328 -12.145 20.532 1.00 95.50 744 GLY A C 1
ATOM 5728 O O . GLY A 1 744 ? -19.849 -11.277 21.227 1.00 95.50 744 GLY A O 1
ATOM 5729 N N . TYR A 1 745 ? -19.540 -12.219 19.221 1.00 96.62 745 TYR A N 1
ATOM 5730 C CA . TYR A 1 745 ? -20.347 -11.237 18.490 1.00 96.62 745 TYR A CA 1
ATOM 5731 C C . TYR A 1 745 ? -21.868 -11.456 18.584 1.00 96.62 745 TYR A C 1
ATOM 5733 O O . TYR A 1 745 ? -22.633 -10.574 18.208 1.00 96.62 745 TYR A O 1
ATOM 5741 N N . GLY A 1 746 ? -22.320 -12.603 19.103 1.00 94.44 746 GLY A N 1
ATOM 5742 C CA . GLY A 1 746 ? -23.742 -12.955 19.132 1.00 94.44 746 GLY A CA 1
ATOM 5743 C C . GLY A 1 746 ? -24.289 -13.357 17.755 1.00 94.44 746 GLY A C 1
ATOM 5744 O O . GLY A 1 746 ? -23.620 -14.055 16.994 1.00 94.44 746 GLY A O 1
ATOM 5745 N N . GLN A 1 747 ? -25.524 -12.956 17.479 1.00 95.44 747 GLN A N 1
ATOM 5746 C CA . GLN A 1 747 ? -26.317 -13.120 16.257 1.00 95.44 747 GLN A CA 1
ATOM 5747 C C . GLN A 1 747 ? -26.472 -11.810 15.463 1.00 95.44 747 GLN A C 1
ATOM 5749 O O . GLN A 1 747 ? -27.318 -11.725 14.571 1.00 95.44 747 GLN A O 1
ATOM 5754 N N . ALA A 1 748 ? -25.698 -10.773 15.785 1.00 96.06 748 ALA A N 1
ATOM 5755 C CA . ALA A 1 748 ? -25.662 -9.547 14.998 1.00 96.06 748 ALA A CA 1
ATOM 5756 C C . ALA A 1 748 ? -25.392 -9.845 13.510 1.00 96.06 748 ALA A C 1
ATOM 5758 O O . ALA A 1 748 ? -24.528 -10.657 13.181 1.00 96.06 748 ALA A O 1
ATOM 5759 N N . ILE A 1 749 ? -26.132 -9.172 12.622 1.00 96.62 749 ILE A N 1
ATOM 5760 C CA . ILE A 1 749 ? -26.024 -9.354 11.165 1.00 96.62 749 ILE A CA 1
ATOM 5761 C C . ILE A 1 749 ? -24.678 -8.834 10.668 1.00 96.62 749 ILE A C 1
ATOM 5763 O O . ILE A 1 749 ? -24.070 -9.432 9.792 1.00 96.62 749 ILE A O 1
ATOM 5767 N N . TRP A 1 750 ? -24.213 -7.720 11.236 1.00 97.38 750 TRP A N 1
ATOM 5768 C CA . TRP A 1 750 ? -22.945 -7.098 10.878 1.00 97.38 750 TRP A CA 1
ATOM 5769 C C . TRP A 1 750 ? -22.260 -6.549 12.134 1.00 97.38 750 TRP A C 1
ATOM 5771 O O . TRP A 1 750 ? -22.357 -5.355 12.427 1.00 97.38 750 TRP A O 1
ATOM 5781 N N . PRO A 1 751 ? -21.620 -7.409 12.947 1.00 96.44 751 PRO A N 1
ATOM 5782 C CA . PRO A 1 751 ? -21.203 -7.049 14.300 1.00 96.44 751 PRO A CA 1
ATOM 5783 C C . PRO A 1 751 ? -20.049 -6.053 14.367 1.00 96.44 751 PRO A C 1
ATOM 5785 O O . PRO A 1 751 ? -19.872 -5.411 15.399 1.00 96.44 751 PRO A O 1
ATOM 5788 N N . ARG A 1 752 ? -19.241 -5.928 13.314 1.00 95.94 752 ARG A N 1
ATOM 5789 C CA . ARG A 1 752 ? -18.060 -5.058 13.271 1.00 95.94 752 ARG A CA 1
ATOM 5790 C C . ARG A 1 752 ? -17.720 -4.670 11.841 1.00 95.94 752 ARG A C 1
ATOM 5792 O O . ARG A 1 752 ? -18.202 -5.293 10.900 1.00 95.94 752 ARG A O 1
ATOM 5799 N N . TYR A 1 753 ? -16.814 -3.708 11.700 1.00 94.31 753 TYR A N 1
ATOM 5800 C CA . TYR A 1 753 ? -16.164 -3.415 10.428 1.00 94.31 753 TYR A CA 1
ATOM 5801 C C . TYR A 1 753 ? -15.521 -4.677 9.827 1.00 94.31 753 TYR A C 1
ATOM 5803 O O . TYR A 1 753 ? -14.840 -5.425 10.543 1.00 94.31 753 TYR A O 1
ATOM 5811 N N . ARG A 1 754 ? -15.735 -4.879 8.523 1.00 95.06 754 ARG A N 1
ATOM 5812 C CA . ARG A 1 754 ? -15.464 -6.077 7.713 1.00 95.06 754 ARG A CA 1
ATOM 5813 C C . ARG A 1 754 ? -16.247 -7.330 8.110 1.00 95.06 754 ARG A C 1
ATOM 5815 O O . ARG A 1 754 ? -15.809 -8.435 7.788 1.00 95.06 754 ARG A O 1
ATOM 5822 N N . HIS A 1 755 ? -17.399 -7.164 8.760 1.00 95.81 755 HIS A N 1
ATOM 5823 C CA . HIS A 1 755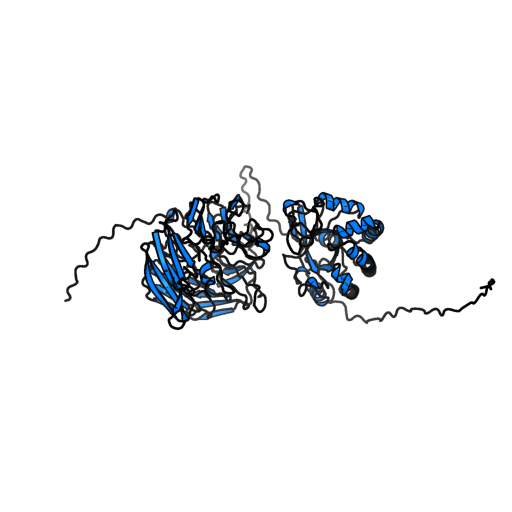 ? -18.347 -8.209 9.169 1.00 95.81 755 HIS A CA 1
ATOM 5824 C C . HIS A 1 755 ? -17.852 -9.174 10.264 1.00 95.81 755 HIS A C 1
ATOM 5826 O O . HIS A 1 755 ? -18.571 -9.409 11.229 1.00 95.81 755 HIS A O 1
ATOM 5832 N N . ASP A 1 756 ? -16.639 -9.719 10.177 1.00 95.88 756 ASP A N 1
ATOM 5833 C CA . ASP A 1 756 ? -16.161 -10.778 11.071 1.00 95.88 756 ASP A CA 1
ATOM 5834 C C . ASP A 1 756 ? -14.662 -10.666 11.408 1.00 95.88 756 ASP A C 1
ATOM 5836 O O . ASP A 1 756 ? -13.973 -9.715 11.039 1.00 95.88 756 ASP A O 1
ATOM 5840 N N . ASN A 1 757 ? -14.139 -11.649 12.150 1.00 96.69 757 ASN A N 1
ATOM 5841 C CA . ASN A 1 757 ? -12.720 -11.698 12.506 1.00 96.69 757 ASN A CA 1
ATOM 5842 C C . ASN A 1 757 ? -11.797 -12.052 11.346 1.00 96.69 757 ASN A C 1
ATOM 5844 O O . ASN A 1 757 ? -10.601 -11.880 11.502 1.00 96.69 757 ASN A O 1
ATOM 5848 N N . ARG A 1 758 ? -12.290 -12.545 10.213 1.00 96.62 758 ARG A N 1
ATOM 5849 C CA . ARG A 1 758 ? -11.457 -12.842 9.038 1.00 96.62 758 ARG A CA 1
ATOM 5850 C C . ARG A 1 758 ? -11.385 -11.651 8.082 1.00 96.62 758 ARG A C 1
ATOM 5852 O O . ARG A 1 758 ? -10.600 -11.670 7.137 1.00 96.62 758 ARG A O 1
ATOM 5859 N N . GLY A 1 759 ? -12.197 -10.625 8.329 1.00 95.56 759 GLY A N 1
ATOM 5860 C CA . GLY A 1 759 ? -12.287 -9.441 7.493 1.00 95.56 759 GLY A CA 1
ATOM 5861 C C . GLY A 1 759 ? -12.952 -9.720 6.145 1.00 95.56 759 GLY A C 1
ATOM 5862 O O . GLY A 1 759 ? -12.565 -9.113 5.143 1.00 95.56 759 GLY A O 1
ATOM 5863 N N . THR A 1 760 ? -13.904 -10.663 6.096 1.00 95.62 760 THR A N 1
ATOM 5864 C CA . THR A 1 760 ? -14.502 -11.129 4.831 1.00 95.62 760 THR A CA 1
ATOM 5865 C C . THR A 1 760 ? -15.244 -10.026 4.087 1.00 95.62 760 THR A C 1
ATOM 5867 O O . THR A 1 760 ? -15.165 -9.956 2.861 1.00 95.62 760 THR A O 1
ATOM 5870 N N . GLY A 1 761 ? -15.975 -9.172 4.813 1.00 95.62 761 GLY A N 1
ATOM 5871 C CA . GLY A 1 761 ? -16.934 -8.243 4.214 1.00 95.62 761 GLY A CA 1
ATOM 5872 C C . GLY A 1 761 ? -18.042 -8.945 3.418 1.00 95.62 761 GLY A C 1
ATOM 5873 O O . GLY A 1 761 ? -18.557 -8.362 2.463 1.00 95.62 761 GLY A O 1
ATOM 5874 N N . VAL A 1 762 ? -18.389 -10.189 3.769 1.00 96.75 762 VAL A N 1
ATOM 5875 C CA . VAL A 1 762 ? -19.445 -10.971 3.106 1.00 96.75 762 VAL A CA 1
ATOM 5876 C C . VAL A 1 762 ? -20.525 -11.349 4.107 1.00 96.75 762 VAL A C 1
ATOM 5878 O O . VAL A 1 762 ? -20.249 -12.059 5.071 1.00 96.75 762 VAL A O 1
ATOM 5881 N N . LEU A 1 763 ? -21.771 -10.966 3.829 1.00 95.00 763 LEU A N 1
ATOM 5882 C CA . LEU A 1 763 ? -22.933 -11.559 4.483 1.00 95.00 763 LEU A CA 1
ATOM 5883 C C . LEU A 1 763 ? -23.322 -12.821 3.709 1.00 95.00 763 LEU A C 1
ATOM 5885 O O . LEU A 1 763 ? -23.819 -12.736 2.587 1.00 95.00 763 LEU A O 1
ATOM 5889 N N . SER A 1 764 ? -23.074 -13.996 4.288 1.00 85.31 764 SER A N 1
ATOM 5890 C CA . SER A 1 764 ? -23.410 -15.262 3.628 1.00 85.31 764 SER A CA 1
ATOM 5891 C C . SER A 1 764 ? -24.921 -15.382 3.383 1.00 85.31 764 SER A C 1
ATOM 5893 O O . SER A 1 764 ? -25.736 -14.939 4.197 1.00 85.31 764 SER A O 1
ATOM 5895 N N . SER A 1 765 ? -25.318 -16.017 2.277 1.00 78.00 765 SER A N 1
ATOM 5896 C CA . SER A 1 765 ? -26.735 -16.201 1.927 1.00 78.00 765 SER A CA 1
ATOM 5897 C C . SER A 1 765 ? -27.522 -16.960 3.005 1.00 78.00 765 SER A C 1
ATOM 5899 O O . SER A 1 765 ? -28.699 -16.669 3.228 1.00 78.00 765 SER A O 1
ATOM 5901 N N . ASP A 1 766 ? -26.857 -17.859 3.736 1.00 74.94 766 ASP A N 1
ATOM 5902 C CA . ASP A 1 766 ? -27.427 -18.593 4.871 1.00 74.94 766 ASP A CA 1
ATOM 5903 C C . ASP A 1 766 ? -27.759 -17.678 6.067 1.00 74.94 766 ASP A C 1
ATOM 5905 O O . ASP A 1 766 ? -28.692 -17.958 6.819 1.00 74.94 766 ASP A O 1
ATOM 5909 N N . GLN A 1 767 ? -27.039 -16.564 6.230 1.00 71.56 767 GLN A N 1
ATOM 5910 C CA . GLN A 1 767 ? -27.295 -15.548 7.259 1.00 71.56 767 GLN A CA 1
ATOM 5911 C C . GLN A 1 767 ? -28.236 -14.435 6.777 1.00 71.56 767 GLN A C 1
ATOM 5913 O O . GLN A 1 767 ? -28.822 -13.722 7.589 1.00 71.56 767 GLN A O 1
ATOM 5918 N N . ALA A 1 768 ? -28.426 -14.296 5.463 1.00 64.06 768 ALA A N 1
ATOM 5919 C CA . ALA A 1 768 ? -29.165 -13.191 4.860 1.00 64.06 768 ALA A CA 1
ATOM 5920 C C . ALA A 1 768 ? -30.697 -13.307 4.958 1.00 64.06 768 ALA A C 1
ATOM 5922 O O . ALA A 1 768 ? -31.394 -12.408 4.491 1.00 64.06 768 ALA A O 1
ATOM 5923 N N . THR A 1 769 ? -31.243 -14.384 5.534 1.00 63.84 769 THR A N 1
ATOM 5924 C CA . THR A 1 769 ? -32.691 -14.516 5.753 1.00 63.84 769 THR A CA 1
ATOM 5925 C C . THR A 1 769 ? -33.011 -14.202 7.215 1.00 63.84 769 THR A C 1
ATOM 5927 O O . THR A 1 769 ? -32.821 -15.074 8.067 1.00 63.84 769 THR A O 1
ATOM 5930 N N . PRO A 1 770 ? -33.527 -12.997 7.539 1.00 58.78 770 PRO A N 1
ATOM 5931 C CA . PRO A 1 770 ? -34.004 -12.714 8.883 1.00 58.78 770 PRO A CA 1
ATOM 5932 C C . PRO A 1 770 ? -35.041 -13.769 9.246 1.00 58.78 770 PRO A C 1
ATOM 5934 O O . PRO A 1 770 ? -35.970 -14.019 8.472 1.00 58.78 770 PRO A O 1
ATOM 5937 N N . THR A 1 771 ? -34.906 -14.395 10.416 1.00 57.78 771 THR A N 1
ATOM 5938 C CA . THR A 1 771 ? -35.996 -15.230 10.925 1.00 57.78 771 THR A CA 1
ATOM 5939 C C . THR A 1 771 ? -37.205 -14.303 11.058 1.00 57.78 771 THR A C 1
ATOM 5941 O O . THR A 1 771 ? -37.115 -13.342 11.826 1.00 57.78 771 THR A O 1
ATOM 5944 N N . PRO A 1 772 ? -38.300 -14.501 10.295 1.00 54.12 772 PRO A N 1
ATOM 5945 C CA . PRO A 1 772 ? -39.416 -13.570 10.311 1.00 54.12 772 PRO A CA 1
ATOM 5946 C C . PRO A 1 772 ? -39.898 -13.438 11.750 1.00 54.12 772 PRO A C 1
ATOM 5948 O O . PRO A 1 772 ? -40.276 -14.439 12.368 1.00 54.12 772 PRO A O 1
ATOM 5951 N N . MET A 1 773 ? -39.826 -12.219 12.296 1.00 48.94 773 MET A N 1
ATOM 5952 C CA . MET A 1 773 ? -40.271 -11.986 13.662 1.00 48.94 773 MET A CA 1
ATOM 5953 C C . MET A 1 773 ? -41.728 -12.445 13.756 1.00 48.94 773 MET A C 1
ATOM 5955 O O . MET A 1 773 ? -42.546 -12.035 12.921 1.00 48.94 773 MET A O 1
ATOM 5959 N N . PRO A 1 774 ? -42.083 -13.312 14.723 1.00 52.56 774 PRO A N 1
ATOM 5960 C CA . PRO A 1 774 ? -43.485 -13.581 14.981 1.00 52.56 774 PRO A CA 1
ATOM 5961 C C . PRO A 1 774 ? -44.154 -12.223 15.230 1.00 52.56 774 PRO A C 1
ATOM 5963 O O . PRO A 1 774 ? -43.567 -11.405 15.941 1.00 52.56 774 PRO A O 1
ATOM 5966 N N . PRO A 1 775 ? -45.320 -11.944 14.615 1.00 59.22 775 PRO A N 1
ATOM 5967 C CA . PRO A 1 775 ? -45.981 -10.654 14.754 1.00 59.22 775 PRO A CA 1
ATOM 5968 C C . PRO A 1 775 ? -46.060 -10.323 16.236 1.00 59.22 775 PRO A C 1
ATOM 5970 O O . PRO A 1 775 ? -46.578 -11.130 17.011 1.00 59.22 775 PRO A O 1
ATOM 5973 N N . GLU A 1 776 ? -45.472 -9.187 16.615 1.00 49.16 776 GLU A N 1
ATOM 5974 C CA . GLU A 1 776 ? -45.443 -8.709 17.989 1.00 49.16 776 GLU A CA 1
ATOM 5975 C C . GLU A 1 776 ? -46.891 -8.707 18.489 1.00 49.16 776 GLU A C 1
ATOM 5977 O O . GLU A 1 776 ? -47.717 -7.884 18.084 1.00 49.16 776 GLU A O 1
ATOM 5982 N N . GLU A 1 777 ? -47.253 -9.696 19.313 1.00 45.62 777 GLU A N 1
ATOM 5983 C CA . GLU A 1 777 ? -48.513 -9.651 20.031 1.00 45.62 777 GLU A CA 1
ATOM 5984 C C . GLU A 1 777 ? -48.423 -8.391 20.880 1.00 45.62 777 GLU A C 1
ATOM 5986 O O . GLU A 1 777 ? -47.696 -8.370 21.874 1.00 45.62 777 GLU A O 1
ATOM 5991 N N . HIS A 1 778 ? -49.140 -7.340 20.474 1.00 43.56 778 HIS A N 1
ATOM 5992 C CA . HIS A 1 778 ? -49.410 -6.167 21.288 1.00 43.56 778 HIS A CA 1
ATOM 5993 C C . HIS A 1 778 ? -50.006 -6.643 22.617 1.00 43.56 778 HIS A C 1
ATOM 5995 O O . HIS A 1 778 ? -51.224 -6.720 22.798 1.00 43.56 778 HIS A O 1
ATOM 6001 N N . ARG A 1 779 ? -49.142 -6.991 23.573 1.00 42.16 779 ARG A N 1
ATOM 6002 C CA . ARG A 1 779 ? -49.517 -7.250 24.952 1.00 42.16 779 ARG A CA 1
ATOM 6003 C C . ARG A 1 779 ? -49.913 -5.901 25.508 1.00 42.16 779 ARG A C 1
ATOM 6005 O O . ARG A 1 779 ? -49.080 -5.122 25.960 1.00 42.16 779 ARG A O 1
ATOM 6012 N N . SER A 1 780 ? -51.210 -5.619 25.428 1.00 40.84 780 SER A N 1
ATOM 6013 C CA . SER A 1 780 ? -51.844 -4.513 26.124 1.00 40.84 780 SER A CA 1
ATOM 6014 C C . SER A 1 780 ? -51.397 -4.563 27.582 1.00 40.84 780 SER A C 1
ATOM 6016 O O . SER A 1 780 ? -51.796 -5.461 28.330 1.00 40.84 780 SER A O 1
ATOM 6018 N N . PHE A 1 781 ? -50.534 -3.629 27.973 1.00 40.91 781 PHE A N 1
ATOM 6019 C CA . PHE A 1 781 ? -50.147 -3.430 29.358 1.00 40.91 781 PHE A CA 1
ATOM 6020 C C . PHE A 1 781 ? -51.412 -3.100 30.156 1.00 40.91 781 PHE A C 1
ATOM 6022 O O . PHE A 1 781 ? -51.937 -1.989 30.101 1.00 40.91 781 PHE A O 1
ATOM 6029 N N . LEU A 1 782 ? -51.929 -4.087 30.890 1.00 41.66 782 LEU A N 1
ATOM 6030 C CA . LEU A 1 782 ? -52.897 -3.836 31.947 1.00 41.66 782 LEU A CA 1
ATOM 6031 C C . LEU A 1 782 ? -52.177 -3.073 33.072 1.00 41.66 782 LEU A C 1
ATOM 6033 O O . LEU A 1 782 ? -51.088 -3.483 33.486 1.00 41.66 782 LEU A O 1
ATOM 6037 N N . PRO A 1 783 ? -52.751 -1.972 33.582 1.00 49.84 783 PRO A N 1
ATOM 6038 C CA . PRO A 1 783 ? -52.116 -1.177 34.620 1.00 49.84 783 PRO A CA 1
ATOM 6039 C C . PRO A 1 783 ? -52.043 -1.981 35.922 1.00 49.84 783 PRO A C 1
ATOM 6041 O O . PRO A 1 783 ? -53.057 -2.430 36.459 1.00 49.84 783 PRO A O 1
ATOM 6044 N N . TRP A 1 784 ? -50.829 -2.142 36.446 1.00 41.28 784 TRP A N 1
ATOM 6045 C CA . TRP A 1 784 ? -50.588 -2.709 37.767 1.00 41.28 784 TRP A CA 1
ATOM 6046 C C . TRP A 1 784 ? -51.168 -1.788 38.847 1.00 41.28 784 TRP A C 1
ATOM 6048 O O . TRP A 1 784 ? -50.652 -0.703 39.121 1.00 41.28 784 TRP A O 1
ATOM 6058 N N . VAL A 1 785 ? -52.246 -2.239 39.488 1.00 44.50 785 VAL A N 1
ATOM 6059 C CA . VAL A 1 785 ? -52.758 -1.663 40.735 1.00 44.50 785 VAL A CA 1
ATOM 6060 C C . VAL A 1 785 ? -5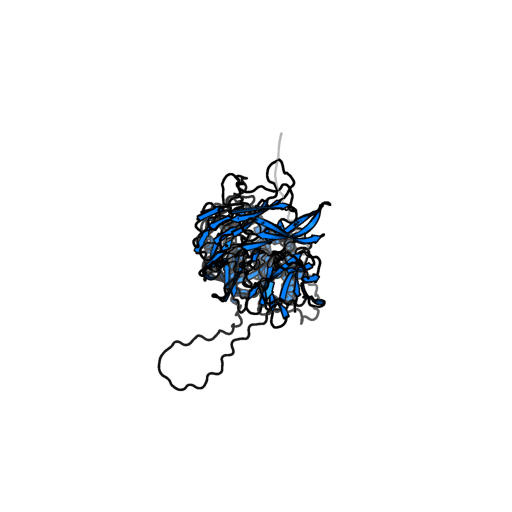1.826 -2.091 41.870 1.00 44.50 785 VAL A C 1
ATOM 6062 O O . VAL A 1 785 ? -51.681 -3.282 42.143 1.00 44.50 785 VAL A O 1
ATOM 6065 N N . ARG A 1 786 ? -51.197 -1.115 42.536 1.00 46.91 786 ARG A N 1
ATOM 6066 C CA . ARG A 1 786 ? -50.405 -1.324 43.758 1.00 46.91 786 ARG A CA 1
ATOM 6067 C C . ARG A 1 786 ? -51.270 -1.922 44.876 1.00 46.91 786 ARG A C 1
ATOM 6069 O O . ARG A 1 786 ? -52.372 -1.432 45.130 1.00 46.91 786 ARG A O 1
ATOM 6076 N N . LYS A 1 787 ? -50.718 -2.900 45.593 1.00 46.28 787 LYS A N 1
ATOM 6077 C CA . LYS A 1 787 ? -51.035 -3.184 46.996 1.00 46.28 787 LYS A CA 1
ATOM 6078 C C . LYS A 1 787 ? -49.767 -3.083 47.819 1.00 46.28 787 LYS A C 1
ATOM 6080 O O . LYS A 1 787 ? -48.725 -3.538 47.300 1.00 46.28 787 LYS A O 1
#

pLDDT: mean 85.98, std 17.68, range [34.09, 98.69]

Foldseek 3Di:
DDYDDDDDDDDDDDDDDDPPDPDPPPPPDDDDDQPQQAFQELAEAEEEQADQDALVLLVVCVVLVVVLLVLCLVLVAAYEYADAPSNLVNCVVVVVLVVLQVSVVSAHHDAHEAEPQCHLRHRQEFPCPVSRFCDDPSRPVRHNPYYLVVVLVSCVSRYPDFHQEYEYPPQQTRPDPNHAEYEEAPFPAQALVLQKDQWDWDAHVRDTHTYHGEFEAQAPVNPPSHDYLVSVSVCSNPHHNRMYGHYYYYSRCSVPPVVCSNVNSVSCVSNVRHHHHRCVSVVPRDPPPDPDDDDDDDDDDDDDDDPDDDPDPPPDFDDFAFLVQWDWDDDVLKIKTFHDFWVQFFQQAFWFDQPQWTKGFTAGDPPDTPHGDPQNGFIWTQGNPVRGIGGLDRQFGANYHWFDDPVLQWIWGQGQPDAGIFTARSVRRDTLDGHHLQFGFHAYWFDAPQKTKGFGACDLDCSCASPHSFRHGKMFIAHSNGDTPAIGTVVNLAHFGQLAHWFAQRFKIKTWGAAGDHHPDPCLVRARQHQWIFIAGPNRHTDAIDDVDDRRFDDDPDPPFGTKTFFHYWADLLFFTKIKIWAQDDDPVGHRFTKIKIFTAGNRRHTPDMDIDGADRVLCLLRSRADWFFFLQRKTWGWGWHQDPVRAIKIWIWIAHSNGDIDTQDIGGNWGQSFYWFAFQSFWIWGDIQQKIFIAGPNNHTPDIDGFPGSAGFSHYWAADQNWIWTAGSSRMIMIRPPNVTGGRHLTQQRGRLRHSSSNSYRYNVSSDRPPPDPPPPPPDDDDDDD

Sequence (787 aa):
MLRRFFPGIVLSLCMLIPAVLWLPRALAVTPSSPEDDVTQAHGVFLTFHLEVADLAHVQALWPKLVNFMDLADAYNAKVSLQFSEPWLRYVEEKELSATVQAWEASGHEIALHHHGPTHKFFDGYTERPDLIRTDGWYATPGIYKGNMAKLMSLFAGLTDQPILAAGMSDADIDWPAGVLYYATKAGEDNAKSDLISTPVQTTYNGHVVIKVTNAGYAIDHLGDAAVTLADIENALRSASSDQVLGIVVNDDTISKHFDEIEPLFQLLARYDAQARTIADVVGSYQPVPTATPGANPSPTSTPTPTPAGTPTVTPTPQPFPLVEDAVYTQRGDVRTITIPHTDCANLTASPIQVGHWLIYPNHEHNRNCSGPGPYRHALFGYNLDDGKLYRLRDDAAGEATLTYADERNTLFWNTTFGGTVFMLDDADFSLQRKISVQTTSDSSGVFLDGLYYFGTVNTPTDTCQNPINANCGGVFALDAQGQIVHSLNTHDDFRAWIGTSLVSDGDYLYIGSAKQTKGQEQVEEVYLHGCSVTKVDKALNVLATFDPGDFACYYLPYQGANADSVAGEITLDGAGLWVQYVRPNQAPEHAGQFQVTLYRLDRDLEEQCRVSFPFEPQTQAVGFYAAPTVDQHGHAYLAVTVPDENHTRKGQLLKVTPDCQTTLLAEAPGSFAHASPTLADDAYVLFATDGLLQILTLEGQVVRSYDLATDARVLSTPTLINGAIYVVQEDGSLNIIEHSGLQGYGQAIWPRYRHDNRGTGVLSSDQATPTPMPPEEHRSFLPWVRK

Secondary structure (DSSP, 8-state):
------------------------------PPP-TT----SSEEEEEEEE----HHHHHHHHHHHHHHHHHHHHTT--EEEEE-HHHHHHHHHTT-HHHHHHHHHTTPEEEEEE--TTSTT--SB-S-GGG----STT-------B-HHHHHHHHTTT-SS---EEEES-HHHHPPTT--EEEE-SSSS--GGGGEE--EEEEETTEEEEEEE-EEBS-GGGGGGSBPHHHHHHHHHH--TT-EEEEEEEHHHHHH-GGGHHHHHHHHHHTT--EE-HHHHHHT-------PPPPPPPP---------PPP--PPPPPPPPB-TTPEEEEETTEEEEE----TTB---PPPEEETTEEEEE--B-SSSSS---TTTT-EEEEETTT--EEEEE-S-B--SPPEEEGGGTEEEEE-SBS-SEEEEETTT--EEEEE--SS---S--EEETTEEEEE----SSHHHHTTB-TTTT-EEEE-TT--EEEEESGGGT------S-EEE-SS-EEEE------TTS--TTS--STTSEEEE-TT--EEEEE--S-TT-PPPSSTT---SEEEEEEEE-SSEEEEEEEES--TGGGTT--EEEEEEEETT--EEEEEEEE--GGGHHHHHH---EE-TT--EEEEEEEE-TTS-EEEEEEEE-TT--EEEEEEEET----SPPEEETTTEEEEEETTEEEEEETTS-EEEEEE-SSS----SPPEEETTEEEEE-TTS-EEEE---S----TT-SB-STTSSTT---B--TTTSS--PPPP------------

Radius of gyration: 33.05 Å; chains: 1; bounding box: 125×109×98 Å